Protein AF-0000000079772089 (afdb_homodimer)

Organism: Taenia asiatica (NCBI:txid60517)

Nearest PDB structures (foldseek):
  5mc3-assembly1_A  TM=9.885E-01  e=4.875E-70  Homo sapiens
  5mc1-assembly1_A  TM=9.910E-01  e=1.463E-69  Homo sapiens
  6h2p-assembly1_A  TM=9.914E-01  e=1.822E-69  Homo sapiens
  6qsc-assembly1_A  TM=9.878E-01  e=1.240E-69  Homo sapiens
  2okn-assembly1_B  TM=9.887E-01  e=8.032E-69  Homo sapiens

Secondary structure (DSSP, 8-state):
---EE--TTTSPPEETHHHHHHHHHHHHHHHHHHHSS--SSTT-TTEEEEEE-----BSTTSS-BPPP---HHHHHHH---SSS-EEEEETTT--EEEEEPPPPHHHHHHH-PPPPHHHHHHHHT-SEEEEGGGHHHHHHHH--SEEEE---B-TTT--B------TTGGGS-EE-SSHHHHHHHHHHS--HHHHHHHHHHHHHHHHHHHHHHHH--TT-BHHHHHHHHHHHHHHHH---EESS--EEEEGGGGG-TTTTSTTS-S-SBPPTTPEEEEEE-EEETTEE--EEEEEETTS---HHHHHHHHHHHHHHHHHHHH--TT-BHHHHHHHHHHHHHHHHHHTTSB-S-HHHHHHTTTHHHH--S-S--B-SSSSS-S-TT-TTSPPPP-STTGGG-S--PBP-TT-EEEE--EEE--HHHHHHHHH-HHHHTTB-HHHHHTTTTT-EEE-BEEEEE-SSSEEE---S--SHHHHHHHHHS---S-----/---EE--TTTSPPEETHHHHHHHHHHHHHHHHHHHSS--SSTT-TTEEEEEE-----BSTTSS-BPPP---HHHHHHH---SSS-EEEEETTT--EEEEEPPPPHHHHHHH-PPPPHHHHHHHHT-SEEEEGGGHHHHHHHH--SEEEE---B-TTT--B------TTGGGS-EE-SSHHHHHHHHHHS--HHHHHHHHHHHHHHHHHHHHHHHH--TT-BHHHHHHHHHHHHHHHH---EESS--EEEEGGGGG-TTTTSTTS-S-SBPPTTPEEEEEE-EEETTEE--EEEEEETTS---HHHHHHHHHHHHHHHHHHHH--TT-BHHHHHHHHHHHHHHHHHHTTSB-S-HHHHHHTTTHHHH--S-S--B-SSSSS-S-TT-TTSPPPP-STTGGG-S--PBP-TT-EEEE--EEE--HHHHHHHHH-HHHHTTB-HHHHHTTTTT-EEE-BEEEEE-SSSEEE---S--SHHHHHHHHHS---TT----

Structure (mmCIF, N/CA/C/O backbone):
data_AF-0000000079772089-model_v1
#
loop_
_entity.id
_entity.type
_entity.pdbx_description
1 polymer 'Xaa-Pro dipeptidase'
#
loop_
_atom_site.group_PDB
_atom_site.id
_atom_site.type_symbol
_atom_site.label_atom_id
_atom_site.label_alt_id
_atom_site.label_comp_id
_atom_site.label_asym_id
_atom_site.label_entity_id
_atom_site.label_seq_id
_atom_site.pdbx_PDB_ins_code
_atom_site.Cartn_x
_atom_site.Cartn_y
_atom_site.Cartn_z
_atom_site.occupancy
_atom_site.B_iso_or_equiv
_atom_site.auth_seq_id
_atom_site.auth_comp_id
_atom_site.auth_asym_id
_atom_site.auth_atom_id
_atom_site.pdbx_PDB_model_num
ATOM 1 N N . MET A 1 1 ? -34 0.813 -5.316 1 61.31 1 MET A N 1
ATOM 2 C CA . MET A 1 1 ? -32.938 0.322 -6.184 1 61.31 1 MET A CA 1
ATOM 3 C C . MET A 1 1 ? -31.953 -0.529 -5.398 1 61.31 1 MET A C 1
ATOM 5 O O . MET A 1 1 ? -31.688 -0.261 -4.223 1 61.31 1 MET A O 1
ATOM 9 N N . GLU A 1 2 ? -31.594 -1.654 -5.852 1 83.25 2 GLU A N 1
ATOM 10 C CA . GLU A 1 2 ? -30.672 -2.568 -5.203 1 83.25 2 GLU A CA 1
ATOM 11 C C . GLU A 1 2 ? -29.312 -1.906 -4.98 1 83.25 2 GLU A C 1
ATOM 13 O O . GLU A 1 2 ? -28.797 -1.228 -5.871 1 83.25 2 GLU A O 1
ATOM 18 N N . PRO A 1 3 ? -28.859 -1.987 -3.699 1 92.31 3 PRO A N 1
ATOM 19 C CA . PRO A 1 3 ? -27.562 -1.369 -3.432 1 92.31 3 PRO A CA 1
ATOM 20 C C . PRO A 1 3 ? -26.438 -1.98 -4.262 1 92.31 3 PRO A C 1
ATOM 22 O O . PRO A 1 3 ? -26.422 -3.193 -4.488 1 92.31 3 PRO A O 1
ATOM 25 N N . VAL A 1 4 ? -25.594 -1.143 -4.809 1 94.44 4 VAL A N 1
ATOM 26 C CA . VAL A 1 4 ? -24.531 -1.605 -5.68 1 94.44 4 VAL A CA 1
ATOM 27 C C . VAL A 1 4 ? -23.219 -0.919 -5.297 1 94.44 4 VAL A C 1
ATOM 29 O O . VAL A 1 4 ? -23.219 0.189 -4.758 1 94.44 4 VAL A O 1
ATOM 32 N N . PHE A 1 5 ? -22.188 -1.573 -5.434 1 95.12 5 PHE A N 1
ATOM 33 C CA . PHE A 1 5 ? -20.875 -0.947 -5.508 1 95.12 5 PHE A CA 1
ATOM 34 C C . PHE A 1 5 ? -20.516 -0.606 -6.949 1 95.12 5 PHE A C 1
ATOM 36 O O . PHE A 1 5 ? -20.688 -1.43 -7.852 1 95.12 5 PHE A O 1
ATOM 43 N N . LYS A 1 6 ? -20.094 0.512 -7.211 1 94 6 LYS A N 1
ATOM 44 C CA . LYS A 1 6 ? -19.641 0.92 -8.539 1 94 6 LYS A CA 1
ATOM 45 C C . LYS A 1 6 ? -18.672 2.094 -8.445 1 94 6 LYS A C 1
ATOM 47 O O . LYS A 1 6 ? -18.906 3.043 -7.695 1 94 6 LYS A O 1
ATOM 52 N N . LEU A 1 7 ? -17.562 2.035 -9.125 1 92.38 7 LEU A N 1
ATOM 53 C CA . LEU A 1 7 ? -16.609 3.135 -9.211 1 92.38 7 LEU A CA 1
ATOM 54 C C . LEU A 1 7 ? -16.562 3.709 -10.617 1 92.38 7 LEU A C 1
ATOM 56 O O . LEU A 1 7 ? -16.25 2.992 -11.578 1 92.38 7 LEU A O 1
ATOM 60 N N . GLY A 1 8 ? -16.812 5.012 -10.703 1 90.56 8 GLY A N 1
ATOM 61 C CA . GLY A 1 8 ? -16.719 5.691 -11.984 1 90.56 8 GLY A CA 1
ATOM 62 C C . GLY A 1 8 ? -17.875 5.348 -12.914 1 90.56 8 GLY A C 1
ATOM 63 O O . GLY A 1 8 ? -18.766 4.586 -12.547 1 90.56 8 GLY A O 1
ATOM 64 N N . LYS A 1 9 ? -17.812 5.887 -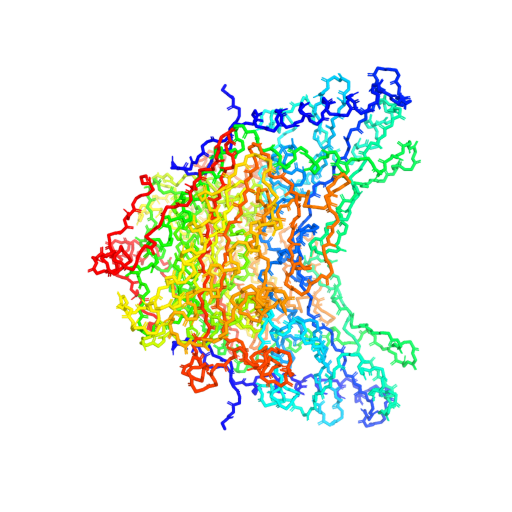14.102 1 88.38 9 LYS A N 1
ATOM 65 C CA . LYS A 1 9 ? -18.844 5.695 -15.102 1 88.38 9 LYS A CA 1
ATOM 66 C C . LYS A 1 9 ? -18.75 4.316 -15.75 1 88.38 9 LYS A C 1
ATOM 68 O O . LYS A 1 9 ? -19.766 3.666 -16 1 88.38 9 LYS A O 1
ATOM 73 N N . ARG A 1 10 ? -17.578 3.828 -15.898 1 87.94 10 ARG A N 1
ATOM 74 C CA . ARG A 1 10 ? -17.344 2.598 -16.656 1 87.94 10 ARG A CA 1
ATOM 75 C C . ARG A 1 10 ? -17.172 1.409 -15.711 1 87.94 10 ARG A C 1
ATOM 77 O O . ARG A 1 10 ? -17.141 0.26 -16.156 1 87.94 10 ARG A O 1
ATOM 84 N N . GLY A 1 11 ? -17.047 1.678 -14.469 1 93.62 11 GLY A N 1
ATOM 85 C CA . GLY A 1 11 ? -16.859 0.582 -13.531 1 93.62 11 GLY A CA 1
ATOM 86 C C . GLY A 1 11 ? -18.031 -0.381 -13.5 1 93.62 11 GLY A C 1
ATOM 87 O O . GLY A 1 11 ? -19.188 0.021 -13.719 1 93.62 11 GLY A O 1
ATOM 88 N N . LEU A 1 12 ? -17.734 -1.595 -13.25 1 97.5 12 LEU A N 1
ATOM 89 C CA . LEU A 1 12 ? -18.797 -2.596 -13.125 1 97.5 12 LEU A CA 1
ATOM 90 C C . LEU A 1 12 ? -19.656 -2.326 -11.898 1 97.5 12 LEU A C 1
ATOM 92 O O . LEU A 1 12 ? -19.141 -2.08 -10.812 1 97.5 12 LEU A O 1
ATOM 96 N N . ALA A 1 13 ? -20.953 -2.309 -12.109 1 97.5 13 ALA A N 1
ATOM 97 C CA . ALA A 1 13 ? -21.875 -2.275 -10.977 1 97.5 13 ALA A CA 1
ATOM 98 C C . ALA A 1 13 ? -22 -3.65 -10.328 1 97.5 13 ALA A C 1
ATOM 100 O O . ALA A 1 13 ? -22.391 -4.617 -10.984 1 97.5 13 ALA A O 1
ATOM 101 N N . VAL A 1 14 ? -21.641 -3.789 -9.117 1 98.19 14 VAL A N 1
ATOM 102 C CA . VAL A 1 14 ? -21.703 -5.055 -8.391 1 98.19 14 VAL A CA 1
ATOM 103 C C . VAL A 1 14 ? -22.844 -5.016 -7.379 1 98.19 14 VAL A C 1
ATOM 105 O O . VAL A 1 14 ? -22.75 -4.328 -6.355 1 98.19 14 VAL A O 1
ATOM 108 N N . PRO A 1 15 ? -23.906 -5.707 -7.594 1 98.19 15 PRO A N 1
ATOM 109 C CA . PRO A 1 15 ? -25.016 -5.707 -6.633 1 98.19 15 PRO A CA 1
ATOM 110 C C . PRO A 1 15 ? -24.641 -6.363 -5.305 1 98.19 15 PRO A C 1
ATOM 112 O O . PRO A 1 15 ? -23.906 -7.352 -5.289 1 98.19 15 PRO A O 1
ATOM 115 N N . MET A 1 16 ? -25.172 -5.844 -4.211 1 97.94 16 MET A N 1
ATOM 116 C CA . MET A 1 16 ? -24.906 -6.418 -2.895 1 97.94 16 MET A CA 1
ATOM 117 C C . MET A 1 16 ? -25.516 -7.812 -2.773 1 97.94 16 MET A C 1
ATOM 119 O O . MET A 1 16 ? -25.188 -8.555 -1.85 1 97.94 16 MET A O 1
ATOM 123 N N . GLU A 1 17 ? -26.359 -8.141 -3.734 1 98.06 17 GLU A N 1
ATOM 124 C CA . GLU A 1 17 ? -26.891 -9.5 -3.838 1 98.06 17 GLU A CA 1
ATOM 125 C C . GLU A 1 17 ? -25.766 -10.531 -3.889 1 98.06 17 GLU A C 1
ATOM 127 O O . GLU A 1 17 ? -25.953 -11.672 -3.445 1 98.06 17 GLU A O 1
ATOM 132 N N . LEU A 1 18 ? -24.656 -10.148 -4.406 1 98.62 18 LEU A N 1
ATOM 133 C CA . LEU A 1 18 ? -23.5 -11.031 -4.445 1 98.62 18 LEU A CA 1
ATOM 134 C C . LEU A 1 18 ? -23.172 -11.57 -3.057 1 98.62 18 LEU A C 1
ATOM 136 O O . LEU A 1 18 ? -23.062 -12.789 -2.869 1 98.62 18 LEU A O 1
ATOM 140 N N . HIS A 1 19 ? -23.109 -10.695 -2.105 1 98.75 19 HIS A N 1
ATOM 141 C CA . HIS A 1 19 ? -22.719 -11.078 -0.753 1 98.75 19 HIS A CA 1
ATOM 142 C C . HIS A 1 19 ? -23.875 -11.773 -0.023 1 98.75 19 HIS A C 1
ATOM 144 O O . HIS A 1 19 ? -23.641 -12.656 0.802 1 98.75 19 HIS A O 1
ATOM 150 N N . LYS A 1 20 ? -25.094 -11.359 -0.309 1 98.25 20 LYS A N 1
ATOM 151 C CA . LYS A 1 20 ? -26.25 -12.078 0.227 1 98.25 20 LYS A CA 1
ATOM 152 C C . LYS A 1 20 ? -26.234 -13.539 -0.214 1 98.25 20 LYS A C 1
ATOM 154 O O . LYS A 1 20 ? -26.469 -14.438 0.596 1 98.25 20 LYS A O 1
ATOM 159 N N . MET A 1 21 ? -25.984 -13.734 -1.47 1 98.38 21 MET A N 1
ATOM 160 C CA . MET A 1 21 ? -25.906 -15.094 -2.002 1 98.38 21 MET A CA 1
ATOM 161 C C . MET A 1 21 ? -24.766 -15.867 -1.346 1 98.38 21 MET A C 1
ATOM 163 O O . MET A 1 21 ? -24.906 -17.047 -1.038 1 98.38 21 MET A O 1
ATOM 167 N N . ASN A 1 22 ? -23.656 -15.25 -1.167 1 98.81 22 ASN A N 1
ATOM 168 C CA . ASN A 1 22 ? -22.531 -15.891 -0.493 1 98.81 22 ASN A CA 1
ATOM 169 C C . ASN A 1 22 ? -22.891 -16.328 0.924 1 98.81 22 ASN A C 1
ATOM 171 O O . ASN A 1 22 ? -22.578 -17.438 1.343 1 98.81 22 ASN A O 1
ATOM 175 N N . ARG A 1 23 ? -23.562 -15.422 1.676 1 98.75 23 ARG A N 1
ATOM 176 C CA . ARG A 1 23 ? -24.016 -15.766 3.021 1 98.75 23 ARG A CA 1
ATOM 177 C C . ARG A 1 23 ? -24.969 -16.953 2.996 1 98.75 23 ARG A C 1
ATOM 179 O O . ARG A 1 23 ? -24.875 -17.859 3.836 1 98.75 23 ARG A O 1
ATOM 186 N N . SER A 1 24 ? -25.859 -16.953 2.051 1 98.56 24 SER A N 1
ATOM 187 C CA . SER A 1 24 ? -26.812 -18.062 1.915 1 98.56 24 SER A CA 1
ATOM 188 C C . SER A 1 24 ? -26.109 -19.375 1.633 1 98.56 24 SER A C 1
ATOM 190 O O . SER A 1 24 ? -26.422 -20.406 2.24 1 98.56 24 SER A O 1
ATOM 192 N N . ARG A 1 25 ? -25.188 -19.359 0.736 1 98.44 25 ARG A N 1
ATOM 193 C CA . ARG A 1 25 ? -24.422 -20.547 0.405 1 98.44 25 ARG A CA 1
ATOM 194 C C . ARG A 1 25 ? -23.703 -21.094 1.632 1 98.44 25 ARG A C 1
ATOM 196 O O . ARG A 1 25 ? -23.656 -22.312 1.849 1 98.44 25 ARG A O 1
ATOM 203 N N . LEU A 1 26 ? -23.109 -20.188 2.418 1 98.5 26 LEU A N 1
ATOM 204 C CA . LEU A 1 26 ? -22.406 -20.594 3.629 1 98.5 26 LEU A CA 1
ATOM 205 C C . LEU A 1 26 ? -23.359 -21.234 4.621 1 98.5 26 LEU A C 1
ATOM 207 O O . LEU A 1 26 ? -23.062 -22.297 5.184 1 98.5 26 LEU A O 1
ATOM 211 N N . CYS A 1 27 ? -24.516 -20.625 4.836 1 97.69 27 CYS A N 1
ATOM 212 C CA . CYS A 1 27 ? -25.5 -21.156 5.77 1 97.69 27 CYS A CA 1
ATOM 213 C C . CYS A 1 27 ? -26 -22.531 5.316 1 97.69 27 CYS A C 1
ATOM 215 O O . CYS A 1 27 ? -26.172 -23.422 6.141 1 97.69 27 CYS A O 1
ATOM 217 N N . GLU A 1 28 ? -26.188 -22.656 4.031 1 96.5 28 GLU A N 1
ATOM 218 C CA . GLU A 1 28 ? -26.625 -23.953 3.498 1 96.5 28 GLU A CA 1
ATOM 219 C C . GLU A 1 28 ? -25.562 -25.016 3.723 1 96.5 28 GLU A C 1
ATOM 221 O O . GLU A 1 28 ? -25.891 -26.156 4.066 1 96.5 28 GLU A O 1
ATOM 226 N N . ARG A 1 29 ? -24.391 -24.719 3.531 1 95.44 29 ARG A N 1
ATOM 227 C CA . ARG A 1 29 ? -23.297 -25.672 3.754 1 95.44 29 ARG A CA 1
ATOM 228 C C . ARG A 1 29 ? -23.219 -26.078 5.223 1 95.44 29 ARG A C 1
ATOM 230 O O . ARG A 1 29 ? -23 -27.25 5.539 1 95.44 29 ARG A O 1
ATOM 237 N N . LEU A 1 30 ? -23.359 -25.078 6.137 1 95.38 30 LEU A N 1
ATOM 238 C CA . LEU A 1 30 ? -23.312 -25.359 7.566 1 95.38 30 LEU A CA 1
ATOM 239 C C . LEU A 1 30 ? -24.484 -26.234 7.984 1 95.38 30 LEU A C 1
ATOM 241 O O . LEU A 1 30 ? -24.328 -27.141 8.812 1 95.38 30 LEU A O 1
ATOM 245 N N . ARG A 1 31 ? -25.609 -25.953 7.359 1 93.75 31 ARG A N 1
ATOM 246 C CA . ARG A 1 31 ? -26.766 -26.781 7.633 1 93.75 31 ARG A CA 1
ATOM 247 C C . ARG A 1 31 ? -26.531 -28.234 7.195 1 93.75 31 ARG A C 1
ATOM 249 O O . ARG A 1 31 ? -26.875 -29.172 7.914 1 93.75 31 ARG A O 1
ATOM 256 N N . SER A 1 32 ? -25.953 -28.391 6.035 1 91.75 32 SER A N 1
ATOM 257 C CA . SER A 1 32 ? -25.672 -29.719 5.496 1 91.75 32 SER A CA 1
ATOM 258 C C . SER A 1 32 ? -24.656 -30.453 6.352 1 91.75 32 SER A C 1
ATOM 260 O O . SER A 1 32 ? -24.734 -31.672 6.516 1 91.75 32 SER A O 1
ATOM 262 N N . LEU A 1 33 ? -23.703 -29.766 6.855 1 88.81 33 LEU A N 1
ATOM 263 C CA . LEU A 1 33 ? -22.656 -30.344 7.711 1 88.81 33 LEU A CA 1
ATOM 264 C C . LEU A 1 33 ? -23.281 -30.984 8.953 1 88.81 33 LEU A C 1
ATOM 266 O O . LEU A 1 33 ? -22.844 -32.062 9.375 1 88.81 33 LEU A O 1
ATOM 270 N N . TRP A 1 34 ? -24.266 -30.406 9.516 1 86.06 34 TRP A N 1
ATOM 271 C CA . TRP A 1 34 ? -24.812 -30.859 10.789 1 86.06 34 TRP A CA 1
ATOM 272 C C . TRP A 1 34 ? -26.062 -31.719 10.562 1 86.06 34 TRP A C 1
ATOM 274 O O . TRP A 1 34 ? -26.672 -32.219 11.523 1 86.06 34 TRP A O 1
ATOM 284 N N . SER A 1 35 ? -26.391 -31.922 9.367 1 77.31 35 SER A N 1
ATOM 285 C CA . SER A 1 35 ? -27.5 -32.812 9.094 1 77.31 35 SER A CA 1
ATOM 286 C C . SER A 1 35 ? -27.125 -34.281 9.383 1 77.31 35 SER A C 1
ATOM 288 O O . SER A 1 35 ? -27.969 -35.062 9.781 1 77.31 35 SER A O 1
ATOM 290 N N . SER A 1 36 ? -25.938 -34.594 9.156 1 65.88 36 SER A N 1
ATOM 291 C CA . SER A 1 36 ? -25.5 -35.969 9.383 1 65.88 36 SER A CA 1
ATOM 292 C C . SER A 1 36 ? -24.844 -36.125 10.758 1 65.88 36 SER A C 1
ATOM 294 O O . SER A 1 36 ? -24.625 -37.25 11.219 1 65.88 36 SER A O 1
ATOM 296 N N . GLY A 1 37 ? -24.641 -35 11.414 1 66.06 37 GLY A N 1
ATOM 297 C CA . GLY A 1 37 ? -23.922 -35.062 12.68 1 66.06 37 GLY A CA 1
ATOM 298 C C . GLY A 1 37 ? -24.719 -34.5 13.844 1 66.06 37 GLY A C 1
ATOM 299 O O . GLY A 1 37 ? -25.953 -34.5 13.812 1 66.06 37 GLY A O 1
ATOM 300 N N . ALA A 1 38 ? -24.125 -34.312 14.984 1 69.69 38 ALA A N 1
ATOM 301 C CA . ALA A 1 38 ? -24.719 -33.719 16.172 1 69.69 38 ALA A CA 1
ATOM 302 C C . ALA A 1 38 ? -24.75 -32.188 16.078 1 69.69 38 ALA A C 1
ATOM 304 O O . ALA A 1 38 ? -23.734 -31.531 16.328 1 69.69 38 ALA A O 1
ATOM 305 N N . PRO A 1 39 ? -25.891 -31.703 15.5 1 73.81 39 PRO A N 1
ATOM 306 C CA . PRO A 1 39 ? -26 -30.25 15.453 1 73.81 39 PRO A CA 1
ATOM 307 C C . PRO A 1 39 ? -25.953 -29.594 16.828 1 73.81 39 PRO A C 1
ATOM 309 O O . PRO A 1 39 ? -26.312 -30.234 17.828 1 73.81 39 PRO A O 1
ATOM 312 N N . PRO A 1 40 ? -25.281 -28.391 16.875 1 75.12 40 PRO A N 1
ATOM 313 C CA . PRO A 1 40 ? -25.312 -27.703 18.172 1 75.12 40 PRO A CA 1
ATOM 314 C C . PRO A 1 40 ? -26.734 -27.531 18.719 1 75.12 40 PRO A C 1
ATOM 316 O O . PRO A 1 40 ? -26.938 -27.609 19.938 1 75.12 40 PRO A O 1
ATOM 319 N N . THR A 1 41 ? -27.594 -27.172 17.766 1 77.38 41 THR A N 1
ATOM 320 C CA . THR A 1 41 ? -29.016 -27.172 18.062 1 77.38 41 THR A CA 1
ATOM 321 C C . THR A 1 41 ? -29.797 -27.812 16.922 1 77.38 41 THR A C 1
ATOM 323 O O . THR A 1 41 ? -29.359 -27.797 15.773 1 77.38 41 THR A O 1
ATOM 326 N N . PRO A 1 42 ? -30.844 -28.391 17.297 1 68.56 42 PRO A N 1
ATOM 327 C CA . PRO A 1 42 ? -31.609 -29.109 16.266 1 68.56 42 PRO A CA 1
ATOM 328 C C . PRO A 1 42 ? -31.922 -28.266 15.047 1 68.56 42 PRO A C 1
ATOM 330 O O . PRO A 1 42 ? -31.891 -28.766 13.914 1 68.56 42 PRO A O 1
ATOM 333 N N . THR A 1 43 ? -32.156 -27.031 15.242 1 75.62 43 THR A N 1
ATOM 334 C CA . THR A 1 43 ? -32.531 -26.156 14.133 1 75.62 43 THR A CA 1
ATOM 335 C C . THR A 1 43 ? -31.469 -25.109 13.867 1 75.62 43 THR A C 1
ATOM 337 O O . THR A 1 43 ? -31.703 -24.156 13.117 1 75.62 43 THR A O 1
ATOM 340 N N . LEU A 1 44 ? -30.406 -25.312 14.438 1 84.62 44 LEU A N 1
ATOM 341 C CA . LEU A 1 44 ? -29.281 -24.391 14.359 1 84.62 44 LEU A CA 1
ATOM 342 C C . LEU A 1 44 ? -29.672 -23 14.867 1 84.62 44 LEU A C 1
ATOM 344 O O . LEU A 1 44 ? -29.094 -22 14.453 1 84.62 44 LEU A O 1
ATOM 348 N N . ASP A 1 45 ? -30.703 -23 15.672 1 88.69 45 ASP A N 1
ATOM 349 C CA . ASP A 1 45 ? -31.109 -21.766 16.312 1 88.69 45 ASP A CA 1
ATOM 350 C C . ASP A 1 45 ? -30 -21.234 17.234 1 88.69 45 ASP A C 1
ATOM 352 O O . ASP A 1 45 ? -29.359 -22 17.953 1 88.69 45 ASP A O 1
ATOM 356 N N . GLY A 1 46 ? -29.812 -19.984 17.094 1 93.56 46 GLY A N 1
ATOM 357 C CA . GLY A 1 46 ? -28.844 -19.359 17.984 1 93.56 46 GLY A CA 1
ATOM 358 C C . GLY A 1 46 ? -27.406 -19.578 17.531 1 93.56 46 GLY A C 1
ATOM 359 O O . GLY A 1 46 ? -26.469 -19.188 18.234 1 93.56 46 GLY A O 1
ATOM 360 N N . VAL A 1 47 ? -27.234 -20.266 16.453 1 96.88 47 VAL A N 1
ATOM 361 C CA . VAL A 1 47 ? -25.875 -20.422 15.906 1 96.88 47 VAL A CA 1
ATOM 362 C C . VAL A 1 47 ? -25.531 -19.234 15.016 1 96.88 47 VAL A C 1
ATOM 364 O O . VAL A 1 47 ? -26.266 -18.906 14.086 1 96.88 47 VAL A O 1
ATOM 367 N N . TYR A 1 48 ? -24.391 -18.562 15.367 1 98.38 48 TYR A N 1
ATOM 368 C CA . TYR A 1 48 ? -23.969 -17.375 14.609 1 98.38 48 TYR A CA 1
ATOM 369 C C . TYR A 1 48 ? -22.578 -17.578 14.016 1 98.38 48 TYR A C 1
ATOM 371 O O . TYR A 1 48 ? -21.703 -18.141 14.672 1 98.38 48 TYR A O 1
ATOM 379 N N . VAL A 1 49 ? -22.391 -17.219 12.789 1 98.75 49 VAL A N 1
ATOM 380 C CA . VAL A 1 49 ? -21.062 -16.922 12.25 1 98.75 49 VAL A CA 1
ATOM 381 C C . VAL A 1 49 ? -20.625 -15.531 12.688 1 98.75 49 VAL A C 1
ATOM 383 O O . VAL A 1 49 ? -21.406 -14.578 12.594 1 98.75 49 VAL A O 1
ATOM 386 N N . LEU A 1 50 ? -19.469 -15.359 13.227 1 98.88 50 LEU A N 1
ATOM 387 C CA . LEU A 1 50 ? -18.922 -14.07 13.609 1 98.88 50 LEU A CA 1
ATOM 388 C C . LEU A 1 50 ? -17.562 -13.844 12.961 1 98.88 50 LEU A C 1
ATOM 390 O O . LEU A 1 50 ? -16.625 -14.617 13.188 1 98.88 50 LEU A O 1
ATOM 394 N N . LEU A 1 51 ? -17.453 -12.805 12.141 1 98.81 51 LEU A N 1
ATOM 395 C CA . LEU A 1 51 ? -16.219 -12.438 11.461 1 98.81 51 LEU A CA 1
ATOM 396 C C . LEU A 1 51 ? -15.742 -11.055 11.883 1 98.81 51 LEU A C 1
ATOM 398 O O . LEU A 1 51 ? -16.562 -10.172 12.156 1 98.81 51 LEU A O 1
ATOM 402 N N . GLN A 1 52 ? -14.469 -10.93 11.969 1 98.56 52 GLN A N 1
ATOM 403 C CA . GLN A 1 52 ? -13.82 -9.641 12.172 1 98.56 52 GLN A CA 1
ATOM 404 C C . GLN A 1 52 ? -13.133 -9.164 10.891 1 98.56 52 GLN A C 1
ATOM 406 O O . GLN A 1 52 ? -12.367 -9.906 10.281 1 98.56 52 GLN A O 1
ATOM 411 N N . GLY A 1 53 ? -13.469 -7.922 10.422 1 97.81 53 GLY A N 1
ATOM 412 C CA . GLY A 1 53 ? -12.805 -7.328 9.273 1 97.81 53 GLY A CA 1
ATOM 413 C C . GLY A 1 53 ? -11.391 -6.879 9.578 1 97.81 53 GLY A C 1
ATOM 414 O O . GLY A 1 53 ? -10.883 -7.082 10.68 1 97.81 53 GLY A O 1
ATOM 415 N N . GLY A 1 54 ? -10.773 -6.328 8.547 1 96.81 54 GLY A N 1
ATOM 416 C CA . GLY A 1 54 ? -9.414 -5.848 8.695 1 96.81 54 GLY A CA 1
ATOM 417 C C . GLY A 1 54 ? -9.32 -4.547 9.477 1 96.81 54 GLY A C 1
ATOM 418 O O . GLY A 1 54 ? -10.336 -3.91 9.75 1 96.81 54 GLY A O 1
ATOM 419 N N . SER A 1 55 ? -8.062 -4.195 9.875 1 95.38 55 SER A N 1
ATOM 420 C CA . SER A 1 55 ? -7.738 -2.938 10.539 1 95.38 55 SER A CA 1
ATOM 421 C C . SER A 1 55 ? -6.703 -2.143 9.75 1 95.38 55 SER A C 1
ATOM 423 O O . SER A 1 55 ? -6.012 -2.695 8.891 1 95.38 55 SER A O 1
ATOM 425 N N . ASP A 1 56 ? -6.621 -0.858 10.039 1 93.25 56 ASP A N 1
ATOM 426 C CA . ASP A 1 56 ? -5.605 -0.019 9.406 1 93.25 56 ASP A CA 1
ATOM 427 C C . ASP A 1 56 ? -4.199 -0.504 9.758 1 93.25 56 ASP A C 1
ATOM 429 O O . ASP A 1 56 ? -3.988 -1.096 10.82 1 93.25 56 ASP A O 1
ATOM 433 N N . VAL A 1 57 ? -3.322 -0.256 8.766 1 92.75 57 VAL A N 1
ATOM 434 C CA . VAL A 1 57 ? -1.909 -0.55 8.984 1 92.75 57 VAL A CA 1
ATOM 435 C C . VAL A 1 57 ? -1.095 0.739 8.906 1 92.75 57 VAL A C 1
ATOM 437 O O . VAL A 1 57 ? -0.982 1.346 7.836 1 92.75 57 VAL A O 1
ATOM 440 N N . PRO A 1 58 ? -0.468 1.157 10 1 92.31 58 PRO A N 1
ATOM 441 C CA . PRO A 1 58 ? 0.335 2.383 10 1 92.31 58 PRO A CA 1
ATOM 442 C C . PRO A 1 58 ? 1.732 2.172 9.422 1 92.31 58 PRO A C 1
ATOM 444 O O . PRO A 1 58 ? 2.246 1.05 9.43 1 92.31 58 PRO A O 1
ATOM 447 N N . HIS A 1 59 ? 2.301 3.209 8.906 1 90.94 59 HIS A N 1
ATOM 448 C CA . HIS A 1 59 ? 3.723 3.227 8.578 1 90.94 59 HIS A CA 1
ATOM 449 C C . HIS A 1 59 ? 4.57 3.402 9.836 1 90.94 59 HIS A C 1
ATOM 451 O O . HIS A 1 59 ? 4.801 4.527 10.281 1 90.94 59 HIS A O 1
ATOM 457 N N . GLY A 1 60 ? 5.023 2.309 10.344 1 87.62 60 GLY A N 1
ATOM 458 C CA . GLY A 1 60 ? 5.785 2.377 11.578 1 87.62 60 GLY A CA 1
ATOM 459 C C . GLY A 1 60 ? 5.023 3.029 12.711 1 87.62 60 GLY A C 1
ATOM 460 O O . GLY A 1 60 ? 3.877 2.664 12.992 1 87.62 60 GLY A O 1
ATOM 461 N N . GLY A 1 61 ? 5.668 3.928 13.375 1 90.44 61 GLY A N 1
ATOM 462 C CA . GLY A 1 61 ? 5.055 4.629 14.492 1 90.44 61 GLY A CA 1
ATOM 463 C C . GLY A 1 61 ? 4.312 5.883 14.078 1 90.44 61 GLY A C 1
ATOM 464 O O . GLY A 1 61 ? 3.736 6.578 14.922 1 90.44 61 GLY A O 1
ATOM 465 N N . SER A 1 62 ? 4.211 6.172 12.789 1 93.06 62 SER A N 1
ATOM 466 C CA . SER A 1 62 ? 3.621 7.422 12.32 1 93.06 62 SER A CA 1
ATOM 467 C C . SER A 1 62 ? 2.1 7.332 12.281 1 93.06 62 SER A C 1
ATOM 469 O O . SER A 1 62 ? 1.525 6.293 12.609 1 93.06 62 SER A O 1
ATOM 471 N N . ASP A 1 63 ? 1.421 8.445 11.93 1 92.94 63 ASP A N 1
ATOM 472 C CA . ASP A 1 63 ? -0.037 8.461 11.859 1 92.94 63 ASP A CA 1
ATOM 473 C C . ASP A 1 63 ? -0.521 8.305 10.422 1 92.94 63 ASP A C 1
ATOM 475 O O . ASP A 1 63 ? -1.688 8.57 10.117 1 92.94 63 ASP A O 1
ATOM 479 N N . VAL A 1 64 ? 0.356 7.984 9.539 1 94.06 64 VAL A N 1
ATOM 480 C CA . VAL A 1 64 ? -0.012 7.699 8.156 1 94.06 64 VAL A CA 1
ATOM 481 C C . VAL A 1 64 ? -0.303 6.207 7.992 1 94.06 64 VAL A C 1
ATOM 483 O O . VAL A 1 64 ? 0.413 5.367 8.539 1 94.06 64 VAL A O 1
ATOM 486 N N . GLU A 1 65 ? -1.376 5.93 7.309 1 93.06 65 GLU A N 1
ATOM 487 C CA . GLU A 1 65 ? -1.754 4.543 7.055 1 93.06 65 GLU A CA 1
ATOM 488 C C . GLU A 1 65 ? -1.619 4.195 5.574 1 93.06 65 GLU A C 1
ATOM 490 O O . GLU A 1 65 ? -1.729 5.07 4.715 1 93.06 65 GLU A O 1
ATOM 495 N N . ILE A 1 66 ? -1.387 2.916 5.324 1 92.88 66 ILE A N 1
ATOM 496 C CA . ILE A 1 66 ? -1.464 2.426 3.953 1 92.88 66 ILE A CA 1
ATOM 497 C C . ILE A 1 66 ? -2.92 2.404 3.494 1 92.88 66 ILE A C 1
ATOM 499 O O . ILE A 1 66 ? -3.836 2.332 4.316 1 92.88 66 ILE A O 1
ATOM 503 N N . VAL A 1 67 ? -3.09 2.564 2.154 1 95.06 67 VAL A N 1
ATOM 504 C CA . VAL A 1 67 ? -4.445 2.498 1.622 1 95.06 67 VAL A CA 1
ATOM 505 C C . VAL A 1 67 ? -5.098 1.179 2.033 1 95.06 67 VAL A C 1
ATOM 507 O O . VAL A 1 67 ? -4.547 0.104 1.789 1 95.06 67 VAL A O 1
ATOM 510 N N . PHE A 1 68 ? -6.223 1.242 2.691 1 96.06 68 PHE A N 1
ATOM 511 C CA . PHE A 1 68 ? -6.867 0.094 3.318 1 96.06 68 PHE A CA 1
ATOM 512 C C . PHE A 1 68 ? -7.445 -0.846 2.266 1 96.06 68 PHE A C 1
ATOM 514 O O . PHE A 1 68 ? -8.047 -0.396 1.287 1 96.06 68 PHE A O 1
ATOM 521 N N . ARG A 1 69 ? -7.203 -2.084 2.412 1 96.12 69 ARG A N 1
ATOM 522 C CA . ARG A 1 69 ? -7.816 -3.193 1.692 1 96.12 69 ARG A CA 1
ATOM 523 C C . ARG A 1 69 ? -8.453 -4.188 2.658 1 96.12 69 ARG A C 1
ATOM 525 O O . ARG A 1 69 ? -7.781 -4.703 3.557 1 96.12 69 ARG A O 1
ATOM 532 N N . GLN A 1 70 ? -9.695 -4.457 2.574 1 97.06 70 GLN A N 1
ATOM 533 C CA . GLN A 1 70 ? -10.453 -5.258 3.527 1 97.06 70 GLN A CA 1
ATOM 534 C C . GLN A 1 70 ? -9.961 -6.703 3.551 1 97.06 70 GLN A C 1
ATOM 536 O O . GLN A 1 70 ? -9.398 -7.188 2.568 1 97.06 70 GLN A O 1
ATOM 541 N N . GLU A 1 71 ? -10.164 -7.332 4.688 1 97.19 71 GLU A N 1
ATOM 542 C CA . GLU A 1 71 ? -9.922 -8.758 4.848 1 97.19 71 GLU A CA 1
ATOM 543 C C . GLU A 1 71 ? -10.82 -9.578 3.93 1 97.19 71 GLU A C 1
ATOM 545 O O . GLU A 1 71 ? -12.016 -9.312 3.82 1 97.19 71 GLU A O 1
ATOM 550 N N . SER A 1 72 ? -10.289 -10.562 3.275 1 98 72 SER A N 1
ATOM 551 C CA . SER A 1 72 ? -10.938 -11.211 2.139 1 98 72 SER A CA 1
ATOM 552 C C . SER A 1 72 ? -12.172 -12 2.578 1 98 72 SER A C 1
ATOM 554 O O . SER A 1 72 ? -13.188 -12.008 1.886 1 98 72 SER A O 1
ATOM 556 N N . TYR A 1 73 ? -12.133 -12.75 3.691 1 98.56 73 TYR A N 1
ATOM 557 C CA . TYR A 1 73 ? -13.297 -13.5 4.145 1 98.56 73 TYR A CA 1
ATOM 558 C C . TYR A 1 73 ? -14.43 -12.562 4.539 1 98.56 73 TYR A C 1
ATOM 560 O O . TYR A 1 73 ? -15.602 -12.836 4.246 1 98.56 73 TYR A O 1
ATOM 568 N N . PHE A 1 74 ? -14.031 -11.516 5.211 1 98.69 74 PHE A N 1
ATOM 569 C CA . PHE A 1 74 ? -15.031 -10.523 5.605 1 98.69 74 PHE A CA 1
ATOM 570 C C . PHE A 1 74 ? -15.68 -9.891 4.383 1 98.69 74 PHE A C 1
ATOM 572 O O . PHE A 1 74 ? -16.906 -9.789 4.305 1 98.69 74 PHE A O 1
ATOM 579 N N . HIS A 1 75 ? -14.883 -9.484 3.459 1 98.56 75 HIS A N 1
ATOM 580 C CA . HIS A 1 75 ? -15.406 -8.875 2.238 1 98.56 75 HIS A CA 1
ATOM 581 C C . HIS A 1 75 ? -16.312 -9.844 1.487 1 98.56 75 HIS A C 1
ATOM 583 O O . HIS A 1 75 ? -17.391 -9.461 1.039 1 98.56 75 HIS A O 1
ATOM 589 N N . TRP A 1 76 ? -15.812 -11.047 1.307 1 98.75 76 TRP A N 1
ATOM 590 C CA . TRP A 1 76 ? -16.594 -12.062 0.612 1 98.75 76 TRP A CA 1
ATOM 591 C C . TRP A 1 76 ? -17.984 -12.188 1.22 1 98.75 76 TRP A C 1
ATOM 593 O O . TRP A 1 76 ? -18.984 -12.344 0.498 1 98.75 76 TRP A O 1
ATOM 603 N N . THR A 1 77 ? -18.062 -12.023 2.488 1 98.88 77 THR A N 1
ATOM 604 C CA . THR A 1 77 ? -19.297 -12.273 3.229 1 98.88 77 THR A CA 1
ATOM 605 C C . THR A 1 77 ? -20.188 -11.039 3.229 1 98.88 77 THR A C 1
ATOM 607 O O . THR A 1 77 ? -21.406 -11.141 3.049 1 98.88 77 THR A O 1
ATOM 610 N N . PHE A 1 78 ? -19.547 -9.812 3.398 1 98.69 78 PHE A N 1
ATOM 611 C CA . PHE A 1 78 ? -20.406 -8.672 3.711 1 98.69 78 PHE A CA 1
ATOM 612 C C . PHE A 1 78 ? -20.188 -7.543 2.705 1 98.69 78 PHE A C 1
ATOM 614 O O . PHE A 1 78 ? -21 -6.613 2.627 1 98.69 78 PHE A O 1
ATOM 621 N N . GLY A 1 79 ? -19.078 -7.512 2.002 1 98.19 79 GLY A N 1
ATOM 622 C CA . GLY A 1 79 ? -18.812 -6.527 0.965 1 98.19 79 GLY A CA 1
ATOM 623 C C . GLY A 1 79 ? -18.25 -5.227 1.509 1 98.19 79 GLY A C 1
ATOM 624 O O . GLY A 1 79 ? -17.828 -4.355 0.742 1 98.19 79 GLY A O 1
ATOM 625 N N . GLY A 1 80 ? -18.281 -5.09 2.877 1 96.31 80 GLY A N 1
ATOM 626 C CA . GLY A 1 80 ? -17.828 -3.846 3.484 1 96.31 80 GLY A CA 1
ATOM 627 C C . GLY A 1 80 ? -16.375 -3.525 3.184 1 96.31 80 GLY A C 1
ATOM 628 O O . GLY A 1 80 ? -15.539 -4.422 3.154 1 96.31 80 GLY A O 1
ATOM 629 N N . LEU A 1 81 ? -16.047 -2.219 2.982 1 95.25 81 LEU A N 1
ATOM 630 C CA . LEU A 1 81 ? -14.703 -1.812 2.566 1 95.25 81 LEU A CA 1
ATOM 631 C C . LEU A 1 81 ? -14.039 -0.956 3.639 1 95.25 81 LEU A C 1
ATOM 633 O O . LEU A 1 81 ? -12.922 -0.477 3.449 1 95.25 81 LEU A O 1
ATOM 637 N N . GLU A 1 82 ? -14.719 -0.736 4.762 1 94.75 82 GLU A N 1
ATOM 638 C CA . GLU A 1 82 ? -14.164 0.082 5.836 1 94.75 82 GLU A CA 1
ATOM 639 C C . GLU A 1 82 ? -13.484 -0.782 6.895 1 94.75 82 GLU A C 1
ATOM 641 O O . GLU A 1 82 ? -13.812 -1.958 7.051 1 94.75 82 GLU A O 1
ATOM 646 N N . PRO A 1 83 ? -12.523 -0.252 7.578 1 95.5 83 PRO A N 1
ATOM 647 C CA . PRO A 1 83 ? -11.797 -1.021 8.594 1 95.5 83 PRO A CA 1
ATOM 648 C C . PRO A 1 83 ? -12.547 -1.119 9.914 1 95.5 83 PRO A C 1
ATOM 650 O O . PRO A 1 83 ? -13.484 -0.351 10.156 1 95.5 83 PRO A O 1
ATOM 653 N N . TYR A 1 84 ? -12.188 -2.1 10.75 1 96.12 84 TYR A N 1
ATOM 654 C CA . TYR A 1 84 ? -12.594 -2.27 12.141 1 96.12 84 TYR A CA 1
ATOM 655 C C . TYR A 1 84 ? -14.055 -2.684 12.242 1 96.12 84 TYR A C 1
ATOM 657 O O . TYR A 1 84 ? -14.734 -2.363 13.219 1 96.12 84 TYR A O 1
ATOM 665 N N . TRP A 1 85 ? -14.578 -3.271 11.188 1 97.44 85 TRP A N 1
ATOM 666 C CA . TRP A 1 85 ? -15.945 -3.779 11.203 1 97.44 85 TRP A CA 1
ATOM 667 C C . TRP A 1 85 ? -15.984 -5.223 11.695 1 97.44 85 TRP A C 1
ATOM 669 O O . TRP A 1 85 ? -14.992 -5.941 11.602 1 97.44 85 TRP A O 1
ATOM 679 N N . TYR A 1 86 ? -17.094 -5.594 12.305 1 98.75 86 TYR A N 1
ATOM 680 C CA . TYR A 1 86 ? -17.469 -6.98 12.547 1 98.75 86 TYR A CA 1
ATOM 681 C C . TYR A 1 86 ? -18.75 -7.336 11.805 1 98.75 86 TYR A C 1
ATOM 683 O O . TYR A 1 86 ? -19.531 -6.449 11.438 1 98.75 86 TYR A O 1
ATOM 691 N N . GLY A 1 87 ? -18.922 -8.516 11.523 1 98.81 87 GLY A N 1
ATOM 692 C CA . GLY A 1 87 ? -20.156 -9 10.914 1 98.81 87 GLY A CA 1
ATOM 693 C C . GLY A 1 87 ? -20.594 -10.352 11.461 1 98.81 87 GLY A C 1
ATOM 694 O O . GLY A 1 87 ? -19.75 -11.195 11.789 1 98.81 87 GLY A O 1
ATOM 695 N N . ALA A 1 88 ? -21.844 -10.562 11.539 1 98.88 88 ALA A N 1
ATOM 696 C CA . ALA A 1 88 ? -22.406 -11.836 11.992 1 98.88 88 ALA A CA 1
ATOM 697 C C . ALA A 1 88 ? -23.547 -12.289 11.094 1 98.88 88 ALA A C 1
ATOM 699 O O . ALA A 1 88 ? -24.188 -11.469 10.438 1 98.88 88 ALA A O 1
ATOM 700 N N . ILE A 1 89 ? -23.75 -13.555 11.031 1 98.75 89 ILE A N 1
ATOM 701 C CA . ILE A 1 89 ? -24.875 -14.188 10.344 1 98.75 89 ILE A CA 1
ATOM 702 C C . ILE A 1 89 ? -25.547 -15.195 11.266 1 98.75 89 ILE A C 1
ATOM 704 O O . ILE A 1 89 ? -24.891 -16.078 11.828 1 98.75 89 ILE A O 1
ATOM 708 N N . GLU A 1 90 ? -26.812 -15.047 11.516 1 98 90 GLU A N 1
ATOM 709 C CA . GLU A 1 90 ? -27.547 -16.125 12.148 1 98 90 GLU A CA 1
ATOM 710 C C . GLU A 1 90 ? -27.844 -17.266 11.164 1 98 90 GLU A C 1
ATOM 712 O O . GLU A 1 90 ? -28.578 -17.078 10.195 1 98 90 GLU A O 1
ATOM 717 N N . VAL A 1 91 ? -27.359 -18.438 11.422 1 97.25 91 VAL A N 1
ATOM 718 C CA . VAL A 1 91 ? -27.297 -19.516 10.445 1 97.25 91 VAL A CA 1
ATOM 719 C C . VAL A 1 91 ? -28.703 -19.953 10.078 1 97.25 91 VAL A C 1
ATOM 721 O O . VAL A 1 91 ? -29.016 -20.125 8.898 1 97.25 91 VAL A O 1
ATOM 724 N N . ALA A 1 92 ? -29.594 -20.062 11.047 1 94.88 92 ALA A N 1
ATOM 725 C CA . ALA A 1 92 ? -30.938 -20.609 10.828 1 94.88 92 ALA A CA 1
ATOM 726 C C . ALA A 1 92 ? -31.766 -19.688 9.953 1 94.88 92 ALA A C 1
ATOM 728 O O . ALA A 1 92 ? -32.5 -20.156 9.078 1 94.88 92 ALA A O 1
ATOM 729 N N . THR A 1 93 ? -31.656 -18.391 10.172 1 96.44 93 THR A N 1
ATOM 730 C CA . THR A 1 93 ? -32.531 -17.438 9.508 1 96.44 93 THR A CA 1
ATOM 731 C C . THR A 1 93 ? -31.781 -16.719 8.383 1 96.44 93 THR A C 1
ATOM 733 O O . THR A 1 93 ? -32.406 -16.062 7.543 1 96.44 93 THR A O 1
ATOM 736 N N . GLN A 1 94 ? -30.438 -16.766 8.391 1 97.5 94 GLN A N 1
ATOM 737 C CA . GLN A 1 94 ? -29.547 -16.109 7.434 1 97.5 94 GLN A CA 1
ATOM 738 C C . GLN A 1 94 ? -29.562 -14.586 7.625 1 97.5 94 GLN A C 1
ATOM 740 O O . GLN A 1 94 ? -29.141 -13.844 6.738 1 97.5 94 GLN A O 1
ATOM 745 N N . ARG A 1 95 ? -30.109 -14.125 8.805 1 97.88 95 ARG A N 1
ATOM 746 C CA . ARG A 1 95 ? -30.062 -12.703 9.117 1 97.88 95 ARG A CA 1
ATOM 747 C C . ARG A 1 95 ? -28.625 -12.219 9.25 1 97.88 95 ARG A C 1
ATOM 749 O O . ARG A 1 95 ? -27.812 -12.852 9.93 1 97.88 95 ARG A O 1
ATOM 756 N N . ALA A 1 96 ? -28.328 -11.133 8.57 1 98.62 96 ALA A N 1
ATOM 757 C CA . ALA A 1 96 ? -26.984 -10.578 8.547 1 98.62 96 ALA A CA 1
ATOM 758 C C . ALA A 1 96 ? -26.906 -9.312 9.391 1 98.62 96 ALA A C 1
ATOM 760 O O . ALA A 1 96 ? -27.75 -8.43 9.289 1 98.62 96 ALA A O 1
ATOM 761 N N . ILE A 1 97 ? -25.891 -9.211 10.234 1 98.75 97 ILE A N 1
ATOM 762 C CA . ILE A 1 97 ? -25.688 -8.102 11.156 1 98.75 97 ILE A CA 1
ATOM 763 C C . ILE A 1 97 ? -24.281 -7.512 10.945 1 98.75 97 ILE A C 1
ATOM 765 O O . ILE A 1 97 ? -23.297 -8.25 10.844 1 98.75 97 ILE A O 1
ATOM 769 N N . LEU A 1 98 ? -24.156 -6.172 10.828 1 98.69 98 LEU A N 1
ATOM 770 C CA . LEU A 1 98 ? -22.859 -5.492 10.805 1 98.69 98 LEU A CA 1
ATOM 771 C C . LEU A 1 98 ? -22.672 -4.668 12.078 1 98.69 98 LEU A C 1
ATOM 773 O O . LEU A 1 98 ? -23.609 -4.031 12.562 1 98.69 98 LEU A O 1
ATOM 777 N N . PHE A 1 99 ? -21.469 -4.777 12.656 1 98.56 99 PHE A N 1
ATOM 778 C CA . PHE A 1 99 ? -21.031 -3.912 13.742 1 98.56 99 PHE A CA 1
ATOM 779 C C . PHE A 1 99 ? -19.969 -2.938 13.258 1 98.56 99 PHE A C 1
ATOM 781 O O . PHE A 1 99 ? -18.891 -3.352 12.805 1 98.56 99 PHE A O 1
ATOM 788 N N . ILE A 1 100 ? -20.234 -1.651 13.336 1 96.44 100 ILE A N 1
ATOM 789 C CA . ILE A 1 100 ? -19.328 -0.644 12.812 1 96.44 100 ILE A CA 1
ATOM 790 C C . ILE A 1 100 ? -18.844 0.268 13.938 1 96.44 100 ILE A C 1
ATOM 792 O O . ILE A 1 100 ? -19.547 0.426 14.945 1 96.44 100 ILE A O 1
ATOM 796 N N . PRO A 1 101 ? -17.625 0.844 13.805 1 93.44 101 PRO A N 1
ATOM 797 C CA . PRO A 1 101 ? -17.141 1.735 14.867 1 93.44 101 PRO A CA 1
ATOM 798 C C . PRO A 1 101 ? -18 2.996 15.008 1 93.44 101 PRO A C 1
ATOM 800 O O . PRO A 1 101 ? -18.484 3.535 14.008 1 93.44 101 PRO A O 1
ATOM 803 N N . GLN A 1 102 ? -18.125 3.32 16.234 1 90.75 102 GLN A N 1
ATOM 804 C CA . GLN A 1 102 ? -18.734 4.625 16.484 1 90.75 102 GLN A CA 1
ATOM 805 C C . GLN A 1 102 ? -17.688 5.734 16.422 1 90.75 102 GLN A C 1
ATOM 807 O O . GLN A 1 102 ? -16.656 5.676 17.094 1 90.75 102 GLN A O 1
ATOM 812 N N . ILE A 1 103 ? -17.875 6.625 15.508 1 82.31 103 ILE A N 1
ATOM 813 C CA . ILE A 1 103 ? -16.906 7.691 15.312 1 82.31 103 ILE A CA 1
ATOM 814 C C . ILE A 1 103 ? -17.297 8.906 16.141 1 82.31 103 ILE A C 1
ATOM 816 O O . ILE A 1 103 ? -18.469 9.305 16.172 1 82.31 103 ILE A O 1
ATOM 820 N N . SER A 1 104 ? -16.297 9.477 16.797 1 82.25 104 SER A N 1
ATOM 821 C CA . SER A 1 104 ? -16.516 10.641 17.641 1 82.25 104 SER A CA 1
ATOM 822 C C . SER A 1 104 ? -16.797 11.891 16.812 1 82.25 104 SER A C 1
ATOM 824 O O . SER A 1 104 ? -16.516 11.914 15.609 1 82.25 104 SER A O 1
ATOM 826 N N . GLU A 1 105 ? -17.375 12.812 17.484 1 77 105 GLU A N 1
ATOM 827 C CA . GLU A 1 105 ? -17.641 14.094 16.828 1 77 105 GLU A CA 1
ATOM 828 C C . GLU A 1 105 ? -16.359 14.727 16.297 1 77 105 GLU A C 1
ATOM 830 O O . GLU A 1 105 ? -16.344 15.266 15.195 1 77 105 GLU A O 1
ATOM 835 N N . ASN A 1 106 ? -15.352 14.625 17.078 1 77.81 106 ASN A N 1
ATOM 836 C CA . ASN A 1 106 ? -14.078 15.195 16.656 1 77.81 106 ASN A CA 1
ATOM 837 C C . ASN A 1 106 ? -13.531 14.516 15.414 1 77.81 106 ASN A C 1
ATOM 839 O O . ASN A 1 106 ? -12.984 15.172 14.523 1 77.81 106 ASN A O 1
ATOM 843 N N . SER A 1 107 ? -13.789 13.305 15.344 1 82.62 107 SER A N 1
ATOM 844 C CA . SER A 1 107 ? -13.305 12.555 14.188 1 82.62 107 SER A CA 1
ATOM 845 C C . SER A 1 107 ? -14.117 12.891 12.938 1 82.62 107 SER A C 1
ATOM 847 O O . SER A 1 107 ? -13.594 12.852 11.82 1 82.62 107 SER A O 1
ATOM 849 N N . ALA A 1 108 ? -15.312 13.258 13.18 1 82.38 108 ALA A N 1
ATOM 850 C CA . ALA A 1 108 ? -16.188 13.562 12.055 1 82.38 108 ALA A CA 1
ATOM 851 C C . ALA A 1 108 ? -15.734 14.812 11.312 1 82.38 108 ALA A C 1
ATOM 853 O O . ALA A 1 108 ? -15.914 14.922 10.102 1 82.38 108 ALA A O 1
ATOM 854 N N . VAL A 1 109 ? -15.117 15.688 12.039 1 83.69 109 VAL A N 1
ATOM 855 C CA . VAL A 1 109 ? -14.586 16.906 11.438 1 83.69 109 VAL A CA 1
ATOM 856 C C . VAL A 1 109 ? -13.477 16.547 10.445 1 83.69 109 VAL A C 1
ATOM 858 O O . VAL A 1 109 ? -13.406 17.109 9.352 1 83.69 109 VAL A O 1
ATOM 861 N N . TYR A 1 110 ? -12.68 15.555 10.773 1 86.94 110 TYR A N 1
ATOM 862 C CA . TYR A 1 110 ? -11.516 15.203 9.977 1 86.94 110 TYR A CA 1
ATOM 863 C C . TYR A 1 110 ? -11.875 14.18 8.906 1 86.94 110 TYR A C 1
ATOM 865 O O . TYR A 1 110 ? -11.391 14.258 7.773 1 86.94 110 TYR A O 1
ATOM 873 N N . MET A 1 111 ? -12.781 13.32 9.273 1 86.94 111 MET A N 1
ATOM 874 C CA . MET A 1 111 ? -12.992 12.156 8.414 1 86.94 111 MET A CA 1
ATOM 875 C C . MET A 1 111 ? -14.266 12.305 7.594 1 86.94 111 MET A C 1
ATOM 877 O O . MET A 1 111 ? -14.508 11.539 6.656 1 86.94 111 MET A O 1
ATOM 881 N N . GLY A 1 112 ? -15.117 13.289 7.902 1 83.44 112 GLY A N 1
ATOM 882 C CA . GLY A 1 112 ? -16.375 13.492 7.191 1 83.44 112 GLY A CA 1
ATOM 883 C C . GLY A 1 112 ? -17.562 12.836 7.871 1 83.44 112 GLY A C 1
ATOM 884 O O . GLY A 1 112 ? -17.406 12.234 8.938 1 83.44 112 GLY A O 1
ATOM 885 N N . GLU A 1 113 ? -18.703 13.109 7.234 1 78.31 113 GLU A N 1
ATOM 886 C CA . GLU A 1 113 ? -19.938 12.57 7.793 1 78.31 113 GLU A CA 1
ATOM 887 C C . GLU A 1 113 ? -19.906 11.047 7.859 1 78.31 113 GLU A C 1
ATOM 889 O O . GLU A 1 113 ? -19.469 10.391 6.906 1 78.31 113 GLU A O 1
ATOM 894 N N . ILE A 1 114 ? -20.266 10.555 9 1 76.12 114 ILE A N 1
ATOM 895 C CA . ILE A 1 114 ? -20.297 9.125 9.273 1 76.12 114 ILE A CA 1
ATOM 896 C C . ILE A 1 114 ? -21.656 8.547 8.875 1 76.12 114 ILE A C 1
ATOM 898 O O . ILE A 1 114 ? -22.703 9.078 9.258 1 76.12 114 ILE A O 1
ATOM 902 N N . PRO A 1 115 ? -21.562 7.512 8.156 1 83.5 115 PRO A N 1
ATOM 903 C CA . PRO A 1 115 ? -22.844 6.918 7.797 1 83.5 115 PRO A CA 1
ATOM 904 C C . PRO A 1 115 ? -23.656 6.492 9.023 1 83.5 115 PRO A C 1
ATOM 906 O O . PRO A 1 115 ? -23.094 6.02 10.008 1 83.5 115 PRO A O 1
ATOM 909 N N . SER A 1 116 ? -24.969 6.754 8.961 1 89.62 116 SER A N 1
ATOM 910 C CA . SER A 1 116 ? -25.844 6.23 10 1 89.62 116 SER A CA 1
ATOM 911 C C . SER A 1 116 ? -25.969 4.715 9.914 1 89.62 116 SER A C 1
ATOM 913 O O . SER A 1 116 ? -25.641 4.117 8.883 1 89.62 116 SER A O 1
ATOM 915 N N . LEU A 1 117 ? -26.391 4.152 11.016 1 95.69 117 LE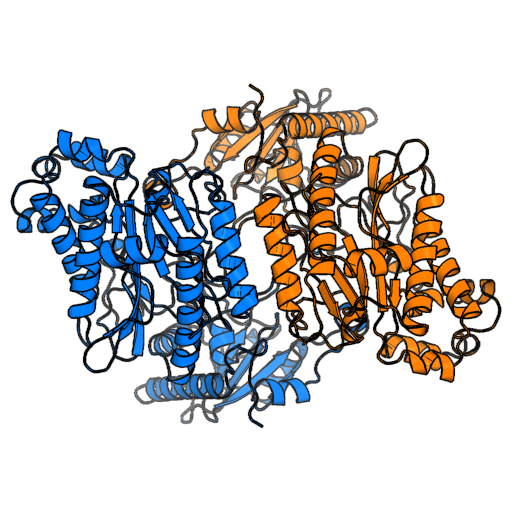U A N 1
ATOM 916 C CA . LEU A 1 117 ? -26.625 2.713 11.016 1 95.69 117 LEU A CA 1
ATOM 917 C C . LEU A 1 117 ? -27.609 2.33 9.906 1 95.69 117 LEU A C 1
ATOM 919 O O . LEU A 1 117 ? -27.422 1.316 9.234 1 95.69 117 LEU A O 1
ATOM 923 N N . CYS A 1 118 ? -28.625 3.139 9.68 1 95.38 118 CYS A N 1
ATOM 924 C CA . CYS A 1 118 ? -29.609 2.881 8.633 1 95.38 118 CYS A CA 1
ATOM 925 C C . CYS A 1 118 ? -28.984 2.975 7.25 1 95.38 118 CYS A C 1
ATOM 927 O O . CYS A 1 118 ? -29.312 2.193 6.359 1 95.38 118 CYS A O 1
ATOM 929 N N . ASP A 1 119 ? -28.109 3.932 7.117 1 93.12 119 ASP A N 1
ATOM 930 C CA . ASP A 1 119 ? -27.406 4.062 5.844 1 93.12 119 ASP A CA 1
ATOM 931 C C . ASP A 1 119 ? -26.594 2.803 5.527 1 93.12 119 ASP A C 1
ATOM 933 O O . ASP A 1 119 ? -26.531 2.375 4.371 1 93.12 119 ASP A O 1
ATOM 937 N N . VAL A 1 120 ? -25.969 2.223 6.52 1 95.44 120 VAL A N 1
ATOM 938 C CA . VAL A 1 120 ? -25.156 1.025 6.352 1 95.44 120 VAL A CA 1
ATOM 939 C C . VAL A 1 120 ? -26.047 -0.155 5.957 1 95.44 120 VAL A C 1
ATOM 941 O O . VAL A 1 120 ? -25.672 -0.958 5.098 1 95.44 120 VAL A O 1
ATOM 944 N N . ILE A 1 121 ? -27.25 -0.271 6.582 1 96.56 121 ILE A N 1
ATOM 945 C CA . ILE A 1 121 ? -28.203 -1.329 6.25 1 96.56 121 ILE A CA 1
ATOM 946 C C . ILE A 1 121 ? -28.547 -1.258 4.766 1 96.56 121 ILE A C 1
ATOM 948 O O . ILE A 1 121 ? -28.516 -2.27 4.062 1 96.56 121 ILE A O 1
ATOM 952 N N . ILE A 1 122 ? -28.781 -0.083 4.297 1 95.19 122 ILE A N 1
ATOM 953 C CA . ILE A 1 122 ? -29.219 0.123 2.92 1 95.19 122 ILE A CA 1
ATOM 954 C C . ILE A 1 122 ? -28.047 -0.107 1.972 1 95.19 122 ILE A C 1
ATOM 956 O O . ILE A 1 122 ? -28.172 -0.822 0.975 1 95.19 122 ILE A O 1
ATOM 960 N N . ARG A 1 123 ? -26.953 0.39 2.307 1 93.94 123 ARG A N 1
ATOM 961 C CA . ARG A 1 123 ? -25.781 0.36 1.438 1 93.94 123 ARG A CA 1
ATOM 962 C C . ARG A 1 123 ? -25.281 -1.067 1.243 1 93.94 123 ARG A C 1
ATOM 964 O O . ARG A 1 123 ? -24.844 -1.433 0.15 1 93.94 123 ARG A O 1
ATOM 971 N N . TYR A 1 124 ? -25.312 -1.898 2.275 1 96.44 124 TYR A N 1
ATOM 972 C CA . TYR A 1 124 ? -24.672 -3.203 2.193 1 96.44 124 TYR A CA 1
ATOM 973 C C . TYR A 1 124 ? -25.703 -4.324 2.199 1 96.44 124 TYR A C 1
ATOM 975 O O . TYR A 1 124 ? -25.344 -5.504 2.131 1 96.44 124 TYR A O 1
ATOM 983 N N . GLY A 1 125 ? -26.938 -3.975 2.203 1 96.44 125 GLY A N 1
ATOM 984 C CA . GLY A 1 125 ? -28 -4.957 2.086 1 96.44 125 GLY A CA 1
ATOM 985 C C . GLY A 1 125 ? -28.016 -5.961 3.223 1 96.44 125 GLY A C 1
ATOM 986 O O . GLY A 1 125 ? -28.156 -7.164 2.994 1 96.44 125 GLY A O 1
ATOM 987 N N . VAL A 1 126 ? -27.844 -5.457 4.48 1 98 126 VAL A N 1
ATOM 988 C CA . VAL A 1 126 ? -27.906 -6.332 5.648 1 98 126 VAL A CA 1
ATOM 989 C C . VAL A 1 126 ? -29.188 -6.062 6.43 1 98 126 VAL A C 1
ATOM 991 O O . VAL A 1 126 ? -29.953 -5.152 6.098 1 98 126 VAL A O 1
ATOM 994 N N . ASP A 1 127 ? -29.422 -6.863 7.48 1 98.25 127 ASP A N 1
ATOM 995 C CA . ASP A 1 127 ? -30.703 -6.797 8.188 1 98.25 127 ASP A CA 1
ATOM 996 C C . ASP A 1 127 ? -30.594 -5.879 9.406 1 98.25 127 ASP A C 1
ATOM 998 O O . ASP A 1 127 ? -31.578 -5.211 9.758 1 98.25 127 ASP A O 1
ATOM 1002 N N . GLU A 1 128 ? -29.453 -5.879 10.07 1 98.19 128 GLU A N 1
ATOM 1003 C CA . GLU A 1 128 ? -29.25 -5.094 11.289 1 98.19 128 GLU A CA 1
ATOM 1004 C C . GLU A 1 128 ? -27.859 -4.484 11.32 1 98.19 128 GLU A C 1
ATOM 1006 O O . GLU A 1 128 ? -26.922 -5.012 10.695 1 98.19 128 GLU A O 1
ATOM 1011 N N . THR A 1 129 ? -27.75 -3.406 12.031 1 98.44 129 THR A N 1
ATOM 1012 C CA . THR A 1 129 ? -26.453 -2.787 12.281 1 98.44 129 THR A CA 1
ATOM 1013 C C . THR A 1 129 ? -26.375 -2.256 13.711 1 98.44 129 THR A C 1
ATOM 1015 O O . THR A 1 129 ? -27.359 -1.769 14.258 1 98.44 129 THR A O 1
ATOM 1018 N N . TYR A 1 130 ? -25.219 -2.408 14.312 1 98.38 130 TYR A N 1
ATOM 1019 C CA . TYR A 1 130 ? -24.891 -1.898 15.641 1 98.38 130 TYR A CA 1
ATOM 1020 C C . TYR A 1 130 ? -23.469 -1.332 15.672 1 98.38 130 TYR A C 1
ATOM 1022 O O . TYR A 1 130 ? -22.734 -1.429 14.688 1 98.38 130 TYR A O 1
ATOM 1030 N N . TYR A 1 131 ? -23.203 -0.647 16.734 1 97 131 TYR A N 1
ATOM 1031 C CA . TYR A 1 131 ? -21.828 -0.208 16.938 1 97 131 TYR A CA 1
ATOM 1032 C C . TYR A 1 131 ? -20.969 -1.323 17.531 1 97 131 TYR A C 1
ATOM 1034 O O . TYR A 1 131 ? -21.469 -2.156 18.297 1 97 131 TYR A O 1
ATOM 1042 N N . THR A 1 132 ? -19.703 -1.289 17.219 1 96.88 132 THR A N 1
ATOM 1043 C CA . THR A 1 132 ? -18.781 -2.355 17.609 1 96.88 132 THR A CA 1
ATOM 1044 C C . THR A 1 132 ? -18.734 -2.516 19.125 1 96.88 132 THR A C 1
ATOM 1046 O O . THR A 1 132 ? -18.609 -3.631 19.625 1 96.88 132 THR A O 1
ATOM 1049 N N . HIS A 1 133 ? -18.875 -1.456 19.875 1 96.12 133 HIS A N 1
ATOM 1050 C CA . HIS A 1 133 ? -18.781 -1.554 21.328 1 96.12 133 HIS A CA 1
ATOM 1051 C C . HIS A 1 133 ? -20.016 -2.223 21.922 1 96.12 133 HIS A C 1
ATOM 1053 O O . HIS A 1 133 ? -20.047 -2.553 23.109 1 96.12 133 HIS A O 1
ATOM 1059 N N . GLU A 1 134 ? -21.047 -2.482 21.062 1 97.75 134 GLU A N 1
ATOM 1060 C CA . GLU A 1 134 ? -22.312 -3.074 21.5 1 97.75 134 GLU A CA 1
ATOM 1061 C C . GLU A 1 134 ? -22.328 -4.574 21.234 1 97.75 134 GLU A C 1
ATOM 1063 O O . GLU A 1 134 ? -23.328 -5.246 21.531 1 97.75 134 GLU A O 1
ATOM 1068 N N . ILE A 1 135 ? -21.312 -5.148 20.75 1 98.44 135 ILE A N 1
ATOM 1069 C CA . ILE A 1 135 ? -21.312 -6.535 20.297 1 98.44 135 ILE A CA 1
ATOM 1070 C C . ILE A 1 135 ? -21.625 -7.457 21.469 1 98.44 135 ILE A C 1
ATOM 1072 O O . ILE A 1 135 ? -22.438 -8.375 21.344 1 98.44 135 ILE A O 1
ATOM 1076 N N . GLU A 1 136 ? -20.984 -7.254 22.641 1 98.25 136 GLU A N 1
ATOM 1077 C CA . GLU A 1 136 ? -21.234 -8.086 23.812 1 98.25 136 GLU A CA 1
ATOM 1078 C C . GLU A 1 136 ? -22.719 -8.031 24.219 1 98.25 136 GLU A C 1
ATOM 1080 O O . GLU A 1 136 ? -23.328 -9.062 24.469 1 98.25 136 GLU A O 1
ATOM 1085 N N . ARG A 1 137 ? -23.203 -6.797 24.312 1 98.25 137 ARG A N 1
ATOM 1086 C CA . ARG A 1 137 ? -24.594 -6.602 24.703 1 98.25 137 ARG A CA 1
ATOM 1087 C C . ARG A 1 137 ? -25.547 -7.289 23.719 1 98.25 137 ARG A C 1
ATOM 1089 O O . ARG A 1 137 ? -26.516 -7.914 24.125 1 98.25 137 ARG A O 1
ATOM 1096 N N . TYR A 1 138 ? -25.281 -7.109 22.469 1 98.31 138 TYR A N 1
ATOM 1097 C CA . TYR A 1 138 ? -26.094 -7.727 21.422 1 98.31 138 TYR A CA 1
ATOM 1098 C C . TYR A 1 138 ? -26.203 -9.234 21.641 1 98.31 138 TYR A C 1
ATOM 1100 O O . TYR A 1 138 ? -27.312 -9.789 21.656 1 98.31 138 TYR A O 1
ATOM 1108 N N . PHE A 1 139 ? -25.094 -9.93 21.844 1 98.25 139 PHE A N 1
ATOM 1109 C CA . PHE A 1 139 ? -25.094 -11.383 21.953 1 98.25 139 PHE A CA 1
ATOM 1110 C C . PHE A 1 139 ? -25.625 -11.828 23.297 1 98.25 139 PHE A C 1
ATOM 1112 O O . PHE A 1 139 ? -26.219 -12.906 23.422 1 98.25 139 PHE A O 1
ATOM 1119 N N . CYS A 1 140 ? -25.422 -10.992 24.375 1 98.12 140 CYS A N 1
ATOM 1120 C CA . CYS A 1 140 ? -26.047 -11.297 25.656 1 98.12 140 CYS A CA 1
ATOM 1121 C C . CYS A 1 140 ? -27.578 -11.328 25.531 1 98.12 140 CYS A C 1
ATOM 1123 O O . CYS A 1 140 ? -28.234 -12.188 26.109 1 98.12 140 CYS A O 1
ATOM 1125 N N . GLU A 1 141 ? -28.062 -10.359 24.766 1 97.94 141 GLU A N 1
ATOM 1126 C CA . GLU A 1 141 ? -29.516 -10.281 24.547 1 97.94 141 GLU A CA 1
ATOM 1127 C C . GLU A 1 141 ? -30.016 -11.43 23.688 1 97.94 141 GLU A C 1
ATOM 1129 O O . GLU A 1 141 ? -31.062 -12.008 23.969 1 97.94 141 GLU A O 1
ATOM 1134 N N . LYS A 1 142 ? -29.266 -11.781 22.688 1 96.75 142 LYS A N 1
ATOM 1135 C CA . LYS A 1 142 ? -29.672 -12.812 21.75 1 96.75 142 LYS A CA 1
ATOM 1136 C C . LYS A 1 142 ? -29.438 -14.211 22.312 1 96.75 142 LYS A C 1
ATOM 1138 O O . LYS A 1 142 ? -30.078 -15.18 21.906 1 96.75 142 LYS A O 1
ATOM 1143 N N . ASN A 1 143 ? -28.5 -14.383 23.219 1 95.31 143 ASN A N 1
ATOM 1144 C CA . ASN A 1 143 ? -28.172 -15.625 23.891 1 95.31 143 ASN A CA 1
ATOM 1145 C C . ASN A 1 143 ? -27.875 -16.75 22.891 1 95.31 143 ASN A C 1
ATOM 1147 O O . ASN A 1 143 ? -28.562 -17.766 22.891 1 95.31 143 ASN A O 1
ATOM 1151 N N . PRO A 1 144 ? -26.859 -16.578 22.141 1 96.56 144 PRO A N 1
ATOM 1152 C CA . PRO A 1 144 ? -26.531 -17.594 21.141 1 96.56 144 PRO A CA 1
ATOM 1153 C C . PRO A 1 144 ? -26.156 -18.938 21.766 1 96.56 144 PRO A C 1
ATOM 1155 O O . PRO A 1 144 ? -25.547 -18.969 22.844 1 96.56 144 PRO A O 1
ATOM 1158 N N . SER A 1 145 ? -26.5 -20.047 21.062 1 95.56 145 SER A N 1
ATOM 1159 C CA . SER A 1 145 ? -26.062 -21.375 21.453 1 95.56 145 SER A CA 1
ATOM 1160 C C . SER A 1 145 ? -24.609 -21.625 21.094 1 95.56 145 SER A C 1
ATOM 1162 O O . SER A 1 145 ? -23.922 -22.406 21.75 1 95.56 145 SER A O 1
ATOM 1164 N N . LEU A 1 146 ? -24.156 -20.969 20 1 96.75 146 LEU A N 1
ATOM 1165 C CA . LEU A 1 146 ? -22.797 -21.188 19.516 1 96.75 146 LEU A CA 1
ATOM 1166 C C . LEU A 1 146 ? -22.359 -20.031 18.609 1 96.75 146 LEU A C 1
ATOM 1168 O O . LEU A 1 146 ? -23.109 -19.562 17.766 1 96.75 146 LEU A O 1
ATOM 1172 N N . LEU A 1 147 ? -21.172 -19.516 18.859 1 98.31 147 LEU A N 1
ATOM 1173 C CA . LEU A 1 147 ? -20.516 -18.594 17.938 1 98.31 147 LEU A CA 1
ATOM 1174 C C . LEU A 1 147 ? -19.438 -19.312 17.141 1 98.31 147 LEU A C 1
ATOM 1176 O O . LEU A 1 147 ? -18.516 -19.906 17.703 1 98.31 147 LEU A O 1
ATOM 1180 N N . LEU A 1 148 ? -19.578 -19.344 15.828 1 98.25 148 LEU A N 1
ATOM 1181 C CA . LEU A 1 148 ? -18.531 -19.844 14.938 1 98.25 148 LEU A CA 1
ATOM 1182 C C . LEU A 1 148 ? -17.578 -18.734 14.523 1 98.25 148 LEU A C 1
ATOM 1184 O O . LEU A 1 148 ? -18.016 -17.719 13.961 1 98.25 148 LEU A O 1
ATOM 1188 N N . THR A 1 149 ? -16.312 -18.859 14.812 1 98.69 149 THR A N 1
ATOM 1189 C CA . THR A 1 149 ? -15.312 -17.875 14.43 1 98.69 149 THR A CA 1
ATOM 1190 C C . THR A 1 149 ? -14.336 -18.469 13.414 1 98.69 149 THR A C 1
ATOM 1192 O O . THR A 1 149 ? -14.234 -19.688 13.289 1 98.69 149 THR A O 1
ATOM 1195 N N . LEU A 1 150 ? -13.727 -17.609 12.68 1 98.44 150 LEU A N 1
ATOM 1196 C CA . LEU A 1 150 ? -12.828 -18 11.594 1 98.44 150 LEU A CA 1
ATOM 1197 C C . LEU A 1 150 ? -11.406 -18.203 12.117 1 98.44 150 LEU A C 1
ATOM 1199 O O . LEU A 1 150 ? -10.758 -17.25 12.562 1 98.44 150 LEU A O 1
ATOM 1203 N N . HIS A 1 151 ? -10.922 -19.391 12.031 1 98 151 HIS A N 1
ATOM 1204 C CA . HIS A 1 151 ? -9.547 -19.719 12.391 1 98 151 HIS A CA 1
ATOM 1205 C C . HIS A 1 151 ? -9.039 -20.906 11.562 1 98 151 HIS A C 1
ATOM 1207 O O . HIS A 1 151 ? -9.531 -22.031 11.711 1 98 151 HIS A O 1
ATOM 1213 N N . GLY A 1 152 ? -8.172 -20.688 10.719 1 97.06 152 GLY A N 1
ATOM 1214 C CA . GLY A 1 152 ? -7.594 -21.734 9.891 1 97.06 152 GLY A CA 1
ATOM 1215 C C . GLY A 1 152 ? -6.293 -21.312 9.234 1 97.06 152 GLY A C 1
ATOM 1216 O O . GLY A 1 152 ? -6.008 -20.125 9.094 1 97.06 152 GLY A O 1
ATOM 1217 N N . LEU A 1 153 ? -5.512 -22.266 8.852 1 96.12 153 LEU A N 1
ATOM 1218 C CA . LEU A 1 153 ? -4.195 -22.062 8.258 1 96.12 153 LEU A CA 1
ATOM 1219 C C . LEU A 1 153 ? -4.309 -21.812 6.754 1 96.12 153 LEU A C 1
ATOM 1221 O O . LEU A 1 153 ? -4.973 -22.578 6.043 1 96.12 153 LEU A O 1
ATOM 1225 N N . ASN A 1 154 ? -3.781 -20.703 6.289 1 96.19 154 ASN A N 1
ATOM 1226 C CA . ASN A 1 154 ? -3.525 -20.531 4.863 1 96.19 154 ASN A CA 1
ATOM 1227 C C . ASN A 1 154 ? -2.291 -21.312 4.418 1 96.19 154 ASN A C 1
ATOM 1229 O O . ASN A 1 154 ? -1.172 -21 4.828 1 96.19 154 ASN A O 1
ATOM 1233 N N . THR A 1 155 ? -2.428 -22.234 3.574 1 94.44 155 THR A N 1
ATOM 1234 C CA . THR A 1 155 ? -1.371 -23.188 3.25 1 94.44 155 THR A CA 1
ATOM 1235 C C . THR A 1 155 ? -0.307 -22.531 2.373 1 94.44 155 THR A C 1
ATOM 1237 O O . THR A 1 155 ? 0.797 -23.062 2.23 1 94.44 155 THR A O 1
ATOM 1240 N N . ASP A 1 156 ? -0.629 -21.453 1.742 1 93.69 156 ASP A N 1
ATOM 1241 C CA . ASP A 1 156 ? 0.342 -20.766 0.904 1 93.69 156 ASP A CA 1
ATOM 1242 C C . ASP A 1 156 ? 1.248 -19.859 1.743 1 93.69 156 ASP A C 1
ATOM 1244 O O . ASP A 1 156 ? 2.453 -19.781 1.496 1 93.69 156 ASP A O 1
ATOM 1248 N N . SER A 1 157 ? 0.67 -19.219 2.719 1 94.31 157 SER A N 1
ATOM 1249 C CA . SER A 1 157 ? 1.43 -18.25 3.494 1 94.31 157 SER A CA 1
ATOM 1250 C C . SER A 1 157 ? 1.941 -18.859 4.797 1 94.31 157 SER A C 1
ATOM 1252 O O . SER A 1 157 ? 2.854 -18.312 5.426 1 94.31 157 SER A O 1
ATOM 1254 N N . GLY A 1 158 ? 1.31 -19.938 5.23 1 95.12 158 GLY A N 1
ATOM 1255 C CA . GLY A 1 158 ? 1.615 -20.5 6.535 1 95.12 158 GLY A CA 1
ATOM 1256 C C . GLY A 1 158 ? 1.072 -19.672 7.684 1 95.12 158 GLY A C 1
ATOM 1257 O O . GLY A 1 158 ? 1.422 -19.906 8.844 1 95.12 158 GLY A O 1
ATOM 1258 N N . ARG A 1 159 ? 0.194 -18.703 7.414 1 95.19 159 ARG A N 1
ATOM 1259 C CA . ARG A 1 159 ? -0.392 -17.844 8.43 1 95.19 159 ARG A CA 1
ATOM 1260 C C . ARG A 1 159 ? -1.831 -18.25 8.727 1 95.19 159 ARG A C 1
ATOM 1262 O O . ARG A 1 159 ? -2.516 -18.812 7.875 1 95.19 159 ARG A O 1
ATOM 1269 N N . TYR A 1 160 ? -2.225 -17.938 9.938 1 96.5 160 TYR A N 1
ATOM 1270 C CA . TYR A 1 160 ? -3.611 -18.188 10.312 1 96.5 160 TYR A CA 1
ATOM 1271 C C . TYR A 1 160 ? -4.488 -16.984 9.992 1 96.5 160 TYR A C 1
ATOM 1273 O O . TYR A 1 160 ? -4.016 -15.844 10 1 96.5 160 TYR A O 1
ATOM 1281 N N . THR A 1 161 ? -5.73 -17.234 9.711 1 95.75 161 THR A N 1
ATOM 1282 C CA . THR A 1 161 ? -6.703 -16.172 9.469 1 95.75 161 THR A CA 1
ATOM 1283 C C . THR A 1 161 ? -6.938 -15.367 10.742 1 95.75 161 THR A C 1
ATOM 1285 O O . THR A 1 161 ? -6.586 -15.805 11.836 1 95.75 161 THR A O 1
ATOM 1288 N N . LEU A 1 162 ? -7.516 -14.195 10.531 1 93.88 162 LEU A N 1
ATOM 1289 C CA . LEU A 1 162 ? -7.898 -13.336 11.648 1 93.88 162 LEU A CA 1
ATOM 1290 C C . LEU A 1 162 ? -9.141 -13.867 12.344 1 93.88 162 LEU A C 1
ATOM 1292 O O . LEU A 1 162 ? -10.227 -13.898 11.758 1 93.88 162 LEU A O 1
ATOM 1296 N N . GLU A 1 163 ? -8.969 -14.305 13.57 1 97.75 163 GLU A N 1
ATOM 1297 C CA . GLU A 1 163 ? -10.109 -14.781 14.336 1 97.75 163 GLU A CA 1
ATOM 1298 C C . GLU A 1 163 ? -10.812 -13.633 15.055 1 97.75 163 GLU A C 1
ATOM 1300 O O . GLU A 1 163 ? -10.164 -12.789 15.672 1 97.75 163 GLU A O 1
ATOM 1305 N N . ALA A 1 164 ? -12.117 -13.57 14.891 1 98.56 164 ALA A N 1
ATOM 1306 C CA . ALA A 1 164 ? -12.891 -12.516 15.547 1 98.56 164 ALA A CA 1
ATOM 1307 C C . ALA A 1 164 ? -12.727 -12.578 17.062 1 98.56 164 ALA A C 1
ATOM 1309 O O . ALA A 1 164 ? -12.727 -13.664 17.641 1 98.56 164 ALA A O 1
ATOM 1310 N N . SER A 1 165 ? -12.5 -11.484 17.656 1 97.75 165 SER A N 1
ATOM 1311 C CA . SER A 1 165 ? -12.43 -11.359 19.109 1 97.75 165 SER A CA 1
ATOM 1312 C C . SER A 1 165 ? -12.969 -10.008 19.562 1 97.75 165 SER A C 1
ATOM 1314 O O . SER A 1 165 ? -12.859 -9.016 18.844 1 97.75 165 SER A O 1
ATOM 1316 N N . PHE A 1 166 ? -13.656 -9.969 20.625 1 97.62 166 PHE A N 1
ATOM 1317 C CA . PHE A 1 166 ? -14.156 -8.758 21.281 1 97.62 166 PHE A CA 1
ATOM 1318 C C . PHE A 1 166 ? -14.172 -8.93 22.797 1 97.62 166 PHE A C 1
ATOM 1320 O O . PHE A 1 166 ? -14.117 -10.055 23.297 1 97.62 166 PHE A O 1
ATOM 1327 N N . ASP A 1 167 ? -14.156 -7.828 23.5 1 96.56 167 ASP A N 1
ATOM 1328 C CA . ASP A 1 167 ? -14.234 -7.883 24.953 1 96.56 167 ASP A CA 1
ATOM 1329 C C . ASP A 1 167 ? -15.508 -8.586 25.422 1 96.56 167 ASP A C 1
ATOM 1331 O O . ASP A 1 167 ? -16.609 -8.156 25.078 1 96.56 167 ASP A O 1
ATOM 1335 N N . GLY A 1 168 ? -15.398 -9.664 26.156 1 97.56 168 GLY A N 1
ATOM 1336 C CA . GLY A 1 168 ? -16.562 -10.391 26.672 1 97.56 168 GLY A CA 1
ATOM 1337 C C . GLY A 1 168 ? -16.875 -11.641 25.891 1 97.56 168 GLY A C 1
ATOM 1338 O O . GLY A 1 168 ? -17.828 -12.359 26.203 1 97.56 168 GLY A O 1
ATOM 1339 N N . ILE A 1 169 ? -16.062 -11.945 24.891 1 97.94 169 ILE A N 1
ATOM 1340 C CA . ILE A 1 169 ? -16.359 -13.086 24.031 1 97.94 169 ILE A CA 1
ATOM 1341 C C . ILE A 1 169 ? -16.297 -14.375 24.844 1 97.94 169 ILE A C 1
ATOM 1343 O O . ILE A 1 169 ? -16.922 -15.375 24.469 1 97.94 169 ILE A O 1
ATOM 1347 N N . ASP A 1 170 ? -15.57 -14.438 25.953 1 97.06 170 ASP A N 1
ATOM 1348 C CA . ASP A 1 170 ? -15.398 -15.625 26.797 1 97.06 170 ASP A CA 1
ATOM 1349 C C . ASP A 1 170 ? -16.703 -16.016 27.469 1 97.06 170 A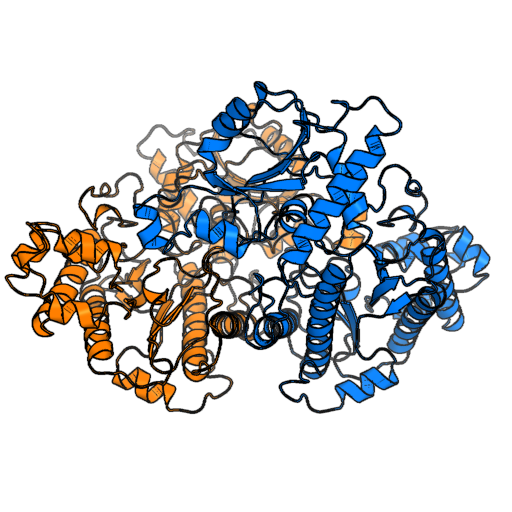SP A C 1
ATOM 1351 O O . ASP A 1 170 ? -16.828 -17.125 28 1 97.06 170 ASP A O 1
ATOM 1355 N N . LYS A 1 171 ? -17.688 -15.164 27.484 1 97.44 171 LYS A N 1
ATOM 1356 C CA . LYS A 1 171 ? -19 -15.445 28.047 1 97.44 171 LYS A CA 1
ATOM 1357 C C . LYS A 1 171 ? -19.781 -16.422 27.172 1 97.44 171 LYS A C 1
ATOM 1359 O O . LYS A 1 171 ? -20.797 -16.969 27.609 1 97.44 171 LYS A O 1
ATOM 1364 N N . PHE A 1 172 ? -19.344 -16.656 26 1 98.12 172 PHE A N 1
ATOM 1365 C CA . PHE A 1 172 ? -20.109 -17.438 25.031 1 98.12 172 PHE A CA 1
ATOM 1366 C C . PHE A 1 172 ? -19.344 -18.688 24.609 1 98.12 172 PHE A C 1
ATOM 1368 O O . PHE A 1 172 ? -18.109 -18.734 24.719 1 98.12 172 PHE A O 1
ATOM 1375 N N . LYS A 1 173 ? -20.094 -19.703 24.188 1 97.19 173 LYS A N 1
ATOM 1376 C CA . LYS A 1 173 ? -19.469 -20.891 23.594 1 97.19 173 LYS A CA 1
ATOM 1377 C C . LYS A 1 173 ? -18.984 -20.594 22.172 1 97.19 173 LYS A C 1
ATOM 1379 O O . LYS A 1 173 ? -19.781 -20.188 21.312 1 97.19 173 LYS A O 1
ATOM 1384 N N . VAL A 1 174 ? -17.672 -20.734 21.969 1 97.94 174 VAL A N 1
ATOM 1385 C CA . VAL A 1 174 ? -17.078 -20.406 20.672 1 97.94 174 VAL A CA 1
ATOM 1386 C C . VAL A 1 174 ? -16.484 -21.656 20.047 1 97.94 174 VAL A C 1
ATOM 1388 O O . VAL A 1 174 ? -15.859 -22.469 20.734 1 97.94 174 VAL A O 1
ATOM 1391 N N . ASP A 1 175 ? -16.734 -21.953 18.812 1 97.19 175 ASP A N 1
ATOM 1392 C CA . ASP A 1 175 ? -16.078 -22.969 18 1 97.19 175 ASP A CA 1
ATOM 1393 C C . ASP A 1 175 ? -15.305 -22.344 16.844 1 97.19 175 ASP A C 1
ATOM 1395 O O . ASP A 1 175 ? -15.875 -21.641 16.016 1 97.19 175 ASP A O 1
ATOM 1399 N N . ASN A 1 176 ? -14.016 -22.547 16.781 1 98.12 176 ASN A N 1
ATOM 1400 C CA . ASN A 1 176 ? -13.195 -21.969 15.711 1 98.12 176 ASN A CA 1
ATOM 1401 C C . ASN A 1 176 ? -12.609 -23.047 14.812 1 98.12 176 ASN A C 1
ATOM 1403 O O . ASN A 1 176 ? -11.664 -22.797 14.062 1 98.12 176 ASN A O 1
ATOM 1407 N N . ASN A 1 177 ? -13.164 -24.266 14.805 1 95.75 177 ASN A N 1
ATOM 1408 C CA . ASN A 1 177 ? -12.586 -25.391 14.078 1 95.75 177 ASN A CA 1
ATOM 1409 C C . ASN A 1 177 ? -13.328 -25.672 12.773 1 95.75 177 ASN A C 1
ATOM 1411 O O . ASN A 1 177 ? -12.812 -26.359 11.891 1 95.75 177 ASN A O 1
ATOM 1415 N N . ILE A 1 178 ? -14.469 -25.094 12.578 1 94.5 178 ILE A N 1
ATOM 1416 C CA . ILE A 1 178 ? -15.359 -25.516 11.5 1 94.5 178 ILE A CA 1
ATOM 1417 C C . ILE A 1 178 ? -15.336 -24.469 10.375 1 94.5 178 ILE A C 1
ATOM 1419 O O . ILE A 1 178 ? -15.234 -24.828 9.203 1 94.5 178 ILE A O 1
ATOM 1423 N N . LEU A 1 179 ? -15.383 -23.266 10.711 1 97.69 179 LEU A N 1
ATOM 1424 C CA . LEU A 1 179 ? -15.781 -22.203 9.805 1 97.69 179 LEU A CA 1
ATOM 1425 C C . LEU A 1 179 ? -14.766 -22.031 8.68 1 97.69 179 LEU A C 1
ATOM 1427 O O . LEU A 1 179 ? -15.148 -21.812 7.523 1 97.69 179 LEU A O 1
ATOM 1431 N N . HIS A 1 180 ? -13.461 -22.125 8.977 1 97.88 180 HIS A N 1
ATOM 1432 C CA . HIS A 1 180 ? -12.422 -21.891 7.98 1 97.88 180 HIS A CA 1
ATOM 1433 C C . HIS A 1 180 ? -12.586 -22.844 6.797 1 97.88 180 HIS A C 1
ATOM 1435 O O . HIS A 1 180 ? -12.586 -22.406 5.645 1 97.88 180 HIS A O 1
ATOM 1441 N N . HIS A 1 181 ? -12.742 -24.141 7.055 1 97.12 181 HIS A N 1
ATOM 1442 C CA . HIS A 1 181 ? -12.898 -25.141 6.004 1 97.12 181 HIS A CA 1
ATOM 1443 C C . HIS A 1 181 ? -14.141 -24.875 5.164 1 97.12 181 HIS A C 1
ATOM 1445 O O . HIS A 1 181 ? -14.078 -24.891 3.932 1 97.12 181 HIS A O 1
ATOM 1451 N N . GLU A 1 182 ? -15.234 -24.625 5.812 1 97.25 182 GLU A N 1
ATOM 1452 C CA . GLU A 1 182 ? -16.5 -24.469 5.121 1 97.25 182 GLU A CA 1
ATOM 1453 C C . GLU A 1 182 ? -16.516 -23.203 4.262 1 97.25 182 GLU A C 1
ATOM 1455 O O . GLU A 1 182 ? -17 -23.219 3.127 1 97.25 182 GLU A O 1
ATOM 1460 N N . MET A 1 183 ? -15.984 -22.125 4.781 1 98.38 183 MET A N 1
ATOM 1461 C CA . MET A 1 183 ? -15.945 -20.875 4.012 1 98.38 183 MET A CA 1
ATOM 1462 C C . MET A 1 183 ? -14.992 -21.016 2.83 1 98.38 183 MET A C 1
ATOM 1464 O O . MET A 1 183 ? -15.266 -20.5 1.745 1 98.38 183 MET A O 1
ATOM 1468 N N . ALA A 1 184 ? -13.82 -21.625 3.049 1 97.94 184 ALA A N 1
ATOM 1469 C CA . ALA A 1 184 ? -12.875 -21.828 1.956 1 97.94 184 ALA A CA 1
ATOM 1470 C C . ALA A 1 184 ? -13.5 -22.641 0.825 1 97.94 184 ALA A C 1
ATOM 1472 O O . ALA A 1 184 ? -13.273 -22.359 -0.353 1 97.94 184 ALA A O 1
ATOM 1473 N N . GLU A 1 185 ? -14.297 -23.625 1.166 1 97.5 185 GLU A N 1
ATOM 1474 C CA . GLU A 1 185 ? -14.969 -24.438 0.158 1 97.5 185 GLU A CA 1
ATOM 1475 C C . GLU A 1 185 ? -16 -23.625 -0.61 1 97.5 185 GLU A C 1
ATOM 1477 O O . GLU A 1 185 ? -16.203 -23.828 -1.807 1 97.5 185 GLU A O 1
ATOM 1482 N N . CYS A 1 186 ? -16.672 -22.75 0.091 1 98.25 186 CYS A N 1
ATOM 1483 C CA . CYS A 1 186 ? -17.578 -21.828 -0.599 1 98.25 186 CYS A CA 1
ATOM 1484 C C . CYS A 1 186 ? -16.812 -20.953 -1.578 1 98.25 186 CYS A C 1
ATOM 1486 O O . CYS A 1 186 ? -17.234 -20.766 -2.723 1 98.25 186 CYS A O 1
ATOM 1488 N N . ARG A 1 187 ? -15.688 -20.406 -1.155 1 98.31 187 ARG A N 1
ATOM 1489 C CA . ARG A 1 187 ? -14.898 -19.469 -1.957 1 98.31 187 ARG A CA 1
ATOM 1490 C C . ARG A 1 187 ? -14.242 -20.172 -3.137 1 98.31 187 ARG A C 1
ATOM 1492 O O . ARG A 1 187 ? -13.859 -19.531 -4.117 1 98.31 187 ARG A O 1
ATOM 1499 N N . LEU A 1 188 ? -14.117 -21.484 -3.035 1 97.75 188 LEU A N 1
ATOM 1500 C CA . LEU A 1 188 ? -13.508 -22.281 -4.09 1 97.75 188 LEU A CA 1
ATOM 1501 C C . LEU A 1 188 ? -14.367 -22.266 -5.352 1 97.75 188 LEU A C 1
ATOM 1503 O O . LEU A 1 188 ? -13.836 -22.25 -6.465 1 97.75 188 LEU A O 1
ATOM 1507 N N . ILE A 1 189 ? -15.672 -22.328 -5.164 1 98.31 189 ILE A N 1
ATOM 1508 C CA . ILE A 1 189 ? -16.625 -22.359 -6.27 1 98.31 189 ILE A CA 1
ATOM 1509 C C . ILE A 1 189 ? -17.297 -21 -6.418 1 98.31 189 ILE A C 1
ATOM 1511 O O . ILE A 1 189 ? -18.094 -20.594 -5.57 1 98.31 189 ILE A O 1
ATOM 1515 N N . LYS A 1 190 ? -17 -20.328 -7.496 1 98.75 190 LYS A N 1
ATOM 1516 C CA . LYS A 1 190 ? -17.484 -18.953 -7.664 1 98.75 190 LYS A CA 1
ATOM 1517 C C . LYS A 1 190 ? -18.953 -18.922 -8.078 1 98.75 190 LYS A C 1
ATOM 1519 O O . LYS A 1 190 ? -19.391 -19.75 -8.883 1 98.75 190 LYS A O 1
ATOM 1524 N N . SER A 1 191 ? -19.719 -18.016 -7.523 1 98.5 191 SER A N 1
ATOM 1525 C CA . SER A 1 191 ? -21.062 -17.734 -7.992 1 98.5 191 SER A CA 1
ATOM 1526 C C . SER A 1 191 ? -21.047 -16.953 -9.305 1 98.5 191 SER A C 1
ATOM 1528 O O . SER A 1 191 ? -20.016 -16.375 -9.664 1 98.5 191 SER A O 1
ATOM 1530 N N . PRO A 1 192 ? -22.203 -16.953 -10.016 1 98.31 192 PRO A N 1
ATOM 1531 C CA . PRO A 1 192 ? -22.25 -16.156 -11.242 1 98.31 192 PRO A CA 1
ATOM 1532 C C . PRO A 1 192 ? -21.922 -14.68 -11.016 1 98.31 192 PRO A C 1
ATOM 1534 O O . PRO A 1 192 ? -21.25 -14.055 -11.844 1 98.31 192 PRO A O 1
ATOM 1537 N N . LEU A 1 193 ? -22.344 -14.133 -9.898 1 98.62 193 LEU A N 1
ATOM 1538 C CA . LEU A 1 193 ? -22.062 -12.734 -9.609 1 98.62 193 LEU A CA 1
ATOM 1539 C C . LEU A 1 193 ? -20.594 -12.508 -9.312 1 98.62 193 LEU A C 1
ATOM 1541 O O . LEU A 1 193 ? -20.016 -11.484 -9.688 1 98.62 193 LEU A O 1
ATOM 1545 N N . GLU A 1 194 ? -19.938 -13.414 -8.602 1 98.81 194 GLU A N 1
ATOM 1546 C CA . GLU A 1 194 ? -18.5 -13.336 -8.406 1 98.81 194 GLU A CA 1
ATOM 1547 C C . GLU A 1 194 ? -17.75 -13.375 -9.734 1 98.81 194 GLU A C 1
ATOM 1549 O O . GLU A 1 194 ? -16.797 -12.633 -9.938 1 98.81 194 GLU A O 1
ATOM 1554 N N . LEU A 1 195 ? -18.219 -14.242 -10.602 1 98.81 195 LEU A N 1
ATOM 1555 C CA . LEU A 1 195 ? -17.562 -14.398 -11.898 1 98.81 195 LEU A CA 1
ATOM 1556 C C . LEU A 1 195 ? -17.656 -13.117 -12.719 1 98.81 195 LEU A C 1
ATOM 1558 O O . LEU A 1 195 ? -16.734 -12.789 -13.469 1 98.81 195 LEU A O 1
ATOM 1562 N N . GLU A 1 196 ? -18.75 -12.422 -12.562 1 98.69 196 GLU A N 1
ATOM 1563 C CA . GLU A 1 196 ? -18.859 -11.148 -13.258 1 98.69 196 GLU A CA 1
ATOM 1564 C C . GLU A 1 196 ? -17.781 -10.172 -12.812 1 98.69 196 GLU A C 1
ATOM 1566 O O . GLU A 1 196 ? -17.188 -9.469 -13.633 1 98.69 196 GLU A O 1
ATOM 1571 N N . VAL A 1 197 ? -17.531 -10.102 -11.555 1 98.81 197 VAL A N 1
ATOM 1572 C CA . VAL A 1 197 ? -16.531 -9.188 -11.023 1 98.81 197 VAL A CA 1
ATOM 1573 C C . VAL A 1 197 ? -15.141 -9.633 -11.477 1 98.81 197 VAL A C 1
ATOM 1575 O O . VAL A 1 197 ? -14.32 -8.805 -11.875 1 98.81 197 VAL A O 1
ATOM 1578 N N . ILE A 1 198 ? -14.852 -10.93 -11.422 1 98.88 198 ILE A N 1
ATOM 1579 C CA . ILE A 1 198 ? -13.562 -11.461 -11.844 1 98.88 198 ILE A CA 1
ATOM 1580 C C . ILE A 1 198 ? -13.352 -11.172 -13.328 1 98.88 198 ILE A C 1
ATOM 1582 O O . ILE A 1 198 ? -12.266 -10.742 -13.742 1 98.88 198 ILE A O 1
ATOM 1586 N N . ARG A 1 199 ? -14.375 -11.383 -14.156 1 98.62 199 ARG A N 1
ATOM 1587 C CA . ARG A 1 199 ? -14.289 -11.086 -15.586 1 98.62 199 ARG A CA 1
ATOM 1588 C C . ARG A 1 199 ? -13.945 -9.625 -15.82 1 98.62 199 ARG A C 1
ATOM 1590 O O . ARG A 1 199 ? -13.156 -9.305 -16.719 1 98.62 199 ARG A O 1
ATOM 1597 N N . TYR A 1 200 ? -14.555 -8.789 -15.047 1 98.38 200 TYR A N 1
ATOM 1598 C CA . TYR A 1 200 ? -14.258 -7.367 -15.18 1 98.38 200 TYR A CA 1
ATOM 1599 C C . TYR A 1 200 ? -12.797 -7.082 -14.836 1 98.38 200 TYR A C 1
ATOM 1601 O O . TYR A 1 200 ? -12.102 -6.402 -15.586 1 98.38 200 TYR A O 1
ATOM 1609 N N . ALA A 1 201 ? -12.336 -7.582 -13.68 1 98.56 201 ALA A N 1
ATOM 1610 C CA . ALA A 1 201 ? -10.945 -7.375 -13.266 1 98.56 201 ALA A CA 1
ATOM 1611 C C . ALA A 1 201 ? -9.977 -7.883 -14.328 1 98.56 201 ALA A C 1
ATOM 1613 O O . ALA A 1 201 ? -9 -7.207 -14.656 1 98.56 201 ALA A O 1
ATOM 1614 N N . VAL A 1 202 ? -10.242 -9.016 -14.875 1 98.75 202 VAL A N 1
ATOM 1615 C CA . VAL A 1 202 ? -9.375 -9.633 -15.867 1 98.75 202 VAL A CA 1
ATOM 1616 C C . VAL A 1 202 ? -9.414 -8.828 -17.156 1 98.75 202 VAL A C 1
ATOM 1618 O O . VAL A 1 202 ? -8.383 -8.633 -17.812 1 98.75 202 VAL A O 1
ATOM 1621 N N . SER A 1 203 ? -10.594 -8.398 -17.516 1 98.06 203 SER A N 1
ATOM 1622 C CA . SER A 1 203 ? -10.75 -7.629 -18.75 1 98.06 203 SER A CA 1
ATOM 1623 C C . SER A 1 203 ? -9.945 -6.332 -18.688 1 98.06 203 SER A C 1
ATOM 1625 O O . SER A 1 203 ? -9.234 -5.996 -19.641 1 98.06 203 SER A O 1
ATOM 1627 N N . VAL A 1 204 ? -10.047 -5.586 -17.609 1 97.56 204 VAL A N 1
ATOM 1628 C CA . VAL A 1 204 ? -9.312 -4.336 -17.453 1 97.56 204 VAL A CA 1
ATOM 1629 C C . VAL A 1 204 ? -7.812 -4.613 -17.422 1 97.56 204 VAL A C 1
ATOM 1631 O O . VAL A 1 204 ? -7.027 -3.908 -18.062 1 97.56 204 VAL A O 1
ATOM 1634 N N . SER A 1 205 ? -7.398 -5.641 -16.719 1 98.5 205 SER A N 1
ATOM 1635 C CA . SER A 1 205 ? -5.984 -5.996 -16.641 1 98.5 205 SER A CA 1
ATOM 1636 C C . SER A 1 205 ? -5.441 -6.406 -18 1 98.5 205 SER A C 1
ATOM 1638 O O . SER A 1 205 ? -4.309 -6.07 -18.344 1 98.5 205 SER A O 1
ATOM 1640 N N . SER A 1 206 ? -6.234 -7.152 -18.734 1 98.38 206 SER A N 1
ATOM 1641 C CA . SER A 1 206 ? -5.855 -7.512 -20.094 1 98.38 206 SER A CA 1
ATOM 1642 C C . SER A 1 206 ? -5.621 -6.27 -20.953 1 98.38 206 SER A C 1
ATOM 1644 O O . SER A 1 206 ? -4.613 -6.18 -21.656 1 98.38 206 SER A O 1
ATOM 1646 N N . ALA A 1 207 ? -6.543 -5.383 -20.844 1 97.19 207 ALA A N 1
ATOM 1647 C CA . ALA A 1 207 ? -6.418 -4.141 -21.609 1 97.19 207 ALA A CA 1
ATOM 1648 C C . ALA A 1 207 ? -5.168 -3.367 -21.188 1 97.19 207 ALA A C 1
ATOM 1650 O O . ALA A 1 207 ? -4.484 -2.777 -22.031 1 97.19 207 ALA A O 1
ATOM 1651 N N . ALA A 1 208 ? -4.922 -3.336 -19.938 1 97.94 208 ALA A N 1
ATOM 1652 C CA . ALA A 1 208 ? -3.732 -2.658 -19.422 1 97.94 208 ALA A CA 1
ATOM 1653 C C . ALA A 1 208 ? -2.459 -3.281 -19.984 1 97.94 208 ALA A C 1
ATOM 1655 O O . ALA A 1 208 ? -1.524 -2.568 -20.359 1 97.94 208 ALA A O 1
ATOM 1656 N N . HIS A 1 209 ? -2.379 -4.605 -20.047 1 98.19 209 HIS A N 1
ATOM 1657 C CA . HIS A 1 209 ? -1.229 -5.289 -20.625 1 98.19 209 HIS A CA 1
ATOM 1658 C C . HIS A 1 209 ? -1.076 -4.949 -22.109 1 98.19 209 HIS A C 1
ATOM 1660 O O . HIS A 1 209 ? 0.036 -4.707 -22.578 1 98.19 209 HIS A O 1
ATOM 1666 N N . ARG A 1 210 ? -2.203 -5.027 -22.828 1 97 210 ARG A N 1
ATOM 1667 C CA . ARG A 1 210 ? -2.15 -4.68 -24.25 1 97 210 ARG A CA 1
ATOM 1668 C C . ARG A 1 210 ? -1.617 -3.264 -24.453 1 97 210 ARG A C 1
ATOM 1670 O O . ARG A 1 210 ? -0.776 -3.027 -25.312 1 97 210 ARG A O 1
ATOM 1677 N N . HIS A 1 211 ? -2.117 -2.352 -23.625 1 96.19 211 HIS A N 1
ATOM 1678 C CA . HIS A 1 211 ? -1.649 -0.972 -23.672 1 96.19 211 HIS A CA 1
ATOM 1679 C C . HIS A 1 211 ? -0.158 -0.886 -23.375 1 96.19 211 HIS A C 1
ATOM 1681 O O . HIS A 1 211 ? 0.587 -0.206 -24.078 1 96.19 211 HIS A O 1
ATOM 1687 N N . LEU A 1 212 ? 0.281 -1.544 -22.359 1 96.81 212 LEU A N 1
ATOM 1688 C CA . LEU A 1 212 ? 1.672 -1.545 -21.922 1 96.81 212 LEU A CA 1
ATOM 1689 C C . LEU A 1 212 ? 2.588 -2.078 -23.031 1 96.81 212 LEU A C 1
ATOM 1691 O O . LEU A 1 212 ? 3.672 -1.536 -23.25 1 96.81 212 LEU A O 1
ATOM 1695 N N . MET A 1 213 ? 2.189 -3.111 -23.703 1 96.62 213 MET A N 1
ATOM 1696 C CA . MET A 1 213 ? 2.977 -3.73 -24.766 1 96.62 213 MET A CA 1
ATOM 1697 C C . MET A 1 213 ? 3.32 -2.715 -25.859 1 96.62 213 MET A C 1
ATOM 1699 O O . MET A 1 213 ? 4.398 -2.771 -26.453 1 96.62 213 MET A O 1
ATOM 1703 N N . ARG A 1 214 ? 2.484 -1.776 -26.031 1 95.19 214 ARG A N 1
ATOM 1704 C CA . ARG A 1 214 ? 2.703 -0.789 -27.078 1 95.19 214 ARG A CA 1
ATOM 1705 C C . ARG A 1 214 ? 3.48 0.412 -26.547 1 95.19 214 ARG A C 1
ATOM 1707 O O . ARG A 1 214 ? 4.078 1.163 -27.328 1 95.19 214 ARG A O 1
ATOM 1714 N N . LYS A 1 215 ? 3.477 0.574 -25.25 1 95.19 215 LYS A N 1
ATOM 1715 C CA . LYS A 1 215 ? 4.059 1.782 -24.672 1 95.19 215 LYS A CA 1
ATOM 1716 C C . LYS A 1 215 ? 5.508 1.546 -24.25 1 95.19 215 LYS A C 1
ATOM 1718 O O . LYS A 1 215 ? 6.316 2.473 -24.25 1 95.19 215 LYS A O 1
ATOM 1723 N N . VAL A 1 216 ? 5.828 0.346 -23.844 1 96.38 216 VAL A N 1
ATOM 1724 C CA . VAL A 1 216 ? 7.16 0.065 -23.312 1 96.38 216 VAL A CA 1
ATOM 1725 C C . VAL A 1 216 ? 8.188 0.093 -24.453 1 96.38 216 VAL A C 1
ATOM 1727 O O . VAL A 1 216 ? 7.918 -0.401 -25.547 1 96.38 216 VAL A O 1
ATOM 1730 N N . LYS A 1 217 ? 9.344 0.669 -24.203 1 96 217 LYS A N 1
ATOM 1731 C CA . LYS A 1 217 ? 10.406 0.823 -25.203 1 96 217 LYS A CA 1
ATOM 1732 C C . LYS A 1 217 ? 11.781 0.627 -24.578 1 96 217 LYS A C 1
ATOM 1734 O O . LYS A 1 217 ? 11.961 0.846 -23.375 1 96 217 LYS A O 1
ATOM 1739 N N . PRO A 1 218 ? 12.75 0.173 -25.531 1 97.5 218 PRO A N 1
ATOM 1740 C CA . PRO A 1 218 ? 14.125 0.175 -25.016 1 97.5 218 PRO A CA 1
ATOM 1741 C C . PRO A 1 218 ? 14.547 1.53 -24.453 1 97.5 218 PRO A C 1
ATOM 1743 O O . PRO A 1 218 ? 14.188 2.572 -25.016 1 97.5 218 PRO A O 1
ATOM 1746 N N . GLY A 1 219 ? 15.25 1.516 -23.359 1 97.38 219 GLY A N 1
ATOM 1747 C CA . GLY A 1 219 ? 15.711 2.746 -22.734 1 97.38 219 GLY A CA 1
ATOM 1748 C C . GLY A 1 219 ? 14.883 3.145 -21.531 1 97.38 219 GLY A C 1
ATOM 1749 O O . GLY A 1 219 ? 15.375 3.852 -20.641 1 97.38 219 GLY A O 1
ATOM 1750 N N . MET A 1 220 ? 13.656 2.701 -21.469 1 97.44 220 MET A N 1
ATOM 1751 C CA . MET A 1 220 ? 12.82 2.928 -20.297 1 97.44 220 MET A CA 1
ATOM 1752 C C . MET A 1 220 ? 13.352 2.15 -19.094 1 97.44 220 MET A C 1
ATOM 1754 O O . MET A 1 220 ? 14.297 1.378 -19.219 1 97.44 220 MET A O 1
ATOM 1758 N N . TYR A 1 221 ? 12.805 2.406 -17.984 1 98.06 221 TYR A N 1
ATOM 1759 C CA . TYR A 1 221 ? 13.078 1.639 -16.781 1 98.06 221 TYR A CA 1
ATOM 1760 C C . TYR A 1 221 ? 11.867 0.799 -16.391 1 98.06 221 TYR A C 1
ATOM 1762 O O . TYR A 1 221 ? 10.727 1.164 -16.688 1 98.06 221 TYR A O 1
ATOM 1770 N N . GLN A 1 222 ? 12.125 -0.313 -15.688 1 98.62 222 GLN A N 1
ATOM 1771 C CA . GLN A 1 222 ? 11.094 -1.285 -15.32 1 98.62 222 GLN A CA 1
ATOM 1772 C C . GLN A 1 222 ? 9.984 -0.63 -14.508 1 98.62 222 GLN A C 1
ATOM 1774 O O . GLN A 1 222 ? 8.805 -0.958 -14.68 1 98.62 222 GLN A O 1
ATOM 1779 N N . PHE A 1 223 ? 10.328 0.35 -13.609 1 98.12 223 PHE A N 1
ATOM 1780 C CA . PHE A 1 223 ? 9.312 0.985 -12.766 1 98.12 223 PHE A CA 1
ATOM 1781 C C . PHE A 1 223 ? 8.367 1.827 -13.609 1 98.12 223 PHE A C 1
ATOM 1783 O O . PHE A 1 223 ? 7.211 2.033 -13.227 1 98.12 223 PHE A O 1
ATOM 1790 N N . GLN A 1 224 ? 8.828 2.322 -14.727 1 98.12 224 GLN A N 1
ATOM 1791 C CA . GLN A 1 224 ? 7.953 3.062 -15.625 1 98.12 224 GLN A CA 1
ATOM 1792 C C . GLN A 1 224 ? 6.895 2.148 -16.234 1 98.12 224 GLN A C 1
ATOM 1794 O O . GLN A 1 224 ? 5.746 2.555 -16.422 1 98.12 224 GLN A O 1
ATOM 1799 N N . ALA A 1 225 ? 7.297 0.912 -16.547 1 98.5 225 ALA A N 1
ATOM 1800 C CA . ALA A 1 225 ? 6.332 -0.074 -17.031 1 98.5 225 ALA A CA 1
ATOM 1801 C C . ALA A 1 225 ? 5.289 -0.387 -15.961 1 98.5 225 ALA A C 1
ATOM 1803 O O . ALA A 1 225 ? 4.094 -0.438 -16.25 1 98.5 225 ALA A O 1
ATOM 1804 N N . GLU A 1 226 ? 5.777 -0.598 -14.75 1 98.62 226 GLU A N 1
ATOM 1805 C CA . GLU A 1 226 ? 4.871 -0.809 -13.625 1 98.62 226 GLU A CA 1
ATOM 1806 C C . GLU A 1 226 ? 3.887 0.349 -13.484 1 98.62 226 GLU A C 1
ATOM 1808 O O . GLU A 1 226 ? 2.689 0.133 -13.297 1 98.62 226 GLU A O 1
ATOM 1813 N N . SER A 1 227 ? 4.371 1.579 -13.609 1 98.25 227 SER A N 1
ATOM 1814 C CA . SER A 1 227 ? 3.553 2.779 -13.484 1 98.25 227 SER A CA 1
ATOM 1815 C C . SER A 1 227 ? 2.48 2.838 -14.562 1 98.25 227 SER A C 1
ATOM 1817 O O . SER A 1 227 ? 1.324 3.158 -14.281 1 98.25 227 SER A O 1
ATOM 1819 N N . ILE A 1 228 ? 2.834 2.533 -15.781 1 97.88 228 ILE A N 1
ATOM 1820 C CA . ILE A 1 228 ? 1.896 2.553 -16.906 1 97.88 228 ILE A CA 1
ATOM 1821 C C . ILE A 1 228 ? 0.75 1.582 -16.625 1 97.88 228 ILE A C 1
ATOM 1823 O O . ILE A 1 228 ? -0.42 1.926 -16.812 1 97.88 228 ILE A O 1
ATOM 1827 N N . PHE A 1 229 ? 1.053 0.408 -16.219 1 98.56 229 PHE A N 1
ATOM 1828 C CA . PHE A 1 229 ? 0.042 -0.607 -15.953 1 98.56 229 PHE A CA 1
ATOM 1829 C C . PHE A 1 229 ? -0.894 -0.157 -14.836 1 98.56 229 PHE A C 1
ATOM 1831 O O . PHE A 1 229 ? -2.117 -0.2 -14.992 1 98.56 229 PHE A O 1
ATOM 1838 N N . GLN A 1 230 ? -0.317 0.282 -13.711 1 98.56 230 GLN A N 1
ATOM 1839 C CA . GLN A 1 230 ? -1.112 0.698 -12.562 1 98.56 230 GLN A CA 1
ATOM 1840 C C . GLN A 1 230 ? -2.029 1.864 -12.922 1 98.56 230 GLN A C 1
ATOM 1842 O O . GLN A 1 230 ? -3.191 1.894 -12.516 1 98.56 230 GLN A O 1
ATOM 1847 N N . HIS A 1 231 ? -1.499 2.787 -13.656 1 98.06 231 HIS A N 1
ATOM 1848 C CA . HIS A 1 231 ? -2.281 3.949 -14.062 1 98.06 231 HIS A CA 1
ATOM 1849 C C . HIS A 1 231 ? -3.475 3.539 -14.914 1 98.06 231 HIS A C 1
ATOM 1851 O O . HIS A 1 231 ? -4.59 4.02 -14.703 1 98.06 231 HIS A O 1
ATOM 1857 N N . TYR A 1 232 ? -3.256 2.633 -15.836 1 97.19 232 TYR A N 1
ATOM 1858 C CA . TYR A 1 232 ? -4.34 2.191 -16.703 1 97.19 232 TYR A CA 1
ATOM 1859 C C . TYR A 1 232 ? -5.457 1.541 -15.898 1 97.19 232 TYR A C 1
ATOM 1861 O O . TYR A 1 232 ? -6.629 1.891 -16.047 1 97.19 232 TYR A O 1
ATOM 1869 N N . CYS A 1 233 ? -5.09 0.6 -15.047 1 97.81 233 CYS A N 1
ATOM 1870 C CA . CYS A 1 233 ? -6.066 -0.127 -14.25 1 97.81 233 CYS A CA 1
ATOM 1871 C C . CYS A 1 233 ? -6.879 0.827 -13.383 1 97.81 233 CYS A C 1
ATOM 1873 O O . CYS A 1 233 ? -8.102 0.686 -13.273 1 97.81 233 CYS A O 1
ATOM 1875 N N . TYR A 1 234 ? -6.184 1.806 -12.812 1 97.69 234 TYR A N 1
ATOM 1876 C CA . TYR A 1 234 ? -6.844 2.703 -11.867 1 97.69 234 TYR A CA 1
ATOM 1877 C C . TYR A 1 234 ? -7.664 3.758 -12.602 1 97.69 234 TYR A C 1
ATOM 1879 O O . TYR A 1 234 ? -8.875 3.877 -12.383 1 97.69 234 TYR A O 1
ATOM 1887 N N . PHE A 1 235 ? -7.09 4.414 -13.523 1 97 235 PHE A N 1
ATOM 1888 C CA . PHE A 1 235 ? -7.703 5.535 -14.227 1 97 235 PHE A CA 1
ATOM 1889 C C . PHE A 1 235 ? -8.906 5.07 -15.047 1 97 235 PHE A C 1
ATOM 1891 O O . PHE A 1 235 ? -9.977 5.68 -14.984 1 97 235 PHE A O 1
ATOM 1898 N N . TYR A 1 236 ? -8.758 3.951 -15.75 1 95.81 236 TYR A N 1
ATOM 1899 C CA . TYR A 1 236 ? -9.828 3.514 -16.641 1 95.81 236 TYR A CA 1
ATOM 1900 C C . TYR A 1 236 ? -10.703 2.465 -15.977 1 95.81 236 TYR A C 1
ATOM 1902 O O . TYR A 1 236 ? -11.898 2.363 -16.281 1 95.81 236 TYR A O 1
ATOM 1910 N N . GLY A 1 237 ? -10.156 1.678 -15.055 1 96.31 237 GLY A N 1
ATOM 1911 C CA . GLY A 1 237 ? -10.875 0.531 -14.523 1 96.31 237 GLY A CA 1
ATOM 1912 C C . GLY A 1 237 ? -11.367 0.737 -13.102 1 96.31 237 GLY A C 1
ATOM 1913 O O . GLY A 1 237 ? -12.109 -0.091 -12.57 1 96.31 237 GLY A O 1
ATOM 1914 N N . GLY A 1 238 ? -10.969 1.835 -12.477 1 96.5 238 GLY A N 1
ATOM 1915 C CA . GLY A 1 238 ? -11.359 2.072 -11.094 1 96.5 238 GLY A CA 1
ATOM 1916 C C . GLY A 1 238 ? -10.75 1.082 -10.125 1 96.5 238 GLY A C 1
ATOM 1917 O O . GLY A 1 238 ? -11.391 0.688 -9.148 1 96.5 238 GLY A O 1
ATOM 1918 N N . MET A 1 239 ? -9.594 0.605 -10.477 1 97.38 239 MET A N 1
ATOM 1919 C CA . MET A 1 239 ? -8.891 -0.346 -9.625 1 97.38 239 MET A CA 1
ATOM 1920 C C . MET A 1 239 ? -7.832 0.358 -8.781 1 97.38 239 MET A C 1
ATOM 1922 O O . MET A 1 239 ? -6.676 0.463 -9.188 1 97.38 239 MET A O 1
ATOM 1926 N N . ARG A 1 240 ? -8.172 0.771 -7.598 1 96.12 240 ARG A N 1
ATOM 1927 C CA . ARG A 1 240 ? -7.277 1.52 -6.719 1 96.12 240 ARG A CA 1
ATOM 1928 C C . ARG A 1 240 ? -6.141 0.637 -6.215 1 96.12 240 ARG A C 1
ATOM 1930 O O . ARG A 1 240 ? -5.086 1.139 -5.824 1 96.12 240 ARG A O 1
ATOM 1937 N N . HIS A 1 241 ? -6.387 -0.723 -6.227 1 96.25 241 HIS A N 1
ATOM 1938 C CA . HIS A 1 241 ? -5.402 -1.71 -5.797 1 96.25 241 HIS A CA 1
ATOM 1939 C C . HIS A 1 241 ? -4.984 -2.611 -6.953 1 96.25 241 HIS A C 1
ATOM 1941 O O . HIS A 1 241 ? -5.742 -2.791 -7.91 1 96.25 241 HIS A O 1
ATOM 1947 N N . VAL A 1 242 ? -3.779 -3.102 -6.824 1 97.44 242 VAL A N 1
ATOM 1948 C CA . VAL A 1 242 ? -3.379 -4.254 -7.621 1 97.44 242 VAL A CA 1
ATOM 1949 C C . VAL A 1 242 ? -3.42 -5.52 -6.766 1 97.44 242 VAL A C 1
ATOM 1951 O O . VAL A 1 242 ? -3.35 -5.445 -5.539 1 97.44 242 VAL A O 1
ATOM 1954 N N . ALA A 1 243 ? -3.561 -6.617 -7.391 1 97.94 243 ALA A N 1
ATOM 1955 C CA . ALA A 1 243 ? -3.807 -7.879 -6.699 1 97.94 243 ALA A CA 1
ATOM 1956 C C . ALA A 1 243 ? -2.557 -8.359 -5.965 1 97.94 243 ALA A C 1
ATOM 1958 O O . ALA A 1 243 ? -2.65 -9.094 -4.98 1 97.94 243 ALA A O 1
ATOM 1959 N N . TYR A 1 244 ? -1.409 -8.031 -6.395 1 97.31 244 TYR A N 1
ATOM 1960 C CA . TYR A 1 244 ? -0.093 -8.375 -5.871 1 97.31 244 TYR A CA 1
ATOM 1961 C C . TYR A 1 244 ? 0.969 -7.406 -6.383 1 97.31 244 TYR A C 1
ATOM 1963 O O . TYR A 1 244 ? 0.695 -6.574 -7.25 1 97.31 244 TYR A O 1
ATOM 1971 N N . THR A 1 245 ? 2.152 -7.457 -5.766 1 96.56 245 THR A N 1
ATOM 1972 C CA . THR A 1 245 ? 3.242 -6.609 -6.234 1 96.56 245 THR A CA 1
ATOM 1973 C C . THR A 1 245 ? 3.551 -6.887 -7.703 1 96.56 245 THR A C 1
ATOM 1975 O O . THR A 1 245 ? 3.797 -8.031 -8.086 1 96.56 245 THR A O 1
ATOM 1978 N N . CYS A 1 246 ? 3.557 -5.875 -8.5 1 98.19 246 CYS A N 1
ATOM 1979 C CA . CYS A 1 246 ? 3.773 -6.012 -9.93 1 98.19 246 CYS A CA 1
ATOM 1980 C C . CYS A 1 246 ? 5.191 -6.492 -10.227 1 98.19 246 CYS A C 1
ATOM 1982 O O . CYS A 1 246 ? 6.152 -6.008 -9.625 1 98.19 246 CYS A O 1
ATOM 1984 N N . ILE A 1 247 ? 5.309 -7.438 -11.047 1 98.38 247 ILE A N 1
ATOM 1985 C CA . ILE A 1 247 ? 6.59 -7.895 -11.57 1 98.38 247 ILE A CA 1
ATOM 1986 C C . ILE A 1 247 ? 6.82 -7.32 -12.969 1 98.38 247 ILE A C 1
ATOM 1988 O O . ILE A 1 247 ? 6.125 -7.688 -13.914 1 98.38 247 ILE A O 1
ATOM 1992 N N . ALA A 1 248 ? 7.711 -6.434 -13.055 1 98.62 248 ALA A N 1
ATOM 1993 C CA . ALA A 1 248 ? 8.109 -5.863 -14.344 1 98.62 248 ALA A CA 1
ATOM 1994 C C . ALA A 1 248 ? 9.547 -6.25 -14.688 1 98.62 248 ALA A C 1
ATOM 1996 O O . ALA A 1 248 ? 10.383 -5.387 -14.953 1 98.62 248 ALA A O 1
ATOM 1997 N N . ALA A 1 249 ? 9.781 -7.488 -14.82 1 98.38 249 ALA A N 1
ATOM 1998 C CA . ALA A 1 249 ? 11.125 -8.016 -15.039 1 98.38 249 ALA A CA 1
ATOM 1999 C C . ALA A 1 249 ? 11.508 -7.953 -16.516 1 98.38 249 ALA A C 1
ATOM 2001 O O . ALA A 1 249 ? 10.664 -8.156 -17.391 1 98.38 249 ALA A O 1
ATOM 2002 N N . THR A 1 250 ? 12.773 -7.734 -16.812 1 98.31 250 THR A N 1
ATOM 2003 C CA . THR A 1 250 ? 13.305 -7.762 -18.172 1 98.31 250 THR A CA 1
ATOM 2004 C C . THR A 1 250 ? 14.695 -8.398 -18.188 1 98.31 250 THR A C 1
ATOM 2006 O O . THR A 1 250 ? 15.398 -8.398 -17.188 1 98.31 250 THR A O 1
ATOM 2009 N N . GLY A 1 251 ? 15.047 -8.969 -19.297 1 97.06 251 GLY A N 1
ATOM 2010 C CA . GLY A 1 251 ? 16.359 -9.594 -19.438 1 97.06 251 GLY A CA 1
ATOM 2011 C C . GLY A 1 251 ? 16.625 -10.656 -18.391 1 97.06 251 GLY A C 1
ATOM 2012 O O . GLY A 1 251 ? 15.805 -11.555 -18.203 1 97.06 251 GLY A O 1
ATOM 2013 N N . CYS A 1 252 ? 17.734 -10.531 -17.734 1 94.88 252 CYS A N 1
ATOM 2014 C CA . CYS A 1 252 ? 18.156 -11.547 -16.781 1 94.88 252 CYS A CA 1
ATOM 2015 C C . CYS A 1 252 ? 17.234 -11.562 -15.562 1 94.88 252 CYS A C 1
ATOM 2017 O O . CYS A 1 252 ? 17.109 -12.578 -14.891 1 94.88 252 CYS A O 1
ATOM 2019 N N . ASP A 1 253 ? 16.516 -10.453 -15.328 1 96.25 253 ASP A N 1
ATOM 2020 C CA . ASP A 1 253 ? 15.641 -10.352 -14.172 1 96.25 253 ASP A CA 1
ATOM 2021 C C . ASP A 1 253 ? 14.438 -11.281 -14.312 1 96.25 253 ASP A C 1
ATOM 2023 O O . ASP A 1 253 ? 13.773 -11.602 -13.328 1 96.25 253 ASP A O 1
ATOM 2027 N N . CYS A 1 254 ? 14.18 -11.742 -15.523 1 97.62 254 CYS A N 1
ATOM 2028 C CA . CYS A 1 254 ? 13.062 -12.641 -15.781 1 97.62 254 CYS A CA 1
ATOM 2029 C C . CYS A 1 254 ? 13.258 -13.984 -15.094 1 97.62 254 CYS A C 1
ATOM 2031 O O . CYS A 1 254 ? 12.32 -14.766 -14.961 1 97.62 254 CYS A O 1
ATOM 2033 N N . ALA A 1 255 ? 14.477 -14.25 -14.656 1 94.81 255 ALA A N 1
ATOM 2034 C CA . ALA A 1 255 ? 14.773 -15.5 -13.969 1 94.81 255 ALA A CA 1
ATOM 2035 C C . ALA A 1 255 ? 14.328 -15.438 -12.508 1 94.81 255 ALA A C 1
ATOM 2037 O O . ALA A 1 255 ? 14.266 -16.469 -11.828 1 94.81 255 ALA A O 1
ATOM 2038 N N . VAL A 1 256 ? 14.031 -14.25 -12.008 1 93.62 256 VAL A N 1
ATOM 2039 C CA . VAL A 1 256 ? 13.562 -14.078 -10.641 1 93.62 256 VAL A CA 1
ATOM 2040 C C . VAL A 1 256 ? 12.047 -14.227 -10.594 1 93.62 256 VAL A C 1
ATOM 2042 O O . VAL A 1 256 ? 11.312 -13.352 -11.062 1 93.62 256 VAL A O 1
ATOM 2045 N N . LEU A 1 257 ? 11.562 -15.234 -9.961 1 93.38 257 LEU A N 1
ATOM 2046 C CA . LEU A 1 257 ? 10.148 -15.602 -10.039 1 93.38 257 LEU A CA 1
ATOM 2047 C C . LEU A 1 257 ? 9.281 -14.57 -9.328 1 93.38 257 LEU A C 1
ATOM 2049 O O . LEU A 1 257 ? 8.195 -14.227 -9.812 1 93.38 257 LEU A O 1
ATOM 2053 N N . HIS A 1 258 ? 9.727 -14.125 -8.164 1 92.25 258 HIS A N 1
ATOM 2054 C CA . HIS A 1 258 ? 9.023 -13.078 -7.426 1 92.25 258 HIS A CA 1
ATOM 2055 C C . HIS A 1 258 ? 9.773 -11.758 -7.488 1 92.25 258 HIS A C 1
ATOM 2057 O O . HIS A 1 258 ? 10.125 -11.188 -6.449 1 92.25 258 HIS A O 1
ATOM 2063 N N . TYR A 1 259 ? 10.016 -11.281 -8.688 1 94.56 259 TYR A N 1
ATOM 2064 C CA . TYR A 1 259 ? 10.641 -9.984 -8.93 1 94.56 259 TYR A CA 1
ATOM 2065 C C . TYR A 1 259 ? 9.703 -8.852 -8.523 1 94.56 259 TYR A C 1
ATOM 2067 O O . TYR A 1 259 ? 8.516 -9.07 -8.297 1 94.56 259 TYR A O 1
ATOM 2075 N N . GLY A 1 260 ? 10.258 -7.613 -8.242 1 94.25 260 GLY A N 1
ATOM 2076 C CA . GLY A 1 260 ? 9.453 -6.449 -7.906 1 94.25 260 GLY A CA 1
ATOM 2077 C C . GLY A 1 260 ? 9.422 -6.16 -6.418 1 94.25 260 GLY A C 1
ATOM 2078 O O . GLY A 1 260 ? 9.008 -5.078 -6 1 94.25 260 GLY A O 1
ATOM 2079 N N . HIS A 1 261 ? 9.836 -7.074 -5.586 1 91.25 261 HIS A N 1
ATOM 2080 C CA . HIS A 1 261 ? 9.883 -6.879 -4.141 1 91.25 261 HIS A CA 1
ATOM 2081 C C . HIS A 1 261 ? 10.977 -5.879 -3.762 1 91.25 261 HIS A C 1
ATOM 2083 O O . HIS A 1 261 ? 11.656 -5.332 -4.633 1 91.25 261 HIS A O 1
ATOM 2089 N N . ALA A 1 262 ? 11.125 -5.633 -2.5 1 90.12 262 ALA A N 1
ATOM 2090 C CA . ALA A 1 262 ? 11.984 -4.551 -2.018 1 90.12 262 ALA A CA 1
ATOM 2091 C C . ALA A 1 262 ? 13.438 -4.793 -2.396 1 90.12 262 ALA A C 1
ATOM 2093 O O . ALA A 1 262 ? 14.195 -3.844 -2.631 1 90.12 262 ALA A O 1
ATOM 2094 N N . GLY A 1 263 ? 13.883 -6.027 -2.521 1 88.06 263 GLY A N 1
ATOM 2095 C CA . GLY A 1 263 ? 15.258 -6.352 -2.867 1 88.06 263 GLY A CA 1
ATOM 2096 C C . GLY A 1 263 ? 15.539 -6.258 -4.355 1 88.06 263 GLY A C 1
ATOM 2097 O O . GLY A 1 263 ? 16.703 -6.207 -4.773 1 88.06 263 GLY A O 1
ATOM 2098 N N . ALA A 1 264 ? 14.508 -6.301 -5.176 1 90.69 264 ALA A N 1
ATOM 2099 C CA . ALA A 1 264 ? 14.555 -6.164 -6.633 1 90.69 264 ALA A CA 1
ATOM 2100 C C . ALA A 1 264 ? 13.352 -5.383 -7.148 1 90.69 264 ALA A C 1
ATOM 2102 O O . ALA A 1 264 ? 12.461 -5.949 -7.793 1 90.69 264 ALA A O 1
ATOM 2103 N N . PRO A 1 265 ? 13.344 -4.113 -6.941 1 93.75 265 PRO A N 1
ATOM 2104 C CA . PRO A 1 265 ? 12.117 -3.303 -6.969 1 93.75 265 PRO A CA 1
ATOM 2105 C C . PRO A 1 265 ? 11.828 -2.721 -8.352 1 93.75 265 PRO A C 1
ATOM 2107 O O . PRO A 1 265 ? 11.5 -1.539 -8.469 1 93.75 265 PRO A O 1
ATOM 2110 N N . ASN A 1 266 ? 11.922 -3.516 -9.453 1 97.38 266 ASN A N 1
ATOM 2111 C CA . ASN A 1 266 ? 11.609 -3.066 -10.805 1 97.38 266 ASN A CA 1
ATOM 2112 C C . ASN A 1 266 ? 12.375 -1.8 -11.172 1 97.38 266 ASN A C 1
ATOM 2114 O O . ASN A 1 266 ? 11.797 -0.849 -11.703 1 97.38 266 ASN A O 1
ATOM 2118 N N . ASP A 1 267 ? 13.648 -1.768 -10.883 1 95.81 267 ASP A N 1
ATOM 2119 C CA . ASP A 1 267 ? 14.328 -0.485 -11.023 1 95.81 267 ASP A CA 1
ATOM 2120 C C . ASP A 1 267 ? 15.398 -0.551 -12.109 1 95.81 267 ASP A C 1
ATOM 2122 O O . ASP A 1 267 ? 16.094 0.438 -12.367 1 95.81 267 ASP A O 1
ATOM 2126 N N . ASN A 1 268 ? 15.578 -1.67 -12.852 1 96.69 268 ASN A N 1
ATOM 2127 C CA . ASN A 1 268 ? 16.609 -1.774 -13.867 1 96.69 268 ASN A CA 1
ATOM 2128 C C . ASN A 1 268 ? 16.172 -1.128 -15.18 1 96.69 268 ASN A C 1
ATOM 2130 O O . ASN A 1 268 ? 14.984 -1.045 -15.469 1 96.69 268 ASN A O 1
ATOM 2134 N N . GLN A 1 269 ? 17.141 -0.672 -15.922 1 97.62 269 GLN A N 1
ATOM 2135 C CA . GLN A 1 269 ? 16.875 -0.155 -17.25 1 97.62 269 GLN A CA 1
ATOM 2136 C C . GLN A 1 269 ? 16.516 -1.283 -18.219 1 97.62 269 GLN A C 1
ATOM 2138 O O . GLN A 1 269 ? 17.125 -2.357 -18.172 1 97.62 269 GLN A O 1
ATOM 2143 N N . ILE A 1 270 ? 15.57 -1.047 -19.047 1 98.12 270 ILE A N 1
ATOM 2144 C CA . ILE A 1 270 ? 15.148 -1.99 -20.078 1 98.12 270 ILE A CA 1
ATOM 2145 C C . ILE A 1 270 ? 16.031 -1.83 -21.312 1 98.12 270 ILE A C 1
ATOM 2147 O O . ILE A 1 270 ? 16.031 -0.773 -21.953 1 98.12 270 ILE A O 1
ATOM 2151 N N . ARG A 1 271 ? 16.828 -2.891 -21.719 1 97.5 271 ARG A N 1
ATOM 2152 C CA . ARG A 1 271 ? 17.766 -2.805 -22.844 1 97.5 271 ARG A CA 1
ATOM 2153 C C . ARG A 1 271 ? 17.141 -3.361 -24.109 1 97.5 271 ARG A C 1
ATOM 2155 O O . ARG A 1 271 ? 16.266 -4.242 -24.062 1 97.5 271 ARG A O 1
ATOM 2162 N N . ASP A 1 272 ? 17.562 -2.812 -25.172 1 97.56 272 ASP A N 1
ATOM 2163 C CA . ASP A 1 272 ? 17.109 -3.32 -26.469 1 97.56 272 ASP A CA 1
ATOM 2164 C C . ASP A 1 272 ? 17.391 -4.816 -26.594 1 97.56 272 ASP A C 1
ATOM 2166 O O . ASP A 1 272 ? 18.516 -5.266 -26.344 1 97.56 272 ASP A O 1
ATOM 2170 N N . GLY A 1 273 ? 16.359 -5.547 -26.938 1 95 273 GLY A N 1
ATOM 2171 C CA . GLY A 1 273 ? 16.516 -6.98 -27.125 1 95 273 GLY A CA 1
ATOM 2172 C C . GLY A 1 273 ? 16.125 -7.793 -25.906 1 95 273 GLY A C 1
ATOM 2173 O O . GLY A 1 273 ? 15.977 -9.016 -25.984 1 95 273 GLY A O 1
ATOM 2174 N N . ASP A 1 274 ? 15.938 -7.129 -24.766 1 96.88 274 ASP A N 1
ATOM 2175 C CA . ASP A 1 274 ? 15.484 -7.828 -23.562 1 96.88 274 ASP A CA 1
ATOM 2176 C C . ASP A 1 274 ? 14.117 -8.461 -23.781 1 96.88 274 ASP A C 1
ATOM 2178 O O . ASP A 1 274 ? 13.242 -7.879 -24.438 1 96.88 274 ASP A O 1
ATOM 2182 N N . MET A 1 275 ? 13.938 -9.695 -23.219 1 97.94 275 MET A N 1
ATOM 2183 C CA . MET A 1 275 ? 12.586 -10.188 -22.984 1 97.94 275 MET A CA 1
ATOM 2184 C C . MET A 1 275 ? 11.93 -9.461 -21.828 1 97.94 275 MET A C 1
ATOM 2186 O O . MET A 1 275 ? 12.57 -9.195 -20.812 1 97.94 275 MET A O 1
ATOM 2190 N N . CYS A 1 276 ? 10.727 -9.109 -22.016 1 98.56 276 CYS A N 1
ATOM 2191 C CA . CYS A 1 276 ? 9.898 -8.641 -20.922 1 98.56 276 CYS A CA 1
ATOM 2192 C C . CYS A 1 276 ? 9.094 -9.789 -20.312 1 98.56 276 CYS A C 1
ATOM 2194 O O . CYS A 1 276 ? 8.594 -10.648 -21.047 1 98.56 276 CYS A O 1
ATOM 2196 N N . LEU A 1 277 ? 9.047 -9.906 -19.094 1 98.81 277 LEU A N 1
ATOM 2197 C CA . LEU A 1 277 ? 8.117 -10.734 -18.328 1 98.81 277 LEU A CA 1
ATOM 2198 C C . LEU A 1 277 ? 7.316 -9.891 -17.344 1 98.81 277 LEU A C 1
ATOM 2200 O O . LEU A 1 277 ? 7.773 -9.641 -16.219 1 98.81 277 LEU A O 1
ATOM 2204 N N . PHE A 1 278 ? 6.176 -9.4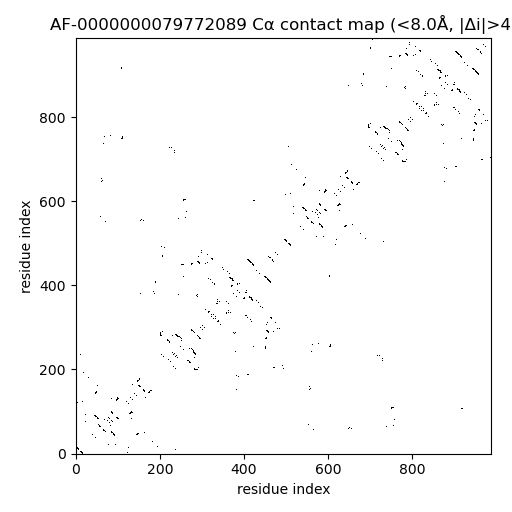22 -17.812 1 98.88 278 PHE A N 1
ATOM 2205 C CA . PHE A 1 278 ? 5.305 -8.562 -17.016 1 98.88 278 PHE A CA 1
ATOM 2206 C C . PHE A 1 278 ? 4.172 -9.367 -16.391 1 98.88 278 PHE A C 1
ATOM 2208 O O . PHE A 1 278 ? 3.26 -9.812 -17.094 1 98.88 278 PHE A O 1
ATOM 2215 N N . ASP A 1 279 ? 4.297 -9.664 -15.109 1 98.75 279 ASP A N 1
ATOM 2216 C CA . ASP A 1 279 ? 3.311 -10.352 -14.281 1 98.75 279 ASP A CA 1
ATOM 2217 C C . ASP A 1 279 ? 2.609 -9.375 -13.336 1 98.75 279 ASP A C 1
ATOM 2219 O O . ASP A 1 279 ? 3.127 -9.07 -12.258 1 98.75 279 ASP A O 1
ATOM 2223 N N . MET A 1 280 ? 1.489 -8.875 -13.758 1 98.62 280 MET A N 1
ATOM 2224 C CA . MET A 1 280 ? 0.747 -7.812 -13.078 1 98.62 280 MET A CA 1
ATOM 2225 C C . MET A 1 280 ? -0.757 -8.023 -13.219 1 98.62 280 MET A C 1
ATOM 2227 O O . MET A 1 280 ? -1.225 -8.516 -14.25 1 98.62 280 MET A O 1
ATOM 2231 N N . GLY A 1 281 ? -1.504 -7.703 -12.227 1 98.75 281 GLY A N 1
ATOM 2232 C CA . GLY A 1 281 ? -2.951 -7.852 -12.227 1 98.75 281 GLY A CA 1
ATOM 2233 C C . GLY A 1 281 ? -3.652 -6.844 -11.336 1 98.75 281 GLY A C 1
ATOM 2234 O O . GLY A 1 281 ? -3.232 -6.609 -10.195 1 98.75 281 GLY A O 1
ATOM 2235 N N . GLY A 1 282 ? -4.691 -6.203 -11.859 1 98.44 282 GLY A N 1
ATOM 2236 C CA . GLY A 1 282 ? -5.52 -5.285 -11.086 1 98.44 282 GLY A CA 1
ATOM 2237 C C . GLY A 1 282 ? -6.5 -5.992 -10.172 1 98.44 282 GLY A C 1
ATOM 2238 O O . GLY A 1 282 ? -6.688 -7.203 -10.273 1 98.44 282 GLY A O 1
ATOM 2239 N N . GLU A 1 283 ? -7.043 -5.312 -9.266 1 98.31 283 GLU A N 1
ATOM 2240 C CA . GLU A 1 283 ? -8.07 -5.75 -8.32 1 98.31 283 GLU A CA 1
ATOM 2241 C C . GLU A 1 283 ? -9.273 -4.812 -8.336 1 98.31 283 GLU A C 1
ATOM 2243 O O . GLU A 1 283 ? -9.117 -3.594 -8.258 1 98.31 283 GLU A O 1
ATOM 2248 N N . TYR A 1 284 ? -10.445 -5.391 -8.555 1 98.38 284 TYR A N 1
ATOM 2249 C CA . TYR A 1 284 ? -11.688 -4.625 -8.484 1 98.38 284 TYR A CA 1
ATOM 2250 C C . TYR A 1 284 ? -12.609 -5.176 -7.398 1 98.38 284 TYR A C 1
ATOM 2252 O O . TYR A 1 284 ? -12.969 -6.355 -7.418 1 98.38 284 TYR A O 1
ATOM 2260 N N . TYR A 1 285 ? -12.945 -4.309 -6.406 1 98.06 285 TYR A N 1
ATOM 2261 C CA . TYR A 1 285 ? -13.844 -4.684 -5.312 1 98.06 285 TYR A CA 1
ATOM 2262 C C . TYR A 1 285 ? -13.367 -5.965 -4.641 1 98.06 285 TYR A C 1
ATOM 2264 O O . TYR A 1 285 ? -14.156 -6.895 -4.434 1 98.06 285 TYR A O 1
ATOM 2272 N N . CYS A 1 286 ? -12.086 -6.129 -4.461 1 97.75 286 CYS A N 1
ATOM 2273 C CA . CYS A 1 286 ? -11.391 -7.188 -3.736 1 97.75 286 CYS A CA 1
ATOM 2274 C C . CYS A 1 286 ? -11.32 -8.461 -4.566 1 97.75 286 CYS A C 1
ATOM 2276 O O . CYS A 1 286 ? -10.922 -9.516 -4.066 1 97.75 286 CYS A O 1
ATOM 2278 N N . TYR A 1 287 ? -11.711 -8.438 -5.812 1 98.75 287 TYR A N 1
ATOM 2279 C CA . TYR A 1 287 ? -11.523 -9.578 -6.699 1 98.75 287 TYR A CA 1
ATOM 2280 C C . TYR A 1 287 ? -10.336 -9.359 -7.629 1 98.75 287 TYR A C 1
ATOM 2282 O O . TYR A 1 287 ? -10.164 -8.266 -8.172 1 98.75 287 TYR A O 1
ATOM 2290 N N . CYS A 1 288 ? -9.57 -10.406 -7.836 1 98.75 288 CYS A N 1
ATOM 2291 C CA . CYS A 1 288 ? -8.234 -10.266 -8.391 1 98.75 288 CYS A CA 1
ATOM 2292 C C . CYS A 1 288 ? -8.18 -10.742 -9.836 1 98.75 288 CYS A C 1
ATOM 2294 O O . CYS A 1 288 ? -9.094 -11.422 -10.297 1 98.75 288 CYS A O 1
ATOM 2296 N N . SER A 1 289 ? -7.18 -10.367 -10.523 1 98.81 289 SER A N 1
ATOM 2297 C CA . SER A 1 289 ? -6.68 -10.898 -11.781 1 98.81 289 SER A CA 1
ATOM 2298 C C . SER A 1 289 ? -5.188 -11.211 -11.695 1 98.81 289 SER A C 1
ATOM 2300 O O . SER A 1 289 ? -4.508 -10.766 -10.773 1 98.81 289 SER A O 1
ATOM 2302 N N . ASP A 1 290 ? -4.715 -12.047 -12.57 1 98.81 290 ASP A N 1
ATOM 2303 C CA . ASP A 1 290 ? -3.311 -12.445 -12.594 1 98.81 290 ASP A CA 1
ATOM 2304 C C . ASP A 1 290 ? -2.885 -12.867 -14 1 98.81 290 ASP A C 1
ATOM 2306 O O . ASP A 1 290 ? -3.131 -14 -14.414 1 98.81 290 ASP A O 1
ATOM 2310 N N . ILE A 1 291 ? -2.232 -11.945 -14.68 1 98.88 291 ILE A N 1
ATOM 2311 C CA . ILE A 1 291 ? -1.864 -12.172 -16.078 1 98.88 291 ILE A CA 1
ATOM 2312 C C . ILE A 1 291 ? -0.369 -11.922 -16.266 1 98.88 291 ILE A C 1
ATOM 2314 O O . ILE A 1 291 ? 0.172 -10.945 -15.742 1 98.88 291 ILE A O 1
ATOM 2318 N N . THR A 1 292 ? 0.306 -12.836 -16.891 1 98.88 292 THR A N 1
ATOM 2319 C CA . THR A 1 292 ? 1.708 -12.633 -17.234 1 98.88 292 THR A CA 1
ATOM 2320 C C . THR A 1 292 ? 1.888 -12.602 -18.75 1 98.88 292 THR A C 1
ATOM 2322 O O . THR A 1 292 ? 1.406 -13.492 -19.453 1 98.88 292 THR A O 1
ATOM 2325 N N . CYS A 1 293 ? 2.502 -11.594 -19.25 1 98.88 293 CYS A N 1
ATOM 2326 C CA . CYS A 1 293 ? 2.885 -11.469 -20.656 1 98.88 293 CYS A CA 1
ATOM 2327 C C . CYS A 1 293 ? 4.398 -11.422 -20.812 1 98.88 293 CYS A C 1
ATOM 2329 O O . CYS A 1 293 ? 5.074 -10.648 -20.125 1 98.88 293 CYS A O 1
ATOM 2331 N N . SER A 1 294 ? 4.91 -12.273 -21.656 1 98.88 294 SER A N 1
ATOM 2332 C CA . SER A 1 294 ? 6.312 -12.227 -22.047 1 98.88 294 SER A CA 1
ATOM 2333 C C . SER A 1 294 ? 6.461 -11.852 -23.516 1 98.88 294 SER A C 1
ATOM 2335 O O . SER A 1 294 ? 5.746 -12.383 -24.375 1 98.88 294 SER A O 1
ATOM 2337 N N . PHE A 1 295 ? 7.309 -10.922 -23.844 1 98.81 295 PHE A N 1
ATOM 2338 C CA . PHE A 1 295 ? 7.547 -10.461 -25.219 1 98.81 295 PHE A CA 1
ATOM 2339 C C . PHE A 1 295 ? 8.844 -9.672 -25.297 1 98.81 295 PHE A C 1
ATOM 2341 O O . PHE A 1 295 ? 9.312 -9.133 -24.281 1 98.81 295 PHE A O 1
ATOM 2348 N N . PRO A 1 296 ? 9.477 -9.641 -26.484 1 98.38 296 PRO A N 1
ATOM 2349 C CA . PRO A 1 296 ? 10.648 -8.773 -26.641 1 98.38 296 PRO A CA 1
ATOM 2350 C C . PRO A 1 296 ? 10.289 -7.289 -26.594 1 98.38 296 PRO A C 1
ATOM 2352 O O . PRO A 1 296 ? 9.367 -6.852 -27.281 1 98.38 296 PRO A O 1
ATOM 2355 N N . VAL A 1 297 ? 11.031 -6.551 -25.875 1 97.69 297 VAL A N 1
ATOM 2356 C CA . VAL A 1 297 ? 10.719 -5.145 -25.641 1 97.69 297 VAL A CA 1
ATOM 2357 C C . VAL A 1 297 ? 10.656 -4.398 -26.969 1 97.69 297 VAL A C 1
ATOM 2359 O O . VAL A 1 297 ? 9.891 -3.441 -27.109 1 97.69 297 VAL A O 1
ATOM 2362 N N . ASN A 1 298 ? 11.508 -4.848 -27.953 1 96.88 298 ASN A N 1
ATOM 2363 C CA . ASN A 1 298 ? 11.555 -4.129 -29.219 1 96.88 298 ASN A CA 1
ATOM 2364 C C . ASN A 1 298 ? 10.523 -4.664 -30.203 1 96.88 298 ASN A C 1
ATOM 2366 O O . ASN A 1 298 ? 10.484 -4.234 -31.359 1 96.88 298 ASN A O 1
ATOM 2370 N N . GLY A 1 299 ? 9.742 -5.723 -29.859 1 97.06 299 GLY A N 1
ATOM 2371 C CA . GLY A 1 299 ? 8.594 -6.16 -30.625 1 97.06 299 GLY A CA 1
ATOM 2372 C C . GLY A 1 299 ? 8.914 -7.277 -31.609 1 97.06 299 GLY A C 1
ATOM 2373 O O . GLY A 1 299 ? 8.031 -7.766 -32.312 1 97.06 299 GLY A O 1
ATOM 2374 N N . LYS A 1 300 ? 10.18 -7.734 -31.625 1 97.75 300 LYS A N 1
ATOM 2375 C CA . LYS A 1 300 ? 10.57 -8.797 -32.531 1 97.75 300 LYS A CA 1
ATOM 2376 C C . LYS A 1 300 ? 11.344 -9.898 -31.812 1 97.75 300 LYS A C 1
ATOM 2378 O O . LYS A 1 300 ? 12.391 -9.633 -31.219 1 97.75 300 LYS A O 1
ATOM 2383 N N . PHE A 1 301 ? 10.898 -11.094 -32 1 98.5 301 PHE A N 1
ATOM 2384 C CA . PHE A 1 301 ? 11.539 -12.227 -31.359 1 98.5 301 PHE A CA 1
ATOM 2385 C C . PHE A 1 301 ? 12.797 -12.648 -32.094 1 98.5 301 PHE A C 1
ATOM 2387 O O . PHE A 1 301 ? 12.805 -12.68 -33.344 1 98.5 301 PHE A O 1
ATOM 2394 N N . THR A 1 302 ? 13.875 -12.914 -31.375 1 97.88 302 THR A N 1
ATOM 2395 C CA . THR A 1 302 ? 14.977 -13.688 -31.938 1 97.88 302 THR A CA 1
ATOM 2396 C C . THR A 1 302 ? 14.617 -15.172 -32 1 97.88 302 THR A C 1
ATOM 2398 O O . THR A 1 302 ? 13.609 -15.602 -31.438 1 97.88 302 THR A O 1
ATOM 2401 N N . SER A 1 303 ? 15.43 -15.977 -32.625 1 97.75 303 SER A N 1
ATOM 2402 C CA . SER A 1 303 ? 15.172 -17.406 -32.75 1 97.75 303 SER A CA 1
ATOM 2403 C C . SER A 1 303 ? 15.172 -18.078 -31.375 1 97.75 303 SER A C 1
ATOM 2405 O O . SER A 1 303 ? 14.336 -18.938 -31.094 1 97.75 303 SER A O 1
ATOM 2407 N N . ASP A 1 304 ? 16.141 -17.688 -30.531 1 97.75 304 ASP A N 1
ATOM 2408 C CA . ASP A 1 304 ? 16.219 -18.266 -29.188 1 97.75 304 ASP A CA 1
ATOM 2409 C C . ASP A 1 304 ? 15.016 -17.859 -28.344 1 97.75 304 ASP A C 1
ATOM 2411 O O . ASP A 1 304 ? 14.445 -18.688 -27.625 1 97.75 304 ASP A O 1
ATOM 2415 N N . GLN A 1 305 ? 14.664 -16.594 -28.406 1 98.38 305 GLN A N 1
ATOM 2416 C CA . GLN A 1 305 ? 13.492 -16.125 -27.672 1 98.38 305 GLN A CA 1
ATOM 2417 C C . GLN A 1 305 ? 12.227 -16.828 -28.125 1 98.38 305 GLN A C 1
ATOM 2419 O O . GLN A 1 305 ? 11.406 -17.234 -27.297 1 98.38 305 GLN A O 1
ATOM 2424 N N . ARG A 1 306 ? 12.109 -16.984 -29.422 1 98.62 306 ARG A N 1
ATOM 2425 C CA . ARG A 1 306 ? 10.961 -17.672 -30 1 98.62 306 ARG A CA 1
ATOM 2426 C C . ARG A 1 306 ? 10.883 -19.109 -29.531 1 98.62 306 ARG A C 1
ATOM 2428 O O . ARG A 1 306 ? 9.805 -19.609 -29.203 1 98.62 306 ARG A O 1
ATOM 2435 N N . LEU A 1 307 ? 11.969 -19.766 -29.547 1 98.56 307 LEU A N 1
ATOM 2436 C CA . LEU A 1 307 ? 12.023 -21.156 -29.125 1 98.56 307 LEU A CA 1
ATOM 2437 C C . LEU A 1 307 ? 11.438 -21.328 -27.734 1 98.56 307 LEU A C 1
ATOM 2439 O O . LEU A 1 307 ? 10.555 -22.172 -27.531 1 98.56 307 LEU A O 1
ATOM 2443 N N . ILE A 1 308 ? 11.945 -20.562 -26.781 1 98.81 308 ILE A N 1
ATOM 2444 C CA . ILE A 1 308 ? 11.523 -20.703 -25.391 1 98.81 308 ILE A CA 1
ATOM 2445 C C . ILE A 1 308 ? 10.078 -20.219 -25.25 1 98.81 308 ILE A C 1
ATOM 2447 O O . ILE A 1 308 ? 9.281 -20.859 -24.547 1 98.81 308 ILE A O 1
ATOM 2451 N N . TYR A 1 309 ? 9.719 -19.109 -25.891 1 98.88 309 TYR A N 1
ATOM 2452 C CA . TYR A 1 309 ? 8.359 -18.594 -25.828 1 98.88 309 TYR A CA 1
ATOM 2453 C C . TYR A 1 309 ? 7.352 -19.625 -26.312 1 98.88 309 TYR A C 1
ATOM 2455 O O . TYR A 1 309 ? 6.344 -19.875 -25.656 1 98.88 309 TYR A O 1
ATOM 2463 N N . GLU A 1 310 ? 7.629 -20.203 -27.406 1 98.88 310 GLU A N 1
ATOM 2464 C CA . GLU A 1 310 ? 6.699 -21.156 -28 1 98.88 310 GLU A CA 1
ATOM 2465 C C . GLU A 1 310 ? 6.617 -22.438 -27.172 1 98.88 310 GLU A C 1
ATOM 2467 O O . GLU A 1 310 ? 5.57 -23.094 -27.125 1 98.88 310 GLU A O 1
ATOM 2472 N N . ALA A 1 311 ? 7.754 -22.828 -26.562 1 98.88 311 ALA A N 1
ATOM 2473 C CA . ALA A 1 311 ? 7.695 -23.969 -25.641 1 98.88 311 ALA A CA 1
ATOM 2474 C C . ALA A 1 311 ? 6.684 -23.719 -24.531 1 98.88 311 ALA A C 1
ATOM 2476 O O . ALA A 1 311 ? 5.863 -24.578 -24.219 1 98.88 311 ALA A O 1
ATOM 2477 N N . VAL A 1 312 ? 6.707 -22.516 -23.922 1 98.94 312 VAL A N 1
ATOM 2478 C CA . VAL A 1 312 ? 5.82 -22.172 -22.828 1 98.94 312 VAL A CA 1
ATOM 2479 C C . VAL A 1 312 ? 4.391 -22.016 -23.328 1 98.94 312 VAL A C 1
ATOM 2481 O O . VAL A 1 312 ? 3.443 -22.484 -22.703 1 98.94 312 VAL A O 1
ATOM 2484 N N . LEU A 1 313 ? 4.238 -21.344 -24.469 1 98.94 313 LEU A N 1
ATOM 2485 C CA . LEU A 1 313 ? 2.906 -21.188 -25.047 1 98.94 313 LEU A CA 1
ATOM 2486 C C . LEU A 1 313 ? 2.277 -22.547 -25.344 1 98.94 313 LEU A C 1
ATOM 2488 O O . LEU A 1 313 ? 1.085 -22.75 -25.094 1 98.94 313 LEU A O 1
ATOM 2492 N N . ALA A 1 314 ? 3.076 -23.453 -25.875 1 98.94 314 ALA A N 1
ATOM 2493 C CA . ALA A 1 314 ? 2.576 -24.812 -26.141 1 98.94 314 ALA A CA 1
ATOM 2494 C C . ALA A 1 314 ? 2.088 -25.469 -24.859 1 98.94 314 ALA A C 1
ATOM 2496 O O . ALA A 1 314 ? 1.092 -26.188 -24.859 1 98.94 314 ALA A O 1
ATOM 2497 N N . ALA A 1 315 ? 2.82 -25.281 -23.812 1 98.94 315 ALA A N 1
ATOM 2498 C CA . ALA A 1 315 ? 2.422 -25.828 -22.516 1 98.94 315 ALA A CA 1
ATOM 2499 C C . ALA A 1 315 ? 1.093 -25.25 -22.062 1 98.94 315 ALA A C 1
ATOM 2501 O O . ALA A 1 315 ? 0.224 -25.969 -21.562 1 98.94 315 ALA A O 1
ATOM 2502 N N . VAL A 1 316 ? 0.901 -23.922 -22.141 1 98.88 316 VAL A N 1
ATOM 2503 C CA . VAL A 1 316 ? -0.359 -23.281 -21.781 1 98.88 316 VAL A CA 1
ATOM 2504 C C . VAL A 1 316 ? -1.503 -23.906 -22.578 1 98.88 316 VAL A C 1
ATOM 2506 O O . VAL A 1 316 ? -2.539 -24.266 -22.016 1 98.88 316 VAL A O 1
ATOM 2509 N N . ARG A 1 317 ? -1.293 -24.047 -23.859 1 98.75 317 ARG A N 1
ATOM 2510 C CA . ARG A 1 317 ? -2.322 -24.594 -24.734 1 98.75 317 ARG A CA 1
ATOM 2511 C C . ARG A 1 317 ? -2.631 -26.047 -24.406 1 98.75 317 ARG A C 1
ATOM 2513 O O . ARG A 1 317 ? -3.789 -26.453 -24.438 1 98.75 317 ARG A O 1
ATOM 2520 N N . ALA A 1 318 ? -1.602 -26.781 -24.172 1 98.81 318 ALA A N 1
ATOM 2521 C CA . ALA A 1 318 ? -1.809 -28.188 -23.797 1 98.81 318 ALA A CA 1
ATOM 2522 C C . ALA A 1 318 ? -2.703 -28.297 -22.562 1 98.81 318 ALA A C 1
ATOM 2524 O O . ALA A 1 318 ? -3.666 -29.062 -22.562 1 98.81 318 ALA A O 1
ATOM 2525 N N . VAL A 1 319 ? -2.428 -27.516 -21.547 1 98.88 319 VAL A N 1
ATOM 2526 C CA . VAL A 1 319 ? -3.172 -27.578 -20.297 1 98.88 319 VAL A CA 1
ATOM 2527 C C . VAL A 1 319 ? -4.598 -27.078 -20.516 1 98.88 319 VAL A C 1
ATOM 2529 O O . VAL A 1 319 ? -5.562 -27.75 -20.141 1 98.88 319 VAL A O 1
ATOM 2532 N N . THR A 1 320 ? -4.797 -25.906 -21.125 1 98.69 320 THR A N 1
ATOM 2533 C CA . THR A 1 320 ? -6.121 -25.297 -21.266 1 98.69 320 THR A CA 1
ATOM 2534 C C . THR A 1 320 ? -7.016 -26.172 -22.141 1 98.69 320 THR A C 1
ATOM 2536 O O . THR A 1 320 ? -8.234 -26.203 -21.953 1 98.69 320 THR A O 1
ATOM 2539 N N . SER A 1 321 ? -6.383 -26.891 -23.094 1 98.31 321 SER A N 1
ATOM 2540 C CA . SER A 1 321 ? -7.176 -27.75 -23.969 1 98.31 321 SER A CA 1
ATOM 2541 C C . SER A 1 321 ? -7.648 -29 -23.234 1 98.31 321 SER A C 1
ATOM 2543 O O . SER A 1 321 ? -8.625 -29.641 -23.641 1 98.31 321 SER A O 1
ATOM 2545 N N . HIS A 1 322 ? -7.02 -29.391 -22.172 1 98.25 322 HIS A N 1
ATOM 2546 C CA . HIS A 1 322 ? -7.359 -30.609 -21.453 1 98.25 322 HIS A CA 1
ATOM 2547 C C . HIS A 1 322 ? -8.172 -30.297 -20.188 1 98.25 322 HIS A C 1
ATOM 2549 O O . HIS A 1 322 ? -8.797 -31.203 -19.609 1 98.25 322 HIS A O 1
ATOM 2555 N N . LEU A 1 323 ? -8.125 -29.094 -19.75 1 98.19 323 LEU A N 1
ATOM 2556 C CA . LEU A 1 323 ? -8.742 -28.703 -18.484 1 98.19 323 LEU A CA 1
ATOM 2557 C C . LEU A 1 323 ? -10.258 -28.859 -18.547 1 98.19 323 LEU A C 1
ATOM 2559 O O . LEU A 1 323 ? -10.906 -28.266 -19.406 1 98.19 323 LEU A O 1
ATOM 2563 N N . ARG A 1 324 ? -10.797 -29.641 -17.75 1 98.06 324 ARG A N 1
ATOM 2564 C CA . ARG A 1 324 ? -12.227 -29.906 -17.594 1 98.06 324 ARG A CA 1
ATOM 2565 C C . ARG A 1 324 ? -12.508 -30.547 -16.234 1 98.06 324 ARG A C 1
ATOM 2567 O O . ARG A 1 324 ? -11.594 -31.031 -15.562 1 98.06 324 ARG A O 1
ATOM 2574 N N . PRO A 1 325 ? -13.773 -30.531 -15.805 1 98.19 325 PRO A N 1
ATOM 2575 C CA . PRO A 1 325 ? -14.086 -31.109 -14.5 1 98.19 325 PRO A CA 1
ATOM 2576 C C . PRO A 1 325 ? -13.57 -32.531 -14.344 1 98.19 325 PRO A C 1
ATOM 2578 O O . PRO A 1 325 ? -13.703 -33.344 -15.266 1 98.19 325 PRO A O 1
ATOM 2581 N N . GLY A 1 326 ? -12.945 -32.812 -13.195 1 97.75 326 GLY A N 1
ATOM 2582 C CA . GLY A 1 326 ? -12.477 -34.156 -12.891 1 97.75 326 GLY A CA 1
ATOM 2583 C C . GLY A 1 326 ? -10.992 -34.344 -13.18 1 97.75 326 GLY A C 1
ATOM 2584 O O . GLY A 1 326 ? -10.391 -35.312 -12.711 1 97.75 326 GLY A O 1
ATOM 2585 N N . VAL A 1 327 ? -10.445 -33.469 -13.891 1 97.69 327 VAL A N 1
ATOM 2586 C CA . VAL A 1 327 ? -9.031 -33.562 -14.234 1 97.69 327 VAL A CA 1
ATOM 2587 C C . VAL A 1 327 ? -8.188 -33.219 -13 1 97.69 327 VAL A C 1
ATOM 2589 O O . VAL A 1 327 ? -8.523 -32.344 -12.219 1 97.69 327 VAL A O 1
ATOM 2592 N N . SER A 1 328 ? -7.098 -34 -12.828 1 98.06 328 SER A N 1
ATOM 2593 C CA . SER A 1 328 ? -6.145 -33.75 -11.75 1 98.06 328 SER A CA 1
ATOM 2594 C C . SER A 1 328 ? -5.219 -32.594 -12.078 1 98.06 328 SER A C 1
ATOM 2596 O O . SER A 1 328 ? -4.535 -32.594 -13.102 1 98.06 328 SER A O 1
ATOM 2598 N N . TRP A 1 329 ? -5.145 -31.609 -11.133 1 98.44 329 TRP A N 1
ATOM 2599 C CA . TRP A 1 329 ? -4.254 -30.469 -11.328 1 98.44 329 TRP A CA 1
ATOM 2600 C C . TRP A 1 329 ? -2.797 -30.938 -11.391 1 98.44 329 TRP A C 1
ATOM 2602 O O . TRP A 1 329 ? -2 -30.391 -12.156 1 98.44 329 TRP A O 1
ATOM 2612 N N . LEU A 1 330 ? -2.432 -31.906 -10.555 1 98.25 330 LEU A N 1
ATOM 2613 C CA . LEU A 1 330 ? -1.086 -32.469 -10.547 1 98.25 330 LEU A CA 1
ATOM 2614 C C . LEU A 1 330 ? -0.711 -33 -11.922 1 98.25 330 LEU A C 1
ATOM 2616 O O . LEU A 1 330 ? 0.395 -32.781 -12.406 1 98.25 330 LEU A O 1
ATOM 2620 N N . GLU A 1 331 ? -1.659 -33.719 -12.555 1 98.25 331 GLU A N 1
ATOM 2621 C CA . GLU A 1 331 ? -1.402 -34.281 -13.875 1 98.25 331 GLU A CA 1
ATOM 2622 C C . GLU A 1 331 ? -1.273 -33.156 -14.922 1 98.25 331 GLU A C 1
ATOM 2624 O O . GLU A 1 331 ? -0.521 -33.312 -15.891 1 98.25 331 GLU A O 1
ATOM 2629 N N . MET A 1 332 ? -2.055 -32.094 -14.727 1 98.75 332 MET A N 1
ATOM 2630 C CA . MET A 1 332 ? -1.924 -30.969 -15.633 1 98.75 332 MET A CA 1
ATOM 2631 C C . MET A 1 332 ? -0.541 -30.328 -15.516 1 98.75 332 MET A C 1
ATOM 2633 O O . MET A 1 332 ? 0.02 -29.875 -16.516 1 98.75 332 MET A O 1
ATOM 2637 N N . HIS A 1 333 ? 0.034 -30.281 -14.297 1 98.75 333 HIS A N 1
ATOM 2638 C CA . HIS A 1 333 ? 1.397 -29.797 -14.117 1 98.75 333 HIS A CA 1
ATOM 2639 C C . HIS A 1 333 ? 2.396 -30.656 -14.875 1 98.75 333 HIS A C 1
ATOM 2641 O O . HIS A 1 333 ? 3.277 -30.141 -15.562 1 98.75 333 HIS A O 1
ATOM 2647 N N . LYS A 1 334 ? 2.252 -31.953 -14.773 1 98.69 334 LYS A N 1
ATOM 2648 C CA . LYS A 1 334 ? 3.127 -32.875 -15.484 1 98.69 334 LYS A CA 1
ATOM 2649 C C . LYS A 1 334 ? 3.014 -32.688 -17 1 98.69 334 LYS A C 1
ATOM 2651 O O . LYS A 1 334 ? 4.012 -32.781 -17.719 1 98.69 334 LYS A O 1
ATOM 2656 N N . LEU A 1 335 ? 1.778 -32.5 -17.406 1 98.81 335 LEU A N 1
ATOM 2657 C CA . LEU A 1 335 ? 1.552 -32.25 -18.828 1 98.81 335 LEU A CA 1
ATOM 2658 C C . LEU A 1 335 ? 2.32 -31.016 -19.312 1 98.81 335 LEU A C 1
ATOM 2660 O O . LEU A 1 335 ? 2.926 -31.031 -20.375 1 98.81 335 LEU A O 1
ATOM 2664 N N . ALA A 1 336 ? 2.301 -29.969 -18.547 1 98.88 336 ALA A N 1
ATOM 2665 C CA . ALA A 1 336 ? 3.033 -28.75 -18.875 1 98.88 336 ALA A CA 1
ATOM 2666 C C . ALA A 1 336 ? 4.535 -29 -18.922 1 98.88 336 ALA A C 1
ATOM 2668 O O . ALA A 1 336 ? 5.215 -28.609 -19.875 1 98.88 336 ALA A O 1
ATOM 2669 N N . GLU A 1 337 ? 5.074 -29.672 -17.922 1 98.75 337 GLU A N 1
ATOM 2670 C CA . GLU A 1 337 ? 6.496 -30.016 -17.891 1 98.75 337 GLU A CA 1
ATOM 2671 C C . GLU A 1 337 ? 6.902 -30.828 -19.109 1 98.75 337 GLU A C 1
ATOM 2673 O O . GLU A 1 337 ? 7.918 -30.547 -19.75 1 98.75 337 GLU A O 1
ATOM 2678 N N . ARG A 1 338 ? 6.125 -31.828 -19.375 1 98.81 338 ARG A N 1
ATOM 2679 C CA . ARG A 1 338 ? 6.41 -32.688 -20.516 1 98.81 338 ARG A CA 1
ATOM 2680 C C . ARG A 1 338 ? 6.477 -31.891 -21.812 1 98.81 338 ARG A C 1
ATOM 2682 O O . ARG A 1 338 ? 7.398 -32.062 -22.609 1 98.81 338 ARG A O 1
ATOM 2689 N N . THR A 1 339 ? 5.484 -31.062 -22 1 98.94 339 THR A N 1
ATOM 2690 C CA . THR A 1 339 ? 5.398 -30.281 -23.234 1 98.94 339 THR A CA 1
ATOM 2691 C C . THR A 1 339 ? 6.621 -29.375 -23.375 1 98.94 339 THR A C 1
ATOM 2693 O O . THR A 1 339 ? 7.188 -29.266 -24.469 1 98.94 339 THR A O 1
ATOM 2696 N N . ILE A 1 340 ? 7.066 -28.734 -22.312 1 98.88 340 ILE A N 1
ATOM 2697 C CA . ILE A 1 340 ? 8.234 -27.859 -22.328 1 98.88 340 ILE A CA 1
ATOM 2698 C C . ILE A 1 340 ? 9.484 -28.672 -22.641 1 98.88 340 ILE A C 1
ATOM 2700 O O . ILE A 1 340 ? 10.289 -28.281 -23.5 1 98.88 340 ILE A O 1
ATOM 2704 N N . LEU A 1 341 ? 9.656 -29.812 -21.984 1 98.88 341 LEU A N 1
ATOM 2705 C CA . LEU A 1 341 ? 10.828 -30.656 -22.203 1 98.88 341 LEU A CA 1
ATOM 2706 C C . LEU A 1 341 ? 10.891 -31.141 -23.641 1 98.88 341 LEU A C 1
ATOM 2708 O O . LEU A 1 341 ? 11.977 -31.203 -24.234 1 98.88 341 LEU A O 1
ATOM 2712 N N . GLU A 1 342 ? 9.75 -31.5 -24.203 1 98.88 342 GLU A N 1
ATOM 2713 C CA . GLU A 1 342 ? 9.703 -31.906 -25.594 1 98.88 342 GLU A CA 1
ATOM 2714 C C . GLU A 1 342 ? 10.195 -30.797 -26.516 1 98.88 342 GLU A C 1
ATOM 2716 O O . GLU A 1 342 ? 10.969 -31.047 -27.438 1 98.88 342 GLU A O 1
ATOM 2721 N N . HIS A 1 343 ? 9.758 -29.641 -26.281 1 98.75 343 HIS A N 1
ATOM 2722 C CA . HIS A 1 343 ? 10.148 -28.5 -27.109 1 98.75 343 HIS A CA 1
ATOM 2723 C C . HIS A 1 343 ? 11.633 -28.188 -26.953 1 98.75 343 HIS A C 1
ATOM 2725 O O . HIS A 1 343 ? 12.312 -27.844 -27.922 1 98.75 343 HIS A O 1
ATOM 2731 N N . LEU A 1 344 ? 12.125 -28.234 -25.719 1 98.75 344 LEU A N 1
ATOM 2732 C CA . LEU A 1 344 ? 13.539 -27.984 -25.469 1 98.75 344 LEU A CA 1
ATOM 2733 C C . LEU A 1 344 ? 14.406 -29.031 -26.141 1 98.75 344 LEU A C 1
ATOM 2735 O O . LEU A 1 344 ? 15.508 -28.719 -26.609 1 98.75 344 LEU A O 1
ATOM 2739 N N . LYS A 1 345 ? 13.93 -30.234 -26.156 1 98.75 345 LYS A N 1
ATOM 2740 C CA . LYS A 1 345 ? 14.648 -31.297 -26.875 1 98.75 345 LYS A CA 1
ATOM 2741 C C . LYS A 1 345 ? 14.688 -31.031 -28.375 1 98.75 345 LYS A C 1
ATOM 2743 O O . LYS A 1 345 ? 15.742 -31.109 -29 1 98.75 345 LYS A O 1
ATOM 2748 N N . VAL A 1 346 ? 13.531 -30.703 -28.938 1 98.44 346 VAL A N 1
ATOM 2749 C CA . VAL A 1 346 ? 13.438 -30.406 -30.375 1 98.44 346 VAL A CA 1
ATOM 2750 C C . VAL A 1 346 ? 14.32 -29.219 -30.703 1 98.44 346 VAL A C 1
ATOM 2752 O O . VAL A 1 346 ? 14.938 -29.172 -31.766 1 98.44 346 VAL A O 1
ATOM 2755 N N . GLY A 1 347 ? 14.406 -28.297 -29.797 1 98.06 347 GLY A N 1
ATOM 2756 C CA . GLY A 1 347 ? 15.211 -27.094 -29.984 1 98.06 347 GLY A CA 1
ATOM 2757 C C . GLY A 1 347 ? 16.688 -27.328 -29.781 1 98.06 347 GLY A C 1
ATOM 2758 O O . GLY A 1 347 ? 17.516 -26.438 -30.016 1 98.06 347 GLY A O 1
ATOM 2759 N N . GLY A 1 348 ? 17.109 -28.469 -29.297 1 98.31 348 GLY A N 1
ATOM 2760 C CA . GLY A 1 348 ? 18.516 -28.844 -29.219 1 98.31 348 GLY A CA 1
ATOM 2761 C C . GLY A 1 348 ? 19.141 -28.531 -27.875 1 98.31 348 GLY A C 1
ATOM 2762 O O . GLY A 1 348 ? 20.359 -28.578 -27.719 1 98.31 348 GLY A O 1
ATOM 2763 N N . LEU A 1 349 ? 18.375 -28.203 -26.875 1 98.62 349 LEU A N 1
ATOM 2764 C CA . LEU A 1 349 ? 18.922 -27.891 -25.562 1 98.62 349 LEU A CA 1
ATOM 2765 C C . LEU A 1 349 ? 19.047 -29.156 -24.719 1 98.62 349 LEU A C 1
ATOM 2767 O O . LEU A 1 349 ? 19.875 -29.219 -23.797 1 98.62 349 LEU A O 1
ATOM 2771 N N . LEU A 1 350 ? 18.203 -30.125 -25.016 1 98.81 350 LEU A N 1
ATOM 2772 C CA . LEU A 1 350 ? 18.156 -31.375 -24.266 1 98.81 350 LEU A CA 1
ATOM 2773 C C . LEU A 1 350 ? 18.328 -32.562 -25.188 1 98.81 350 LEU A C 1
ATOM 2775 O O . LEU A 1 350 ? 18.141 -32.469 -26.406 1 98.81 350 LEU A O 1
ATOM 2779 N N . GLN A 1 351 ? 18.656 -33.688 -24.578 1 98.62 351 GLN A N 1
ATOM 2780 C CA . GLN A 1 351 ? 18.781 -34.938 -25.297 1 98.62 351 GLN A CA 1
ATOM 2781 C C . GLN A 1 351 ? 18.266 -36.125 -24.469 1 98.62 351 GLN A C 1
ATOM 2783 O O . GLN A 1 351 ? 18.031 -35.969 -23.266 1 98.62 351 GLN A O 1
ATOM 2788 N N . GLY A 1 352 ? 18.016 -37.25 -25.156 1 98.12 352 GLY A N 1
ATOM 2789 C CA . GLY A 1 352 ? 17.484 -38.438 -24.469 1 98.12 352 GLY A CA 1
ATOM 2790 C C . GLY A 1 352 ? 15.977 -38.531 -24.516 1 98.12 352 GLY A C 1
ATOM 2791 O O . GLY A 1 352 ? 15.336 -37.844 -25.328 1 98.12 352 GLY A O 1
ATOM 2792 N N . SER A 1 353 ? 15.367 -39.406 -23.641 1 97.94 353 SER A N 1
ATOM 2793 C CA . SER A 1 353 ? 13.938 -39.688 -23.625 1 97.94 353 SER A CA 1
ATOM 2794 C C . SER A 1 353 ? 13.195 -38.719 -22.703 1 97.94 353 SER A C 1
ATOM 2796 O O . SER A 1 353 ? 13.57 -38.594 -21.531 1 97.94 353 SER A O 1
ATOM 2798 N N . VAL A 1 354 ? 12.141 -38.188 -23.234 1 98.62 354 VAL A N 1
ATOM 2799 C CA . VAL A 1 354 ? 11.336 -37.281 -22.422 1 98.62 354 VAL A CA 1
ATOM 2800 C C . VAL A 1 354 ? 10.734 -38.031 -21.25 1 98.62 354 VAL A C 1
ATOM 2802 O O . VAL A 1 354 ? 10.602 -37.5 -20.141 1 98.62 354 VAL A O 1
ATOM 2805 N N . GLU A 1 355 ? 10.367 -39.281 -21.453 1 98.38 355 GLU A N 1
ATOM 2806 C CA . GLU A 1 355 ? 9.836 -40.094 -20.375 1 98.38 355 GLU A CA 1
ATOM 2807 C C . GLU A 1 355 ? 10.828 -40.219 -19.219 1 98.38 355 GLU A C 1
ATOM 2809 O O . GLU A 1 355 ? 10.445 -40.125 -18.062 1 98.38 355 GLU A O 1
ATOM 2814 N N . THR A 1 356 ? 12.062 -40.438 -19.562 1 98.44 356 THR A N 1
ATOM 2815 C CA . THR A 1 356 ? 13.094 -40.531 -18.531 1 98.44 356 THR A CA 1
ATOM 2816 C C . THR A 1 356 ? 13.32 -39.188 -17.844 1 98.44 356 THR A C 1
ATOM 2818 O O . THR A 1 356 ? 13.586 -39.156 -16.641 1 98.44 356 THR A O 1
ATOM 2821 N N . MET A 1 357 ? 13.289 -38.094 -18.641 1 98.62 357 MET A N 1
ATOM 2822 C CA . MET A 1 357 ? 13.391 -36.75 -18.062 1 98.62 357 MET A CA 1
ATOM 2823 C C . MET A 1 357 ? 12.305 -36.531 -17.016 1 98.62 357 MET A C 1
ATOM 2825 O O . MET A 1 357 ? 12.562 -35.969 -15.953 1 98.62 357 MET A O 1
ATOM 2829 N N . MET A 1 358 ? 11.055 -36.938 -17.391 1 98.56 358 MET A N 1
ATOM 2830 C CA . MET A 1 358 ? 9.922 -36.781 -16.484 1 98.56 358 MET A CA 1
ATOM 2831 C C . MET A 1 358 ? 10.133 -37.562 -15.195 1 98.56 358 MET A C 1
ATOM 2833 O O . MET A 1 358 ? 9.852 -37.062 -14.109 1 98.56 358 MET A O 1
ATOM 2837 N N . SER A 1 359 ? 10.578 -38.812 -15.336 1 98.06 359 SER A N 1
ATOM 2838 C CA . SER A 1 359 ? 10.828 -39.656 -14.172 1 98.06 359 SER A CA 1
ATOM 2839 C C . SER A 1 359 ? 11.898 -39.062 -13.266 1 98.06 359 SER A C 1
ATOM 2841 O O . SER A 1 359 ? 11.844 -39.188 -12.047 1 98.06 359 SER A O 1
ATOM 2843 N N . ALA A 1 360 ? 12.836 -38.344 -13.875 1 98.12 360 ALA A N 1
ATOM 2844 C CA . ALA A 1 360 ? 13.93 -37.75 -13.133 1 98.12 360 ALA A CA 1
ATOM 2845 C C . ALA A 1 360 ? 13.555 -36.344 -12.641 1 98.12 360 ALA A C 1
ATOM 2847 O O . ALA A 1 360 ? 14.344 -35.688 -11.961 1 98.12 360 ALA A O 1
ATOM 2848 N N . HIS A 1 361 ? 12.344 -35.844 -12.969 1 98.12 361 HIS A N 1
ATOM 2849 C CA . HIS A 1 361 ? 11.82 -34.531 -12.57 1 98.12 361 HIS A CA 1
ATOM 2850 C C . HIS A 1 361 ? 12.703 -33.406 -13.094 1 98.12 361 HIS A C 1
ATOM 2852 O O . HIS A 1 361 ? 12.945 -32.406 -12.383 1 98.12 361 HIS A O 1
ATOM 2858 N N . LEU A 1 362 ? 13.234 -33.562 -14.344 1 98.56 362 LEU A N 1
ATOM 2859 C CA . LEU A 1 362 ? 14.055 -32.562 -14.969 1 98.56 362 LEU A CA 1
ATOM 2860 C C . LEU A 1 362 ? 13.273 -31.25 -15.148 1 98.56 362 LEU A C 1
ATOM 2862 O O . LEU A 1 362 ? 13.852 -30.156 -15.133 1 98.56 362 LEU A O 1
ATOM 2866 N N . GLY A 1 363 ? 11.922 -31.422 -15.297 1 98.38 363 GLY A N 1
ATOM 2867 C CA . GLY A 1 363 ? 11.078 -30.25 -15.5 1 98.38 363 GLY A CA 1
ATOM 2868 C C . GLY A 1 363 ? 11.227 -29.219 -14.406 1 98.38 363 GLY A C 1
ATOM 2869 O O . GLY A 1 363 ? 11.125 -28.016 -14.664 1 98.38 363 GLY A O 1
ATOM 2870 N N . ALA A 1 364 ? 11.508 -29.625 -13.164 1 97.56 364 ALA A N 1
ATOM 2871 C CA . ALA A 1 364 ? 11.602 -28.75 -12 1 97.56 364 ALA A CA 1
ATOM 2872 C C . ALA A 1 364 ? 12.789 -27.797 -12.117 1 97.56 364 ALA A C 1
ATOM 2874 O O . ALA A 1 364 ? 12.812 -26.734 -11.484 1 97.56 364 ALA A O 1
ATOM 2875 N N . ILE A 1 365 ? 13.766 -28.141 -12.953 1 97.5 365 ILE A N 1
ATOM 2876 C CA . ILE A 1 365 ? 14.938 -27.297 -13.156 1 97.5 365 ILE A CA 1
ATOM 2877 C C . ILE A 1 365 ? 14.547 -26.062 -13.969 1 97.5 365 ILE A C 1
ATOM 2879 O O . ILE A 1 365 ? 15.008 -24.953 -13.68 1 97.5 365 ILE A O 1
ATOM 2883 N N . PHE A 1 366 ? 13.633 -26.234 -14.938 1 98.25 366 PHE A N 1
ATOM 2884 C CA . PHE A 1 366 ? 13.266 -25.172 -15.859 1 98.25 366 PHE A CA 1
ATOM 2885 C C . PHE A 1 366 ? 11.977 -24.5 -15.422 1 98.25 366 PHE A C 1
ATOM 2887 O O . PHE A 1 366 ? 11.727 -23.328 -15.758 1 98.25 366 PHE A O 1
ATOM 2894 N N . MET A 1 367 ? 11.125 -25.172 -14.75 1 98 367 MET A N 1
ATOM 2895 C CA . MET A 1 367 ? 9.883 -24.641 -14.188 1 98 367 MET A CA 1
ATOM 2896 C C . MET A 1 367 ? 9.781 -24.969 -12.703 1 98 367 MET A C 1
ATOM 2898 O O . MET A 1 367 ? 8.984 -25.828 -12.305 1 98 367 MET A O 1
ATOM 2902 N N . PRO A 1 368 ? 10.43 -24.203 -11.914 1 95.62 368 PRO A N 1
ATOM 2903 C CA . PRO A 1 368 ? 10.523 -24.562 -10.5 1 95.62 368 PRO A CA 1
ATOM 2904 C C . PRO A 1 368 ? 9.266 -24.203 -9.711 1 95.62 368 PRO A C 1
ATOM 2906 O O . PRO A 1 368 ? 9.125 -24.594 -8.555 1 95.62 368 PRO A O 1
ATOM 2909 N N . HIS A 1 369 ? 8.398 -23.391 -10.219 1 96.12 369 HIS A N 1
ATOM 2910 C CA . HIS A 1 369 ? 7.152 -23.031 -9.547 1 96.12 369 HIS A CA 1
ATOM 2911 C C . HIS A 1 369 ? 6.008 -23.922 -9.992 1 96.12 369 HIS A C 1
ATOM 2913 O O . HIS A 1 369 ? 6.16 -24.719 -10.93 1 96.12 369 HIS A O 1
ATOM 2919 N N . GLY A 1 370 ? 4.898 -23.891 -9.312 1 97.31 370 GLY A N 1
ATOM 2920 C CA . GLY A 1 370 ? 3.719 -24.656 -9.68 1 97.31 370 GLY A CA 1
ATOM 2921 C C . GLY A 1 370 ? 3.035 -24.125 -10.93 1 97.31 370 GLY A C 1
ATOM 2922 O O . GLY A 1 370 ? 3.35 -23.031 -11.398 1 97.31 370 GLY A O 1
ATOM 2923 N N . LEU A 1 371 ? 2.135 -24.922 -11.438 1 98.5 371 LEU A N 1
ATOM 2924 C CA . LEU A 1 371 ? 1.458 -24.641 -12.695 1 98.5 371 LEU A CA 1
ATOM 2925 C C . LEU A 1 371 ? 0.564 -23.406 -12.562 1 98.5 371 LEU A C 1
ATOM 2927 O O . LEU A 1 371 ? 0.336 -22.688 -13.547 1 98.5 371 LEU A O 1
ATOM 2931 N N . GLY A 1 372 ? 0.034 -23.219 -11.391 1 98.31 372 GLY A N 1
ATOM 2932 C CA . GLY A 1 372 ? -0.89 -22.125 -11.141 1 98.31 372 GLY A CA 1
ATOM 2933 C C . GLY A 1 372 ? -1.529 -22.172 -9.766 1 98.31 372 GLY A C 1
ATOM 2934 O O . GLY A 1 372 ? -0.987 -22.797 -8.852 1 98.31 372 GLY A O 1
ATOM 2935 N N . HIS A 1 373 ? -2.568 -21.391 -9.609 1 98.5 373 HIS A N 1
ATOM 2936 C CA . HIS A 1 373 ? -3.23 -21.281 -8.32 1 98.5 373 HIS A CA 1
ATOM 2937 C C . HIS A 1 373 ? -4.695 -20.891 -8.477 1 98.5 373 HIS A C 1
ATOM 2939 O O . HIS A 1 373 ? -5.094 -20.391 -9.539 1 98.5 373 HIS A O 1
ATOM 2945 N N . LEU A 1 374 ? -5.441 -21.156 -7.406 1 98.56 374 LEU A N 1
ATOM 2946 C CA . LEU A 1 374 ? -6.812 -20.672 -7.324 1 98.56 374 LEU A CA 1
ATOM 2947 C C . LEU A 1 374 ? -6.844 -19.156 -7.227 1 98.56 374 LEU A C 1
ATOM 2949 O O . LEU A 1 374 ? -5.914 -18.547 -6.695 1 98.56 374 LEU A O 1
ATOM 2953 N N . MET A 1 375 ? -7.918 -18.562 -7.738 1 98.69 375 MET A N 1
ATOM 2954 C CA . MET A 1 375 ? -8 -17.109 -7.766 1 98.69 375 MET A CA 1
ATOM 2955 C C . MET A 1 375 ? -9.406 -16.625 -7.414 1 98.69 375 MET A C 1
ATOM 2957 O O . MET A 1 375 ? -10.391 -17.281 -7.773 1 98.69 375 MET A O 1
ATOM 2961 N N . GLY A 1 376 ? -9.578 -15.586 -6.711 1 98.44 376 GLY A N 1
ATOM 2962 C CA . GLY A 1 376 ? -10.812 -14.945 -6.281 1 98.44 376 GLY A CA 1
ATOM 2963 C C . GLY A 1 376 ? -10.578 -13.656 -5.52 1 98.44 376 GLY A C 1
ATOM 2964 O O . GLY A 1 376 ? -9.992 -12.711 -6.055 1 98.44 376 GLY A O 1
ATOM 2965 N N . CYS A 1 377 ? -10.914 -13.648 -4.223 1 98.25 377 CYS A N 1
ATOM 2966 C CA . CYS A 1 377 ? -10.719 -12.469 -3.395 1 98.25 377 CYS A CA 1
ATOM 2967 C C . CYS A 1 377 ? -9.25 -12.297 -3.023 1 98.25 377 CYS A C 1
ATOM 2969 O O . CYS A 1 377 ? -8.828 -11.227 -2.59 1 98.25 377 CYS A O 1
ATOM 2971 N N . ASP A 1 378 ? -8.516 -13.312 -3.189 1 98 378 ASP A N 1
ATOM 2972 C CA . ASP A 1 378 ? -7.055 -13.273 -3.141 1 98 378 ASP A CA 1
ATOM 2973 C C . ASP A 1 378 ? -6.453 -13.766 -4.453 1 98 378 ASP A C 1
ATOM 2975 O O . ASP A 1 378 ? -7.039 -14.609 -5.141 1 98 378 ASP A O 1
ATOM 2979 N N . VAL A 1 379 ? -5.305 -13.195 -4.801 1 98.38 379 VAL A N 1
ATOM 2980 C CA . VAL A 1 379 ? -4.676 -13.672 -6.027 1 98.38 379 VAL A CA 1
ATOM 2981 C C . VAL A 1 379 ? -4.34 -15.156 -5.895 1 98.38 379 VAL A C 1
ATOM 2983 O O . VAL A 1 379 ? -4.578 -15.938 -6.816 1 98.38 379 VAL A O 1
ATOM 2986 N N . HIS A 1 380 ? -3.736 -15.508 -4.785 1 98.06 380 HIS A N 1
ATOM 2987 C CA . HIS A 1 380 ? -3.656 -16.906 -4.379 1 98.06 380 HIS A CA 1
ATOM 2988 C C . HIS A 1 380 ? -4.797 -17.266 -3.432 1 98.06 380 HIS A C 1
ATOM 2990 O O . HIS A 1 380 ? -4.637 -17.219 -2.211 1 98.06 380 HIS A O 1
ATOM 2996 N N . ASP A 1 381 ? -5.871 -17.594 -4.004 1 97.81 381 ASP A N 1
ATOM 2997 C CA . ASP A 1 381 ? -7.098 -17.797 -3.236 1 97.81 381 ASP A CA 1
ATOM 2998 C C . ASP A 1 381 ? -7.055 -19.109 -2.461 1 97.81 381 ASP A C 1
ATOM 3000 O O . ASP A 1 381 ? -6.105 -19.891 -2.592 1 97.81 381 ASP A O 1
ATOM 3004 N N . VAL A 1 382 ? -8.039 -19.453 -1.73 1 96.31 382 VAL A N 1
ATOM 3005 C CA . VAL A 1 382 ? -8.008 -20.453 -0.662 1 96.31 382 VAL A CA 1
ATOM 3006 C C . VAL A 1 382 ? -8.602 -21.766 -1.161 1 96.31 382 VAL A C 1
ATOM 3008 O O . VAL A 1 382 ? -9.18 -21.828 -2.25 1 96.31 382 VAL A O 1
ATOM 3011 N N . GLY A 1 383 ? -8.312 -22.844 -0.371 1 95.94 383 GLY A N 1
ATOM 3012 C CA . GLY A 1 383 ? -8.977 -24.125 -0.588 1 95.94 383 GLY A CA 1
ATOM 3013 C C . GLY A 1 383 ? -8.109 -25.125 -1.326 1 95.94 383 GLY A C 1
ATOM 3014 O O . GLY A 1 383 ? -8.562 -26.234 -1.633 1 95.94 383 GLY A O 1
ATOM 3015 N N . GLY A 1 384 ? -6.891 -24.797 -1.637 1 97.19 384 GLY A N 1
ATOM 3016 C CA . GLY A 1 384 ? -6.047 -25.656 -2.438 1 97.19 384 GLY A CA 1
ATOM 3017 C C . GLY A 1 384 ? -5.762 -27 -1.768 1 97.19 384 GLY A C 1
ATOM 3018 O O . GLY A 1 384 ? -5.668 -28.031 -2.438 1 97.19 384 GLY A O 1
ATOM 3019 N N . TYR A 1 385 ? -5.641 -27 -0.486 1 97.44 385 TYR A N 1
ATOM 3020 C CA . TYR A 1 385 ? -5.305 -28.203 0.266 1 97.44 385 TYR A CA 1
ATOM 3021 C C . TYR A 1 385 ? -6.215 -28.375 1.478 1 97.44 385 TYR A C 1
ATOM 3023 O O . TYR A 1 385 ? -5.762 -28.766 2.553 1 97.44 385 TYR A O 1
ATOM 3031 N N . ASN A 1 386 ? -7.441 -27.969 1.341 1 94.62 386 ASN A N 1
ATOM 3032 C CA . ASN A 1 386 ? -8.438 -28.172 2.389 1 94.62 386 ASN A CA 1
ATOM 3033 C C . ASN A 1 386 ? -8.656 -29.656 2.654 1 94.62 386 ASN A C 1
ATOM 3035 O O . ASN A 1 386 ? -8.188 -30.516 1.894 1 94.62 386 ASN A O 1
ATOM 3039 N N . LYS A 1 387 ? -9.375 -29.906 3.783 1 92.31 387 LYS A N 1
ATOM 3040 C CA . LYS A 1 387 ? -9.734 -31.297 4.09 1 92.31 387 LYS A CA 1
ATOM 3041 C C . LYS A 1 387 ? -10.469 -31.938 2.922 1 92.31 387 LYS A C 1
ATOM 3043 O O . LYS A 1 387 ? -11.391 -31.344 2.352 1 92.31 387 LYS A O 1
ATOM 3048 N N . GLY A 1 388 ? -10.023 -33.094 2.625 1 91.5 388 GLY A N 1
ATOM 3049 C CA . GLY A 1 388 ? -10.664 -33.812 1.53 1 91.5 388 GLY A CA 1
ATOM 3050 C C . GLY A 1 388 ? -9.93 -33.656 0.213 1 91.5 388 GLY A C 1
ATOM 3051 O O . GLY A 1 388 ? -10.125 -34.469 -0.707 1 91.5 388 GLY A O 1
ATOM 3052 N N . ALA A 1 389 ? -9.094 -32.688 0.066 1 94.38 389 ALA A N 1
ATOM 3053 C CA . ALA A 1 389 ? -8.273 -32.5 -1.13 1 94.38 389 ALA A CA 1
ATOM 3054 C C . ALA A 1 389 ? -7.062 -33.438 -1.094 1 94.38 389 ALA A C 1
ATOM 3056 O O . ALA A 1 389 ? -6.633 -33.875 -0.021 1 94.38 389 ALA A O 1
ATOM 3057 N N . PRO A 1 390 ? -6.559 -33.781 -2.277 1 96.94 390 PRO A N 1
ATOM 3058 C CA . PRO A 1 390 ? -5.316 -34.562 -2.279 1 96.94 390 PRO A CA 1
ATOM 3059 C C . PRO A 1 390 ? -4.188 -33.875 -1.521 1 96.94 390 PRO A C 1
ATOM 3061 O O . PRO A 1 390 ? -4.102 -32.656 -1.518 1 96.94 390 PRO A O 1
ATOM 3064 N N . SER A 1 391 ? -3.332 -34.688 -0.925 1 96.5 391 SER A N 1
ATOM 3065 C CA . SER A 1 391 ? -2.205 -34.125 -0.167 1 96.5 391 SER A CA 1
ATOM 3066 C C . SER A 1 391 ? -1.154 -33.531 -1.091 1 96.5 391 SER A C 1
ATOM 3068 O O . SER A 1 391 ? -1.076 -33.906 -2.268 1 96.5 391 SER A O 1
ATOM 3070 N N . ARG A 1 392 ? -0.398 -32.688 -0.576 1 96.94 392 ARG A N 1
ATOM 3071 C CA . ARG A 1 392 ? 0.688 -32.062 -1.326 1 96.94 392 ARG A CA 1
ATOM 3072 C C . ARG A 1 392 ? 1.798 -33.062 -1.617 1 96.94 392 ARG A C 1
ATOM 3074 O O . ARG A 1 392 ? 2.242 -33.781 -0.721 1 96.94 392 ARG A O 1
ATOM 3081 N N . SER A 1 393 ? 2.24 -33.094 -2.814 1 97.19 393 SER A N 1
ATOM 3082 C CA . SER A 1 393 ? 3.35 -33.969 -3.193 1 97.19 393 SER A CA 1
ATOM 3083 C C . SER A 1 393 ? 4.652 -33.5 -2.543 1 97.19 393 SER A C 1
ATOM 3085 O O . SER A 1 393 ? 4.82 -32.344 -2.232 1 97.19 393 SER A O 1
ATOM 3087 N N . THR A 1 394 ? 5.57 -34.406 -2.322 1 96.69 394 THR A N 1
ATOM 3088 C CA . THR A 1 394 ? 6.891 -34.062 -1.809 1 96.69 394 THR A CA 1
ATOM 3089 C C . THR A 1 394 ? 7.934 -34.094 -2.924 1 96.69 394 THR A C 1
ATOM 3091 O O . THR A 1 394 ? 9.109 -33.812 -2.693 1 96.69 394 THR A O 1
ATOM 3094 N N . GLU A 1 395 ? 7.555 -34.469 -4.105 1 96.38 395 GLU A N 1
ATOM 3095 C CA . GLU A 1 395 ? 8.477 -34.656 -5.223 1 96.38 395 GLU A CA 1
ATOM 3096 C C . GLU A 1 395 ? 8.914 -33.312 -5.793 1 96.38 395 GLU A C 1
ATOM 3098 O O . GLU A 1 395 ? 8.164 -32.312 -5.746 1 96.38 395 GLU A O 1
ATOM 3103 N N . PRO A 1 396 ? 10.18 -33.281 -6.375 1 94.06 396 PRO A N 1
ATOM 3104 C CA . PRO A 1 396 ? 10.672 -32 -6.945 1 94.06 396 PRO A CA 1
ATOM 3105 C C . PRO A 1 396 ? 9.719 -31.422 -7.973 1 94.06 396 PRO A C 1
ATOM 3107 O O . PRO A 1 396 ? 9.188 -32.156 -8.82 1 94.06 396 PRO A O 1
ATOM 3110 N N . GLY A 1 397 ? 9.492 -30.125 -7.82 1 93.69 397 GLY A N 1
ATOM 3111 C CA . GLY A 1 397 ? 8.57 -29.438 -8.711 1 93.69 397 GLY A CA 1
ATOM 3112 C C . GLY A 1 397 ? 7.125 -29.531 -8.25 1 93.69 397 GLY A C 1
ATOM 3113 O O . GLY A 1 397 ? 6.457 -28.516 -8.07 1 93.69 397 GLY A O 1
ATOM 3114 N N . LEU A 1 398 ? 6.66 -30.781 -8.031 1 97.31 398 LEU A N 1
ATOM 3115 C CA . LEU A 1 398 ? 5.27 -31.047 -7.664 1 97.31 398 LEU A CA 1
ATOM 3116 C C . LEU A 1 398 ? 4.973 -30.516 -6.262 1 97.31 398 LEU A C 1
ATOM 3118 O O . LEU A 1 398 ? 3.836 -30.156 -5.961 1 97.31 398 LEU A O 1
ATOM 3122 N N . LYS A 1 399 ? 5.941 -30.469 -5.379 1 96.25 399 LYS A N 1
ATOM 3123 C CA . LYS A 1 399 ? 5.789 -29.984 -4.008 1 96.25 399 LYS A CA 1
ATOM 3124 C C . LYS A 1 399 ? 5.441 -28.5 -3.984 1 96.25 399 LYS A C 1
ATOM 3126 O O . LYS A 1 399 ? 5.004 -27.969 -2.957 1 96.25 399 LYS A O 1
ATOM 3131 N N . ASN A 1 400 ? 5.652 -27.797 -5.098 1 95.44 400 ASN A N 1
ATOM 3132 C CA . ASN A 1 400 ? 5.438 -26.344 -5.164 1 95.44 400 ASN A CA 1
ATOM 3133 C C . ASN A 1 400 ? 4.047 -26.016 -5.699 1 95.44 400 ASN A C 1
ATOM 3135 O O . ASN A 1 400 ? 3.713 -24.844 -5.875 1 95.44 400 ASN A O 1
ATOM 3139 N N . LEU A 1 401 ? 3.217 -27.062 -5.934 1 98.12 401 LEU A N 1
ATOM 3140 C CA . LEU A 1 401 ? 1.843 -26.828 -6.367 1 98.12 401 LEU A CA 1
ATOM 3141 C C . LEU A 1 401 ? 1.03 -26.156 -5.262 1 98.12 401 LEU A C 1
ATOM 3143 O O . LEU A 1 401 ? 1.115 -26.562 -4.098 1 98.12 401 LEU A O 1
ATOM 3147 N N . ARG A 1 402 ? 0.247 -25.172 -5.629 1 97.81 402 ARG A N 1
ATOM 3148 C CA . ARG A 1 402 ? -0.592 -24.484 -4.656 1 97.81 402 ARG A CA 1
ATOM 3149 C C . ARG A 1 402 ? -1.948 -25.156 -4.516 1 97.81 402 ARG A C 1
ATOM 3151 O O . ARG A 1 402 ? -2.758 -24.781 -3.67 1 97.81 402 ARG A O 1
ATOM 3158 N N . THR A 1 403 ? -2.211 -26.141 -5.328 1 98 403 THR A N 1
ATOM 3159 C CA . THR A 1 403 ? -3.357 -27.031 -5.199 1 98 403 THR A CA 1
ATOM 3160 C C . THR A 1 403 ? -3.094 -28.359 -5.906 1 98 403 THR A C 1
ATOM 3162 O O . THR A 1 403 ? -2.301 -28.422 -6.848 1 98 403 THR A O 1
ATOM 3165 N N . ALA A 1 404 ? -3.65 -29.391 -5.438 1 97 404 ALA A N 1
ATOM 3166 C CA . ALA A 1 404 ? -3.604 -30.688 -6.086 1 97 404 ALA A CA 1
ATOM 3167 C C . ALA A 1 404 ? -5.008 -31.219 -6.375 1 97 404 ALA A C 1
ATOM 3169 O O . ALA A 1 404 ? -5.195 -32.406 -6.641 1 97 404 ALA A O 1
ATOM 3170 N N . ARG A 1 405 ? -5.934 -30.344 -6.352 1 97.12 405 ARG A N 1
ATOM 3171 C CA . ARG A 1 405 ? -7.344 -30.703 -6.441 1 97.12 405 ARG A CA 1
ATOM 3172 C C . ARG A 1 405 ? -7.684 -31.25 -7.828 1 97.12 405 ARG A C 1
ATOM 3174 O O . ARG A 1 405 ? -7.008 -30.922 -8.805 1 97.12 405 ARG A O 1
ATOM 3181 N N . TYR A 1 406 ? -8.727 -32.094 -7.828 1 97.88 406 TYR A N 1
ATOM 3182 C CA . TYR A 1 406 ? -9.461 -32.281 -9.07 1 97.88 406 TYR A CA 1
ATOM 3183 C C . TYR A 1 406 ? -10.344 -31.094 -9.391 1 97.88 406 TYR A C 1
ATOM 3185 O O . TYR A 1 406 ? -11.086 -30.609 -8.531 1 97.88 406 TYR A O 1
ATOM 3193 N N . VAL A 1 407 ? -10.195 -30.609 -10.578 1 97.38 407 VAL A N 1
ATOM 3194 C CA . VAL A 1 407 ? -10.828 -29.344 -10.938 1 97.38 407 VAL A CA 1
ATOM 3195 C C . VAL A 1 407 ? -12.336 -29.516 -11.016 1 97.38 407 VAL A C 1
ATOM 3197 O O . VAL A 1 407 ? -12.828 -30.562 -11.477 1 97.38 407 VAL A O 1
ATOM 3200 N N . LEU A 1 408 ? -13.078 -28.562 -10.562 1 97.94 408 LEU A N 1
ATOM 3201 C CA . LEU A 1 408 ? -14.539 -28.562 -10.539 1 97.94 408 LEU A CA 1
ATOM 3202 C C . LEU A 1 408 ? -15.102 -27.375 -11.305 1 97.94 408 LEU A C 1
ATOM 3204 O O . LEU A 1 408 ? -14.422 -26.344 -11.445 1 97.94 408 LEU A O 1
ATOM 3208 N N . PRO A 1 409 ? -16.344 -27.516 -11.789 1 98.5 409 PRO A N 1
ATOM 3209 C CA . PRO A 1 409 ? -16.984 -26.375 -12.445 1 98.5 409 PRO A CA 1
ATOM 3210 C C . PRO A 1 409 ? -17.016 -25.141 -11.555 1 98.5 409 PRO A C 1
ATOM 3212 O O . PRO A 1 409 ? -17.25 -25.25 -10.352 1 98.5 409 PRO A O 1
ATOM 3215 N N . ASN A 1 410 ? -16.719 -23.953 -12.133 1 98.62 410 ASN A N 1
ATOM 3216 C CA . ASN A 1 410 ? -16.812 -22.625 -11.523 1 98.62 410 ASN A CA 1
ATOM 3217 C C . ASN A 1 410 ? -15.617 -22.344 -10.625 1 98.62 410 ASN A C 1
ATOM 3219 O O . ASN A 1 410 ? -15.617 -21.375 -9.867 1 98.62 410 ASN A O 1
ATOM 3223 N N . MET A 1 411 ? -14.633 -23.234 -10.68 1 98.62 411 MET A N 1
ATOM 3224 C CA . MET A 1 411 ? -13.32 -22.844 -10.172 1 98.62 411 MET A CA 1
ATOM 3225 C C . MET A 1 411 ? -12.641 -21.859 -11.117 1 98.62 411 MET A C 1
ATOM 3227 O O . MET A 1 411 ? -12.789 -21.953 -12.336 1 98.62 411 MET A O 1
ATOM 3231 N N . VAL A 1 412 ? -12.023 -20.891 -10.578 1 98.88 412 VAL A N 1
ATOM 3232 C CA . VAL A 1 412 ? -11.156 -20 -11.344 1 98.88 412 VAL A CA 1
ATOM 3233 C C . VAL A 1 412 ? -9.695 -20.234 -10.961 1 98.88 412 VAL A C 1
ATOM 3235 O O . VAL A 1 412 ? -9.352 -20.234 -9.781 1 98.88 412 VAL A O 1
ATOM 3238 N N . LEU A 1 413 ? -8.844 -20.5 -11.938 1 98.56 413 LEU A N 1
ATOM 3239 C CA . LEU A 1 413 ? -7.434 -20.812 -11.742 1 98.56 413 LEU A CA 1
ATOM 3240 C C . LEU A 1 413 ? -6.566 -20.016 -12.719 1 98.56 413 LEU A C 1
ATOM 3242 O O . LEU A 1 413 ? -7.066 -19.5 -13.719 1 98.56 413 LEU A O 1
ATOM 3246 N N . THR A 1 414 ? -5.332 -19.922 -12.375 1 98.81 414 THR A N 1
ATOM 3247 C CA . THR A 1 414 ? -4.344 -19.484 -13.352 1 98.81 414 THR A CA 1
ATOM 3248 C C . THR A 1 414 ? -3.629 -20.688 -13.969 1 98.81 414 THR A C 1
ATOM 3250 O O . THR A 1 414 ? -3.379 -21.688 -13.289 1 98.81 414 THR A O 1
ATOM 3253 N N . VAL A 1 415 ? -3.385 -20.672 -15.195 1 98.88 415 VAL A N 1
ATOM 3254 C CA . VAL A 1 415 ? -2.471 -21.578 -15.898 1 98.88 415 VAL A CA 1
ATOM 3255 C C . VAL A 1 415 ? -1.216 -20.812 -16.312 1 98.88 415 VAL A C 1
ATOM 3257 O O . VAL A 1 415 ? -1.253 -20 -17.25 1 98.88 415 VAL A O 1
ATOM 3260 N N . GLU A 1 416 ? -0.129 -21.078 -15.578 1 98.81 416 GLU A N 1
ATOM 3261 C CA . GLU A 1 416 ? 1 -20.172 -15.742 1 98.81 416 GLU A CA 1
ATOM 3262 C C . GLU A 1 416 ? 2.316 -20.938 -15.836 1 98.81 416 GLU A C 1
ATOM 3264 O O . GLU A 1 416 ? 3.26 -20.641 -15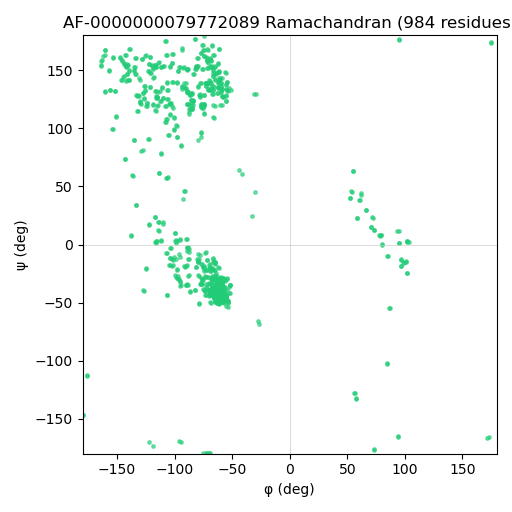.094 1 98.81 416 GLU A O 1
ATOM 3269 N N . PRO A 1 417 ? 2.453 -21.828 -16.828 1 98.81 417 PRO A N 1
ATOM 3270 C CA . PRO A 1 417 ? 3.773 -22.438 -17 1 98.81 417 PRO A CA 1
ATOM 3271 C C . PRO A 1 417 ? 4.855 -21.422 -17.344 1 98.81 417 PRO A C 1
ATOM 3273 O O . PRO A 1 417 ? 4.543 -20.312 -17.781 1 98.81 417 PRO A O 1
ATOM 3276 N N . GLY A 1 418 ? 6.059 -21.781 -17.047 1 98.69 418 GLY A N 1
ATOM 3277 C CA . GLY A 1 418 ? 7.234 -21 -17.391 1 98.69 418 GLY A CA 1
ATOM 3278 C C . GLY A 1 418 ? 8.461 -21.844 -17.672 1 98.69 418 GLY A C 1
ATOM 3279 O O . GLY A 1 418 ? 8.469 -23.047 -17.375 1 98.69 418 GLY A O 1
ATOM 3280 N N . CYS A 1 419 ? 9.383 -21.281 -18.312 1 98.81 419 CYS A N 1
ATOM 3281 C CA . CYS A 1 419 ? 10.688 -21.875 -18.594 1 98.81 419 CYS A CA 1
ATOM 3282 C C . CYS A 1 419 ? 11.805 -20.875 -18.281 1 98.81 419 CYS A C 1
ATOM 3284 O O . CYS A 1 419 ? 11.922 -19.844 -18.953 1 98.81 419 CYS A O 1
ATOM 3286 N N . TYR A 1 420 ? 12.578 -21.25 -17.297 1 98 420 TYR A N 1
ATOM 3287 C CA . TYR A 1 420 ? 13.578 -20.312 -16.781 1 98 420 TYR A CA 1
ATOM 3288 C C . TYR A 1 420 ? 14.977 -20.922 -16.859 1 98 420 TYR A C 1
ATOM 3290 O O . TYR A 1 420 ? 15.141 -22.141 -16.828 1 98 420 TYR A O 1
ATOM 3298 N N . PHE A 1 421 ? 15.875 -20.078 -17.031 1 97.44 421 PHE A N 1
ATOM 3299 C CA . PHE A 1 421 ? 17.281 -20.438 -16.953 1 97.44 421 PHE A CA 1
ATOM 3300 C C . PHE A 1 421 ? 17.938 -19.797 -15.742 1 97.44 421 PHE A C 1
ATOM 3302 O O . PHE A 1 421 ? 18.656 -18.797 -15.867 1 97.44 421 PHE A O 1
ATOM 3309 N N . ILE A 1 422 ? 17.672 -20.391 -14.641 1 95.44 422 ILE A N 1
ATOM 3310 C CA . ILE A 1 422 ? 18.203 -19.938 -13.359 1 95.44 422 ILE A CA 1
ATOM 3311 C C . ILE A 1 422 ? 19.578 -20.578 -13.117 1 95.44 422 ILE A C 1
ATOM 3313 O O . ILE A 1 422 ? 19.688 -21.797 -13.023 1 95.44 422 ILE A O 1
ATOM 3317 N N . LYS A 1 423 ? 20.578 -19.781 -12.961 1 92.75 423 LYS A N 1
ATOM 3318 C CA . LYS A 1 423 ? 21.969 -20.234 -12.922 1 92.75 423 LYS A CA 1
ATOM 3319 C C . LYS A 1 423 ? 22.172 -21.297 -11.859 1 92.75 423 LYS A C 1
ATOM 3321 O O . LYS A 1 423 ? 22.781 -22.344 -12.125 1 92.75 423 LYS A O 1
ATOM 3326 N N . ARG A 1 424 ? 21.641 -21.109 -10.695 1 91.81 424 ARG A N 1
ATOM 3327 C CA . ARG A 1 424 ? 21.844 -22.031 -9.586 1 91.81 424 ARG A CA 1
ATOM 3328 C C . ARG A 1 424 ? 21.203 -23.375 -9.875 1 91.81 424 ARG A C 1
ATOM 3330 O O . ARG A 1 424 ?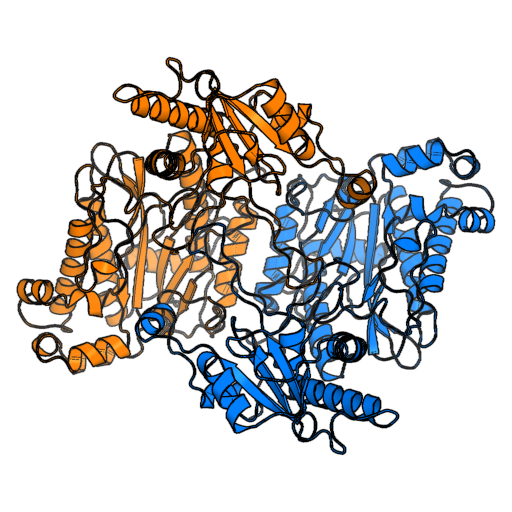 21.766 -24.422 -9.539 1 91.81 424 ARG A O 1
ATOM 3337 N N . LEU A 1 425 ? 20.047 -23.406 -10.469 1 94.81 425 LEU A N 1
ATOM 3338 C CA . LEU A 1 425 ? 19.344 -24.656 -10.766 1 94.81 425 LEU A CA 1
ATOM 3339 C C . LEU A 1 425 ? 20.016 -25.375 -11.93 1 94.81 425 LEU A C 1
ATOM 3341 O O . LEU A 1 425 ? 20.125 -26.609 -11.906 1 94.81 425 LEU A O 1
ATOM 3345 N N . ILE A 1 426 ? 20.438 -24.625 -12.945 1 96.31 426 ILE A N 1
ATOM 3346 C CA . ILE A 1 426 ? 21.125 -25.219 -14.078 1 96.31 426 ILE A CA 1
ATOM 3347 C C . ILE A 1 426 ? 22.438 -25.859 -13.617 1 96.31 426 ILE A C 1
ATOM 3349 O O . ILE A 1 426 ? 22.75 -26.984 -14 1 96.31 426 ILE A O 1
ATOM 3353 N N . LYS A 1 427 ? 23.172 -25.109 -12.766 1 94.75 427 LYS A N 1
ATOM 3354 C CA . LYS A 1 427 ? 24.422 -25.656 -12.227 1 94.75 427 LYS A CA 1
ATOM 3355 C C . LYS A 1 427 ? 24.172 -26.922 -11.422 1 94.75 427 LYS A C 1
ATOM 3357 O O . LYS A 1 427 ? 24.938 -27.891 -11.516 1 94.75 427 LYS A O 1
ATOM 3362 N N . LYS A 1 428 ? 23.156 -26.906 -10.633 1 94 428 LYS A N 1
ATOM 3363 C CA . LYS A 1 428 ? 22.781 -28.078 -9.852 1 94 428 LYS A CA 1
ATOM 3364 C C . LYS A 1 428 ? 22.484 -29.281 -10.758 1 94 428 LYS A C 1
ATOM 3366 O O . LYS A 1 428 ? 22.922 -30.391 -10.484 1 94 428 LYS A O 1
ATOM 3371 N N . ALA A 1 429 ? 21.766 -29.047 -11.812 1 97.31 429 ALA A N 1
ATOM 3372 C CA . ALA A 1 429 ? 21.422 -30.125 -12.75 1 97.31 429 ALA A CA 1
ATOM 3373 C C . ALA A 1 429 ? 22.672 -30.625 -13.469 1 97.31 429 ALA A C 1
ATOM 3375 O O . ALA A 1 429 ? 22.812 -31.844 -13.695 1 97.31 429 ALA A O 1
ATOM 3376 N N . GLN A 1 430 ? 23.562 -29.719 -13.828 1 97.12 430 GLN A N 1
ATOM 3377 C CA . GLN A 1 430 ? 24.781 -30.078 -14.523 1 97.12 430 GLN A CA 1
ATOM 3378 C C . GLN A 1 430 ? 25.688 -30.938 -13.633 1 97.12 430 GLN A C 1
ATOM 3380 O O . GLN A 1 430 ? 26.453 -31.766 -14.117 1 97.12 430 GLN A O 1
ATOM 3385 N N . SER A 1 431 ? 25.578 -30.703 -12.375 1 97.12 431 SER A N 1
ATOM 3386 C CA . SER A 1 431 ? 26.422 -31.406 -11.422 1 97.12 431 SER A CA 1
ATOM 3387 C C . SER A 1 431 ? 25.797 -32.719 -10.992 1 97.12 431 SER A C 1
ATOM 3389 O O . SER A 1 431 ? 26.438 -33.531 -10.305 1 97.12 431 SER A O 1
ATOM 3391 N N . SER A 1 432 ? 24.578 -32.938 -11.289 1 97.25 432 SER A N 1
ATOM 3392 C CA . SER A 1 432 ? 23.859 -34.156 -10.953 1 97.25 432 SER A CA 1
ATOM 3393 C C . SER A 1 432 ? 24.094 -35.25 -12 1 97.25 432 SER A C 1
ATOM 3395 O O . SER A 1 432 ? 23.766 -35.062 -13.172 1 97.25 432 SER A O 1
ATOM 3397 N N . PRO A 1 433 ? 24.609 -36.375 -11.531 1 96.25 433 PRO A N 1
ATOM 3398 C CA . PRO A 1 433 ? 24.797 -37.438 -12.508 1 96.25 433 PRO A CA 1
ATOM 3399 C C . PRO A 1 433 ? 23.5 -37.875 -13.164 1 96.25 433 PRO A C 1
ATOM 3401 O O . PRO A 1 433 ? 23.484 -38.25 -14.344 1 96.25 433 PRO A O 1
ATOM 3404 N N . GLU A 1 434 ? 22.469 -37.75 -12.469 1 97 434 GLU A N 1
ATOM 3405 C CA . GLU A 1 434 ? 21.172 -38.156 -12.969 1 97 434 GLU A CA 1
ATOM 3406 C C . GLU A 1 434 ? 20.625 -37.156 -13.992 1 97 434 GLU A C 1
ATOM 3408 O O . GLU A 1 434 ? 20.078 -37.562 -15.023 1 97 434 GLU A O 1
ATOM 3413 N N . LEU A 1 435 ? 20.812 -35.906 -13.797 1 98.31 435 LEU A N 1
ATOM 3414 C CA . LEU A 1 435 ? 20.156 -34.906 -14.625 1 98.31 435 LEU A CA 1
ATOM 3415 C C . LEU A 1 435 ? 21.078 -34.438 -15.742 1 98.31 435 LEU A C 1
ATOM 3417 O O . LEU A 1 435 ? 20.625 -34.062 -16.828 1 98.31 435 LEU A O 1
ATOM 3421 N N . SER A 1 436 ? 22.375 -34.5 -15.531 1 98.06 436 SER A N 1
ATOM 3422 C CA . SER A 1 436 ? 23.344 -33.906 -16.453 1 98.06 436 SER A CA 1
ATOM 3423 C C . SER A 1 436 ? 23.297 -34.625 -17.812 1 98.06 436 SER A C 1
ATOM 3425 O O . SER A 1 436 ? 23.609 -34.031 -18.844 1 98.06 436 SER A O 1
ATOM 3427 N N . GLN A 1 437 ? 22.906 -35.875 -17.812 1 98 437 GLN A N 1
ATOM 3428 C CA . GLN A 1 437 ? 22.906 -36.656 -19.047 1 98 437 GLN A CA 1
ATOM 3429 C C . GLN A 1 437 ? 21.906 -36.094 -20.047 1 98 437 GLN A C 1
ATOM 3431 O O . GLN A 1 437 ? 22.016 -36.375 -21.25 1 98 437 GLN A O 1
ATOM 3436 N N . PHE A 1 438 ? 20.906 -35.344 -19.562 1 98.69 438 PHE A N 1
ATOM 3437 C CA . PHE A 1 438 ? 19.859 -34.844 -20.453 1 98.69 438 PHE A CA 1
ATOM 3438 C C . PHE A 1 438 ? 20.25 -33.5 -21.031 1 98.69 438 PHE A C 1
ATOM 3440 O O . PHE A 1 438 ? 19.641 -33.062 -22 1 98.69 438 PHE A O 1
ATOM 3447 N N . LEU A 1 439 ? 21.219 -32.781 -20.453 1 98.62 439 LEU A N 1
ATOM 3448 C CA . LEU A 1 439 ? 21.531 -31.406 -20.797 1 98.62 439 LEU A CA 1
ATOM 3449 C C . LEU A 1 439 ? 22.609 -31.344 -21.891 1 98.62 439 LEU A C 1
ATOM 3451 O O . LEU A 1 439 ? 23.562 -32.125 -21.859 1 98.62 439 LEU A O 1
ATOM 3455 N N . ILE A 1 440 ? 22.453 -30.469 -22.828 1 98.38 440 ILE A N 1
ATOM 3456 C CA . ILE A 1 440 ? 23.516 -30.109 -23.781 1 98.38 440 ILE A CA 1
ATOM 3457 C C . ILE A 1 440 ? 24.156 -28.797 -23.359 1 98.38 440 ILE A C 1
ATOM 3459 O O . ILE A 1 440 ? 23.641 -27.719 -23.688 1 98.38 440 ILE A O 1
ATOM 3463 N N . PRO A 1 441 ? 25.234 -28.891 -22.734 1 96.38 441 PRO A N 1
ATOM 3464 C CA . PRO A 1 441 ? 25.797 -27.734 -22.016 1 96.38 441 PRO A CA 1
ATOM 3465 C C . PRO A 1 441 ? 26.031 -26.531 -22.938 1 96.38 441 PRO A C 1
ATOM 3467 O O . PRO A 1 441 ? 25.703 -25.406 -22.562 1 96.38 441 PRO A O 1
ATOM 3470 N N . GLU A 1 442 ? 26.531 -26.703 -24.094 1 96.25 442 GLU A N 1
ATOM 3471 C CA . GLU A 1 442 ? 26.828 -25.609 -25 1 96.25 442 GLU A CA 1
ATOM 3472 C C . GLU A 1 442 ? 25.547 -24.891 -25.422 1 96.25 442 GLU A C 1
ATOM 3474 O O . GLU A 1 442 ? 25.516 -23.656 -25.5 1 96.25 442 GLU A O 1
ATOM 3479 N N . ALA A 1 443 ? 24.578 -25.672 -25.719 1 97.44 443 ALA A N 1
ATOM 3480 C CA . ALA A 1 443 ? 23.297 -25.094 -26.125 1 97.44 443 ALA A CA 1
ATOM 3481 C C . ALA A 1 443 ? 22.656 -24.328 -24.969 1 97.44 443 ALA A C 1
ATOM 3483 O O . ALA A 1 443 ? 22.141 -23.219 -25.156 1 97.44 443 ALA A O 1
ATOM 3484 N N . ILE A 1 444 ? 22.656 -24.922 -23.781 1 97.25 444 ILE A N 1
ATOM 3485 C CA . ILE A 1 444 ? 22.062 -24.312 -22.594 1 97.25 444 ILE A CA 1
ATOM 3486 C C . ILE A 1 444 ? 22.812 -23.016 -22.25 1 97.25 444 ILE A C 1
ATOM 3488 O O . ILE A 1 444 ? 22.219 -22.031 -21.828 1 97.25 444 ILE A O 1
ATOM 3492 N N . GLY A 1 445 ? 24.094 -23 -22.484 1 95.94 445 GLY A N 1
ATOM 3493 C CA . GLY A 1 445 ? 24.938 -21.844 -22.219 1 95.94 445 GLY A CA 1
ATOM 3494 C C . GLY A 1 445 ? 24.5 -20.594 -22.953 1 95.94 445 GLY A C 1
ATOM 3495 O O . GLY A 1 445 ? 24.688 -19.469 -22.469 1 95.94 445 GLY A O 1
ATOM 3496 N N . ARG A 1 446 ? 23.875 -20.75 -24.109 1 94.75 446 ARG A N 1
ATOM 3497 C CA . ARG A 1 446 ? 23.375 -19.641 -24.906 1 94.75 446 ARG A CA 1
ATOM 3498 C C . ARG A 1 446 ? 22.312 -18.859 -24.141 1 94.75 446 ARG A C 1
ATOM 3500 O O . ARG A 1 446 ? 22.047 -17.688 -24.438 1 94.75 446 ARG A O 1
ATOM 3507 N N . PHE A 1 447 ? 21.75 -19.516 -23.125 1 96.5 447 PHE A N 1
ATOM 3508 C CA . PHE A 1 447 ? 20.625 -18.922 -22.438 1 96.5 447 PHE A CA 1
ATOM 3509 C C . PHE A 1 447 ? 21.016 -18.484 -21.031 1 96.5 447 PHE A C 1
ATOM 3511 O O . PHE A 1 447 ? 20.141 -18.219 -20.203 1 96.5 447 PHE A O 1
ATOM 3518 N N . ALA A 1 448 ? 22.297 -18.328 -20.766 1 92.06 448 ALA A N 1
ATOM 3519 C CA . ALA A 1 448 ? 22.812 -18.016 -19.422 1 92.06 448 ALA A CA 1
ATOM 3520 C C . ALA A 1 448 ? 22.234 -16.703 -18.922 1 92.06 448 ALA A C 1
ATOM 3522 O O . ALA A 1 448 ? 21.969 -16.547 -17.719 1 92.06 448 ALA A O 1
ATOM 3523 N N . ASP A 1 449 ? 22 -15.734 -19.781 1 91 449 ASP A N 1
ATOM 3524 C CA . ASP A 1 449 ? 21.5 -14.43 -19.375 1 91 449 ASP A CA 1
ATOM 3525 C C . ASP A 1 449 ? 20.125 -14.164 -19.984 1 91 449 ASP A C 1
ATOM 3527 O O . ASP A 1 449 ? 19.719 -13.008 -20.141 1 91 449 ASP A O 1
ATOM 3531 N N . PHE A 1 450 ? 19.469 -15.242 -20.297 1 94.56 450 PHE A N 1
ATOM 3532 C CA . PHE A 1 450 ? 18.188 -15.156 -20.969 1 94.56 450 PHE A CA 1
ATOM 3533 C C . PHE A 1 450 ? 17.078 -14.781 -19.984 1 94.56 450 PHE A C 1
ATOM 3535 O O . PHE A 1 450 ? 16.156 -14.039 -20.328 1 94.56 450 PHE A O 1
ATOM 3542 N N . GLY A 1 451 ? 17.234 -15.234 -18.797 1 96.25 451 GLY A N 1
ATOM 3543 C CA . GLY A 1 451 ? 16.156 -15.094 -17.828 1 96.25 451 GLY A CA 1
ATOM 3544 C C . GLY A 1 451 ? 15.117 -16.203 -17.922 1 96.25 451 GLY A C 1
ATOM 3545 O O . GLY A 1 451 ? 15.383 -17.344 -17.562 1 96.25 451 GLY A O 1
ATOM 3546 N N . GLY A 1 452 ? 13.961 -15.828 -18.547 1 97.94 452 GLY A N 1
ATOM 3547 C CA . GLY A 1 452 ? 12.898 -16.812 -18.688 1 97.94 452 GLY A CA 1
ATOM 3548 C C . GLY A 1 452 ? 11.633 -16.234 -19.281 1 97.94 452 GLY A C 1
ATOM 3549 O O . GLY A 1 452 ? 11.578 -15.055 -19.625 1 97.94 452 GLY A O 1
ATOM 3550 N N . VAL A 1 453 ? 10.742 -17.125 -19.531 1 98.81 453 VAL A N 1
ATOM 3551 C CA . VAL A 1 453 ? 9.414 -16.797 -20.062 1 98.81 453 VAL A CA 1
ATOM 3552 C C . VAL A 1 453 ? 8.344 -17.406 -19.156 1 98.81 453 VAL A C 1
ATOM 3554 O O . VAL A 1 453 ? 8.492 -18.516 -18.641 1 98.81 453 VAL A O 1
ATOM 3557 N N . ARG A 1 454 ? 7.355 -16.672 -18.875 1 98.81 454 ARG A N 1
ATOM 3558 C CA . ARG A 1 454 ? 6.125 -17.125 -18.219 1 98.81 454 ARG A CA 1
ATOM 3559 C C . ARG A 1 454 ? 4.898 -16.578 -18.953 1 98.81 454 ARG A C 1
ATOM 3561 O O . ARG A 1 454 ? 4.867 -15.422 -19.359 1 98.81 454 ARG A O 1
ATOM 3568 N N . ILE A 1 455 ? 4.051 -17.391 -19.266 1 98.88 455 ILE A N 1
ATOM 3569 C CA . ILE A 1 455 ? 2.742 -17.016 -19.797 1 98.88 455 ILE A CA 1
ATOM 3570 C C . ILE A 1 455 ? 1.647 -17.453 -18.828 1 98.88 455 ILE A C 1
ATOM 3572 O O . ILE A 1 455 ? 1.622 -18.609 -18.391 1 98.88 455 ILE A O 1
ATOM 3576 N N . GLU A 1 456 ? 0.819 -16.531 -18.438 1 98.88 456 GLU A N 1
ATOM 3577 C CA . GLU A 1 456 ? -0.186 -16.844 -17.422 1 98.88 456 GLU A CA 1
ATOM 3578 C C . GLU A 1 456 ? -1.577 -16.406 -17.875 1 98.88 456 GLU A C 1
ATOM 3580 O O . GLU A 1 456 ? -1.807 -15.227 -18.141 1 98.88 456 GLU A O 1
ATOM 3585 N N . GLU A 1 457 ? -2.48 -17.359 -17.938 1 98.81 457 GLU A N 1
ATOM 3586 C CA . GLU A 1 457 ? -3.893 -17.141 -18.25 1 98.81 457 GLU A CA 1
ATOM 3587 C C . GLU A 1 457 ? -4.754 -17.297 -17 1 98.81 457 GLU A C 1
ATOM 3589 O O . GLU A 1 457 ? -4.473 -18.141 -16.141 1 98.81 457 GLU A O 1
ATOM 3594 N N . ASP A 1 458 ? -5.723 -16.422 -16.906 1 98.88 458 ASP A N 1
ATOM 3595 C CA . ASP A 1 458 ? -6.824 -16.688 -15.977 1 98.88 458 ASP A CA 1
ATOM 3596 C C . ASP A 1 458 ? -7.902 -17.531 -16.641 1 98.88 458 ASP A C 1
ATOM 3598 O O . ASP A 1 458 ? -8.414 -17.172 -17.703 1 98.88 458 ASP A O 1
ATOM 3602 N N . VAL A 1 459 ? -8.312 -18.641 -15.984 1 98.88 459 VAL A N 1
ATOM 3603 C CA . VAL A 1 459 ? -9.242 -19.562 -16.625 1 98.88 459 VAL A CA 1
ATOM 3604 C C . VAL A 1 459 ? -10.406 -19.875 -15.695 1 98.88 459 VAL A C 1
ATOM 3606 O O . VAL A 1 459 ? -10.227 -19.953 -14.477 1 98.88 459 VAL A O 1
ATOM 3609 N N . LEU A 1 460 ? -11.57 -19.984 -16.234 1 98.88 460 LEU A N 1
ATOM 3610 C CA . LEU A 1 460 ? -12.773 -20.484 -15.578 1 98.88 460 LEU A CA 1
ATOM 3611 C C . LEU A 1 460 ? -13.086 -21.906 -16.016 1 98.88 460 LEU A C 1
ATOM 3613 O O . LEU A 1 460 ? -13.227 -22.172 -17.219 1 98.88 460 LEU A O 1
ATOM 3617 N N . VAL A 1 461 ? -13.148 -22.812 -15.086 1 98.75 461 VAL A N 1
ATOM 3618 C CA . VAL A 1 461 ? -13.562 -24.172 -15.414 1 98.75 461 VAL A CA 1
ATOM 3619 C C . VAL A 1 461 ? -15.07 -24.219 -15.648 1 98.75 461 VAL A C 1
ATOM 3621 O O . VAL A 1 461 ? -15.852 -23.797 -14.789 1 98.75 461 VAL A O 1
ATOM 3624 N N . THR A 1 462 ? -15.461 -24.641 -16.812 1 98.38 462 THR A N 1
ATOM 3625 C CA . THR A 1 462 ? -16.875 -24.781 -17.141 1 98.38 462 THR A CA 1
ATOM 3626 C C . THR A 1 462 ? -17.328 -26.219 -16.922 1 98.38 462 THR A C 1
ATOM 3628 O O . THR A 1 462 ? -16.625 -27.016 -16.312 1 98.38 462 THR A O 1
ATOM 3631 N N . ASP A 1 463 ? -18.531 -26.547 -17.391 1 97.88 463 ASP A N 1
ATOM 3632 C CA . ASP A 1 463 ? -19.109 -27.859 -17.172 1 97.88 463 ASP A CA 1
ATOM 3633 C C . ASP A 1 463 ? -18.422 -28.922 -18.031 1 97.88 463 ASP A C 1
ATOM 3635 O O . ASP A 1 463 ? -18.469 -30.109 -17.719 1 97.88 463 ASP A O 1
ATOM 3639 N N . ASP A 1 464 ? -17.797 -28.484 -19.094 1 97.25 464 ASP A N 1
ATOM 3640 C CA . ASP A 1 464 ? -17.234 -29.484 -20 1 97.25 464 ASP A CA 1
ATOM 3641 C C . ASP A 1 464 ? -15.844 -29.078 -20.484 1 97.25 464 ASP A C 1
ATOM 3643 O O . ASP A 1 464 ? -15.305 -29.688 -21.406 1 97.25 464 ASP A O 1
ATOM 3647 N N . GLY A 1 465 ? -15.289 -28.094 -19.969 1 97.94 465 GLY A N 1
ATOM 3648 C CA . GLY A 1 465 ? -13.984 -27.594 -20.359 1 97.94 465 GLY A CA 1
ATOM 3649 C C . GLY A 1 465 ? -13.547 -26.391 -19.547 1 97.94 465 GLY A C 1
ATOM 3650 O O . GLY A 1 465 ? -13.727 -26.344 -18.328 1 97.94 465 GLY A O 1
ATOM 3651 N N . CYS A 1 466 ? -12.812 -25.484 -20.188 1 96.94 466 CYS A N 1
ATOM 3652 C CA . CYS A 1 466 ? -12.453 -24.234 -19.5 1 96.94 466 CYS A CA 1
ATOM 3653 C C . CYS A 1 466 ? -12.555 -23.047 -20.453 1 96.94 466 CYS A C 1
ATOM 3655 O O . CYS A 1 466 ? -12.539 -23.219 -21.672 1 96.94 466 CYS A O 1
ATOM 3657 N N . GLU A 1 467 ? -12.852 -21.953 -19.953 1 98.44 467 GLU A N 1
ATOM 3658 C CA . GLU A 1 467 ? -12.859 -20.656 -20.625 1 98.44 467 GLU A CA 1
ATOM 3659 C C . GLU A 1 467 ? -11.656 -19.812 -20.234 1 98.44 467 GLU A C 1
ATOM 3661 O O . GLU A 1 467 ? -11.422 -19.578 -19.047 1 98.44 467 GLU A O 1
ATOM 3666 N N . VAL A 1 468 ? -10.852 -19.438 -21.234 1 98.75 468 VAL A N 1
ATOM 3667 C CA . VAL A 1 468 ? -9.781 -18.484 -20.969 1 98.75 468 VAL A CA 1
ATOM 3668 C C . VAL A 1 468 ? -10.352 -17.078 -20.859 1 98.75 468 VAL A C 1
ATOM 3670 O O . VAL A 1 468 ? -10.953 -16.578 -21.812 1 98.75 468 VAL A O 1
ATOM 3673 N N . LEU A 1 469 ? -10.125 -16.453 -19.688 1 98.75 469 LEU A N 1
ATOM 3674 C CA . LEU A 1 469 ? -10.727 -15.148 -19.422 1 98.75 469 LEU A CA 1
ATOM 3675 C C . LEU A 1 469 ? -9.828 -14.023 -19.906 1 98.75 469 LEU A C 1
ATOM 3677 O O . LEU A 1 469 ? -10.312 -12.953 -20.281 1 98.75 469 LEU A O 1
ATOM 3681 N N . SER A 1 470 ? -8.508 -14.219 -19.812 1 98.5 470 SER A N 1
ATOM 3682 C CA . SER A 1 470 ? -7.559 -13.195 -20.25 1 98.5 470 SER A CA 1
ATOM 3683 C C . SER A 1 470 ? -7.629 -12.984 -21.766 1 98.5 470 SER A C 1
ATOM 3685 O O . SER A 1 470 ? -7.91 -13.914 -22.516 1 98.5 470 SER A O 1
ATOM 3687 N N . ASP A 1 471 ? -7.391 -11.773 -22.141 1 97.75 471 ASP A N 1
ATOM 3688 C CA . ASP A 1 471 ? -7.457 -11.398 -23.547 1 97.75 471 ASP A CA 1
ATOM 3689 C C . ASP A 1 471 ? -6.266 -10.523 -23.938 1 97.75 471 ASP A C 1
ATOM 3691 O O . ASP A 1 471 ? -6.355 -9.289 -23.906 1 97.75 471 ASP A O 1
ATOM 3695 N N . VAL A 1 472 ? -5.227 -11.109 -24.359 1 98.19 472 VAL A N 1
ATOM 3696 C CA . VAL A 1 472 ? -3.984 -10.477 -24.797 1 98.19 472 VAL A CA 1
ATOM 3697 C C . VAL A 1 472 ? -3.391 -11.258 -25.969 1 98.19 472 VAL A C 1
ATOM 3699 O O . VAL A 1 472 ? -3.676 -12.445 -26.141 1 98.19 472 VAL A O 1
ATOM 3702 N N . PRO A 1 473 ? -2.559 -10.609 -26.797 1 98.06 473 PRO A N 1
ATOM 3703 C CA . PRO A 1 473 ? -1.896 -11.383 -27.844 1 98.06 473 PRO A CA 1
ATOM 3704 C C . PRO A 1 473 ? -0.975 -12.469 -27.281 1 98.06 473 PRO A C 1
ATOM 3706 O O . PRO A 1 473 ? -0.249 -12.227 -26.312 1 98.06 473 PRO A O 1
ATOM 3709 N N . ARG A 1 474 ? -1.013 -13.656 -27.938 1 98.62 474 ARG A N 1
ATOM 3710 C CA . ARG A 1 474 ? -0.237 -14.75 -27.359 1 98.62 474 ARG A CA 1
ATOM 3711 C C . ARG A 1 474 ? 0.701 -15.367 -28.391 1 98.62 474 ARG A C 1
ATOM 3713 O O . ARG A 1 474 ? 1.84 -15.711 -28.078 1 98.62 474 ARG A O 1
ATOM 3720 N N . THR A 1 475 ? 0.291 -15.508 -29.594 1 98.69 475 THR A N 1
ATOM 3721 C CA . THR A 1 475 ? 1.234 -16.062 -30.562 1 98.69 475 THR A CA 1
ATOM 3722 C C . THR A 1 475 ? 2.324 -15.055 -30.891 1 98.69 475 THR A C 1
ATOM 3724 O O . THR A 1 475 ? 2.137 -13.844 -30.719 1 98.69 475 THR A O 1
ATOM 3727 N N . VAL A 1 476 ? 3.43 -15.578 -31.375 1 98.62 476 VAL A N 1
ATOM 3728 C CA . VAL A 1 476 ? 4.527 -14.719 -31.797 1 98.62 476 VAL A CA 1
ATOM 3729 C C . VAL A 1 476 ? 4.031 -13.719 -32.844 1 98.62 476 VAL A C 1
ATOM 3731 O O . VAL A 1 476 ? 4.305 -12.516 -32.719 1 98.62 476 VAL A O 1
ATOM 3734 N N . GLU A 1 477 ? 3.254 -14.195 -33.781 1 98.19 477 GLU A N 1
ATOM 3735 C CA . GLU A 1 477 ? 2.732 -13.352 -34.875 1 98.19 477 GLU A CA 1
ATOM 3736 C C . GLU A 1 477 ? 1.803 -12.273 -34.312 1 98.19 477 GLU A C 1
ATOM 3738 O O . GLU A 1 477 ? 1.884 -11.109 -34.719 1 98.19 477 GLU A O 1
ATOM 3743 N N . GLU A 1 478 ? 0.943 -12.641 -33.406 1 98.06 478 GLU A N 1
ATOM 3744 C CA . GLU A 1 478 ? 0.008 -11.695 -32.812 1 98.06 478 GLU A CA 1
ATOM 3745 C C . GLU A 1 478 ? 0.747 -10.609 -32.031 1 98.06 478 GLU A C 1
ATOM 3747 O O . GLU A 1 478 ? 0.397 -9.43 -32.125 1 98.06 478 GLU A O 1
ATOM 3752 N N . ILE A 1 479 ? 1.725 -11.023 -31.281 1 98.38 479 ILE A N 1
ATOM 3753 C CA . ILE A 1 479 ? 2.479 -10.094 -30.453 1 98.38 479 ILE A CA 1
ATOM 3754 C C . ILE A 1 479 ? 3.236 -9.102 -31.328 1 98.38 479 ILE A C 1
ATOM 3756 O O . ILE A 1 479 ? 3.158 -7.891 -31.125 1 98.38 479 ILE A O 1
ATOM 3760 N N . GLU A 1 480 ? 3.98 -9.617 -32.344 1 98.12 480 GLU A N 1
ATOM 3761 C CA . GLU A 1 480 ? 4.75 -8.75 -33.219 1 98.12 480 GLU A CA 1
ATOM 3762 C C . GLU A 1 480 ? 3.842 -7.785 -33.969 1 98.12 480 GLU A C 1
ATOM 3764 O O . GLU A 1 480 ? 4.168 -6.605 -34.125 1 98.12 480 GLU A O 1
ATOM 3769 N N . SER A 1 481 ? 2.707 -8.305 -34.406 1 97.19 481 SER A N 1
ATOM 3770 C CA . SER A 1 481 ? 1.744 -7.457 -35.125 1 97.19 481 SER A CA 1
ATOM 3771 C C . SER A 1 481 ? 1.18 -6.383 -34.188 1 97.19 481 SER A C 1
ATOM 3773 O O . SER A 1 481 ? 1.089 -5.215 -34.562 1 97.19 481 SER A O 1
ATOM 3775 N N . TRP A 1 482 ? 0.784 -6.754 -32.969 1 96.25 482 TRP A N 1
ATOM 3776 C CA . TRP A 1 482 ? 0.204 -5.816 -32.031 1 96.25 482 TRP A CA 1
ATOM 3777 C C . TRP A 1 482 ? 1.192 -4.707 -31.672 1 96.25 482 TRP A C 1
ATOM 3779 O O . TRP A 1 482 ? 0.831 -3.525 -31.672 1 96.25 482 TRP A O 1
ATOM 3789 N N . MET A 1 483 ? 2.396 -5.023 -31.438 1 95.69 483 MET A N 1
ATOM 3790 C CA . MET A 1 483 ? 3.396 -4.07 -30.969 1 95.69 483 MET A CA 1
ATOM 3791 C C . MET A 1 483 ? 3.846 -3.146 -32.094 1 95.69 483 MET A C 1
ATOM 3793 O O . MET A 1 483 ? 4.438 -2.096 -31.844 1 95.69 483 MET A O 1
ATOM 3797 N N . SER A 1 484 ? 3.609 -3.539 -33.344 1 93.44 484 SER A N 1
ATOM 3798 C CA . SER A 1 484 ? 4.016 -2.721 -34.469 1 93.44 484 SER A CA 1
ATOM 3799 C C . SER A 1 484 ? 3.025 -1.586 -34.719 1 93.44 484 SER A C 1
ATOM 3801 O O . SER A 1 484 ? 3.326 -0.642 -35.469 1 93.44 484 SER A O 1
ATOM 3803 N N . GLN A 1 485 ? 1.89 -1.626 -34.125 1 86.5 485 GLN A N 1
ATOM 3804 C CA . GLN A 1 485 ? 0.859 -0.61 -34.312 1 86.5 485 GLN A CA 1
ATOM 3805 C C . GLN A 1 485 ? 0.988 0.498 -33.281 1 86.5 485 GLN A C 1
ATOM 3807 O O . GLN A 1 485 ? 1.566 0.29 -32.188 1 86.5 485 GLN A O 1
ATOM 3812 N N . ASP A 1 486 ? 0.499 1.724 -33.688 1 76.06 486 ASP A N 1
ATOM 3813 C CA . ASP A 1 486 ? 0.556 2.846 -32.75 1 76.06 486 ASP A CA 1
ATOM 3814 C C . ASP A 1 486 ? -0.399 2.635 -31.594 1 76.06 486 ASP A C 1
ATOM 3816 O O . ASP A 1 486 ? -1.453 2.014 -31.75 1 76.06 486 ASP A O 1
ATOM 3820 N N . ALA A 1 487 ? 0.215 3.006 -30.531 1 64.44 487 ALA A N 1
ATOM 3821 C CA . ALA A 1 487 ? -0.625 2.936 -29.344 1 64.44 487 ALA A CA 1
ATOM 3822 C C . ALA A 1 487 ? -1.761 3.953 -29.406 1 64.44 487 ALA A C 1
ATOM 3824 O O . ALA A 1 487 ? -1.562 5.086 -29.859 1 64.44 487 ALA A O 1
ATOM 3825 N N . THR A 1 488 ? -2.965 3.541 -29.578 1 58.5 488 THR A N 1
ATOM 3826 C CA . THR A 1 488 ? -4.07 4.477 -29.406 1 58.5 488 THR A CA 1
ATOM 3827 C C . THR A 1 488 ? -4.477 4.566 -27.938 1 58.5 488 THR A C 1
ATOM 3829 O O . THR A 1 488 ? -4.195 3.658 -27.156 1 58.5 488 THR A O 1
ATOM 3832 N N . GLU A 1 489 ? -4.598 5.84 -27.422 1 51.5 489 GLU A N 1
ATOM 3833 C CA . GLU A 1 489 ? -4.867 6.105 -26 1 51.5 489 GLU A CA 1
ATOM 3834 C C . GLU A 1 489 ? -5.641 4.957 -25.359 1 51.5 489 GLU A C 1
ATOM 3836 O O . GLU A 1 489 ? -5.434 4.641 -24.188 1 51.5 489 GLU A O 1
ATOM 3841 N N . TYR A 1 490 ? -6.945 4.672 -25.766 1 51.75 490 TYR A N 1
ATOM 3842 C CA . TYR A 1 490 ? -7.848 3.771 -25.062 1 51.75 490 TYR A CA 1
ATOM 3843 C C . TYR A 1 490 ? -8.008 2.455 -25.812 1 51.75 490 TYR A C 1
ATOM 3845 O O . TYR A 1 490 ? -8.742 2.387 -26.812 1 51.75 490 TYR A O 1
ATOM 3853 N N . ASP A 1 491 ? -6.93 1.693 -26.078 1 46.31 491 ASP A N 1
ATOM 3854 C CA . ASP A 1 491 ? -7.539 0.452 -26.547 1 46.31 491 ASP A CA 1
ATOM 3855 C C . ASP A 1 491 ? -8.711 0.042 -25.656 1 46.31 491 ASP A C 1
ATOM 3857 O O . ASP A 1 491 ? -8.5 -0.437 -24.531 1 46.31 491 ASP A O 1
ATOM 3861 N N . VAL A 1 492 ? -9.711 0.946 -25.703 1 40.41 492 VAL A N 1
ATOM 3862 C CA . VAL A 1 492 ? -10.961 0.943 -24.938 1 40.41 492 VAL A CA 1
ATOM 3863 C C . VAL A 1 492 ? -11.383 -0.494 -24.656 1 40.41 492 VAL A C 1
ATOM 3865 O O . VAL A 1 492 ? -11.227 -1.376 -25.5 1 40.41 492 VAL A O 1
ATOM 3868 N N . LEU A 1 493 ? -11.688 -0.718 -23.25 1 42.75 493 LEU A N 1
ATOM 3869 C CA . LEU A 1 493 ? -12.469 -1.848 -22.75 1 42.75 493 LEU A CA 1
ATOM 3870 C C . LEU A 1 493 ? -13.5 -2.297 -23.781 1 42.75 493 LEU A C 1
ATOM 3872 O O . LEU A 1 493 ? -14.469 -1.584 -24.047 1 42.75 493 LEU A O 1
ATOM 3876 N N . MET A 1 494 ? -13.203 -2.453 -25.094 1 31.64 494 MET A N 1
ATOM 3877 C CA . MET A 1 494 ? -14.297 -3.09 -25.812 1 31.64 494 MET A CA 1
ATOM 3878 C C . MET A 1 494 ? -14.742 -4.367 -25.109 1 31.64 494 MET A C 1
ATOM 3880 O O . MET A 1 494 ? -13.906 -5.137 -24.625 1 31.64 494 MET A O 1
ATOM 3884 N N . MET B 1 1 ? 33.906 4.609 -6.59 1 61.72 1 MET B N 1
ATOM 3885 C CA . MET B 1 1 ? 32.781 5.555 -6.695 1 61.72 1 MET B CA 1
ATOM 3886 C C . MET B 1 1 ? 31.875 5.453 -5.48 1 61.72 1 MET B C 1
ATOM 3888 O O . MET B 1 1 ? 31.672 4.367 -4.93 1 61.72 1 MET B O 1
ATOM 3892 N N . GLU B 1 2 ? 31.516 6.508 -4.867 1 83.62 2 GLU B N 1
ATOM 3893 C CA . GLU B 1 2 ? 30.656 6.555 -3.691 1 83.62 2 GLU B CA 1
ATOM 3894 C C . GLU B 1 2 ? 29.297 5.918 -3.979 1 83.62 2 GLU B C 1
ATOM 3896 O O . GLU B 1 2 ? 28.703 6.156 -5.031 1 83.62 2 GLU B O 1
ATOM 3901 N N . PRO B 1 3 ? 28.953 4.969 -3.082 1 92.31 3 PRO B N 1
ATOM 3902 C CA . PRO B 1 3 ? 27.656 4.324 -3.309 1 92.31 3 PRO B CA 1
ATOM 3903 C C . PRO B 1 3 ? 26.5 5.312 -3.281 1 92.31 3 PRO B C 1
ATOM 3905 O O . PRO B 1 3 ? 26.5 6.258 -2.486 1 92.31 3 PRO B O 1
ATOM 3908 N N . VAL B 1 4 ? 25.594 5.18 -4.211 1 94.5 4 VAL B N 1
ATOM 3909 C CA . VAL B 1 4 ? 24.469 6.105 -4.32 1 94.5 4 VAL B CA 1
ATOM 3910 C C . VAL B 1 4 ? 23.172 5.324 -4.504 1 94.5 4 VAL B C 1
ATOM 3912 O O . VAL B 1 4 ? 23.172 4.199 -5.008 1 94.5 4 VAL B O 1
ATOM 3915 N N . PHE B 1 5 ? 22.141 5.801 -4.012 1 95.19 5 PHE B N 1
ATOM 3916 C CA . PHE B 1 5 ? 20.812 5.406 -4.438 1 95.19 5 PHE B CA 1
ATOM 3917 C C . PHE B 1 5 ? 20.328 6.273 -5.598 1 95.19 5 PHE B C 1
ATOM 3919 O O . PHE B 1 5 ? 20.469 7.5 -5.562 1 95.19 5 PHE B O 1
ATOM 3926 N N . LYS B 1 6 ? 19.859 5.73 -6.582 1 94.12 6 LYS B N 1
ATOM 3927 C CA . LYS B 1 6 ? 19.297 6.465 -7.711 1 94.12 6 LYS B CA 1
ATOM 3928 C C . LYS B 1 6 ? 18.297 5.602 -8.484 1 94.12 6 LYS B C 1
ATOM 3930 O O . LYS B 1 6 ? 18.547 4.422 -8.734 1 94.12 6 L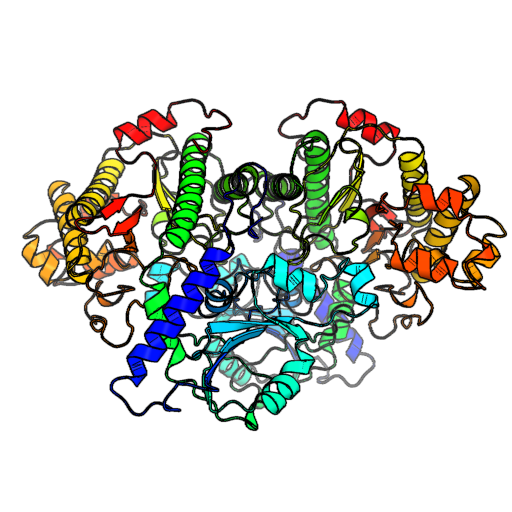YS B O 1
ATOM 3935 N N . LEU B 1 7 ? 17.141 6.117 -8.805 1 92.5 7 LEU B N 1
ATOM 3936 C CA . LEU B 1 7 ? 16.156 5.438 -9.625 1 92.5 7 LEU B CA 1
ATOM 3937 C C . LEU B 1 7 ? 15.992 6.137 -10.969 1 92.5 7 LEU B C 1
ATOM 3939 O O . LEU B 1 7 ? 15.648 7.32 -11.023 1 92.5 7 LEU B O 1
ATOM 3943 N N . GLY B 1 8 ? 16.203 5.367 -12.039 1 90.62 8 GLY B N 1
ATOM 3944 C CA . GLY B 1 8 ? 16 5.902 -13.375 1 90.62 8 GLY B CA 1
ATOM 3945 C C . GLY B 1 8 ? 17.094 6.875 -13.789 1 90.62 8 GLY B C 1
ATOM 3946 O O . GLY B 1 8 ? 18.047 7.102 -13.047 1 90.62 8 GLY B O 1
ATOM 3947 N N . LYS B 1 9 ? 16.906 7.445 -14.953 1 88.31 9 LYS B N 1
ATOM 3948 C CA . LYS B 1 9 ? 17.875 8.375 -15.523 1 88.31 9 LYS B CA 1
ATOM 3949 C C . LYS B 1 9 ? 17.766 9.758 -14.875 1 88.31 9 LYS B C 1
ATOM 3951 O O . LYS B 1 9 ? 18.781 10.406 -14.617 1 88.31 9 LYS B O 1
ATOM 3956 N N . ARG B 1 10 ? 16.609 10.141 -14.516 1 87.88 10 ARG B N 1
ATOM 3957 C CA . ARG B 1 10 ? 16.344 11.492 -14.039 1 87.88 10 ARG B CA 1
ATOM 3958 C C . ARG B 1 10 ? 16.297 11.539 -12.516 1 87.88 10 ARG B C 1
ATOM 3960 O O . ARG B 1 10 ? 16.281 12.617 -11.922 1 87.88 10 ARG B O 1
ATOM 3967 N N . GLY B 1 11 ? 16.25 10.406 -11.914 1 93.56 11 GLY B N 1
ATOM 3968 C CA . GLY B 1 11 ? 16.172 10.391 -10.461 1 93.56 11 GLY B CA 1
ATOM 3969 C C . GLY B 1 11 ? 17.375 11.023 -9.797 1 93.56 11 GLY B C 1
ATOM 3970 O O . GLY B 1 11 ? 18.484 10.977 -10.328 1 93.56 11 GLY B O 1
ATOM 3971 N N . LEU B 1 12 ? 17.141 11.609 -8.672 1 97.44 12 LEU B N 1
ATOM 3972 C CA . LEU B 1 12 ? 18.234 12.203 -7.914 1 97.44 12 LEU B CA 1
ATOM 3973 C C . LEU B 1 12 ? 19.172 11.125 -7.395 1 97.44 12 LEU B C 1
ATOM 3975 O O . LEU B 1 12 ? 18.734 10.117 -6.84 1 97.44 12 LEU B O 1
ATOM 3979 N N . ALA B 1 13 ? 20.453 11.32 -7.641 1 97.5 13 ALA B N 1
ATOM 3980 C CA . ALA B 1 13 ? 21.453 10.461 -7.008 1 97.5 13 ALA B CA 1
ATOM 3981 C C . ALA B 1 13 ? 21.672 10.859 -5.551 1 97.5 13 ALA B C 1
ATOM 3983 O O . ALA B 1 13 ? 22.047 12 -5.262 1 97.5 13 ALA B O 1
ATOM 3984 N N . VAL B 1 14 ? 21.422 10.016 -4.641 1 98.19 14 VAL B N 1
ATOM 3985 C CA . VAL B 1 14 ? 21.578 10.281 -3.215 1 98.19 14 VAL B CA 1
ATOM 3986 C C . VAL B 1 14 ? 22.781 9.523 -2.68 1 98.19 14 VAL B C 1
ATOM 3988 O O . VAL B 1 14 ? 22.75 8.297 -2.543 1 98.19 14 VAL B O 1
ATOM 3991 N N . PRO B 1 15 ? 23.859 10.18 -2.369 1 98.19 15 PRO B N 1
ATOM 3992 C CA . PRO B 1 15 ? 25.031 9.484 -1.835 1 98.19 15 PRO B CA 1
ATOM 3993 C C . PRO B 1 15 ? 24.781 8.883 -0.454 1 98.19 15 PRO B C 1
ATOM 3995 O O . PRO B 1 15 ? 24.078 9.477 0.366 1 98.19 15 PRO B O 1
ATOM 3998 N N . MET B 1 16 ? 25.375 7.727 -0.189 1 97.94 16 MET B N 1
ATOM 3999 C CA . MET B 1 16 ? 25.219 7.082 1.112 1 97.94 16 MET B CA 1
ATOM 4000 C C . MET B 1 16 ? 25.891 7.906 2.209 1 97.94 16 MET B C 1
ATOM 4002 O O . MET B 1 16 ? 25.656 7.672 3.396 1 97.94 16 MET B O 1
ATOM 4006 N N . GLU B 1 17 ? 26.672 8.883 1.788 1 98 17 GLU B N 1
ATOM 4007 C CA . GLU B 1 17 ? 27.234 9.852 2.717 1 98 17 GLU B CA 1
ATOM 4008 C C . GLU B 1 17 ? 26.156 10.523 3.555 1 98 17 GLU B C 1
ATOM 4010 O O . GLU B 1 17 ? 26.406 10.922 4.695 1 98 17 GLU B O 1
ATOM 4015 N N . LEU B 1 18 ? 24.984 10.633 3.014 1 98.62 18 LEU B N 1
ATOM 4016 C CA . LEU B 1 18 ? 23.859 11.195 3.748 1 98.62 18 LEU B CA 1
ATOM 4017 C C . LEU B 1 18 ? 23.672 10.469 5.074 1 98.62 18 LEU B C 1
ATOM 4019 O O . LEU B 1 18 ? 23.609 11.109 6.129 1 98.62 18 LEU B O 1
ATOM 4023 N N . HIS B 1 19 ? 23.656 9.18 5.02 1 98.75 19 HIS B N 1
ATOM 4024 C CA . HIS B 1 19 ? 23.375 8.383 6.207 1 98.75 19 HIS B CA 1
ATOM 4025 C C . HIS B 1 19 ? 24.594 8.312 7.125 1 98.75 19 HIS B C 1
ATOM 4027 O O . HIS B 1 19 ? 24.453 8.242 8.344 1 98.75 19 HIS B O 1
ATOM 4033 N N . LYS B 1 20 ? 25.766 8.312 6.539 1 98.19 20 LYS B N 1
ATOM 4034 C CA . LYS B 1 20 ? 26.984 8.406 7.344 1 98.19 20 LYS B CA 1
ATOM 4035 C C . LYS B 1 20 ? 27 9.688 8.18 1 98.19 20 LYS B C 1
ATOM 4037 O O . LYS B 1 20 ? 27.312 9.656 9.367 1 98.19 20 LYS B O 1
ATOM 4042 N N . MET B 1 21 ? 26.656 10.758 7.543 1 98.38 21 MET B N 1
ATOM 4043 C CA . MET B 1 21 ? 26.578 12.039 8.242 1 98.38 21 MET B CA 1
ATOM 4044 C C . MET B 1 21 ? 25.516 12 9.336 1 98.38 21 MET B C 1
ATOM 4046 O O . MET B 1 21 ? 25.719 12.539 10.422 1 98.38 21 MET B O 1
ATOM 4050 N N . ASN B 1 22 ? 24.406 11.422 9.055 1 98.81 22 ASN B N 1
ATOM 4051 C CA . ASN B 1 22 ? 23.359 11.289 10.062 1 98.81 22 ASN B CA 1
ATOM 4052 C C . ASN B 1 22 ? 23.844 10.5 11.273 1 98.81 22 ASN B C 1
ATOM 4054 O O . ASN B 1 22 ? 23.594 10.891 12.414 1 98.81 22 ASN B O 1
ATOM 4058 N N . ARG B 1 23 ? 24.531 9.367 11.023 1 98.75 23 ARG B N 1
ATOM 4059 C CA . ARG B 1 23 ? 25.078 8.578 12.117 1 98.75 23 ARG B CA 1
ATOM 4060 C C . ARG B 1 23 ? 26.078 9.406 12.938 1 98.75 23 ARG B C 1
ATOM 4062 O O . ARG B 1 23 ? 26.078 9.336 14.172 1 98.75 23 ARG B O 1
ATOM 4069 N N . SER B 1 24 ? 26.891 10.156 12.266 1 98.56 24 SER B N 1
ATOM 4070 C CA . SER B 1 24 ? 27.875 11 12.938 1 98.56 24 SER B CA 1
ATOM 4071 C C . SER B 1 24 ? 27.188 12.047 13.82 1 98.56 24 SER B C 1
ATOM 4073 O O . SER B 1 24 ? 27.594 12.258 14.969 1 98.56 24 SER B O 1
ATOM 4075 N N . ARG B 1 25 ? 26.219 12.688 13.305 1 98.44 25 ARG B N 1
ATOM 4076 C CA . ARG B 1 25 ? 25.469 13.688 14.062 1 98.44 25 ARG B CA 1
ATOM 4077 C C . ARG B 1 25 ? 24.859 13.078 15.312 1 98.44 25 ARG B C 1
ATOM 4079 O O . ARG B 1 25 ? 24.875 13.695 16.375 1 98.44 25 ARG B O 1
ATOM 4086 N N . LEU B 1 26 ? 24.281 11.867 15.164 1 98.5 26 LEU B N 1
ATOM 4087 C CA . LEU B 1 26 ? 23.688 11.18 16.312 1 98.5 26 LEU B CA 1
ATOM 4088 C C . LEU B 1 26 ? 24.75 10.875 17.375 1 98.5 26 LEU B C 1
ATOM 4090 O O . LEU B 1 26 ? 24.531 11.117 18.562 1 98.5 26 LEU B O 1
ATOM 4094 N N . CYS B 1 27 ? 25.891 10.352 16.938 1 97.69 27 CYS B N 1
ATOM 4095 C CA . CYS B 1 27 ? 26.953 10.023 17.875 1 97.69 27 CYS B CA 1
ATOM 4096 C C . CYS B 1 27 ? 27.469 11.266 18.594 1 97.69 27 CYS B C 1
ATOM 4098 O O . CYS B 1 27 ? 27.734 11.227 19.797 1 97.69 27 CYS B O 1
ATOM 4100 N N . GLU B 1 28 ? 27.578 12.344 17.859 1 96.5 28 GLU B N 1
ATOM 4101 C CA . GLU B 1 28 ? 28.016 13.594 18.469 1 96.5 28 GLU B CA 1
ATOM 4102 C C . GLU B 1 28 ? 27.016 14.086 19.5 1 96.5 28 GLU B C 1
ATOM 4104 O O . GLU B 1 28 ? 27.406 14.57 20.562 1 96.5 28 GLU B O 1
ATOM 4109 N N . ARG B 1 29 ? 25.812 14 19.234 1 95.5 29 ARG B N 1
ATOM 4110 C CA . ARG B 1 29 ? 24.781 14.406 20.188 1 95.5 29 ARG B CA 1
ATOM 4111 C C . ARG B 1 29 ? 24.812 13.539 21.438 1 95.5 29 ARG B C 1
ATOM 4113 O O . ARG B 1 29 ? 24.656 14.047 22.562 1 95.5 29 ARG B O 1
ATOM 4120 N N . LEU B 1 30 ? 24.969 12.203 21.266 1 95.38 30 LEU B N 1
ATOM 4121 C CA . LEU B 1 30 ? 25.047 11.289 22.406 1 95.38 30 LEU B CA 1
ATOM 4122 C C . LEU B 1 30 ? 26.281 11.578 23.25 1 95.38 30 LEU B C 1
ATOM 4124 O O . LEU B 1 30 ? 26.219 11.523 24.484 1 95.38 30 LEU B O 1
ATOM 4128 N N . ARG B 1 31 ? 27.344 11.898 22.547 1 93.75 31 ARG B N 1
ATOM 4129 C CA . ARG B 1 31 ? 28.547 12.273 23.281 1 93.75 31 ARG B CA 1
ATOM 4130 C C . ARG B 1 31 ? 28.328 13.523 24.109 1 93.75 31 ARG B C 1
ATOM 4132 O O . ARG B 1 31 ? 28.75 13.594 25.266 1 93.75 31 ARG B O 1
ATOM 4139 N N . SER B 1 32 ? 27.688 14.5 23.531 1 91.75 32 SER B N 1
ATOM 4140 C CA . SER B 1 32 ? 27.406 15.758 24.219 1 91.75 32 SER B CA 1
ATOM 4141 C C . SER B 1 32 ? 26.469 15.547 25.406 1 91.75 32 SER B C 1
ATOM 4143 O O . SER B 1 32 ? 26.609 16.219 26.438 1 91.75 32 SER B O 1
ATOM 4145 N N . LEU B 1 33 ? 25.531 14.688 25.281 1 88.81 33 LEU B N 1
ATOM 4146 C CA . LEU B 1 33 ? 24.594 14.375 26.344 1 88.81 33 LEU B CA 1
ATOM 4147 C C . LEU B 1 33 ? 25.312 13.867 27.594 1 88.81 33 LEU B C 1
ATOM 4149 O O . LEU B 1 33 ? 24.953 14.219 28.703 1 88.81 33 LEU B O 1
ATOM 4153 N N . TRP B 1 34 ? 26.328 13.086 27.438 1 86.06 34 TRP B N 1
ATOM 4154 C CA . TRP B 1 34 ? 26.984 12.43 28.562 1 86.06 34 TRP B CA 1
ATOM 4155 C C . TRP B 1 34 ? 28.25 13.188 28.969 1 86.06 34 TRP B C 1
ATOM 4157 O O . TRP B 1 34 ? 28.938 12.781 29.906 1 86.06 34 TRP B O 1
ATOM 4167 N N . SER B 1 35 ? 28.484 14.25 28.344 1 77.81 35 SER B N 1
ATOM 4168 C CA . SER B 1 35 ? 29.609 15.07 28.766 1 77.81 35 SER B CA 1
ATOM 4169 C C . SER B 1 35 ? 29.312 15.781 30.078 1 77.81 35 SER B C 1
ATOM 4171 O O . SER B 1 35 ? 30.219 16.016 30.891 1 77.81 35 SER B O 1
ATOM 4173 N N . SER B 1 36 ? 28.141 16.141 30.281 1 65.56 36 SER B N 1
ATOM 4174 C CA . SER B 1 36 ? 27.766 16.844 31.516 1 65.56 36 SER B CA 1
ATOM 4175 C C . SER B 1 36 ? 27.219 15.875 32.562 1 65.56 36 SER B C 1
ATOM 4177 O O . SER B 1 36 ? 27.109 16.219 33.719 1 65.56 36 SER B O 1
ATOM 4179 N N . GLY B 1 37 ? 26.953 14.648 32.156 1 65.75 37 GLY B N 1
ATOM 4180 C CA . GLY B 1 37 ? 26.344 13.695 33.062 1 65.75 37 GLY B CA 1
ATOM 4181 C C . GLY B 1 37 ? 27.203 12.477 33.312 1 65.75 37 GLY B C 1
ATOM 4182 O O . GLY B 1 37 ? 28.422 12.523 33.125 1 65.75 37 GLY B O 1
ATOM 4183 N N . ALA B 1 38 ? 26.672 11.516 34 1 68.12 38 ALA B N 1
ATOM 4184 C CA . ALA B 1 38 ? 27.344 10.25 34.281 1 68.12 38 ALA B CA 1
ATOM 4185 C C . ALA B 1 38 ? 27.312 9.336 33.031 1 68.12 38 ALA B C 1
ATOM 4187 O O . ALA B 1 38 ? 26.297 8.703 32.75 1 68.12 38 ALA B O 1
ATOM 4188 N N . PRO B 1 39 ? 28.406 9.438 32.188 1 73.62 39 PRO B N 1
ATOM 4189 C CA . PRO B 1 39 ? 28.469 8.539 31.016 1 73.62 39 PRO B CA 1
ATOM 4190 C C . PRO B 1 39 ? 28.484 7.062 31.406 1 73.62 39 PRO B C 1
ATOM 4192 O O . PRO B 1 39 ? 28.922 6.723 32.5 1 73.62 39 PRO B O 1
ATOM 4195 N N . PRO B 1 40 ? 27.766 6.23 30.562 1 74.69 40 PRO B N 1
ATOM 4196 C CA . PRO B 1 40 ? 27.859 4.801 30.859 1 74.69 40 PRO B CA 1
ATOM 4197 C C . PRO B 1 40 ? 29.312 4.312 30.984 1 74.69 40 PRO B C 1
ATOM 4199 O O . PRO B 1 40 ? 29.609 3.441 31.797 1 74.69 40 PRO B O 1
ATOM 4202 N N . THR B 1 41 ? 30.094 4.836 30.047 1 77.12 41 THR B N 1
ATOM 4203 C CA . THR B 1 41 ? 31.531 4.656 30.125 1 77.12 41 THR B CA 1
ATOM 4204 C C . THR B 1 41 ? 32.25 5.965 29.828 1 77.12 41 THR B C 1
ATOM 4206 O O . THR B 1 41 ? 31.734 6.824 29.109 1 77.12 41 THR B O 1
ATOM 4209 N N . PRO B 1 42 ? 33.344 6.074 30.422 1 68.06 42 PRO B N 1
ATOM 4210 C CA . PRO B 1 42 ? 34.062 7.344 30.266 1 68.06 42 PRO B CA 1
ATOM 4211 C C . PRO B 1 42 ? 34.25 7.734 28.812 1 68.06 42 PRO B C 1
ATOM 4213 O O . PRO B 1 42 ? 34.156 8.914 28.469 1 68.06 42 PRO B O 1
ATOM 4216 N N . THR B 1 43 ? 34.469 6.816 27.984 1 75.19 43 THR B N 1
ATOM 4217 C CA . THR B 1 43 ? 34.75 7.109 26.578 1 75.19 43 THR B CA 1
ATOM 4218 C C . THR B 1 43 ? 33.625 6.602 25.688 1 75.19 43 THR B C 1
ATOM 4220 O O . THR B 1 43 ? 33.75 6.574 24.469 1 75.19 43 THR B O 1
ATOM 4223 N N . LEU B 1 44 ? 32.594 6.258 26.281 1 84.5 44 LEU B N 1
ATOM 4224 C CA . LEU B 1 44 ? 31.453 5.68 25.609 1 84.5 44 LEU B CA 1
ATOM 4225 C C . LEU B 1 44 ? 31.828 4.414 24.859 1 84.5 44 LEU B C 1
ATOM 4227 O O . LEU B 1 44 ? 31.188 4.051 23.875 1 84.5 44 LEU B O 1
ATOM 4231 N N . ASP B 1 45 ? 32.906 3.832 25.297 1 88.44 45 ASP B N 1
ATOM 4232 C CA . ASP B 1 45 ? 33.344 2.547 24.734 1 88.44 45 ASP B CA 1
ATOM 4233 C C . ASP B 1 45 ? 32.281 1.474 24.984 1 88.44 45 ASP B C 1
ATOM 4235 O O . ASP B 1 45 ? 31.719 1.399 26.078 1 88.44 45 ASP B O 1
ATOM 4239 N N . GLY B 1 46 ? 32.031 0.768 23.969 1 93.56 46 GLY B N 1
ATOM 4240 C CA . GLY B 1 46 ? 31.109 -0.341 24.125 1 93.56 46 GLY B CA 1
ATOM 4241 C C . GLY B 1 46 ? 29.656 0.091 24.109 1 93.56 46 GLY B C 1
ATOM 4242 O O . GLY B 1 46 ? 28.75 -0.726 24.328 1 93.56 46 GLY B O 1
ATOM 4243 N N . VAL B 1 47 ? 29.422 1.356 23.953 1 96.81 47 VAL B N 1
ATOM 4244 C CA . VAL B 1 47 ? 28.047 1.824 23.828 1 96.81 47 VAL B CA 1
ATOM 4245 C C . VAL B 1 47 ? 27.594 1.723 22.375 1 96.81 47 VAL B C 1
ATOM 4247 O O . VAL B 1 47 ? 28.25 2.25 21.469 1 96.81 47 VAL B O 1
ATOM 4250 N N . TYR B 1 48 ? 26.453 0.98 22.172 1 98.31 48 TYR B N 1
ATOM 4251 C CA . TYR B 1 48 ? 25.953 0.785 20.812 1 98.31 48 TYR B CA 1
ATOM 4252 C C . TYR B 1 48 ? 24.531 1.314 20.672 1 98.31 48 TYR B C 1
ATOM 4254 O O . TYR B 1 48 ? 23.703 1.152 21.578 1 98.31 48 TYR B O 1
ATOM 4262 N N . VAL B 1 49 ? 24.234 2.016 19.625 1 98.75 49 VAL B N 1
ATOM 4263 C CA . VAL B 1 49 ? 22.875 2.188 19.156 1 98.75 49 VAL B CA 1
ATOM 4264 C C . VAL B 1 49 ? 22.422 0.939 18.391 1 98.75 49 VAL B C 1
ATOM 4266 O O . VAL B 1 49 ? 23.156 0.423 17.547 1 98.75 49 VAL B O 1
ATOM 4269 N N . LEU B 1 50 ? 21.312 0.381 18.703 1 98.88 50 LEU B N 1
ATOM 4270 C CA . LEU B 1 50 ? 20.734 -0.767 18 1 98.88 50 LEU B CA 1
ATOM 4271 C C . LEU B 1 50 ? 19.328 -0.463 17.516 1 98.88 50 LEU B C 1
ATOM 4273 O O . LEU B 1 50 ? 18.438 -0.163 18.312 1 98.88 50 LEU B O 1
ATOM 4277 N N . LEU B 1 51 ? 19.125 -0.521 16.203 1 98.88 51 LEU B N 1
ATOM 4278 C CA . LEU B 1 51 ? 17.828 -0.272 15.57 1 98.88 51 LEU B CA 1
ATOM 4279 C C . LEU B 1 51 ? 17.344 -1.508 14.82 1 98.88 51 LEU B C 1
ATOM 4281 O O . LEU B 1 51 ? 18.156 -2.256 14.258 1 98.88 51 LEU B O 1
ATOM 4285 N N . GLN B 1 52 ? 16.062 -1.703 14.883 1 98.56 52 GLN B N 1
ATOM 4286 C CA . GLN B 1 52 ? 15.391 -2.711 14.078 1 98.56 52 GLN B CA 1
ATOM 4287 C C . GLN B 1 52 ? 14.602 -2.066 12.938 1 98.56 52 GLN B C 1
ATOM 4289 O O . GLN B 1 52 ? 13.82 -1.143 13.164 1 98.56 52 GLN B O 1
ATOM 4294 N N . GLY B 1 53 ? 14.867 -2.5 11.664 1 97.81 53 GLY B N 1
ATOM 4295 C CA . GLY B 1 53 ? 14.102 -2.029 10.523 1 97.81 53 GLY B CA 1
ATOM 4296 C C . GLY B 1 53 ? 12.695 -2.594 10.477 1 97.81 53 GLY B C 1
ATOM 4297 O O . GLY B 1 53 ? 12.281 -3.324 11.383 1 97.81 53 GLY B O 1
ATOM 4298 N N . GLY B 1 54 ? 11.984 -2.188 9.445 1 96.88 54 GLY B N 1
ATOM 4299 C CA . GLY B 1 54 ? 10.617 -2.65 9.281 1 96.88 54 GLY B CA 1
ATOM 4300 C C . GLY B 1 54 ? 10.531 -4.086 8.797 1 96.88 54 GLY B C 1
ATOM 4301 O O . GLY B 1 54 ? 11.539 -4.684 8.414 1 96.88 54 GLY B O 1
ATOM 4302 N N . SER B 1 55 ? 9.297 -4.652 8.883 1 95.44 55 SER B N 1
ATOM 4303 C CA . SER B 1 55 ? 8.969 -5.984 8.383 1 95.44 55 SER B CA 1
ATOM 4304 C C . SER B 1 55 ? 7.855 -5.926 7.34 1 95.44 55 SER B C 1
ATOM 4306 O O . SER B 1 55 ? 7.129 -4.934 7.258 1 95.44 55 SER B O 1
ATOM 4308 N N . ASP B 1 56 ? 7.742 -6.977 6.551 1 93.38 56 ASP B N 1
ATOM 4309 C CA . ASP B 1 56 ? 6.656 -7.07 5.582 1 93.38 56 ASP B CA 1
ATOM 4310 C C . ASP B 1 56 ? 5.297 -7.062 6.273 1 93.38 56 ASP B C 1
ATOM 4312 O O . ASP B 1 56 ? 5.176 -7.492 7.422 1 93.38 56 ASP B O 1
ATOM 4316 N N . VAL B 1 57 ? 4.355 -6.477 5.504 1 92.81 57 VAL B N 1
ATOM 4317 C CA . VAL B 1 57 ? 2.973 -6.492 5.961 1 92.81 57 VAL B CA 1
ATOM 4318 C C . VAL B 1 57 ? 2.113 -7.301 4.992 1 92.81 57 VAL B C 1
ATOM 4320 O O . VAL B 1 57 ? 1.909 -6.891 3.846 1 92.81 57 VAL B O 1
ATOM 4323 N N . PRO B 1 58 ? 1.551 -8.438 5.434 1 92.31 58 PRO B N 1
ATOM 4324 C CA . PRO B 1 58 ? 0.708 -9.258 4.562 1 92.31 58 PRO B CA 1
ATOM 4325 C C . PRO B 1 58 ? -0.725 -8.742 4.469 1 92.31 58 PRO B C 1
ATOM 4327 O O . PRO B 1 58 ? -1.194 -8.039 5.367 1 92.31 58 PRO B O 1
ATOM 4330 N N . HIS B 1 59 ? -1.366 -9.039 3.393 1 90.94 59 HIS B N 1
ATOM 4331 C CA . HIS B 1 59 ? -2.809 -8.859 3.283 1 90.94 59 HIS B CA 1
ATOM 4332 C C . HIS B 1 59 ? -3.561 -9.961 4.016 1 90.94 59 HIS B C 1
ATOM 4334 O O . HIS B 1 59 ? -3.789 -11.039 3.457 1 90.94 59 HIS B O 1
ATOM 4340 N N . GLY B 1 60 ? -3.945 -9.672 5.207 1 87.56 60 GLY B N 1
ATOM 4341 C CA . GLY B 1 60 ? -4.613 -10.688 6.004 1 87.56 60 GLY B CA 1
ATOM 4342 C C . GLY B 1 60 ? -3.785 -11.945 6.18 1 87.56 60 GLY B C 1
ATOM 4343 O O . GLY B 1 60 ? -2.611 -11.875 6.555 1 87.56 60 GLY B O 1
ATOM 4344 N N . GLY B 1 61 ? -4.406 -13.055 5.957 1 90.5 61 GLY B N 1
ATOM 4345 C CA . GLY B 1 61 ? -3.73 -14.336 6.094 1 90.5 61 GLY B CA 1
ATOM 4346 C C . GLY B 1 61 ? -3.07 -14.805 4.809 1 90.5 61 GLY B C 1
ATOM 4347 O O . GLY B 1 61 ? -2.459 -15.875 4.773 1 90.5 61 GLY B O 1
ATOM 4348 N N . SER B 1 62 ? -3.082 -14 3.76 1 93.19 62 SER B N 1
ATOM 4349 C CA . SER B 1 62 ? -2.574 -14.422 2.459 1 93.19 62 SER B CA 1
ATOM 4350 C C . SER B 1 62 ? -1.059 -14.289 2.383 1 93.19 62 SER B C 1
ATOM 4352 O O . SER B 1 62 ? -0.422 -13.852 3.344 1 93.19 62 SER B O 1
ATOM 4354 N N . ASP B 1 63 ? -0.447 -14.711 1.259 1 93.06 63 ASP B N 1
ATOM 4355 C CA . ASP B 1 63 ? 1 -14.617 1.089 1 93.06 63 ASP B CA 1
ATOM 4356 C C . ASP B 1 63 ? 1.38 -13.398 0.252 1 93.06 63 ASP B C 1
ATOM 4358 O O . ASP B 1 63 ? 2.51 -13.297 -0.233 1 93.06 63 ASP B O 1
ATOM 4362 N N . VAL B 1 64 ? 0.448 -12.555 0.005 1 94 64 VAL B N 1
ATOM 4363 C CA . VAL B 1 64 ? 0.719 -11.305 -0.699 1 94 64 VAL B CA 1
ATOM 4364 C C . VAL B 1 64 ? 1.062 -10.211 0.308 1 94 64 VAL B C 1
ATOM 4366 O O . VAL B 1 64 ? 0.425 -10.109 1.359 1 94 64 VAL B O 1
ATOM 4369 N N . GLU B 1 65 ? 2.092 -9.477 -0.002 1 93 65 GLU B N 1
ATOM 4370 C CA . GLU B 1 65 ? 2.506 -8.367 0.858 1 93 65 GLU B CA 1
ATOM 4371 C C . GLU B 1 65 ? 2.281 -7.023 0.174 1 93 65 GLU B C 1
ATOM 4373 O O . GLU B 1 65 ? 2.305 -6.938 -1.056 1 93 65 GLU B O 1
ATOM 4378 N N . ILE B 1 66 ? 2.078 -6.012 0.994 1 92.75 66 ILE B N 1
ATOM 4379 C CA . ILE B 1 66 ? 2.068 -4.652 0.47 1 92.75 66 ILE B CA 1
ATOM 4380 C C . ILE B 1 66 ? 3.488 -4.234 0.094 1 92.75 66 ILE B C 1
ATOM 4382 O O . ILE B 1 66 ? 4.461 -4.781 0.617 1 92.75 66 ILE B O 1
ATOM 4386 N N . VAL B 1 67 ? 3.559 -3.309 -0.898 1 95 67 VAL B N 1
ATOM 4387 C CA . VAL B 1 67 ? 4.875 -2.809 -1.281 1 95 67 VAL B CA 1
ATOM 4388 C C . VAL B 1 67 ? 5.594 -2.25 -0.056 1 95 67 VAL B C 1
ATOM 4390 O O . VAL B 1 67 ? 5.055 -1.393 0.649 1 95 67 VAL B O 1
ATOM 4393 N N . PHE B 1 68 ? 6.758 -2.754 0.244 1 96.06 68 PHE B N 1
ATOM 4394 C CA . PHE B 1 68 ? 7.484 -2.467 1.476 1 96.06 68 PHE B CA 1
ATOM 4395 C C . PHE B 1 68 ? 8.008 -1.037 1.475 1 96.06 68 PHE B C 1
ATOM 4397 O O . PHE B 1 68 ? 8.516 -0.558 0.459 1 96.06 68 PHE B O 1
ATOM 4404 N N . ARG B 1 69 ? 7.824 -0.363 2.525 1 96.12 69 ARG B N 1
ATOM 4405 C CA . ARG B 1 69 ? 8.422 0.925 2.865 1 96.12 69 ARG B CA 1
ATOM 4406 C C . ARG B 1 69 ? 9.156 0.853 4.199 1 96.12 69 ARG B C 1
ATOM 4408 O O . ARG B 1 69 ? 8.57 0.469 5.215 1 96.12 69 ARG B O 1
ATOM 4415 N N . GLN B 1 70 ? 10.398 1.142 4.262 1 97.12 70 GLN B N 1
ATOM 4416 C CA . GLN B 1 70 ? 11.258 0.956 5.43 1 97.12 70 GLN B CA 1
ATOM 4417 C C . GLN B 1 70 ? 10.82 1.854 6.582 1 97.12 70 GLN B C 1
ATOM 4419 O O . GLN B 1 70 ? 10.195 2.896 6.363 1 97.12 70 GLN B O 1
ATOM 4424 N N . GLU B 1 71 ? 11.125 1.399 7.773 1 97.25 71 GLU B N 1
ATOM 4425 C CA . GLU B 1 71 ? 10.945 2.189 8.984 1 97.25 71 GLU B CA 1
ATOM 4426 C C . GLU B 1 71 ? 11.805 3.451 8.953 1 97.25 71 GLU B C 1
ATOM 4428 O O . GLU B 1 71 ? 12.977 3.4 8.594 1 97.25 71 GLU B O 1
ATOM 4433 N N . SER B 1 72 ? 11.258 4.562 9.328 1 98 72 SER B N 1
ATOM 4434 C CA . SER B 1 72 ? 11.844 5.867 9.039 1 98 72 SER B CA 1
ATOM 4435 C C . SER B 1 72 ? 13.125 6.082 9.836 1 98 72 SER B C 1
ATOM 4437 O O . SER B 1 72 ? 14.094 6.652 9.32 1 98 72 SER B O 1
ATOM 4439 N N . TYR B 1 73 ? 13.195 5.715 11.125 1 98.56 73 TYR B N 1
ATOM 4440 C CA . TYR B 1 73 ? 14.422 5.895 11.906 1 98.56 73 TYR B CA 1
ATOM 4441 C C . TYR B 1 73 ? 15.547 5.027 11.359 1 98.56 73 TYR B C 1
ATOM 4443 O O . TYR B 1 73 ? 16.703 5.465 11.297 1 98.56 73 TYR B O 1
ATOM 4451 N N . PHE B 1 74 ? 15.156 3.818 11.023 1 98.69 74 PHE B N 1
ATOM 4452 C CA . PHE B 1 74 ? 16.156 2.914 10.445 1 98.69 74 PHE B CA 1
ATOM 4453 C C . PHE B 1 74 ? 16.688 3.461 9.125 1 98.69 74 PHE B C 1
ATOM 4455 O O . PHE B 1 74 ? 17.891 3.496 8.906 1 98.69 74 PHE B O 1
ATOM 4462 N N . HIS B 1 75 ? 15.805 3.873 8.273 1 98.56 75 HIS B N 1
ATOM 4463 C CA . HIS B 1 75 ? 16.203 4.426 6.992 1 98.56 75 HIS B CA 1
ATOM 4464 C C . HIS B 1 75 ? 17.094 5.656 7.176 1 98.56 75 HIS B C 1
ATOM 4466 O O . HIS B 1 75 ? 18.125 5.789 6.512 1 98.56 75 HIS B O 1
ATOM 4472 N N . TRP B 1 76 ? 16.625 6.551 8.016 1 98.75 76 TRP B N 1
ATOM 4473 C CA . TRP B 1 76 ? 17.391 7.766 8.289 1 98.75 76 TRP B CA 1
ATOM 4474 C C . TRP B 1 76 ? 18.828 7.43 8.672 1 98.75 76 TRP B C 1
ATOM 4476 O O . TRP B 1 76 ? 19.766 8.117 8.258 1 98.75 76 TRP B O 1
ATOM 4486 N N . THR B 1 77 ? 18.984 6.355 9.352 1 98.88 77 THR B N 1
ATOM 4487 C CA . THR B 1 77 ? 20.281 6 9.93 1 98.88 77 THR B CA 1
ATOM 4488 C C . THR B 1 77 ? 21.125 5.227 8.922 1 98.88 77 THR B C 1
ATOM 4490 O O . THR B 1 77 ? 22.328 5.477 8.797 1 98.88 77 THR B O 1
ATOM 4493 N N . PHE B 1 78 ? 20.469 4.285 8.141 1 98.69 78 PHE B N 1
ATOM 4494 C CA . PHE B 1 78 ? 21.297 3.34 7.414 1 98.69 78 PHE B CA 1
ATOM 4495 C C . PHE B 1 78 ? 20.969 3.369 5.926 1 98.69 78 PHE B C 1
ATOM 4497 O O . PHE B 1 78 ? 21.734 2.854 5.105 1 98.69 78 PHE B O 1
ATOM 4504 N N . GLY B 1 79 ? 19.797 3.848 5.535 1 98.19 79 GLY B N 1
ATOM 4505 C CA . GLY B 1 79 ? 19.438 3.994 4.137 1 98.19 79 GLY B CA 1
ATOM 4506 C C . GLY B 1 79 ? 18.875 2.721 3.533 1 98.19 79 GLY B C 1
ATOM 4507 O O . GLY B 1 79 ? 18.375 2.729 2.408 1 98.19 79 GLY B O 1
ATOM 4508 N N . GLY B 1 80 ? 18.984 1.595 4.305 1 96.31 80 GLY B N 1
ATOM 4509 C CA . GLY B 1 80 ? 18.547 0.314 3.779 1 96.31 80 GLY B CA 1
ATOM 4510 C C . GLY B 1 80 ? 17.062 0.289 3.447 1 96.31 80 GLY B C 1
ATOM 4511 O O . GLY B 1 80 ? 16.25 0.86 4.172 1 96.31 80 GLY B O 1
ATOM 4512 N N . LEU B 1 81 ? 16.672 -0.415 2.348 1 95.12 81 LEU B N 1
ATOM 4513 C CA . LEU B 1 81 ? 15.297 -0.407 1.865 1 95.12 81 LEU B CA 1
ATOM 4514 C C . LEU B 1 81 ? 14.688 -1.802 1.946 1 95.12 81 LEU B C 1
ATOM 4516 O O . LEU B 1 81 ? 13.547 -2.008 1.526 1 95.12 81 LEU B O 1
ATOM 4520 N N . GLU B 1 82 ? 15.422 -2.771 2.463 1 94.69 82 GLU B N 1
ATOM 4521 C CA . GLU B 1 82 ? 14.93 -4.141 2.572 1 94.69 82 GLU B CA 1
ATOM 4522 C C . GLU B 1 82 ? 14.352 -4.41 3.959 1 94.69 82 GLU B C 1
ATOM 4524 O O . GLU B 1 82 ? 14.742 -3.764 4.934 1 94.69 82 GLU B O 1
ATOM 4529 N N . PRO B 1 83 ? 13.43 -5.312 4.062 1 95.5 83 PRO B N 1
ATOM 4530 C CA . PRO B 1 83 ? 12.805 -5.609 5.352 1 95.5 83 PRO B CA 1
ATOM 4531 C C . PRO B 1 83 ? 13.656 -6.531 6.223 1 95.5 83 PRO B C 1
ATOM 4533 O O . PRO B 1 83 ? 14.586 -7.176 5.723 1 95.5 83 PRO B O 1
ATOM 4536 N N . TYR B 1 84 ? 13.398 -6.539 7.531 1 96.12 84 TYR B N 1
ATOM 4537 C CA . TYR B 1 84 ? 13.906 -7.477 8.523 1 96.12 84 TYR B CA 1
ATOM 4538 C C . TYR B 1 84 ? 15.383 -7.234 8.797 1 96.12 84 TYR B C 1
ATOM 4540 O O . TYR B 1 84 ? 16.125 -8.164 9.141 1 96.12 84 TYR B O 1
ATOM 4548 N N . TRP B 1 85 ? 15.859 -6.039 8.516 1 97.44 85 TRP B N 1
ATOM 4549 C CA . TRP B 1 85 ? 17.234 -5.68 8.812 1 97.44 85 TRP B CA 1
ATOM 4550 C C . TRP B 1 85 ? 17.359 -5.121 10.227 1 97.44 85 TRP B C 1
ATOM 4552 O O . TRP B 1 85 ? 16.391 -4.625 10.797 1 97.44 85 TRP B O 1
ATOM 4562 N N . TYR B 1 86 ? 18.531 -5.305 10.82 1 98.75 86 TYR B N 1
ATOM 4563 C CA . TYR B 1 86 ? 18.969 -4.582 12.008 1 98.75 86 TYR B CA 1
ATOM 4564 C C . TYR B 1 86 ? 20.203 -3.746 11.711 1 98.75 86 TYR B C 1
ATOM 4566 O O . TYR B 1 86 ? 20.922 -4.012 10.75 1 98.75 86 TYR B O 1
ATOM 4574 N N . GLY B 1 87 ? 20.391 -2.766 12.414 1 98.81 87 GLY B N 1
ATOM 4575 C CA . GLY B 1 87 ? 21.594 -1.945 12.305 1 98.81 87 GLY B CA 1
ATOM 4576 C C . GLY B 1 87 ? 22.109 -1.47 13.648 1 98.81 87 GLY B C 1
ATOM 4577 O O . GLY B 1 87 ? 21.328 -1.207 14.57 1 98.81 87 GLY B O 1
ATOM 4578 N N . ALA B 1 88 ? 23.391 -1.351 13.781 1 98.88 88 ALA B N 1
ATOM 4579 C CA . ALA B 1 88 ? 24.016 -0.856 15 1 98.88 88 ALA B CA 1
ATOM 4580 C C . ALA B 1 88 ? 25.094 0.164 14.688 1 98.88 88 ALA B C 1
ATOM 4582 O O . ALA B 1 88 ? 25.672 0.16 13.594 1 98.88 88 ALA B O 1
ATOM 4583 N N . ILE B 1 89 ? 25.328 1.034 15.602 1 98.75 89 ILE B N 1
ATOM 4584 C CA . ILE B 1 89 ? 26.422 2.008 15.555 1 98.75 89 ILE B CA 1
ATOM 4585 C C . ILE B 1 89 ? 27.203 1.971 16.875 1 98.75 89 ILE B C 1
ATOM 4587 O O . ILE B 1 89 ? 26.609 2.09 17.953 1 98.75 89 ILE B O 1
ATOM 4591 N N . GLU B 1 90 ? 28.469 1.741 16.828 1 97.94 90 GLU B N 1
ATOM 4592 C CA . GLU B 1 90 ? 29.281 1.979 18.016 1 97.94 90 GLU B CA 1
ATOM 4593 C C . GLU B 1 90 ? 29.547 3.469 18.219 1 97.94 90 GLU B C 1
ATOM 4595 O O . GLU B 1 90 ? 30.203 4.109 17.406 1 97.94 90 GLU B O 1
ATOM 4600 N N . VAL B 1 91 ? 29.125 4.004 19.312 1 97.19 91 VAL B N 1
ATOM 4601 C CA . VAL B 1 91 ? 29.016 5.449 19.5 1 97.19 91 VAL B CA 1
ATOM 4602 C C . VAL B 1 91 ? 30.422 6.062 19.516 1 97.19 91 VAL B C 1
ATOM 4604 O O . VAL B 1 91 ? 30.656 7.082 18.859 1 97.19 91 VAL B O 1
ATOM 4607 N N . ALA B 1 92 ? 31.391 5.422 20.156 1 94.75 92 ALA B N 1
ATOM 4608 C CA . ALA B 1 92 ? 32.719 5.988 20.344 1 94.75 92 ALA B CA 1
ATOM 4609 C C . ALA B 1 92 ? 33.469 6.086 19.016 1 94.75 92 ALA B C 1
ATOM 4611 O O . ALA B 1 92 ? 34.156 7.074 18.75 1 94.75 92 ALA B O 1
ATOM 4612 N N . THR B 1 93 ? 33.312 5.074 18.172 1 96.38 93 THR B N 1
ATOM 4613 C CA . THR B 1 93 ? 34.125 4.984 16.953 1 96.38 93 THR B CA 1
ATOM 4614 C C . THR B 1 93 ? 33.281 5.355 15.734 1 96.38 93 THR B C 1
ATOM 4616 O O . THR B 1 93 ? 33.812 5.586 14.648 1 96.38 93 THR B O 1
ATOM 4619 N N . GLN B 1 94 ? 31.922 5.34 15.867 1 97.5 94 GLN B N 1
ATOM 4620 C CA . GLN B 1 94 ? 30.953 5.613 14.82 1 97.5 94 GLN B CA 1
ATOM 4621 C C . GLN B 1 94 ? 30.922 4.492 13.781 1 97.5 94 GLN B C 1
ATOM 4623 O O . GLN B 1 94 ? 30.422 4.676 12.672 1 97.5 94 GLN B O 1
ATOM 4628 N N . ARG B 1 95 ? 31.531 3.314 14.141 1 97.88 95 ARG B N 1
ATOM 4629 C CA . ARG B 1 95 ? 31.453 2.154 13.258 1 97.88 95 ARG B CA 1
ATOM 4630 C C . ARG B 1 95 ? 30.016 1.693 13.086 1 97.88 95 ARG B C 1
ATOM 4632 O O . ARG B 1 95 ? 29.281 1.562 14.062 1 97.88 95 ARG B O 1
ATOM 4639 N N . ALA B 1 96 ? 29.641 1.501 11.844 1 98.62 96 ALA B N 1
ATOM 4640 C CA . ALA B 1 96 ? 28.281 1.11 11.5 1 98.62 96 ALA B CA 1
ATOM 4641 C C . ALA B 1 96 ? 28.219 -0.356 11.086 1 98.62 96 ALA B C 1
ATOM 4643 O O . ALA B 1 96 ? 29.031 -0.815 10.281 1 98.62 96 ALA B O 1
ATOM 4644 N N . ILE B 1 97 ? 27.266 -1.086 11.617 1 98.75 97 ILE B N 1
ATOM 4645 C CA . ILE B 1 97 ? 27.094 -2.512 11.375 1 98.75 97 ILE B CA 1
ATOM 4646 C C . ILE B 1 97 ? 25.672 -2.773 10.891 1 98.75 97 ILE B C 1
ATOM 4648 O O . ILE B 1 97 ? 24.703 -2.252 11.461 1 98.75 97 ILE B O 1
ATOM 4652 N N . LEU B 1 98 ? 25.484 -3.564 9.805 1 98.69 98 LEU B N 1
ATOM 4653 C CA . LEU B 1 98 ? 24.172 -4.031 9.367 1 98.69 98 LEU B CA 1
ATOM 4654 C C . LEU B 1 98 ? 24.031 -5.535 9.57 1 98.69 98 LEU B C 1
ATOM 4656 O O . LEU B 1 98 ? 24.984 -6.285 9.336 1 98.69 98 LEU B O 1
ATOM 4660 N N . PHE B 1 99 ? 22.891 -5.945 10.117 1 98.56 99 PHE B N 1
ATOM 4661 C CA . PHE B 1 99 ? 22.5 -7.348 10.188 1 98.56 99 PHE B CA 1
ATOM 4662 C C . PHE B 1 99 ? 21.359 -7.641 9.203 1 98.56 99 PHE B C 1
ATOM 4664 O O . PHE B 1 99 ? 20.281 -7.059 9.305 1 98.56 99 PHE B O 1
ATOM 4671 N N . ILE B 1 100 ? 21.594 -8.531 8.258 1 96.44 100 ILE B N 1
ATOM 4672 C CA . ILE B 1 100 ? 20.625 -8.812 7.219 1 96.44 100 ILE B CA 1
ATOM 4673 C C . ILE B 1 100 ? 20.203 -10.281 7.285 1 96.44 100 ILE B C 1
ATOM 4675 O O . ILE B 1 100 ? 20.953 -11.125 7.762 1 96.44 100 ILE B O 1
ATOM 4679 N N . PRO B 1 101 ? 18.953 -10.586 6.848 1 93.44 101 PRO B N 1
ATOM 4680 C CA . PRO B 1 101 ? 18.516 -11.984 6.883 1 93.44 101 PRO B CA 1
ATOM 4681 C C . PRO B 1 101 ? 19.328 -12.875 5.949 1 93.44 101 PRO B C 1
ATOM 4683 O O . PRO B 1 101 ? 19.719 -12.445 4.859 1 93.44 101 PRO B O 1
ATOM 4686 N N . GLN B 1 102 ? 19.547 -14.016 6.492 1 90.75 102 GLN B N 1
ATOM 4687 C CA . GLN B 1 102 ? 20.125 -15.031 5.617 1 90.75 102 GLN B CA 1
ATOM 4688 C C . GLN B 1 102 ? 19.031 -15.734 4.805 1 90.75 102 GLN B C 1
ATOM 4690 O O . GLN B 1 102 ? 18.062 -16.234 5.367 1 90.75 102 GLN B O 1
ATOM 4695 N N . ILE B 1 103 ? 19.141 -15.625 3.523 1 82.31 103 ILE B N 1
ATOM 4696 C CA . ILE B 1 103 ? 18.109 -16.203 2.662 1 82.31 103 ILE B CA 1
ATOM 4697 C C . ILE B 1 103 ? 18.516 -17.609 2.238 1 82.31 103 ILE B C 1
ATOM 4699 O O . ILE B 1 103 ? 19.672 -17.844 1.87 1 82.31 103 ILE B O 1
ATOM 4703 N N . SER B 1 104 ? 17.547 -18.5 2.297 1 82.44 104 SER B N 1
ATOM 4704 C CA . SER B 1 104 ? 17.797 -19.891 1.933 1 82.44 104 SER B CA 1
ATOM 4705 C C . SER B 1 104 ? 17.969 -20.047 0.426 1 82.44 104 SER B C 1
ATOM 4707 O O . SER B 1 104 ? 17.594 -19.156 -0.343 1 82.44 104 SER B O 1
ATOM 4709 N N . GLU B 1 105 ? 18.547 -21.141 0.105 1 77.25 105 GLU B N 1
ATOM 4710 C CA . GLU B 1 105 ? 18.719 -21.453 -1.307 1 77.25 105 GLU B CA 1
ATOM 4711 C C . GLU B 1 105 ? 17.391 -21.5 -2.037 1 77.25 105 GLU B C 1
ATOM 4713 O O . GLU B 1 105 ? 17.266 -21 -3.158 1 77.25 105 GLU B O 1
ATOM 4718 N N . ASN B 1 106 ? 16.453 -22.062 -1.387 1 78.06 106 ASN B N 1
ATOM 4719 C CA . ASN B 1 106 ? 15.125 -22.172 -1.996 1 78.06 106 ASN B CA 1
ATOM 4720 C C . ASN B 1 106 ? 14.516 -20.781 -2.236 1 78.06 106 ASN B C 1
ATOM 4722 O O . ASN B 1 106 ? 13.875 -20.562 -3.266 1 78.06 106 ASN B O 1
ATOM 4726 N N . SER B 1 107 ? 14.812 -19.953 -1.376 1 82.75 107 SER B N 1
ATOM 4727 C CA . SER B 1 107 ? 14.266 -18.594 -1.514 1 82.75 107 SER B CA 1
ATOM 4728 C C . SER B 1 107 ? 14.977 -17.828 -2.625 1 82.75 107 SER B C 1
ATOM 4730 O O . SER B 1 107 ? 14.375 -16.969 -3.273 1 82.75 107 SER B O 1
ATOM 4732 N N . ALA B 1 108 ? 16.172 -18.219 -2.84 1 82.44 108 ALA B N 1
ATOM 4733 C CA . ALA B 1 108 ? 16.969 -17.516 -3.854 1 82.44 108 ALA B CA 1
ATOM 4734 C C . ALA B 1 108 ? 16.406 -17.766 -5.25 1 82.44 108 ALA B C 1
ATOM 4736 O O . ALA B 1 108 ? 16.5 -16.906 -6.129 1 82.44 108 ALA B O 1
ATOM 4737 N N . VAL B 1 109 ? 15.82 -18.906 -5.41 1 84 109 VAL B N 1
ATOM 4738 C CA . VAL B 1 109 ? 15.203 -19.25 -6.684 1 84 109 VAL B CA 1
ATOM 4739 C C . VAL B 1 109 ? 14.039 -18.297 -6.965 1 84 109 VAL B C 1
ATOM 4741 O O . VAL B 1 109 ? 13.867 -17.844 -8.094 1 84 109 VAL B O 1
ATOM 4744 N N . TYR B 1 110 ? 13.297 -17.938 -5.941 1 87.19 110 TYR B N 1
ATOM 4745 C CA . TYR B 1 110 ? 12.086 -17.141 -6.102 1 87.19 110 TYR B CA 1
ATOM 4746 C C . TYR B 1 110 ? 12.398 -15.656 -6.027 1 87.19 110 TYR B C 1
ATOM 4748 O O . TYR B 1 110 ? 11.836 -14.859 -6.781 1 87.19 110 TYR B O 1
ATOM 4756 N N . MET B 1 111 ? 13.359 -15.336 -5.203 1 87.25 111 MET B N 1
ATOM 4757 C CA . MET B 1 111 ? 13.555 -13.922 -4.887 1 87.25 111 MET B CA 1
ATOM 4758 C C . MET B 1 111 ? 14.758 -13.359 -5.629 1 87.25 111 MET B C 1
ATOM 4760 O O . MET B 1 111 ? 14.953 -12.141 -5.66 1 87.25 111 MET B O 1
ATOM 4764 N N . GLY B 1 112 ? 15.594 -14.203 -6.25 1 83.81 112 GLY B N 1
ATOM 4765 C CA . GLY B 1 112 ? 16.781 -13.75 -6.953 1 83.81 112 GLY B CA 1
ATOM 4766 C C . GLY B 1 112 ? 18.031 -13.797 -6.102 1 83.81 112 GLY B C 1
ATOM 4767 O O . GLY B 1 112 ? 17.984 -14.219 -4.941 1 83.81 112 GLY B O 1
ATOM 4768 N N . GLU B 1 113 ? 19.125 -13.445 -6.801 1 78.12 113 GLU B N 1
ATOM 4769 C CA . GLU B 1 113 ? 20.422 -13.484 -6.113 1 78.12 113 GLU B CA 1
ATOM 4770 C C . GLU B 1 113 ? 20.422 -12.539 -4.91 1 78.12 113 GLU B C 1
ATOM 4772 O O . GLU B 1 113 ? 19.953 -11.406 -5.004 1 78.12 113 GLU B O 1
ATOM 4777 N N . ILE B 1 114 ? 20.875 -13.078 -3.824 1 75.81 114 ILE B N 1
ATOM 4778 C CA . ILE B 1 114 ? 20.969 -12.352 -2.564 1 75.81 114 ILE B CA 1
ATOM 4779 C C . ILE B 1 114 ? 22.328 -11.641 -2.479 1 75.81 114 ILE B C 1
ATOM 4781 O O . ILE B 1 114 ? 23.375 -12.242 -2.721 1 75.81 114 ILE B O 1
ATOM 4785 N N . PRO B 1 115 ? 22.219 -10.43 -2.137 1 83.31 115 PRO B N 1
ATOM 4786 C CA . PRO B 1 115 ? 23.5 -9.734 -2.01 1 83.31 115 PRO B CA 1
ATOM 4787 C C . PRO B 1 115 ? 24.422 -10.367 -0.965 1 83.31 115 PRO B C 1
ATOM 4789 O O . PRO B 1 115 ? 23.938 -10.836 0.073 1 83.31 115 PRO B O 1
ATOM 4792 N N . SER B 1 116 ? 25.703 -10.445 -1.295 1 89.56 116 SER B N 1
ATOM 4793 C CA . SER B 1 116 ? 26.672 -10.875 -0.302 1 89.56 116 SER B CA 1
ATOM 4794 C C . SER B 1 116 ? 26.844 -9.82 0.792 1 89.56 116 SER B C 1
ATOM 4796 O O . SER B 1 116 ? 26.484 -8.664 0.608 1 89.56 116 SER B O 1
ATOM 4798 N N . LEU B 1 117 ? 27.359 -10.297 1.895 1 95.69 117 LEU B N 1
ATOM 4799 C CA . LEU B 1 117 ? 27.656 -9.359 2.971 1 95.69 117 LEU B CA 1
ATOM 4800 C C . LEU B 1 117 ? 28.562 -8.234 2.482 1 95.69 117 LEU B C 1
ATOM 4802 O O . LEU B 1 117 ? 28.359 -7.07 2.834 1 95.69 117 LEU B O 1
ATOM 4806 N N . CYS B 1 118 ? 29.531 -8.539 1.644 1 95.38 118 CYS B N 1
ATOM 4807 C CA . CYS B 1 118 ? 30.453 -7.551 1.098 1 95.38 118 CYS B CA 1
ATOM 4808 C C . CYS B 1 118 ? 29.719 -6.57 0.187 1 95.38 118 CYS B C 1
ATOM 4810 O O . CYS B 1 118 ? 30.016 -5.375 0.185 1 95.38 118 CYS B O 1
ATOM 4812 N N . ASP B 1 119 ? 28.797 -7.121 -0.568 1 93.19 119 ASP B N 1
ATOM 4813 C CA . ASP B 1 119 ? 28 -6.254 -1.433 1 93.19 119 ASP B CA 1
ATOM 4814 C C . ASP B 1 119 ? 27.219 -5.23 -0.614 1 93.19 119 ASP B C 1
ATOM 4816 O O . ASP B 1 119 ? 27.078 -4.074 -1.023 1 93.19 119 ASP B O 1
ATOM 4820 N N . VAL B 1 120 ? 26.688 -5.637 0.511 1 95.44 120 VAL B N 1
ATOM 4821 C CA . VAL B 1 120 ? 25.906 -4.766 1.378 1 95.44 120 VAL B CA 1
ATOM 4822 C C . VAL B 1 120 ? 26.797 -3.672 1.959 1 95.44 120 VAL B C 1
ATOM 4824 O O . VAL B 1 120 ? 26.406 -2.512 2.049 1 95.44 120 VAL B O 1
ATOM 4827 N N . ILE B 1 121 ? 28.062 -4.027 2.359 1 96.56 121 ILE B N 1
ATOM 4828 C CA . ILE B 1 121 ? 29.016 -3.062 2.883 1 96.56 121 ILE B CA 1
ATOM 4829 C C . ILE B 1 121 ? 29.266 -1.966 1.848 1 96.56 121 ILE B C 1
ATOM 4831 O O . ILE B 1 121 ? 29.203 -0.776 2.17 1 96.56 121 ILE B O 1
ATOM 4835 N N . ILE B 1 122 ? 29.422 -2.355 0.628 1 95.19 122 ILE B N 1
ATOM 4836 C CA . ILE B 1 122 ? 29.734 -1.422 -0.447 1 95.19 122 ILE B CA 1
ATOM 4837 C C . ILE B 1 122 ? 28.516 -0.59 -0.793 1 95.19 122 ILE B C 1
ATOM 4839 O O . ILE B 1 122 ? 28.594 0.636 -0.898 1 95.19 122 ILE B O 1
ATOM 4843 N N . ARG B 1 123 ? 27.422 -1.205 -0.868 1 93.94 123 ARG B N 1
ATOM 4844 C CA . ARG B 1 123 ? 26.188 -0.564 -1.317 1 93.94 123 ARG B CA 1
ATOM 4845 C C . ARG B 1 123 ? 25.719 0.487 -0.316 1 93.94 123 ARG B C 1
ATOM 4847 O O . ARG B 1 123 ? 25.219 1.539 -0.706 1 93.94 123 ARG B O 1
ATOM 4854 N N . TYR B 1 124 ? 25.859 0.232 0.976 1 96.44 124 TYR B N 1
ATOM 4855 C CA . TYR B 1 124 ? 25.266 1.113 1.967 1 96.44 124 TYR B CA 1
ATOM 4856 C C . TYR B 1 124 ? 26.328 1.868 2.75 1 96.44 124 TYR B C 1
ATOM 4858 O O . TYR B 1 124 ? 26 2.668 3.633 1 96.44 124 TYR B O 1
ATOM 4866 N N . GLY B 1 125 ? 27.562 1.682 2.391 1 96.38 125 GLY B N 1
ATOM 4867 C CA . GLY B 1 125 ? 28.641 2.439 2.984 1 96.38 125 GLY B CA 1
ATOM 4868 C C . GLY B 1 125 ? 28.781 2.219 4.477 1 96.38 125 GLY B C 1
ATOM 4869 O O . GLY B 1 125 ? 28.953 3.174 5.238 1 96.38 125 GLY B O 1
ATOM 4870 N N . VAL B 1 126 ? 28.656 0.928 4.922 1 98 126 VAL B N 1
ATOM 4871 C CA . VAL B 1 126 ? 28.828 0.609 6.336 1 98 126 VAL B CA 1
ATOM 4872 C C . VAL B 1 126 ? 30.156 -0.121 6.539 1 98 126 VAL B C 1
ATOM 4874 O O . VAL B 1 126 ? 30.859 -0.434 5.574 1 98 126 VAL B O 1
ATOM 4877 N N . ASP B 1 127 ? 30.5 -0.384 7.809 1 98.25 127 ASP B N 1
ATOM 4878 C CA . ASP B 1 127 ? 31.828 -0.922 8.117 1 98.25 127 ASP B CA 1
ATOM 4879 C C . ASP B 1 127 ? 31.797 -2.445 8.211 1 98.25 127 ASP B C 1
ATOM 4881 O O . ASP B 1 127 ? 32.75 -3.115 7.855 1 98.25 127 ASP B O 1
ATOM 4885 N N . GLU B 1 128 ? 30.688 -2.992 8.719 1 98.19 128 GLU B N 1
ATOM 4886 C CA . GLU B 1 128 ? 30.547 -4.43 8.914 1 98.19 128 GLU B CA 1
ATOM 4887 C C . GLU B 1 128 ? 29.141 -4.895 8.57 1 98.19 128 GLU B C 1
ATOM 4889 O O . GLU B 1 128 ? 28.188 -4.113 8.641 1 98.19 128 GLU B O 1
ATOM 4894 N N . THR B 1 129 ? 29.047 -6.148 8.219 1 98.44 129 THR B N 1
ATOM 4895 C CA . THR B 1 129 ? 27.766 -6.781 7.992 1 98.44 129 THR B CA 1
ATOM 4896 C C . THR B 1 129 ? 27.766 -8.219 8.508 1 98.44 129 THR B C 1
ATOM 4898 O O . THR B 1 129 ? 28.781 -8.914 8.414 1 98.44 129 THR B O 1
ATOM 4901 N N . TYR B 1 130 ? 26.672 -8.617 9.102 1 98.38 130 TYR B N 1
ATOM 4902 C CA . TYR B 1 130 ? 26.422 -9.969 9.586 1 98.38 130 TYR B CA 1
ATOM 4903 C C . TYR B 1 130 ? 25 -10.406 9.281 1 98.38 130 TYR B C 1
ATOM 4905 O O . TYR B 1 130 ? 24.203 -9.617 8.773 1 98.38 130 TYR B O 1
ATOM 4913 N N . TYR B 1 131 ? 24.781 -11.68 9.469 1 97.06 131 TYR B N 1
ATOM 4914 C CA . TYR B 1 131 ? 23.406 -12.156 9.352 1 97.06 131 TYR B CA 1
ATOM 4915 C C . TYR B 1 131 ? 22.641 -11.922 10.648 1 97.06 131 TYR B C 1
ATOM 4917 O O . TYR B 1 131 ? 23.219 -11.945 11.734 1 97.06 131 TYR B O 1
ATOM 4925 N N . THR B 1 132 ? 21.344 -11.742 10.523 1 96.88 132 THR B N 1
ATOM 4926 C CA . THR B 1 132 ? 20.5 -11.375 11.648 1 96.88 132 THR B CA 1
ATOM 4927 C C . THR B 1 132 ? 20.562 -12.43 12.75 1 96.88 132 THR B C 1
ATOM 4929 O O . THR B 1 132 ? 20.5 -12.102 13.938 1 96.88 132 THR B O 1
ATOM 4932 N N . HIS B 1 133 ? 20.719 -13.688 12.414 1 96.19 133 HIS B N 1
ATOM 4933 C CA . HIS B 1 133 ? 20.734 -14.734 13.43 1 96.19 133 HIS B CA 1
ATOM 4934 C C . HIS B 1 133 ? 22.031 -14.711 14.227 1 96.19 133 HIS B C 1
ATOM 4936 O O . HIS B 1 133 ? 22.172 -15.398 15.242 1 96.19 133 HIS B O 1
ATOM 4942 N N . GLU B 1 134 ? 23 -13.852 13.797 1 97.81 134 GLU B N 1
ATOM 4943 C CA . GLU B 1 134 ? 24.312 -13.773 14.438 1 97.81 134 GLU B CA 1
ATOM 4944 C C . GLU B 1 134 ? 24.375 -12.594 15.406 1 97.81 134 GLU B C 1
ATOM 4946 O O . GLU B 1 134 ? 25.406 -12.352 16.031 1 97.81 134 GLU B O 1
ATOM 4951 N N . ILE B 1 135 ? 23.344 -11.891 15.609 1 98.44 135 ILE B N 1
ATOM 4952 C CA . ILE B 1 135 ? 23.359 -10.648 16.375 1 98.44 135 ILE B CA 1
ATOM 4953 C C . ILE B 1 135 ? 23.781 -10.938 17.812 1 98.44 135 ILE B C 1
ATOM 4955 O O . ILE B 1 135 ? 24.609 -10.219 18.375 1 98.44 135 ILE B O 1
ATOM 4959 N N . GLU B 1 136 ? 23.234 -11.992 18.453 1 98.31 136 GLU B N 1
ATOM 4960 C CA . GLU B 1 136 ? 23.609 -12.328 19.828 1 98.31 136 GLU B CA 1
ATOM 4961 C C . GLU B 1 136 ? 25.094 -12.633 19.938 1 98.31 136 GLU B C 1
ATOM 4963 O O . GLU B 1 136 ? 25.766 -12.125 20.828 1 98.31 136 GLU B O 1
ATOM 4968 N N . ARG B 1 137 ? 25.547 -13.477 19.016 1 98.25 137 ARG B N 1
ATOM 4969 C CA . ARG B 1 137 ? 26.953 -13.852 19.016 1 98.25 137 ARG B CA 1
ATOM 4970 C C . ARG B 1 137 ? 27.844 -12.625 18.844 1 98.25 137 ARG B C 1
ATOM 4972 O O . ARG B 1 137 ? 28.875 -12.5 19.516 1 98.25 137 ARG B O 1
ATOM 4979 N N . TYR B 1 138 ? 27.484 -11.789 17.906 1 98.31 138 TYR B N 1
ATOM 4980 C CA . TYR B 1 138 ? 28.25 -10.57 17.656 1 98.31 138 TYR B CA 1
ATOM 4981 C C . TYR B 1 138 ? 28.422 -9.758 18.938 1 98.31 138 TYR B C 1
ATOM 4983 O O . TYR B 1 138 ? 29.531 -9.383 19.297 1 98.31 138 TYR B O 1
ATOM 4991 N N . PHE B 1 139 ? 27.344 -9.5 19.688 1 98.25 139 PHE B N 1
ATOM 4992 C CA . PHE B 1 139 ? 27.406 -8.641 20.859 1 98.25 139 PHE B CA 1
ATOM 4993 C C . PHE B 1 139 ? 28.047 -9.375 22.031 1 98.25 139 PHE B C 1
ATOM 4995 O O . PHE B 1 139 ? 28.688 -8.75 22.891 1 98.25 139 PHE B O 1
ATOM 5002 N N . CYS B 1 140 ? 27.891 -10.75 22.094 1 98.12 140 CYS B N 1
ATOM 5003 C CA . CYS B 1 140 ? 28.625 -11.5 23.109 1 98.12 140 CYS B CA 1
ATOM 5004 C C . CYS B 1 140 ? 30.125 -11.328 22.938 1 98.12 140 CYS B C 1
ATOM 5006 O O . CYS B 1 140 ? 30.859 -11.203 23.922 1 98.12 140 CYS B O 1
ATOM 5008 N N . GLU B 1 141 ? 30.531 -11.352 21.672 1 98 141 GLU B N 1
ATOM 5009 C CA . GLU B 1 141 ? 31.953 -11.195 21.375 1 98 141 GLU B CA 1
ATOM 5010 C C . GLU B 1 141 ? 32.438 -9.773 21.656 1 98 141 GLU B C 1
ATOM 5012 O O . GLU B 1 141 ? 33.531 -9.57 22.203 1 98 141 GLU B O 1
ATOM 5017 N N . LYS B 1 142 ? 31.609 -8.805 21.328 1 96.75 142 LYS B N 1
ATOM 5018 C CA . LYS B 1 142 ? 31.984 -7.402 21.484 1 96.75 142 LYS B CA 1
ATOM 5019 C C . LYS B 1 142 ? 31.844 -6.949 22.938 1 96.75 142 LYS B C 1
ATOM 5021 O O . LYS B 1 142 ? 32.5 -5.988 23.359 1 96.75 142 LYS B O 1
ATOM 5026 N N . ASN B 1 143 ? 30.984 -7.559 23.703 1 95.31 143 ASN B N 1
ATOM 5027 C CA . ASN B 1 143 ? 30.75 -7.281 25.125 1 95.31 143 ASN B CA 1
ATOM 5028 C C . ASN B 1 143 ? 30.422 -5.809 25.359 1 95.31 143 ASN B C 1
ATOM 5030 O O . ASN B 1 143 ? 31.141 -5.117 26.078 1 95.31 143 ASN B O 1
ATOM 5034 N N . PRO B 1 144 ? 29.344 -5.383 24.812 1 96.56 144 PRO B N 1
ATOM 5035 C CA . PRO B 1 144 ? 28.984 -3.973 24.969 1 96.56 144 PRO B CA 1
ATOM 5036 C C . PRO B 1 144 ? 28.703 -3.596 26.422 1 96.56 144 PRO B C 1
ATOM 5038 O O . PRO B 1 144 ? 28.188 -4.414 27.188 1 96.56 144 PRO B O 1
ATOM 5041 N N . SER B 1 145 ? 29.031 -2.33 26.781 1 95.56 145 SER B N 1
ATOM 5042 C CA . SER B 1 145 ? 28.672 -1.79 28.094 1 95.56 145 SER B CA 1
ATOM 5043 C C . SER B 1 145 ? 27.203 -1.395 28.156 1 95.56 145 SER B C 1
ATOM 5045 O O . SER B 1 145 ? 26.594 -1.415 29.219 1 95.56 145 SER B O 1
ATOM 5047 N N . LEU B 1 146 ? 26.641 -1.008 26.984 1 96.69 146 LEU B N 1
ATOM 5048 C CA . LEU B 1 146 ? 25.266 -0.538 26.938 1 96.69 146 LEU B CA 1
ATOM 5049 C C . LEU B 1 146 ? 24.719 -0.618 25.516 1 96.69 146 LEU B C 1
ATOM 5051 O O . LEU B 1 146 ? 25.406 -0.251 24.562 1 96.69 146 LEU B O 1
ATOM 5055 N N . LEU B 1 147 ? 23.547 -1.18 25.359 1 98.31 147 LEU B N 1
ATOM 5056 C CA . LEU B 1 147 ? 22.781 -1.101 24.125 1 98.31 147 LEU B CA 1
ATOM 5057 C C . LEU B 1 147 ? 21.672 -0.061 24.234 1 98.31 147 LEU B C 1
ATOM 5059 O O . LEU B 1 147 ? 20.828 -0.153 25.109 1 98.31 147 LEU B O 1
ATOM 5063 N N . LEU B 1 148 ? 21.734 0.969 23.406 1 98.25 148 LEU B N 1
ATOM 5064 C CA . LEU B 1 148 ? 20.641 1.938 23.297 1 98.25 148 LEU B CA 1
ATOM 5065 C C . LEU B 1 148 ? 19.625 1.496 22.25 1 98.25 148 LEU B C 1
ATOM 5067 O O . LEU B 1 148 ? 19.969 1.282 21.094 1 98.25 148 LEU B O 1
ATOM 5071 N N . THR B 1 149 ? 18.391 1.316 22.609 1 98.75 149 THR B N 1
ATOM 5072 C CA . THR B 1 149 ? 17.328 0.943 21.688 1 98.75 149 THR B CA 1
ATOM 5073 C C . THR B 1 149 ? 16.297 2.064 21.562 1 98.75 149 THR B C 1
ATOM 5075 O O . THR B 1 149 ? 16.219 2.947 22.422 1 98.75 149 THR B O 1
ATOM 5078 N N . LEU B 1 150 ? 15.617 2.061 20.484 1 98.5 150 LEU B N 1
ATOM 5079 C CA . LEU B 1 150 ? 14.648 3.104 20.156 1 98.5 150 LEU B CA 1
ATOM 5080 C C . LEU B 1 150 ? 13.281 2.789 20.75 1 98.5 150 LEU B C 1
ATOM 5082 O O . LEU B 1 150 ? 12.641 1.809 20.359 1 98.5 150 LEU B O 1
ATOM 5086 N N . HIS B 1 151 ? 12.82 3.596 21.625 1 98 151 HIS B N 1
ATOM 5087 C CA . HIS B 1 151 ? 11.492 3.496 22.219 1 98 151 HIS B CA 1
ATOM 5088 C C . HIS B 1 151 ? 10.969 4.867 22.625 1 98 151 HIS B C 1
ATOM 5090 O O . HIS B 1 151 ? 11.508 5.488 23.547 1 98 151 HIS B O 1
ATOM 5096 N N . GLY B 1 152 ? 10.031 5.352 21.984 1 97.12 152 GLY B N 1
ATOM 5097 C CA . GLY B 1 152 ? 9.43 6.637 22.297 1 97.12 152 GLY B CA 1
ATOM 5098 C C . GLY B 1 152 ? 8.078 6.836 21.641 1 97.12 152 GLY B C 1
ATOM 5099 O O . GLY B 1 152 ? 7.742 6.156 20.672 1 97.12 152 GLY B O 1
ATOM 5100 N N . LEU B 1 153 ? 7.301 7.711 22.188 1 96.12 153 LEU B N 1
ATOM 5101 C CA . LEU B 1 153 ? 5.941 7.984 21.734 1 96.12 153 LEU B CA 1
ATOM 5102 C C . LEU B 1 153 ? 5.938 8.969 20.578 1 96.12 153 LEU B C 1
ATOM 5104 O O . LEU B 1 153 ? 6.57 10.031 20.641 1 96.12 153 LEU B O 1
ATOM 5108 N N . ASN B 1 154 ? 5.34 8.602 19.469 1 96.19 154 ASN B N 1
ATOM 5109 C CA . ASN B 1 154 ? 4.973 9.562 18.438 1 96.19 154 ASN B CA 1
ATOM 5110 C C . ASN B 1 154 ? 3.738 10.367 18.844 1 96.19 154 ASN B C 1
ATOM 5112 O O . ASN B 1 154 ? 2.643 9.812 18.953 1 96.19 154 ASN B O 1
ATOM 5116 N N . THR B 1 155 ? 3.85 11.602 18.984 1 94.44 155 THR B N 1
ATOM 5117 C CA . THR B 1 155 ? 2.809 12.43 19.578 1 94.44 155 THR B CA 1
ATOM 5118 C C . THR B 1 155 ? 1.657 12.641 18.594 1 94.44 155 THR B C 1
ATOM 5120 O O . THR B 1 155 ? 0.566 13.055 19 1 94.44 155 THR B O 1
ATOM 5123 N N . ASP B 1 156 ? 1.882 12.438 17.359 1 93.69 156 ASP B N 1
ATOM 5124 C CA . ASP B 1 156 ? 0.825 12.594 16.359 1 93.69 156 ASP B CA 1
ATOM 5125 C C . ASP B 1 156 ? -0.047 11.344 16.281 1 93.69 156 ASP B C 1
ATOM 5127 O O . ASP B 1 156 ? -1.269 11.438 16.156 1 93.69 156 ASP B O 1
ATOM 5131 N N . SER B 1 157 ? 0.577 10.203 16.375 1 94.25 157 SER B N 1
ATOM 5132 C CA . SER B 1 157 ? -0.156 8.953 16.188 1 94.25 157 SER B CA 1
ATOM 5133 C C . SER B 1 157 ? -0.548 8.344 17.531 1 94.25 157 SER B C 1
ATOM 5135 O O . SER B 1 157 ? -1.436 7.488 17.594 1 94.25 157 SER B O 1
ATOM 5137 N N . GLY B 1 158 ? 0.161 8.727 18.594 1 95.12 158 GLY B N 1
ATOM 5138 C CA . GLY B 1 158 ? -0.026 8.078 19.891 1 95.12 158 GLY B CA 1
ATOM 5139 C C . GLY B 1 158 ? 0.569 6.688 19.953 1 95.12 158 GLY B C 1
ATOM 5140 O O . GLY B 1 158 ? 0.316 5.941 20.906 1 95.12 158 GLY B O 1
ATOM 5141 N N . ARG B 1 159 ? 1.391 6.309 18.969 1 95.31 159 ARG B N 1
ATOM 5142 C CA . ARG B 1 159 ? 2.02 4.992 18.922 1 95.31 159 ARG B CA 1
ATOM 5143 C C . ARG B 1 159 ? 3.49 5.07 19.312 1 95.31 159 ARG B C 1
ATOM 5145 O O . ARG B 1 159 ? 4.129 6.109 19.141 1 95.31 159 ARG B O 1
ATOM 5152 N N . TYR B 1 160 ? 3.955 3.973 19.828 1 96.5 160 TYR B N 1
ATOM 5153 C CA . TYR B 1 160 ? 5.375 3.896 20.156 1 96.5 160 TYR B CA 1
ATOM 5154 C C . TYR B 1 160 ? 6.184 3.391 18.969 1 96.5 160 TYR B C 1
ATOM 5156 O O . TYR B 1 160 ? 5.676 2.631 18.141 1 96.5 160 TYR B O 1
ATOM 5164 N N . THR B 1 161 ? 7.414 3.811 18.891 1 95.81 161 THR B N 1
ATOM 5165 C CA . THR B 1 161 ? 8.328 3.342 17.844 1 95.81 161 THR B CA 1
ATOM 5166 C C . THR B 1 161 ? 8.633 1.857 18.031 1 95.81 161 THR B C 1
ATOM 5168 O O . THR B 1 161 ? 8.391 1.294 19.094 1 95.81 161 THR B O 1
ATOM 5171 N N . LEU B 1 162 ? 9.148 1.283 16.953 1 94.06 162 LEU B N 1
ATOM 5172 C CA . LEU B 1 162 ? 9.586 -0.108 16.984 1 94.06 162 LEU B CA 1
ATOM 5173 C C . LEU B 1 162 ? 10.898 -0.251 17.75 1 94.06 162 LEU B C 1
ATOM 5175 O O . LEU B 1 162 ? 11.93 0.269 17.328 1 94.06 162 LEU B O 1
ATOM 5179 N N . GLU B 1 163 ? 10.828 -0.911 18.891 1 97.81 163 GLU B N 1
ATOM 5180 C CA . GLU B 1 163 ? 12.039 -1.157 19.656 1 97.81 163 GLU B CA 1
ATOM 5181 C C . GLU B 1 163 ? 12.75 -2.418 19.188 1 97.81 163 GLU B C 1
ATOM 5183 O O . GLU B 1 163 ? 12.117 -3.459 18.984 1 97.81 163 GLU B O 1
ATOM 5188 N N . ALA B 1 164 ? 14.039 -2.295 18.938 1 98.56 164 ALA B N 1
ATOM 5189 C CA . ALA B 1 164 ? 14.82 -3.451 18.5 1 98.56 164 ALA B CA 1
ATOM 5190 C C . ALA B 1 164 ? 14.766 -4.57 19.531 1 98.56 164 ALA B C 1
ATOM 5192 O O . ALA B 1 164 ? 14.852 -4.312 20.734 1 98.56 164 ALA B O 1
ATOM 5193 N N . SER B 1 165 ? 14.547 -5.734 19.109 1 97.81 165 SER B N 1
ATOM 5194 C CA . SER B 1 165 ? 14.586 -6.922 19.953 1 97.81 165 SER B CA 1
ATOM 5195 C C . SER B 1 165 ? 15.102 -8.133 19.172 1 97.81 165 SER B C 1
ATOM 5197 O O . SER B 1 165 ? 14.906 -8.234 17.969 1 97.81 165 SER B O 1
ATOM 5199 N N . PHE B 1 166 ? 15.875 -8.945 19.781 1 97.69 166 PHE B N 1
ATOM 5200 C CA . PHE B 1 166 ? 16.375 -10.203 19.234 1 97.69 166 PHE B CA 1
ATOM 5201 C C . PHE B 1 166 ? 16.5 -11.25 20.344 1 97.69 166 PHE B C 1
ATOM 5203 O O . PHE B 1 166 ? 16.516 -10.914 21.531 1 97.69 166 PHE B O 1
ATOM 5210 N N . ASP B 1 167 ? 16.516 -12.508 19.953 1 96.69 167 ASP B N 1
ATOM 5211 C CA . ASP B 1 167 ? 16.688 -13.578 20.922 1 96.69 167 ASP B CA 1
ATOM 5212 C C . ASP B 1 167 ? 18.016 -13.438 21.656 1 96.69 167 ASP B C 1
ATOM 5214 O O . ASP B 1 167 ? 19.078 -13.43 21.047 1 96.69 167 ASP B O 1
ATOM 5218 N N . GLY B 1 168 ? 18 -13.289 22.969 1 97.56 168 GLY B N 1
ATOM 5219 C CA . GLY B 1 168 ? 19.219 -13.18 23.75 1 97.56 168 GLY B CA 1
ATOM 5220 C C . GLY B 1 168 ? 19.516 -11.75 24.188 1 97.56 168 GLY B C 1
ATOM 5221 O O . GLY B 1 168 ? 20.516 -11.5 24.875 1 97.56 168 GLY B O 1
ATOM 5222 N N . ILE B 1 169 ? 18.641 -10.836 23.859 1 97.94 169 ILE B N 1
ATOM 5223 C CA . ILE B 1 169 ? 18.906 -9.43 24.141 1 97.94 169 ILE B CA 1
ATOM 5224 C C . ILE B 1 169 ? 18.969 -9.219 25.656 1 97.94 169 ILE B C 1
ATOM 5226 O O . ILE B 1 169 ? 19.578 -8.266 26.141 1 97.94 169 ILE B O 1
ATOM 5230 N N . ASP B 1 170 ? 18.312 -10.055 26.469 1 97.06 170 ASP B N 1
ATOM 5231 C CA . ASP B 1 170 ? 18.25 -9.945 27.922 1 97.06 170 ASP B CA 1
ATOM 5232 C C . ASP B 1 170 ? 19.609 -10.148 28.562 1 97.06 170 ASP B C 1
ATOM 5234 O O . ASP B 1 170 ? 19.812 -9.836 29.734 1 97.06 170 ASP B O 1
ATOM 5238 N N . LYS B 1 171 ? 20.547 -10.672 27.844 1 97.44 171 LYS B N 1
ATOM 5239 C CA . LYS B 1 171 ? 21.922 -10.883 28.328 1 97.44 171 LYS B CA 1
ATOM 5240 C C . LYS B 1 171 ? 22.672 -9.562 28.453 1 97.44 171 LYS B C 1
ATOM 5242 O O . LYS B 1 171 ? 23.734 -9.5 29.078 1 97.44 171 LYS B O 1
ATOM 5247 N N . PHE B 1 172 ? 22.156 -8.531 27.906 1 98.12 172 PHE B N 1
ATOM 5248 C CA . PHE B 1 172 ? 22.875 -7.266 27.812 1 98.12 172 PHE B CA 1
ATOM 5249 C C . PHE B 1 172 ? 22.109 -6.164 28.562 1 98.12 172 PHE B C 1
ATOM 5251 O O . PHE B 1 172 ? 20.906 -6.262 28.766 1 98.12 172 PHE B O 1
ATOM 5258 N N . LYS B 1 173 ? 22.859 -5.152 29.016 1 97.19 173 LYS B N 1
ATOM 5259 C CA . LYS B 1 173 ? 22.234 -3.959 29.578 1 97.19 173 LYS B CA 1
ATOM 5260 C C . LYS B 1 173 ? 21.641 -3.088 28.469 1 97.19 173 LYS B C 1
ATOM 5262 O O . LYS B 1 173 ? 22.359 -2.664 27.562 1 97.19 173 LYS B O 1
ATOM 5267 N N . VAL B 1 174 ? 20.328 -2.875 28.547 1 97.94 174 VAL B N 1
ATOM 5268 C CA . VAL B 1 174 ? 19.625 -2.125 27.516 1 97.94 174 VAL B CA 1
ATOM 5269 C C . VAL B 1 174 ? 19.031 -0.854 28.109 1 97.94 174 VAL B C 1
ATOM 5271 O O . VAL B 1 174 ? 18.484 -0.877 29.219 1 97.94 174 VAL B O 1
ATOM 5274 N N . ASP B 1 175 ? 19.203 0.291 27.516 1 97.25 175 ASP B N 1
ATOM 5275 C CA . ASP B 1 175 ? 18.531 1.545 27.828 1 97.25 175 ASP B CA 1
ATOM 5276 C C . ASP B 1 175 ? 17.641 1.996 26.656 1 97.25 175 ASP B C 1
ATOM 5278 O O . ASP B 1 175 ? 18.141 2.199 25.547 1 97.25 175 ASP B O 1
ATOM 5282 N N . ASN B 1 176 ? 16.359 2.121 26.859 1 98.12 176 ASN B N 1
ATOM 5283 C CA . ASN B 1 176 ? 15.445 2.537 25.797 1 98.12 176 ASN B CA 1
ATOM 5284 C C . ASN B 1 176 ? 14.836 3.902 26.094 1 98.12 176 ASN B C 1
ATOM 5286 O O . ASN B 1 176 ? 13.828 4.277 25.484 1 98.12 176 ASN B O 1
ATOM 5290 N N . ASN B 1 177 ? 15.43 4.723 26.984 1 95.75 177 ASN B N 1
ATOM 5291 C CA . ASN B 1 177 ? 14.836 5.98 27.422 1 95.75 177 ASN B CA 1
ATOM 5292 C C . ASN B 1 177 ? 15.477 7.176 26.719 1 95.75 177 ASN B C 1
ATOM 5294 O O . ASN B 1 177 ? 14.922 8.273 26.719 1 95.75 177 ASN B O 1
ATOM 5298 N N . ILE B 1 178 ? 16.578 6.992 26.062 1 94.44 178 ILE B N 1
ATOM 5299 C CA . ILE B 1 178 ? 17.406 8.117 25.625 1 94.44 178 ILE B CA 1
ATOM 5300 C C . ILE B 1 178 ? 17.266 8.297 24.109 1 94.44 178 ILE B C 1
ATOM 5302 O O . ILE B 1 178 ? 17.094 9.414 23.625 1 94.44 178 ILE B O 1
ATOM 5306 N N . LEU B 1 179 ? 17.297 7.27 23.422 1 97.75 179 LEU B N 1
ATOM 5307 C CA . LEU B 1 179 ? 17.594 7.277 21.984 1 97.75 179 LEU B CA 1
ATOM 5308 C C . LEU B 1 179 ? 16.5 7.996 21.203 1 97.75 179 LEU B C 1
ATOM 5310 O O . LEU B 1 179 ? 16.781 8.75 20.266 1 97.75 179 LEU B O 1
ATOM 5314 N N . HIS B 1 180 ? 15.227 7.77 21.562 1 97.88 180 HIS B N 1
ATOM 5315 C CA . HIS B 1 180 ? 14.109 8.352 20.828 1 97.88 180 HIS B CA 1
ATOM 5316 C C . HIS B 1 180 ? 14.211 9.875 20.781 1 97.88 180 HIS B C 1
ATOM 5318 O O . HIS B 1 180 ? 14.109 10.477 19.703 1 97.88 180 HIS B O 1
ATOM 5324 N N . HIS B 1 181 ? 14.422 10.531 21.922 1 97.19 181 HIS B N 1
ATOM 5325 C CA . HIS B 1 181 ? 14.539 11.984 22 1 97.19 181 HIS B CA 1
ATOM 5326 C C . HIS B 1 181 ? 15.703 12.484 21.156 1 97.19 181 HIS B C 1
ATOM 5328 O O . HIS B 1 181 ? 15.555 13.43 20.375 1 97.19 181 HIS B O 1
ATOM 5334 N N . GLU B 1 182 ? 16.828 11.867 21.312 1 97.31 182 GLU B N 1
ATOM 5335 C CA . GLU B 1 182 ? 18.047 12.336 20.641 1 97.31 182 GLU B CA 1
ATOM 5336 C C . GLU B 1 182 ? 17.953 12.18 19.125 1 97.31 182 GLU B C 1
ATOM 5338 O O . GLU B 1 182 ? 18.359 13.07 18.375 1 97.31 182 GLU B O 1
ATOM 5343 N N . MET B 1 183 ? 17.422 11.07 18.688 1 98.38 183 MET B N 1
ATOM 5344 C CA . MET B 1 183 ? 17.281 10.852 17.25 1 98.38 183 MET B CA 1
ATOM 5345 C C . MET B 1 183 ? 16.25 11.805 16.656 1 98.38 183 MET B C 1
ATOM 5347 O O . MET B 1 183 ? 16.438 12.312 15.547 1 98.38 183 MET B O 1
ATOM 5351 N N . ALA B 1 184 ? 15.133 12.008 17.359 1 98 184 ALA B N 1
ATOM 5352 C CA . ALA B 1 184 ? 14.109 12.938 16.875 1 98 184 ALA B CA 1
ATOM 5353 C C . ALA B 1 184 ? 14.688 14.344 16.719 1 98 184 ALA B C 1
ATOM 5355 O O . ALA B 1 184 ? 14.367 15.047 15.758 1 98 184 ALA B O 1
ATOM 5356 N N . GLU B 1 185 ? 15.531 14.742 17.641 1 97.56 185 GLU B N 1
ATOM 5357 C CA . GLU B 1 185 ? 16.156 16.062 17.562 1 97.56 185 GLU B CA 1
ATOM 5358 C C . GLU B 1 185 ? 17.094 16.156 16.359 1 97.56 185 GLU B C 1
ATOM 5360 O O . GLU B 1 185 ? 17.219 17.219 15.75 1 97.56 185 GLU B O 1
ATOM 5365 N N . CYS B 1 186 ? 17.781 15.07 16.094 1 98.25 186 CYS B N 1
ATOM 5366 C CA . CYS B 1 186 ? 18.609 15.047 14.883 1 98.25 186 CYS B CA 1
ATOM 5367 C C . CYS B 1 186 ? 17.75 15.195 13.633 1 98.25 186 CYS B C 1
ATOM 5369 O O . CYS B 1 186 ? 18.078 15.977 12.742 1 98.25 186 CYS B O 1
ATOM 5371 N N . ARG B 1 187 ? 16.625 14.477 13.57 1 98.31 187 ARG B N 1
ATOM 5372 C CA . ARG B 1 187 ? 15.758 14.453 12.398 1 98.31 187 ARG B CA 1
ATOM 5373 C C . ARG B 1 187 ? 15.039 15.789 12.227 1 98.31 187 ARG B C 1
ATOM 5375 O O . ARG B 1 187 ? 14.562 16.109 11.141 1 98.31 187 ARG B O 1
ATOM 5382 N N . LEU B 1 188 ? 14.961 16.562 13.297 1 97.75 188 LEU B N 1
ATOM 5383 C CA . LEU B 1 188 ? 14.312 17.859 13.273 1 97.75 188 LEU B CA 1
ATOM 5384 C C . LEU B 1 188 ? 15.07 18.828 12.383 1 97.75 188 LEU B C 1
ATOM 5386 O O . LEU B 1 188 ? 14.469 19.656 11.688 1 97.75 188 LEU B O 1
ATOM 5390 N N . ILE B 1 189 ? 16.391 18.766 12.461 1 98.31 189 ILE B N 1
ATOM 5391 C CA . ILE B 1 189 ? 17.266 19.672 11.711 1 98.31 189 ILE B CA 1
ATOM 5392 C C . ILE B 1 189 ? 17.875 18.922 10.523 1 98.31 189 ILE B C 1
ATOM 5394 O O . ILE B 1 189 ? 18.719 18.047 10.703 1 98.31 189 ILE B O 1
ATOM 5398 N N . LYS B 1 190 ? 17.469 19.297 9.344 1 98.75 190 LYS B N 1
ATOM 5399 C CA . LYS B 1 190 ? 17.891 18.562 8.156 1 98.75 190 LYS B CA 1
ATOM 5400 C C . LYS B 1 190 ? 19.328 18.906 7.762 1 98.75 190 LYS B C 1
ATOM 5402 O O . LYS B 1 190 ? 19.719 20.078 7.836 1 98.75 190 LYS B O 1
ATOM 5407 N N . SER B 1 191 ? 20.109 17.922 7.367 1 98.5 191 SER B N 1
ATOM 5408 C CA . SER B 1 191 ? 21.406 18.156 6.746 1 98.5 191 SER B CA 1
ATOM 5409 C C . SER B 1 191 ? 21.266 18.641 5.312 1 98.5 191 SER B C 1
ATOM 5411 O O . SER B 1 191 ? 20.188 18.5 4.711 1 98.5 191 SER B O 1
ATOM 5413 N N . PRO B 1 192 ? 22.359 19.234 4.773 1 98.31 192 PRO B N 1
ATOM 5414 C CA . PRO B 1 192 ? 22.297 19.656 3.373 1 98.31 192 PRO B CA 1
ATOM 5415 C C . PRO B 1 192 ? 21.938 18.516 2.424 1 98.31 192 PRO B C 1
ATOM 5417 O O . PRO B 1 192 ? 21.188 18.719 1.463 1 98.31 192 PRO B O 1
ATOM 5420 N N . LEU B 1 193 ? 22.422 17.328 2.691 1 98.62 193 LEU B N 1
ATOM 5421 C CA . LEU B 1 193 ? 22.125 16.188 1.825 1 98.62 193 LEU B CA 1
ATOM 5422 C C . LEU B 1 193 ? 20.656 15.773 1.957 1 98.62 193 LEU B C 1
ATOM 5424 O O . LEU B 1 193 ? 20.031 15.383 0.97 1 98.62 193 LEU B O 1
ATOM 5428 N N . GLU B 1 194 ? 20.094 15.797 3.146 1 98.81 194 GLU B N 1
ATOM 5429 C CA . GLU B 1 194 ? 18.672 15.539 3.32 1 98.81 194 GLU B CA 1
ATOM 5430 C C . GLU B 1 194 ? 17.828 16.562 2.549 1 98.81 194 GLU B C 1
ATOM 5432 O O . GLU B 1 194 ? 16.828 16.188 1.926 1 98.81 194 GLU B O 1
ATOM 5437 N N . LEU B 1 195 ? 18.25 17.797 2.623 1 98.81 195 LEU B N 1
ATOM 5438 C CA . LEU B 1 195 ? 17.516 18.859 1.96 1 98.81 195 LEU B CA 1
ATOM 5439 C C . LEU B 1 195 ? 17.5 18.656 0.449 1 98.81 195 LEU B C 1
ATOM 5441 O O . LEU B 1 195 ? 16.516 18.984 -0.216 1 98.81 195 LEU B O 1
ATOM 5445 N N . GLU B 1 196 ? 18.578 18.125 -0.067 1 98.69 196 GLU B N 1
ATOM 5446 C CA . GLU B 1 196 ? 18.594 17.828 -1.496 1 98.69 196 GLU B CA 1
ATOM 5447 C C . GLU B 1 196 ? 17.516 16.812 -1.869 1 98.69 196 GLU B C 1
ATOM 5449 O O . GLU B 1 196 ? 16.844 16.969 -2.893 1 98.69 196 GLU B O 1
ATOM 5454 N N . VAL B 1 197 ? 17.359 15.812 -1.095 1 98.81 197 VAL B N 1
ATOM 5455 C CA . VAL B 1 197 ? 16.375 14.781 -1.372 1 98.81 197 VAL B CA 1
ATOM 5456 C C . VAL B 1 197 ? 14.969 15.367 -1.226 1 98.81 197 VAL B C 1
ATOM 5458 O O . VAL B 1 197 ? 14.086 15.102 -2.051 1 98.81 197 VAL B O 1
ATOM 5461 N N . ILE B 1 198 ? 14.727 16.156 -0.186 1 98.88 198 ILE B N 1
ATOM 5462 C CA . ILE B 1 198 ? 13.43 16.781 0.041 1 98.88 198 ILE B CA 1
ATOM 5463 C C . ILE B 1 198 ? 13.102 17.719 -1.118 1 98.88 198 ILE B C 1
ATOM 5465 O O . ILE B 1 198 ? 11.977 17.703 -1.628 1 98.88 198 ILE B O 1
ATOM 5469 N N . ARG B 1 199 ? 14.07 18.516 -1.562 1 98.62 199 ARG B N 1
ATOM 5470 C CA . ARG B 1 199 ? 13.859 19.406 -2.693 1 98.62 199 ARG B CA 1
ATOM 5471 C C . ARG B 1 199 ? 13.453 18.625 -3.939 1 98.62 199 ARG B C 1
ATOM 5473 O O . ARG B 1 199 ? 12.586 19.078 -4.699 1 98.62 199 ARG B O 1
ATOM 5480 N N . TYR B 1 200 ? 14.086 17.516 -4.129 1 98.25 200 TYR B N 1
ATOM 5481 C CA . TYR B 1 200 ? 13.734 16.688 -5.277 1 98.25 200 TYR B CA 1
ATOM 5482 C C . TYR B 1 200 ? 12.297 16.203 -5.168 1 98.25 200 TYR B C 1
ATOM 5484 O O . TYR B 1 200 ? 11.523 16.312 -6.121 1 98.25 200 TYR B O 1
ATOM 5492 N N . ALA B 1 201 ? 11.93 15.625 -4.008 1 98.5 201 ALA B N 1
ATOM 5493 C CA . ALA B 1 201 ? 10.578 15.125 -3.799 1 98.5 201 ALA B CA 1
ATOM 5494 C C . ALA B 1 201 ? 9.539 16.234 -4.023 1 98.5 201 ALA B C 1
ATOM 5496 O O . ALA B 1 201 ? 8.523 16 -4.684 1 98.5 201 ALA B O 1
ATOM 5497 N N . VAL B 1 202 ? 9.805 17.391 -3.529 1 98.69 202 VAL B N 1
ATOM 5498 C CA . VAL B 1 202 ? 8.891 18.516 -3.637 1 98.69 202 VAL B CA 1
ATOM 5499 C C . VAL B 1 202 ? 8.805 18.984 -5.09 1 98.69 202 VAL B C 1
ATOM 5501 O O . VAL B 1 202 ? 7.727 19.312 -5.582 1 98.69 202 VAL B O 1
ATOM 5504 N N . SER B 1 203 ? 9.953 19.016 -5.727 1 98 203 SER B N 1
ATOM 5505 C CA . SER B 1 203 ? 9.984 19.469 -7.113 1 98 203 SER B CA 1
ATOM 5506 C C . SER B 1 203 ? 9.141 18.562 -8.008 1 98 203 SER B C 1
ATOM 5508 O O . SER B 1 203 ? 8.352 19.047 -8.82 1 98 203 SER B O 1
ATOM 5510 N N . VAL B 1 204 ? 9.297 17.25 -7.895 1 97.5 204 VAL B N 1
ATOM 5511 C CA . VAL B 1 204 ? 8.539 16.297 -8.695 1 97.5 204 VAL B CA 1
ATOM 5512 C C . VAL B 1 204 ? 7.055 16.406 -8.352 1 97.5 204 VAL B C 1
ATOM 5514 O O . VAL B 1 204 ? 6.203 16.406 -9.242 1 97.5 204 VAL B O 1
ATOM 5517 N N . SER B 1 205 ? 6.727 16.5 -7.078 1 98.44 205 SER B N 1
ATOM 5518 C CA . SER B 1 205 ? 5.336 16.625 -6.652 1 98.44 205 SER B CA 1
ATOM 5519 C C . SER B 1 205 ? 4.707 17.922 -7.176 1 98.44 205 SER B C 1
ATOM 5521 O O . SER B 1 205 ? 3.543 17.922 -7.574 1 98.44 205 SER B O 1
ATOM 5523 N N . SER B 1 206 ? 5.473 18.984 -7.141 1 98.31 206 SER B N 1
ATOM 5524 C CA . SER B 1 206 ? 5.004 20.25 -7.715 1 98.31 206 SER B CA 1
ATOM 5525 C C . SER B 1 206 ? 4.66 20.078 -9.195 1 98.31 206 SER B C 1
ATOM 5527 O O . SER B 1 206 ? 3.604 20.531 -9.641 1 98.31 206 SER B O 1
ATOM 5529 N N . ALA B 1 207 ? 5.555 19.469 -9.875 1 97.12 207 ALA B N 1
ATOM 5530 C CA . ALA B 1 207 ? 5.328 19.234 -11.297 1 97.12 207 ALA B CA 1
ATOM 5531 C C . ALA B 1 207 ? 4.09 18.359 -11.523 1 97.12 207 ALA B C 1
ATOM 5533 O O . ALA B 1 207 ? 3.326 18.594 -12.461 1 97.12 207 ALA B O 1
ATOM 5534 N N . ALA B 1 208 ? 3.936 17.391 -10.719 1 97.75 208 ALA B N 1
ATOM 5535 C CA . ALA B 1 208 ? 2.768 16.516 -10.812 1 97.75 208 ALA B CA 1
ATOM 5536 C C . ALA B 1 208 ? 1.478 17.297 -10.609 1 97.75 208 ALA B C 1
ATOM 5538 O O . ALA B 1 208 ? 0.493 17.094 -11.32 1 97.75 208 ALA B O 1
ATOM 5539 N N . HIS B 1 209 ? 1.443 18.203 -9.633 1 98.12 209 HIS B N 1
ATOM 5540 C CA . HIS B 1 209 ? 0.278 19.047 -9.398 1 98.12 209 HIS B CA 1
ATOM 5541 C C . HIS B 1 209 ? 0.003 19.953 -10.602 1 98.12 209 HIS B C 1
ATOM 5543 O O . HIS B 1 209 ? -1.148 20.109 -11.016 1 98.12 209 HIS B O 1
ATOM 5549 N N . ARG B 1 210 ? 1.072 20.594 -11.086 1 96.94 210 ARG B N 1
ATOM 5550 C CA . ARG B 1 210 ? 0.905 21.453 -12.266 1 96.94 210 ARG B CA 1
ATOM 5551 C C . ARG B 1 210 ? 0.31 20.672 -13.43 1 96.94 210 ARG B C 1
ATOM 5553 O O . ARG B 1 210 ? -0.6 21.141 -14.109 1 96.94 210 ARG B O 1
ATOM 5560 N N . HIS B 1 211 ? 0.832 19.469 -13.641 1 95.94 211 HIS B N 1
ATOM 5561 C CA . HIS B 1 211 ? 0.315 18.594 -14.688 1 95.94 211 HIS B CA 1
ATOM 5562 C C . HIS B 1 211 ? -1.152 18.25 -14.445 1 95.94 211 HIS B C 1
ATOM 5564 O O . HIS B 1 211 ? -1.971 18.328 -15.359 1 95.94 211 HIS B O 1
ATOM 5570 N N . LEU B 1 212 ? -1.493 17.906 -13.273 1 96.62 212 LEU B N 1
ATOM 5571 C CA . LEU B 1 212 ? -2.848 17.516 -12.883 1 96.62 212 LEU B CA 1
ATOM 5572 C C . LEU B 1 212 ? -3.824 18.672 -13.117 1 96.62 212 LEU B C 1
ATOM 5574 O O . LEU B 1 212 ? -4.938 18.453 -13.594 1 96.62 212 LEU B O 1
ATOM 5578 N N . MET B 1 213 ? -3.434 19.875 -12.797 1 96.56 213 MET B N 1
ATOM 5579 C CA . MET B 1 213 ? -4.277 21.047 -12.945 1 96.56 213 MET B CA 1
ATOM 5580 C C . MET B 1 213 ? -4.734 21.219 -14.391 1 96.56 213 MET B C 1
ATOM 5582 O O . MET B 1 213 ? -5.852 21.672 -14.648 1 96.56 213 MET B O 1
ATOM 5586 N N . ARG B 1 214 ? -3.953 20.766 -15.281 1 95 214 ARG B N 1
ATOM 5587 C CA . ARG B 1 214 ? -4.281 20.922 -16.688 1 95 214 ARG B CA 1
ATOM 5588 C C . ARG B 1 214 ? -5.055 19.719 -17.219 1 95 214 ARG B C 1
ATOM 5590 O O . ARG B 1 214 ? -5.711 19.797 -18.25 1 95 214 ARG B O 1
ATOM 5597 N N . LYS B 1 215 ? -4.965 18.625 -16.5 1 95 215 LYS B N 1
ATOM 5598 C CA . LYS B 1 215 ? -5.547 17.391 -17 1 95 215 LYS B CA 1
ATOM 5599 C C . LYS B 1 215 ? -6.949 17.172 -16.453 1 95 215 LYS B C 1
ATOM 5601 O O . LYS B 1 215 ? -7.793 16.547 -17.094 1 95 215 LYS B O 1
ATOM 5606 N N . VAL B 1 216 ? -7.207 17.625 -15.25 1 96.31 216 VAL B N 1
ATOM 5607 C CA . VAL B 1 216 ? -8.484 17.359 -14.594 1 96.31 216 VAL B CA 1
ATOM 5608 C C . VAL B 1 216 ? -9.586 18.172 -15.273 1 96.31 216 VAL B C 1
ATOM 5610 O O . VAL B 1 216 ? -9.383 19.328 -15.625 1 96.31 216 VAL B O 1
ATOM 5613 N N . LYS B 1 217 ? -10.742 17.578 -15.461 1 95.94 217 LYS B N 1
ATOM 5614 C CA . LYS B 1 217 ? -11.875 18.203 -16.141 1 95.94 217 LYS B CA 1
ATOM 5615 C C . LYS B 1 217 ? -13.195 17.797 -15.484 1 95.94 217 LYS B C 1
ATOM 5617 O O . LYS B 1 217 ? -13.289 16.734 -14.867 1 95.94 217 LYS B O 1
ATOM 5622 N N . PRO B 1 218 ? -14.219 18.781 -15.688 1 97.5 218 PRO B N 1
ATOM 5623 C CA . PRO B 1 218 ? -15.547 18.344 -15.258 1 97.5 218 PRO B CA 1
ATOM 5624 C C . PRO B 1 218 ? -15.969 17.031 -15.898 1 97.5 218 PRO B C 1
ATOM 5626 O O . PRO B 1 218 ? -15.695 16.797 -17.078 1 97.5 218 PRO B O 1
ATOM 5629 N N . GLY B 1 219 ? -16.594 16.188 -15.125 1 97.38 219 GLY B N 1
ATOM 5630 C CA . GLY B 1 219 ? -17.047 14.898 -15.625 1 97.38 219 GLY B CA 1
ATOM 5631 C C . GLY B 1 219 ? -16.156 13.742 -15.219 1 97.38 219 GLY B C 1
ATOM 5632 O O . GLY B 1 219 ? -16.594 12.602 -15.148 1 97.38 219 GLY B O 1
ATOM 5633 N N . MET B 1 220 ? -14.914 14.023 -14.938 1 97.44 220 MET B N 1
ATOM 5634 C CA . MET B 1 220 ? -14 13.008 -14.414 1 97.44 220 MET B CA 1
ATOM 5635 C C . MET B 1 220 ? -14.406 12.578 -13.008 1 97.44 220 MET B C 1
ATOM 5637 O O . MET B 1 220 ? -15.336 13.141 -12.43 1 97.44 220 MET B O 1
ATOM 5641 N N . TYR B 1 221 ? -13.789 11.586 -12.539 1 98.06 221 TYR B N 1
ATOM 5642 C CA . TYR B 1 221 ? -13.945 11.148 -11.148 1 98.06 221 TYR B CA 1
ATOM 5643 C C . TYR B 1 221 ? -12.68 11.438 -10.352 1 98.06 221 TYR B C 1
ATOM 5645 O O . TYR B 1 221 ? -11.578 11.461 -10.906 1 98.06 221 TYR B O 1
ATOM 5653 N N . GLN B 1 222 ? -12.844 11.609 -9.031 1 98.62 222 GLN B N 1
ATOM 5654 C CA . GLN B 1 222 ? -11.766 12 -8.133 1 98.62 222 GLN B CA 1
ATOM 5655 C C . GLN B 1 222 ? -10.617 10.992 -8.188 1 98.62 222 GLN B C 1
ATOM 5657 O O . GLN B 1 222 ? -9.445 11.383 -8.141 1 98.62 222 GLN B O 1
ATOM 5662 N N . PHE B 1 223 ? -10.914 9.656 -8.328 1 98.12 223 PHE B N 1
ATOM 5663 C CA . PHE B 1 223 ? -9.867 8.641 -8.344 1 98.12 223 PHE B CA 1
ATOM 5664 C C . PHE B 1 223 ? -9.008 8.773 -9.602 1 98.12 223 PHE B C 1
ATOM 5666 O O . PHE B 1 223 ? -7.84 8.391 -9.594 1 98.12 223 PHE B O 1
ATOM 5673 N N . GLN B 1 224 ? -9.578 9.281 -10.664 1 98.12 224 GLN B N 1
ATOM 5674 C CA . GLN B 1 224 ? -8.789 9.516 -11.867 1 98.12 224 GLN B CA 1
ATOM 5675 C C . GLN B 1 224 ? -7.754 10.617 -11.648 1 98.12 224 GLN B C 1
ATOM 5677 O O . GLN B 1 224 ? -6.637 10.531 -12.164 1 98.12 224 GLN B O 1
ATOM 5682 N N . ALA B 1 225 ? -8.133 11.641 -10.875 1 98.56 225 ALA B N 1
ATOM 5683 C CA . ALA B 1 225 ? -7.172 12.68 -10.508 1 98.56 225 ALA B CA 1
ATOM 5684 C C . ALA B 1 225 ? -6.047 12.102 -9.656 1 98.56 225 ALA B C 1
ATOM 5686 O O . ALA B 1 225 ? -4.871 12.391 -9.883 1 98.56 225 ALA B O 1
ATOM 5687 N N . GLU B 1 226 ? -6.441 11.297 -8.68 1 98.62 226 GLU B N 1
ATOM 5688 C CA . GLU B 1 226 ? -5.445 10.609 -7.867 1 98.62 226 GLU B CA 1
ATOM 5689 C C . GLU B 1 226 ? -4.496 9.789 -8.734 1 98.62 226 GLU B C 1
ATOM 5691 O O . GLU B 1 226 ? -3.279 9.828 -8.531 1 98.62 226 GLU B O 1
ATOM 5696 N N . SER B 1 227 ? -5.02 9.078 -9.711 1 98.31 227 SER B N 1
ATOM 5697 C CA . SER B 1 227 ? -4.238 8.227 -10.602 1 98.31 227 SER B CA 1
ATOM 5698 C C . SER B 1 227 ? -3.25 9.047 -11.422 1 98.31 227 SER B C 1
ATOM 5700 O O . SER B 1 227 ? -2.088 8.664 -11.57 1 98.31 227 SER B O 1
ATOM 5702 N N . ILE B 1 228 ? -3.686 10.164 -11.953 1 97.88 228 ILE B N 1
ATOM 5703 C CA . ILE B 1 228 ? -2.836 11.031 -12.75 1 97.88 228 ILE B CA 1
ATOM 5704 C C . ILE B 1 228 ? -1.639 11.492 -11.922 1 97.88 228 ILE B C 1
ATOM 5706 O O . ILE B 1 228 ? -0.499 11.453 -12.398 1 97.88 228 ILE B O 1
ATOM 5710 N N . PHE B 1 229 ? -1.875 11.93 -10.742 1 98.56 229 PHE B N 1
ATOM 5711 C CA . PHE B 1 229 ? -0.812 12.422 -9.867 1 98.56 229 PHE B CA 1
ATOM 5712 C C . PHE B 1 229 ? 0.188 11.312 -9.57 1 98.56 229 PHE B C 1
ATOM 5714 O O . PHE B 1 229 ? 1.396 11.5 -9.727 1 98.56 229 PHE B O 1
ATOM 5721 N N . GLN B 1 230 ? -0.323 10.148 -9.141 1 98.56 230 GLN B N 1
ATOM 5722 C CA . GLN B 1 230 ? 0.54 9.031 -8.773 1 98.56 230 GLN B CA 1
ATOM 5723 C C . GLN B 1 230 ? 1.386 8.578 -9.961 1 98.56 230 GLN B C 1
ATOM 5725 O O . GLN B 1 230 ? 2.574 8.289 -9.812 1 98.56 230 GLN B O 1
ATOM 5730 N N . HIS B 1 231 ? 0.776 8.523 -11.094 1 98 231 HIS B N 1
ATOM 5731 C CA . HIS B 1 231 ? 1.484 8.109 -12.305 1 98 231 HIS B CA 1
ATOM 5732 C C . HIS B 1 231 ? 2.627 9.062 -12.625 1 98 231 HIS B C 1
ATOM 5734 O O . HIS B 1 231 ? 3.738 8.625 -12.938 1 98 231 HIS B O 1
ATOM 5740 N N . TYR B 1 232 ? 2.373 10.336 -12.508 1 97.06 232 TYR B N 1
ATOM 5741 C CA . TYR B 1 232 ? 3.404 11.328 -12.812 1 97.06 232 TYR B CA 1
ATOM 5742 C C . TYR B 1 232 ? 4.602 11.164 -11.883 1 97.06 232 TYR B C 1
ATOM 5744 O O . TYR B 1 232 ? 5.746 11.102 -12.336 1 97.06 232 TYR B O 1
ATOM 5752 N N . CYS B 1 233 ? 4.328 11.117 -10.594 1 97.69 233 CYS B N 1
ATOM 5753 C CA . CYS B 1 233 ? 5.387 11.016 -9.594 1 97.69 233 CYS B CA 1
ATOM 5754 C C . CYS B 1 233 ? 6.227 9.758 -9.828 1 97.69 233 CYS B C 1
ATOM 5756 O O . CYS B 1 233 ? 7.457 9.812 -9.742 1 97.69 233 CYS B O 1
ATOM 5758 N N . TYR B 1 234 ? 5.543 8.672 -10.156 1 97.62 234 TYR B N 1
ATOM 5759 C CA . TYR B 1 234 ? 6.238 7.395 -10.281 1 97.62 234 TYR B CA 1
ATOM 5760 C C . TYR B 1 234 ? 6.965 7.297 -11.617 1 97.62 234 TYR B C 1
ATOM 5762 O O . TYR B 1 234 ? 8.18 7.086 -11.656 1 97.62 234 TYR B O 1
ATOM 5770 N N . PHE B 1 235 ? 6.305 7.562 -12.672 1 97 235 PHE B N 1
ATOM 5771 C CA . PHE B 1 235 ? 6.828 7.395 -14.023 1 97 235 PHE B CA 1
ATOM 5772 C C . PHE B 1 235 ? 7.984 8.352 -14.273 1 97 235 PHE B C 1
ATOM 5774 O O . PHE B 1 235 ? 9.039 7.949 -14.781 1 97 235 PHE B O 1
ATOM 5781 N N . TYR B 1 236 ? 7.828 9.609 -13.867 1 95.81 236 TYR B N 1
ATOM 5782 C CA . TYR B 1 236 ? 8.836 10.617 -14.188 1 95.81 236 TYR B CA 1
ATOM 5783 C C . TYR B 1 236 ? 9.797 10.812 -13.023 1 95.81 236 TYR B C 1
ATOM 5785 O O . TYR B 1 236 ? 10.969 11.141 -13.227 1 95.81 236 TYR B O 1
ATOM 5793 N N . GLY B 1 237 ? 9.344 10.602 -11.789 1 96.19 237 GLY B N 1
ATOM 5794 C CA . GLY B 1 237 ? 10.141 10.961 -10.625 1 96.19 237 GLY B CA 1
ATOM 5795 C C . GLY B 1 237 ? 10.727 9.758 -9.906 1 96.19 237 GLY B C 1
ATOM 5796 O O . GLY B 1 237 ? 11.539 9.914 -8.992 1 96.19 237 GLY B O 1
ATOM 5797 N N . GLY B 1 238 ? 10.336 8.555 -10.312 1 96.44 238 GLY B N 1
ATOM 5798 C CA . GLY B 1 238 ? 10.82 7.367 -9.633 1 96.44 238 GLY B CA 1
ATOM 5799 C C . GLY B 1 238 ? 10.32 7.242 -8.203 1 96.44 238 GLY B C 1
ATOM 5800 O O . GLY B 1 238 ? 11.047 6.777 -7.324 1 96.44 238 GLY B O 1
ATOM 5801 N N . MET B 1 239 ? 9.164 7.785 -7.992 1 97.31 239 MET B N 1
ATOM 5802 C CA . MET B 1 239 ? 8.562 7.723 -6.664 1 97.31 239 MET B CA 1
ATOM 5803 C C . MET B 1 239 ? 7.543 6.594 -6.578 1 97.31 239 MET B C 1
ATOM 5805 O O . MET B 1 239 ? 6.355 6.797 -6.836 1 97.31 239 MET B O 1
ATOM 5809 N N . ARG B 1 240 ? 7.953 5.43 -6.16 1 96.06 240 ARG B N 1
ATOM 5810 C CA . ARG B 1 240 ? 7.098 4.246 -6.098 1 96.06 240 ARG B CA 1
ATOM 5811 C C . ARG B 1 240 ? 6.031 4.398 -5.02 1 96.06 240 ARG B C 1
ATOM 5813 O O . ARG B 1 240 ? 4.988 3.742 -5.074 1 96.06 240 ARG B O 1
ATOM 5820 N N . HIS B 1 241 ? 6.32 5.301 -4.008 1 96.25 241 HIS B N 1
ATOM 5821 C CA . HIS B 1 241 ? 5.406 5.578 -2.908 1 96.25 241 HIS B CA 1
ATOM 5822 C C . HIS B 1 241 ? 4.934 7.027 -2.936 1 96.25 241 HIS B C 1
ATOM 5824 O O . HIS B 1 241 ? 5.621 7.898 -3.479 1 96.25 241 HIS B O 1
ATOM 5830 N N . VAL B 1 242 ? 3.758 7.207 -2.387 1 97.44 242 VAL B N 1
ATOM 5831 C CA . VAL B 1 242 ? 3.34 8.547 -1.993 1 97.44 242 VAL B CA 1
ATOM 5832 C C . VAL B 1 242 ? 3.488 8.719 -0.483 1 97.44 242 VAL B C 1
ATOM 5834 O O . VAL B 1 242 ? 3.508 7.727 0.257 1 97.44 242 VAL B O 1
ATOM 5837 N N . ALA B 1 243 ? 3.625 9.914 -0.053 1 97.94 243 ALA B N 1
ATOM 5838 C CA . ALA B 1 243 ? 3.965 10.211 1.335 1 97.94 243 ALA B CA 1
ATOM 5839 C C . ALA B 1 243 ? 2.793 9.914 2.264 1 97.94 243 ALA B C 1
ATOM 5841 O O . ALA B 1 243 ? 2.986 9.641 3.451 1 97.94 243 ALA B O 1
ATOM 5842 N N . TYR B 1 244 ? 1.604 9.992 1.815 1 97.31 244 TYR B N 1
ATOM 5843 C CA . TYR B 1 244 ? 0.346 9.773 2.518 1 97.31 244 TYR B CA 1
ATOM 5844 C C . TYR B 1 244 ? -0.786 9.492 1.534 1 97.31 244 TYR B C 1
ATOM 5846 O O . TYR B 1 244 ? -0.607 9.625 0.321 1 97.31 244 TYR B O 1
ATOM 5854 N N . THR B 1 245 ? -1.925 9.023 2.064 1 96.62 245 THR B N 1
ATOM 5855 C CA . THR B 1 245 ? -3.078 8.789 1.203 1 96.62 245 THR B CA 1
ATOM 5856 C C . THR B 1 245 ? -3.482 10.078 0.488 1 96.62 245 THR B C 1
ATOM 5858 O O . THR B 1 245 ? -3.711 11.109 1.129 1 96.62 245 THR B O 1
ATOM 5861 N N . CYS B 1 246 ? -3.586 10.031 -0.8 1 98.25 246 CYS B N 1
ATOM 5862 C CA . CYS B 1 246 ? -3.906 11.203 -1.606 1 98.25 246 CYS B CA 1
ATOM 5863 C C . CYS B 1 246 ? -5.324 11.688 -1.325 1 98.25 246 CYS B C 1
ATOM 5865 O O . CYS B 1 246 ? -6.254 10.883 -1.233 1 98.25 246 CYS B O 1
ATOM 5867 N N . ILE B 1 247 ? -5.465 12.922 -1.131 1 98.38 247 ILE B N 1
ATOM 5868 C CA . ILE B 1 247 ? -6.77 13.57 -1.02 1 98.38 247 ILE B CA 1
ATOM 5869 C C . ILE B 1 247 ? -7.117 14.258 -2.338 1 98.38 247 ILE B C 1
ATOM 5871 O O . ILE B 1 247 ? -6.477 15.234 -2.721 1 98.38 247 ILE B O 1
ATOM 5875 N N . ALA B 1 248 ? -8.047 13.727 -3.006 1 98.62 248 ALA B N 1
ATOM 5876 C CA . ALA B 1 248 ? -8.562 14.32 -4.234 1 98.62 248 ALA B CA 1
ATOM 5877 C C . ALA B 1 248 ? -10 14.789 -4.055 1 98.62 248 ALA B C 1
ATOM 5879 O O . ALA B 1 248 ? -10.883 14.414 -4.832 1 98.62 248 ALA B O 1
ATOM 5880 N N . ALA B 1 249 ? -10.211 15.688 -3.178 1 98.38 249 ALA B N 1
ATOM 5881 C CA . ALA B 1 249 ? -11.547 16.141 -2.818 1 98.38 249 ALA B CA 1
ATOM 5882 C C . ALA B 1 249 ? -12.039 17.219 -3.785 1 98.38 249 ALA B C 1
ATOM 5884 O O . ALA B 1 249 ? -11.258 18.047 -4.254 1 98.38 249 ALA B O 1
ATOM 5885 N N . THR B 1 250 ? -13.32 17.266 -4.047 1 98.31 250 THR B N 1
ATOM 5886 C CA . THR B 1 250 ? -13.945 18.297 -4.855 1 98.31 250 THR B CA 1
ATOM 5887 C C . THR B 1 250 ? -15.312 18.688 -4.285 1 98.31 250 THR B C 1
ATOM 5889 O O . THR B 1 250 ? -15.938 17.891 -3.58 1 98.31 250 THR B O 1
ATOM 5892 N N . GLY B 1 251 ? -15.727 19.875 -4.539 1 97 251 GLY B N 1
ATOM 5893 C CA . GLY B 1 251 ? -17.016 20.344 -4.055 1 97 251 GLY B CA 1
ATOM 5894 C C . GLY B 1 251 ? -17.172 20.219 -2.551 1 97 251 GLY B C 1
ATOM 5895 O O . GLY B 1 251 ? -16.312 20.672 -1.795 1 97 251 GLY B O 1
ATOM 5896 N N . CYS B 1 252 ? -18.234 19.594 -2.139 1 94.94 252 CYS B N 1
ATOM 5897 C CA . CYS B 1 252 ? -18.547 19.5 -0.718 1 94.94 252 CYS B CA 1
ATOM 5898 C C . CYS B 1 252 ? -17.547 18.609 0.005 1 94.94 252 CYS B C 1
ATOM 5900 O O . CYS B 1 252 ? -17.328 18.766 1.208 1 94.94 252 CYS B O 1
ATOM 5902 N N . ASP B 1 253 ? -16.844 17.75 -0.739 1 96.31 253 ASP B N 1
ATOM 5903 C CA . ASP B 1 253 ? -15.891 16.828 -0.136 1 96.31 253 ASP B CA 1
ATOM 5904 C C . ASP B 1 253 ? -14.672 17.594 0.394 1 96.31 253 ASP B C 1
ATOM 5906 O O . ASP B 1 253 ? -13.922 17.062 1.22 1 96.31 253 ASP B O 1
ATOM 5910 N N . CYS B 1 254 ? -14.492 18.812 -0.059 1 97.69 254 CYS B N 1
ATOM 5911 C CA . CYS B 1 254 ? -13.359 19.641 0.372 1 97.69 254 CYS B CA 1
ATOM 5912 C C . CYS B 1 254 ? -13.469 19.969 1.855 1 97.69 254 CYS B C 1
ATOM 5914 O O . CYS B 1 254 ? -12.492 20.406 2.467 1 97.69 254 CYS B O 1
ATOM 5916 N N . ALA B 1 255 ? -14.633 19.766 2.434 1 94.88 255 ALA B N 1
ATOM 5917 C CA . ALA B 1 255 ? -14.836 20.031 3.855 1 94.88 255 ALA B CA 1
ATOM 5918 C C . ALA B 1 255 ? -14.281 18.891 4.715 1 94.88 255 ALA B C 1
ATOM 5920 O O . ALA B 1 255 ? -14.133 19.047 5.93 1 94.88 255 ALA B O 1
ATOM 5921 N N . VAL B 1 256 ? -13.992 17.766 4.102 1 93.75 256 VAL B N 1
ATOM 5922 C CA . VAL B 1 256 ? -13.422 16.625 4.816 1 93.75 256 VAL B CA 1
ATOM 5923 C C . VAL B 1 256 ? -11.898 16.734 4.848 1 93.75 256 VAL B C 1
ATOM 5925 O O . VAL B 1 256 ? -11.234 16.562 3.822 1 93.75 256 VAL B O 1
ATOM 5928 N N . LEU B 1 257 ? -11.336 16.938 5.984 1 93.44 257 LEU B N 1
ATOM 5929 C CA . LEU B 1 257 ? -9.922 17.281 6.113 1 93.44 257 LEU B CA 1
ATOM 5930 C C . LEU B 1 257 ? -9.039 16.109 5.719 1 93.44 257 LEU B C 1
ATOM 5932 O O . LEU B 1 257 ? -8.008 16.281 5.062 1 93.44 257 LEU B O 1
ATOM 5936 N N . HIS B 1 258 ? -9.406 14.906 6.156 1 92.25 258 HIS B N 1
ATOM 5937 C CA . HIS B 1 258 ? -8.695 13.695 5.781 1 92.25 258 HIS B CA 1
ATOM 5938 C C . HIS B 1 258 ? -9.5 12.859 4.793 1 92.25 258 HIS B C 1
ATOM 5940 O O . HIS B 1 258 ? -9.797 11.688 5.055 1 92.25 258 HIS B O 1
ATOM 5946 N N . TYR B 1 259 ? -9.844 13.461 3.686 1 94.69 259 TYR B N 1
ATOM 5947 C CA . TYR B 1 259 ? -10.531 12.781 2.588 1 94.69 259 TYR B CA 1
ATOM 5948 C C . TYR B 1 259 ? -9.609 11.766 1.916 1 94.69 259 TYR B C 1
ATOM 5950 O O . TYR B 1 259 ? -8.398 11.781 2.135 1 94.69 259 TYR B O 1
ATOM 5958 N N . GLY B 1 260 ? -10.18 10.734 1.191 1 94.38 260 GLY B N 1
ATOM 5959 C CA . GLY B 1 260 ? -9.391 9.75 0.464 1 94.38 260 GLY B CA 1
ATOM 5960 C C . GLY B 1 260 ? -9.266 8.43 1.198 1 94.38 260 GLY B C 1
ATOM 5961 O O . GLY B 1 260 ? -8.859 7.422 0.61 1 94.38 260 GLY B O 1
ATOM 5962 N N . HIS B 1 261 ? -9.578 8.359 2.461 1 91.38 261 HIS B N 1
ATOM 5963 C CA . HIS B 1 261 ? -9.539 7.133 3.244 1 91.38 261 HIS B CA 1
ATOM 5964 C C . HIS B 1 261 ? -10.625 6.16 2.809 1 91.38 261 HIS B C 1
ATOM 5966 O O . HIS B 1 261 ? -11.391 6.457 1.889 1 91.38 261 HIS B O 1
ATOM 5972 N N . ALA B 1 262 ? -10.695 5.039 3.447 1 90.25 262 ALA B N 1
ATOM 5973 C CA . ALA B 1 262 ? -11.547 3.943 2.994 1 90.25 262 ALA B CA 1
ATOM 5974 C C . ALA B 1 262 ? -13.023 4.34 3.043 1 90.25 262 ALA B C 1
ATOM 5976 O O . ALA B 1 262 ? -13.82 3.883 2.225 1 90.25 262 ALA B O 1
ATOM 5977 N N . GLY B 1 263 ? -13.43 5.223 3.938 1 88.19 263 GLY B N 1
ATOM 5978 C CA . GLY B 1 263 ? -14.812 5.648 4.066 1 88.19 263 GLY B CA 1
ATOM 5979 C C . GLY B 1 263 ? -15.203 6.711 3.055 1 88.19 263 GLY B C 1
ATOM 5980 O O . GLY B 1 263 ? -16.391 6.957 2.834 1 88.19 263 GLY B O 1
ATOM 5981 N N . ALA B 1 264 ? -14.234 7.402 2.477 1 90.94 264 ALA B N 1
ATOM 5982 C CA . ALA B 1 264 ? -14.391 8.422 1.441 1 90.94 264 ALA B CA 1
ATOM 5983 C C . ALA B 1 264 ? -13.258 8.352 0.421 1 90.94 264 ALA B C 1
ATOM 5985 O O . ALA B 1 264 ? -12.406 9.234 0.37 1 90.94 264 ALA B O 1
ATOM 5986 N N . PRO B 1 265 ? -13.281 7.363 -0.409 1 93.88 265 PRO B N 1
ATOM 5987 C CA . PRO B 1 265 ? -12.094 6.902 -1.14 1 93.88 265 PRO B CA 1
ATOM 5988 C C . PRO B 1 265 ? -11.93 7.594 -2.492 1 93.88 265 PRO B C 1
ATOM 5990 O O . PRO B 1 265 ? -11.648 6.93 -3.494 1 93.88 265 PRO B O 1
ATOM 5993 N N . ASN B 1 266 ? -12.078 8.945 -2.59 1 97.44 266 ASN B N 1
ATOM 5994 C CA . ASN B 1 266 ? -11.875 9.695 -3.824 1 97.44 266 ASN B CA 1
ATOM 5995 C C . ASN B 1 266 ? -12.719 9.125 -4.965 1 97.44 266 ASN B C 1
ATOM 5997 O O . ASN B 1 266 ? -12.219 8.945 -6.078 1 97.44 266 ASN B O 1
ATOM 6001 N N . ASP B 1 267 ? -13.961 8.836 -4.703 1 95.94 267 ASP B N 1
ATOM 6002 C CA . ASP B 1 267 ? -14.703 8.094 -5.719 1 95.94 267 ASP B CA 1
ATOM 6003 C C . ASP B 1 267 ? -15.844 8.93 -6.293 1 95.94 267 ASP B C 1
ATOM 6005 O O . ASP B 1 267 ? -16.578 8.461 -7.168 1 95.94 267 ASP B O 1
ATOM 6009 N N . ASN B 1 268 ? -16.031 10.203 -5.91 1 96.75 268 ASN B N 1
ATOM 6010 C CA . ASN B 1 268 ? -17.141 11.016 -6.41 1 96.75 268 ASN B CA 1
ATOM 6011 C C . ASN B 1 268 ? -16.828 11.609 -7.777 1 96.75 268 ASN B C 1
ATOM 6013 O O . ASN B 1 268 ? -15.656 11.82 -8.117 1 96.75 268 ASN B O 1
ATOM 6017 N N . GLN B 1 269 ? -17.844 11.852 -8.523 1 97.62 269 GLN B N 1
ATOM 6018 C CA . GLN B 1 269 ? -17.703 12.547 -9.797 1 97.62 269 GLN B CA 1
ATOM 6019 C C . GLN B 1 269 ? -17.375 14.023 -9.586 1 97.62 269 GLN B C 1
ATOM 6021 O O . GLN B 1 269 ? -17.938 14.664 -8.695 1 97.62 269 GLN B O 1
ATOM 6026 N N . ILE B 1 270 ? -16.5 14.531 -10.375 1 98.19 270 ILE B N 1
ATOM 6027 C CA . ILE B 1 270 ? -16.125 15.945 -10.352 1 98.19 270 ILE B CA 1
ATOM 6028 C C . ILE B 1 270 ? -17.094 16.75 -11.203 1 98.19 270 ILE B C 1
ATOM 6030 O O . ILE B 1 270 ? -17.188 16.547 -12.414 1 98.19 270 ILE B O 1
ATOM 6034 N N . ARG B 1 271 ? -17.875 17.719 -10.594 1 97.5 271 ARG B N 1
ATOM 6035 C CA . ARG B 1 271 ? -18.891 18.484 -11.305 1 97.5 271 ARG B CA 1
ATOM 6036 C C . ARG B 1 271 ? -18.344 19.844 -11.75 1 97.5 271 ARG B C 1
ATOM 6038 O O . ARG B 1 271 ? -17.453 20.391 -11.109 1 97.5 271 ARG B O 1
ATOM 6045 N N . ASP B 1 272 ? -18.875 20.281 -12.82 1 97.62 272 ASP B N 1
ATOM 6046 C CA . ASP B 1 272 ? -18.5 21.609 -13.297 1 97.62 272 ASP B CA 1
ATOM 6047 C C . ASP B 1 272 ? -18.734 22.656 -12.219 1 97.62 272 ASP B C 1
ATOM 6049 O O . ASP B 1 272 ? -19.812 22.719 -11.625 1 97.62 272 ASP B O 1
ATOM 6053 N N . GLY B 1 273 ? -17.703 23.438 -11.969 1 95 273 GLY B N 1
ATOM 6054 C CA . GLY B 1 273 ? -17.844 24.5 -10.984 1 95 273 GLY B CA 1
ATOM 6055 C C . GLY B 1 273 ? -17.328 24.109 -9.617 1 95 273 GLY B C 1
ATOM 6056 O O . GLY B 1 273 ? -17.156 24.969 -8.75 1 95 273 GLY B O 1
ATOM 6057 N N . ASP B 1 274 ? -17.078 22.828 -9.398 1 96.81 274 ASP B N 1
ATOM 6058 C CA . ASP B 1 274 ? -16.516 22.375 -8.125 1 96.81 274 ASP B CA 1
ATOM 6059 C C . ASP B 1 274 ? -15.148 23 -7.875 1 96.81 274 ASP B C 1
ATOM 6061 O O . ASP B 1 274 ? -14.352 23.141 -8.805 1 96.81 274 ASP B O 1
ATOM 6065 N N . MET B 1 275 ? -14.875 23.375 -6.594 1 97.94 275 MET B N 1
ATOM 6066 C CA . MET B 1 275 ? -13.492 23.562 -6.168 1 97.94 275 MET B CA 1
ATOM 6067 C C . MET B 1 275 ? -12.781 22.219 -6.023 1 97.94 275 MET B C 1
ATOM 6069 O O . MET B 1 275 ? -13.359 21.266 -5.52 1 97.94 275 MET B O 1
ATOM 6073 N N . CYS B 1 276 ? -11.617 22.203 -6.504 1 98.56 276 CYS B N 1
ATOM 6074 C CA . CYS B 1 276 ? -10.727 21.078 -6.207 1 98.56 276 CYS B CA 1
ATOM 6075 C C . CYS B 1 276 ? -9.844 21.391 -5.004 1 98.56 276 CYS B C 1
ATOM 6077 O O . CYS B 1 276 ? -9.375 22.516 -4.852 1 98.56 276 CYS B O 1
ATOM 6079 N N . LEU B 1 277 ? -9.695 20.531 -4.141 1 98.81 277 LEU B N 1
ATOM 6080 C CA . LEU B 1 277 ? -8.688 20.516 -3.086 1 98.81 277 LEU B CA 1
ATOM 6081 C C . LEU B 1 277 ? -7.848 19.25 -3.154 1 98.81 277 LEU B C 1
ATOM 6083 O O . LEU B 1 277 ? -8.234 18.203 -2.598 1 98.81 277 LEU B O 1
ATOM 6087 N N . PHE B 1 278 ? -6.762 19.328 -3.891 1 98.88 278 PHE B N 1
ATOM 6088 C CA . PHE B 1 278 ? -5.859 18.203 -4.102 1 98.88 278 PHE B CA 1
ATOM 6089 C C . PHE B 1 278 ? -4.656 18.281 -3.166 1 98.88 278 PHE B C 1
ATOM 6091 O O . PHE B 1 278 ? -3.783 19.141 -3.348 1 98.88 278 PHE B O 1
ATOM 6098 N N . ASP B 1 279 ? -4.68 17.5 -2.109 1 98.75 279 ASP B N 1
ATOM 6099 C CA . ASP B 1 279 ? -3.611 17.344 -1.125 1 98.75 279 ASP B CA 1
ATOM 6100 C C . ASP B 1 279 ? -2.877 16.016 -1.31 1 98.75 279 ASP B C 1
ATOM 6102 O O . ASP B 1 279 ? -3.322 14.984 -0.815 1 98.75 279 ASP B O 1
ATOM 6106 N N . MET B 1 280 ? -1.804 16.047 -2.049 1 98.69 280 MET B N 1
ATOM 6107 C CA . MET B 1 280 ? -1.05 14.875 -2.473 1 98.69 280 MET B CA 1
ATOM 6108 C C . MET B 1 280 ? 0.445 15.172 -2.51 1 98.69 280 MET B C 1
ATOM 6110 O O . MET B 1 280 ? 0.853 16.297 -2.826 1 98.69 280 MET B O 1
ATOM 6114 N N . GLY B 1 281 ? 1.249 14.227 -2.18 1 98.75 281 GLY B N 1
ATOM 6115 C CA . GLY B 1 281 ? 2.695 14.367 -2.17 1 98.75 281 GLY B CA 1
ATOM 6116 C C . GLY B 1 281 ? 3.426 13.062 -2.424 1 98.75 281 GLY B C 1
ATOM 6117 O O . GLY B 1 281 ? 3.082 12.031 -1.846 1 98.75 281 GLY B O 1
ATOM 6118 N N . GLY B 1 282 ? 4.402 13.086 -3.322 1 98.44 282 GLY B N 1
ATOM 6119 C CA . GLY B 1 282 ? 5.254 11.938 -3.592 1 98.44 282 GLY B CA 1
ATOM 6120 C C . GLY B 1 282 ? 6.324 11.727 -2.539 1 98.44 282 GLY B C 1
ATOM 6121 O O . GLY B 1 282 ? 6.547 12.594 -1.692 1 98.44 282 GLY B O 1
ATOM 6122 N N . GLU B 1 283 ? 6.91 10.609 -2.514 1 98.31 283 GLU B N 1
ATOM 6123 C CA . GLU B 1 283 ? 8.016 10.211 -1.648 1 98.31 283 GLU B CA 1
ATOM 6124 C C . GLU B 1 283 ? 9.188 9.664 -2.465 1 98.31 283 GLU B C 1
ATOM 6126 O O . GLU B 1 283 ? 8.992 8.812 -3.332 1 98.31 283 GLU B O 1
ATOM 6131 N N . TYR B 1 284 ? 10.359 10.25 -2.244 1 98.38 284 TYR B N 1
ATOM 6132 C CA . TYR B 1 284 ? 11.578 9.742 -2.873 1 98.38 284 TYR B CA 1
ATOM 6133 C C . TYR B 1 284 ? 12.586 9.297 -1.823 1 98.38 284 TYR B C 1
ATOM 6135 O O . TYR B 1 284 ? 12.984 10.086 -0.962 1 98.38 284 TYR B O 1
ATOM 6143 N N . TYR B 1 285 ? 12.969 7.992 -1.872 1 98.06 285 TYR B N 1
ATOM 6144 C CA . TYR B 1 285 ? 13.945 7.43 -0.952 1 98.06 285 TYR B CA 1
ATOM 6145 C C . TYR B 1 285 ? 13.57 7.727 0.495 1 98.06 285 TYR B C 1
ATOM 6147 O O . TYR B 1 285 ? 14.398 8.211 1.272 1 98.06 285 TYR B O 1
ATOM 6155 N N . CYS B 1 286 ? 12.305 7.645 0.83 1 97.75 286 CYS B N 1
ATOM 6156 C CA . CYS B 1 286 ? 11.711 7.75 2.156 1 97.75 286 CYS B CA 1
ATOM 6157 C C . CYS B 1 286 ? 11.633 9.203 2.604 1 97.75 286 CYS B C 1
ATOM 6159 O O . CYS B 1 286 ? 11.312 9.484 3.762 1 97.75 286 CYS B O 1
ATOM 6161 N N . TYR B 1 287 ? 11.93 10.156 1.749 1 98.75 287 TYR B N 1
ATOM 6162 C CA . TYR B 1 287 ? 11.719 11.562 2.062 1 98.75 287 TYR B CA 1
ATOM 6163 C C . TYR B 1 287 ? 10.461 12.086 1.384 1 98.75 287 TYR B C 1
ATOM 6165 O O . TYR B 1 287 ? 10.203 11.789 0.216 1 98.75 287 TYR B O 1
ATOM 6173 N N . CYS B 1 288 ? 9.719 12.898 2.107 1 98.75 288 CYS B N 1
ATOM 6174 C CA . CYS B 1 288 ? 8.336 13.18 1.746 1 98.75 288 CYS B CA 1
ATOM 6175 C C . CYS B 1 288 ? 8.195 14.594 1.187 1 98.75 288 CYS B C 1
ATOM 6177 O O . CYS B 1 288 ? 9.094 15.414 1.335 1 98.75 288 CYS B O 1
ATOM 6179 N N . SER B 1 289 ? 7.129 14.844 0.529 1 98.81 289 SER B N 1
ATOM 6180 C CA . SER B 1 289 ? 6.555 16.125 0.159 1 98.81 289 SER B CA 1
ATOM 6181 C C . SER B 1 289 ? 5.086 16.219 0.558 1 98.81 289 SER B C 1
ATOM 6183 O O . SER B 1 289 ? 4.457 15.203 0.86 1 98.81 289 SER B O 1
ATOM 6185 N N . ASP B 1 290 ? 4.566 17.406 0.66 1 98.81 290 ASP B N 1
ATOM 6186 C CA . ASP B 1 290 ? 3.18 17.641 1.053 1 98.81 290 ASP B CA 1
ATOM 6187 C C . ASP B 1 290 ? 2.668 18.969 0.498 1 98.81 290 ASP B C 1
ATOM 6189 O O . ASP B 1 290 ? 2.924 20.016 1.075 1 98.81 290 ASP B O 1
ATOM 6193 N N . ILE B 1 291 ? 1.933 18.875 -0.587 1 98.88 291 ILE B N 1
ATOM 6194 C CA . ILE B 1 291 ? 1.472 20.062 -1.285 1 98.88 291 ILE B CA 1
ATOM 6195 C C . ILE B 1 291 ? -0.04 20 -1.486 1 98.88 291 ILE B C 1
ATOM 6197 O O . ILE B 1 291 ? -0.575 18.953 -1.858 1 98.88 291 ILE B O 1
ATOM 6201 N N . THR B 1 292 ? -0.725 21.031 -1.146 1 98.88 292 THR B N 1
ATOM 6202 C CA . THR B 1 292 ? -2.154 21.125 -1.419 1 98.88 292 THR B CA 1
ATOM 6203 C C . THR B 1 292 ? -2.449 22.25 -2.402 1 98.88 292 THR B C 1
ATOM 6205 O O . THR B 1 292 ? -1.991 23.375 -2.213 1 98.88 292 THR B O 1
ATOM 6208 N N . CYS B 1 293 ? -3.139 21.953 -3.449 1 98.88 293 CYS B N 1
ATOM 6209 C CA . CYS B 1 293 ? -3.627 22.922 -4.426 1 98.88 293 CYS B CA 1
ATOM 6210 C C . CYS B 1 293 ? -5.148 22.969 -4.441 1 98.88 293 CYS B C 1
ATOM 6212 O O . CYS B 1 293 ? -5.801 21.922 -4.547 1 98.88 293 CYS B O 1
ATOM 6214 N N . SER B 1 294 ? -5.68 24.141 -4.301 1 98.88 294 SER B N 1
ATOM 6215 C CA . SER B 1 294 ? -7.109 24.359 -4.484 1 98.88 294 SER B CA 1
ATOM 6216 C C . SER B 1 294 ? -7.379 25.25 -5.703 1 98.88 294 SER B C 1
ATOM 6218 O O . SER B 1 294 ? -6.707 26.266 -5.906 1 98.88 294 SER B O 1
ATOM 6220 N N . PHE B 1 295 ? -8.281 24.859 -6.559 1 98.81 295 PHE B N 1
ATOM 6221 C CA . PHE B 1 295 ? -8.641 25.594 -7.766 1 98.81 295 PHE B CA 1
ATOM 6222 C C . PHE B 1 295 ? -9.961 25.109 -8.328 1 98.81 295 PHE B C 1
ATOM 6224 O O . PHE B 1 295 ? -10.383 23.984 -8.055 1 98.81 295 PHE B O 1
ATOM 6231 N N . PRO B 1 296 ? -10.68 25.969 -9.078 1 98.38 296 PRO B N 1
ATOM 6232 C CA . PRO B 1 296 ? -11.891 25.5 -9.742 1 98.38 296 PRO B CA 1
ATOM 6233 C C . PRO B 1 296 ? -11.586 24.516 -10.875 1 98.38 296 PRO B C 1
ATOM 6235 O O . PRO B 1 296 ? -10.734 24.781 -11.727 1 98.38 296 PRO B O 1
ATOM 6238 N N . VAL B 1 297 ? -12.305 23.453 -10.914 1 97.69 297 VAL B N 1
ATOM 6239 C CA . VAL B 1 297 ? -12.023 22.375 -11.859 1 97.69 297 VAL B CA 1
ATOM 6240 C C . VAL B 1 297 ? -12.086 22.906 -13.289 1 97.69 297 VAL B C 1
ATOM 6242 O O . VAL B 1 297 ? -11.375 22.422 -14.164 1 97.69 297 VAL B O 1
ATOM 6245 N N . ASN B 1 298 ? -12.977 23.922 -13.516 1 96.81 298 ASN B N 1
ATOM 6246 C CA . ASN B 1 298 ? -13.148 24.422 -14.875 1 96.81 298 ASN B CA 1
ATOM 6247 C C . ASN B 1 298 ? -12.172 25.562 -15.188 1 96.81 298 ASN B C 1
ATOM 6249 O O . ASN B 1 298 ? -12.227 26.156 -16.266 1 96.81 298 ASN B O 1
ATOM 6253 N N . GLY B 1 299 ? -11.344 26 -14.203 1 97.06 299 GLY B N 1
ATOM 6254 C CA . GLY B 1 299 ? -10.234 26.922 -14.453 1 97.06 299 GLY B CA 1
ATOM 6255 C C . GLY B 1 299 ? -10.586 28.375 -14.203 1 97.06 299 GLY B C 1
ATOM 6256 O O . GLY B 1 299 ? -9.742 29.25 -14.352 1 97.06 299 GLY B O 1
ATOM 6257 N N . LYS B 1 300 ? -11.836 28.625 -13.773 1 97.75 300 LYS B N 1
ATOM 6258 C CA . LYS B 1 300 ? -12.25 30.016 -13.531 1 97.75 300 LYS B CA 1
ATOM 6259 C C . LYS B 1 300 ? -12.93 30.141 -12.172 1 97.75 300 LYS B C 1
ATOM 6261 O O . LYS B 1 300 ? -13.938 29.484 -11.906 1 97.75 300 LYS B O 1
ATOM 6266 N N . PHE B 1 301 ? -12.453 31.078 -11.406 1 98.5 301 PHE B N 1
ATOM 6267 C CA . PHE B 1 301 ? -13.008 31.297 -10.078 1 98.5 301 PHE B CA 1
ATOM 6268 C C . PHE B 1 301 ? -14.305 32.094 -10.148 1 98.5 301 PHE B C 1
ATOM 6270 O O . PHE B 1 301 ? -14.398 33.062 -10.914 1 98.5 301 PHE B O 1
ATOM 6277 N N . THR B 1 302 ? -15.305 31.672 -9.391 1 97.81 302 THR B N 1
ATOM 6278 C CA . THR B 1 302 ? -16.422 32.562 -9.086 1 97.81 302 THR B CA 1
ATOM 6279 C C . THR B 1 302 ? -16.016 33.594 -8.016 1 97.81 302 THR B C 1
ATOM 6281 O O . THR B 1 302 ? -14.953 33.469 -7.402 1 97.81 302 THR B O 1
ATOM 6284 N N . SER B 1 303 ? -16.844 34.562 -7.758 1 97.69 303 SER B N 1
ATOM 6285 C CA . SER B 1 303 ? -16.547 35.562 -6.754 1 97.69 303 SER B CA 1
ATOM 6286 C C . SER B 1 303 ? -16.438 34.969 -5.363 1 97.69 303 SER B C 1
ATOM 6288 O O . SER B 1 303 ? -15.547 35.344 -4.59 1 97.69 303 SER B O 1
ATOM 6290 N N . ASP B 1 304 ? -17.344 34.031 -5.035 1 97.75 304 ASP B N 1
ATOM 6291 C CA . ASP B 1 304 ? -17.312 33.375 -3.732 1 97.75 304 ASP B CA 1
ATOM 6292 C C . ASP B 1 304 ? -16.062 32.531 -3.584 1 97.75 304 ASP B C 1
ATOM 6294 O O . ASP B 1 304 ? -15.414 32.531 -2.533 1 97.75 304 ASP B O 1
ATOM 6298 N N . GLN B 1 305 ? -15.75 31.75 -4.613 1 98.38 305 GLN B N 1
ATOM 6299 C CA . GLN B 1 305 ? -14.547 30.922 -4.594 1 98.38 305 GLN B CA 1
ATOM 6300 C C . GLN B 1 305 ? -13.297 31.781 -4.434 1 98.38 305 GLN B C 1
ATOM 6302 O O . GLN B 1 305 ? -12.398 31.438 -3.654 1 98.38 305 GLN B O 1
ATOM 6307 N N . ARG B 1 306 ? -13.258 32.875 -5.16 1 98.62 306 ARG B N 1
ATOM 6308 C CA . ARG B 1 306 ? -12.133 33.781 -5.098 1 98.62 306 ARG B CA 1
ATOM 6309 C C . ARG B 1 306 ? -11.977 34.375 -3.695 1 98.62 306 ARG B C 1
ATOM 6311 O O . ARG B 1 306 ? -10.859 34.469 -3.184 1 98.62 306 ARG B O 1
ATOM 6318 N N . LEU B 1 307 ? -13.047 34.75 -3.127 1 98.56 307 LEU B N 1
ATOM 6319 C CA . LEU B 1 307 ? -13.023 35.344 -1.791 1 98.56 307 LEU B CA 1
ATOM 6320 C C . LEU B 1 307 ? -12.336 34.406 -0.801 1 98.56 307 LEU B C 1
ATOM 6322 O O . LEU B 1 307 ? -11.406 34.812 -0.1 1 98.56 307 LEU B O 1
ATOM 6326 N N . ILE B 1 308 ? -12.797 33.156 -0.746 1 98.81 308 ILE B N 1
ATOM 6327 C CA . ILE B 1 308 ? -12.266 32.219 0.22 1 98.81 308 ILE B CA 1
ATOM 6328 C C . ILE B 1 308 ? -10.828 31.844 -0.152 1 98.81 308 ILE B C 1
ATOM 6330 O O . ILE B 1 308 ? -9.961 31.75 0.719 1 98.81 308 ILE B O 1
ATOM 6334 N N . TYR B 1 309 ? -10.555 31.625 -1.45 1 98.88 309 TYR B N 1
ATOM 6335 C CA . TYR B 1 309 ? -9.211 31.281 -1.903 1 98.88 309 TYR B CA 1
ATOM 6336 C C . TYR B 1 309 ? -8.211 32.375 -1.503 1 98.88 309 TYR B C 1
ATOM 6338 O O . TYR B 1 309 ? -7.145 32.062 -0.96 1 98.88 309 TYR B O 1
ATOM 6346 N N . GLU B 1 310 ? -8.539 33.562 -1.741 1 98.88 310 GLU B N 1
ATOM 6347 C CA . GLU B 1 310 ? -7.625 34.656 -1.468 1 98.88 310 GLU B CA 1
ATOM 6348 C C . GLU B 1 310 ? -7.438 34.875 0.033 1 98.88 310 GLU B C 1
ATOM 6350 O O . GLU B 1 310 ? -6.371 35.281 0.479 1 98.88 310 GLU B O 1
ATOM 6355 N N . ALA B 1 311 ? -8.508 34.625 0.815 1 98.88 311 ALA B N 1
ATOM 6356 C CA . ALA B 1 311 ? -8.344 34.656 2.268 1 98.88 311 ALA B CA 1
ATOM 6357 C C . ALA B 1 311 ? -7.262 33.688 2.717 1 98.88 311 ALA B C 1
ATOM 6359 O O . ALA B 1 311 ? -6.391 34.031 3.512 1 98.88 311 ALA B O 1
ATOM 6360 N N . VAL B 1 312 ? -7.289 32.438 2.193 1 98.94 312 VAL B N 1
ATOM 6361 C CA . VAL B 1 312 ? -6.336 31.406 2.57 1 98.94 312 VAL B CA 1
ATOM 6362 C C . VAL B 1 312 ? -4.953 31.75 2.018 1 98.94 312 VAL B C 1
ATOM 6364 O O . VAL B 1 312 ? -3.947 31.594 2.713 1 98.94 312 VAL B O 1
ATOM 6367 N N . LEU B 1 313 ? -4.906 32.188 0.762 1 98.94 313 LEU B N 1
ATOM 6368 C CA . LEU B 1 313 ? -3.629 32.562 0.174 1 98.94 313 LEU B CA 1
ATOM 6369 C C . LEU B 1 313 ? -2.977 33.688 0.981 1 98.94 313 LEU B C 1
ATOM 6371 O O . LEU B 1 313 ? -1.763 33.688 1.196 1 98.94 313 LEU B O 1
ATOM 6375 N N . ALA B 1 314 ? -3.777 34.656 1.388 1 98.94 314 ALA B N 1
ATOM 6376 C CA . ALA B 1 314 ? -3.254 35.75 2.211 1 98.94 314 ALA B CA 1
ATOM 6377 C C . ALA B 1 314 ? -2.648 35.219 3.506 1 98.94 314 ALA B C 1
ATOM 6379 O O . ALA B 1 314 ? -1.631 35.719 3.98 1 98.94 314 ALA B O 1
ATOM 6380 N N . ALA B 1 315 ? -3.309 34.281 4.082 1 98.94 315 ALA B N 1
ATOM 6381 C CA . ALA B 1 315 ? -2.795 33.656 5.305 1 98.94 315 ALA B CA 1
ATOM 6382 C C . ALA B 1 315 ? -1.457 32.969 5.059 1 98.94 315 ALA B C 1
ATOM 6384 O O . ALA B 1 315 ? -0.529 33.094 5.863 1 98.94 315 ALA B O 1
ATOM 6385 N N . VAL B 1 316 ? -1.319 32.188 3.979 1 98.88 316 VAL B N 1
ATOM 6386 C CA . VAL B 1 316 ? -0.06 31.547 3.619 1 98.88 316 VAL B CA 1
ATOM 6387 C C . VAL B 1 316 ? 1.043 32.594 3.506 1 98.88 316 VAL B C 1
ATOM 6389 O O . VAL B 1 316 ? 2.131 32.438 4.062 1 98.88 316 VAL B O 1
ATOM 6392 N N . ARG B 1 317 ? 0.744 33.656 2.82 1 98.75 317 ARG B N 1
ATOM 6393 C CA . ARG B 1 317 ? 1.723 34.719 2.58 1 98.75 317 ARG B CA 1
ATOM 6394 C C . ARG B 1 317 ? 2.102 35.406 3.881 1 98.75 317 ARG B C 1
ATOM 6396 O O . ARG B 1 317 ? 3.27 35.75 4.094 1 98.75 317 ARG B O 1
ATOM 6403 N N . ALA B 1 318 ? 1.123 35.688 4.676 1 98.81 318 ALA B N 1
ATOM 6404 C CA . ALA B 1 318 ? 1.404 36.281 5.965 1 98.81 318 ALA B CA 1
ATOM 6405 C C . ALA B 1 318 ? 2.391 35.469 6.773 1 98.81 318 ALA B C 1
ATOM 6407 O O . ALA B 1 318 ? 3.375 35.969 7.297 1 98.81 318 ALA B O 1
ATOM 6408 N N . VAL B 1 319 ? 2.162 34.156 6.852 1 98.88 319 VAL B N 1
ATOM 6409 C CA . VAL B 1 319 ? 2.996 33.281 7.656 1 98.88 319 VAL B CA 1
ATOM 6410 C C . VAL B 1 319 ? 4.383 33.156 7.027 1 98.88 319 VAL B C 1
ATOM 6412 O O . VAL B 1 319 ? 5.395 33.344 7.707 1 98.88 319 VAL B O 1
ATOM 6415 N N . THR B 1 320 ? 4.496 32.875 5.727 1 98.69 320 THR B N 1
ATOM 6416 C CA . THR B 1 320 ? 5.781 32.656 5.082 1 98.69 320 THR B CA 1
ATOM 6417 C C . THR B 1 320 ? 6.641 33.906 5.109 1 98.69 320 THR B C 1
ATOM 6419 O O . THR B 1 320 ? 7.871 33.844 5.16 1 98.69 320 THR B O 1
ATOM 6422 N N . SER B 1 321 ? 5.973 35.094 5.102 1 98.31 321 SER B N 1
ATOM 6423 C CA . SER B 1 321 ? 6.723 36.344 5.133 1 98.31 321 SER B CA 1
ATOM 6424 C C . SER B 1 321 ? 7.293 36.594 6.52 1 98.31 321 SER B C 1
ATOM 6426 O O . SER B 1 321 ? 8.258 37.344 6.668 1 98.31 321 SER B O 1
ATOM 6428 N N . HIS B 1 322 ? 6.758 36.031 7.551 1 98.25 322 HIS B N 1
ATOM 6429 C CA . HIS B 1 322 ? 7.191 36.281 8.922 1 98.25 322 HIS B CA 1
ATOM 6430 C C . HIS B 1 322 ? 8.078 35.125 9.43 1 98.25 322 HIS B C 1
ATOM 6432 O O . HIS B 1 322 ? 8.781 35.312 10.43 1 98.25 322 HIS B O 1
ATOM 6438 N N . LEU B 1 323 ? 8.023 34.031 8.789 1 98.19 323 LEU B N 1
ATOM 6439 C CA . LEU B 1 323 ? 8.711 32.844 9.273 1 98.19 323 LEU B CA 1
ATOM 6440 C C . LEU B 1 323 ? 10.227 33.031 9.234 1 98.19 323 LEU B C 1
ATOM 6442 O O . LEU B 1 323 ? 10.789 33.312 8.172 1 98.19 323 LEU B O 1
ATOM 6446 N N . ARG B 1 324 ? 10.852 32.938 10.305 1 98.06 324 ARG B N 1
ATOM 6447 C CA . ARG B 1 324 ? 12.297 33.031 10.508 1 98.06 324 ARG B CA 1
ATOM 6448 C C . ARG B 1 324 ? 12.703 32.438 11.852 1 98.06 324 ARG B C 1
ATOM 6450 O O . ARG B 1 324 ? 11.852 32.188 12.711 1 98.06 324 ARG B O 1
ATOM 6457 N N . PRO B 1 325 ? 14 32.125 12.008 1 98.19 325 PRO B N 1
ATOM 6458 C CA . PRO B 1 325 ? 14.43 31.531 13.266 1 98.19 325 PRO B CA 1
ATOM 6459 C C . PRO B 1 325 ? 13.977 32.312 14.492 1 98.19 325 PRO B C 1
ATOM 6461 O O . PRO B 1 325 ? 14.07 33.531 14.5 1 98.19 325 PRO B O 1
ATOM 6464 N N . GLY B 1 326 ? 13.438 31.594 15.484 1 97.75 326 GLY B N 1
ATOM 6465 C CA . GLY B 1 326 ? 13.039 32.219 16.734 1 97.75 326 GLY B CA 1
ATOM 6466 C C . GLY B 1 326 ? 11.555 32.5 16.812 1 97.75 326 GLY B C 1
ATOM 6467 O O . GLY B 1 326 ? 11.016 32.75 17.891 1 97.75 326 GLY B O 1
ATOM 6468 N N . VAL B 1 327 ? 10.922 32.469 15.727 1 97.69 327 VAL B N 1
ATOM 6469 C CA . VAL B 1 327 ? 9.484 32.719 15.68 1 97.69 327 VAL B CA 1
ATOM 6470 C C . VAL B 1 327 ? 8.727 31.547 16.281 1 97.69 327 VAL B C 1
ATOM 6472 O O . VAL B 1 327 ? 9.094 30.391 16.078 1 97.69 327 VAL B O 1
ATOM 6475 N N . SER B 1 328 ? 7.684 31.875 17.062 1 98 328 SER B N 1
ATOM 6476 C CA . SER B 1 328 ? 6.805 30.859 17.656 1 98 328 SER B CA 1
ATOM 6477 C C . SER B 1 328 ? 5.816 30.328 16.625 1 98 328 SER B C 1
ATOM 6479 O O . SER B 1 328 ? 5.062 31.094 16.016 1 98 328 SER B O 1
ATOM 6481 N N . TRP B 1 329 ? 5.781 28.969 16.484 1 98.44 329 TRP B N 1
ATOM 6482 C CA . TRP B 1 329 ? 4.836 28.359 15.562 1 98.44 329 TRP B CA 1
ATOM 6483 C C . TRP B 1 329 ? 3.398 28.641 15.977 1 98.44 329 TRP B C 1
ATOM 6485 O O . TRP B 1 329 ? 2.529 28.859 15.125 1 98.44 329 TRP B O 1
ATOM 6495 N N . LEU B 1 330 ? 3.131 28.641 17.281 1 98.31 330 LEU B N 1
ATOM 6496 C CA . LEU B 1 330 ? 1.809 28.953 17.812 1 98.31 330 LEU B CA 1
ATOM 6497 C C . LEU B 1 330 ? 1.354 30.328 17.359 1 98.31 330 LEU B C 1
ATOM 6499 O O . LEU B 1 330 ? 0.208 30.516 16.953 1 98.31 330 LEU B O 1
ATOM 6503 N N . GLU B 1 331 ? 2.273 31.297 17.422 1 98.25 331 GLU B N 1
ATOM 6504 C CA . GLU B 1 331 ? 1.939 32.656 17.016 1 98.25 331 GLU B CA 1
ATOM 6505 C C . GLU B 1 331 ? 1.697 32.75 15.508 1 98.25 331 GLU B C 1
ATOM 6507 O O . GLU B 1 331 ? 0.883 33.531 15.047 1 98.25 331 GLU B O 1
ATOM 6512 N N . MET B 1 332 ? 2.447 31.922 14.766 1 98.75 332 MET B N 1
ATOM 6513 C CA . MET B 1 332 ? 2.211 31.875 13.328 1 98.75 332 MET B CA 1
ATOM 6514 C C . MET B 1 332 ? 0.818 31.328 13.023 1 98.75 332 MET B C 1
ATOM 6516 O O . MET B 1 332 ? 0.171 31.766 12.07 1 98.75 332 MET B O 1
ATOM 6520 N N . HIS B 1 333 ? 0.331 30.344 13.812 1 98.75 333 HIS B N 1
ATOM 6521 C CA . HIS B 1 333 ? -1.032 29.859 13.656 1 98.75 333 HIS B CA 1
ATOM 6522 C C . HIS B 1 333 ? -2.053 30.969 13.898 1 98.75 333 HIS B C 1
ATOM 6524 O O . HIS B 1 333 ? -2.998 31.125 13.125 1 98.75 333 HIS B O 1
ATOM 6530 N N . LYS B 1 334 ? -1.856 31.719 14.938 1 98.69 334 LYS B N 1
ATOM 6531 C CA . LYS B 1 334 ? -2.748 32.844 15.25 1 98.69 334 LYS B CA 1
ATOM 6532 C C . LYS B 1 334 ? -2.754 33.875 14.133 1 98.69 334 LYS B C 1
ATOM 6534 O O . LYS B 1 334 ? -3.799 34.438 13.805 1 98.69 334 LYS B O 1
ATOM 6539 N N . LEU B 1 335 ? -1.553 34.094 13.617 1 98.81 335 LEU B N 1
ATOM 6540 C CA . LEU B 1 335 ? -1.44 35.031 12.5 1 98.81 335 LEU B CA 1
ATOM 6541 C C . LEU B 1 335 ? -2.283 34.594 11.32 1 98.81 335 LEU B C 1
ATOM 6543 O O . LEU B 1 335 ? -2.967 35.375 10.68 1 98.81 335 LEU B O 1
ATOM 6547 N N . ALA B 1 336 ? -2.248 33.312 11 1 98.88 336 ALA B N 1
ATOM 6548 C CA . ALA B 1 336 ? -3.047 32.75 9.914 1 98.88 336 ALA B CA 1
ATOM 6549 C C . ALA B 1 336 ? -4.539 32.906 10.195 1 98.88 336 ALA B C 1
ATOM 6551 O O . ALA B 1 336 ? -5.297 33.344 9.328 1 98.88 336 ALA B O 1
ATOM 6552 N N . GLU B 1 337 ? -4.98 32.562 11.391 1 98.75 337 GLU B N 1
ATOM 6553 C CA . GLU B 1 337 ? -6.383 32.688 11.773 1 98.75 337 GLU B CA 1
ATOM 6554 C C . GLU B 1 337 ? -6.848 34.156 11.641 1 98.75 337 GLU B C 1
ATOM 6556 O O . GLU B 1 337 ? -7.918 34.406 11.086 1 98.75 337 GLU B O 1
ATOM 6561 N N . ARG B 1 338 ? -6.059 35.031 12.172 1 98.81 338 ARG B N 1
ATOM 6562 C CA . ARG B 1 338 ? -6.398 36.438 12.125 1 98.81 338 ARG B CA 1
ATOM 6563 C C . ARG B 1 338 ? -6.586 36.906 10.68 1 98.81 338 ARG B C 1
ATOM 6565 O O . ARG B 1 338 ? -7.559 37.594 10.375 1 98.81 338 ARG B O 1
ATOM 6572 N N . THR B 1 339 ? -5.645 36.562 9.852 1 98.88 339 THR B N 1
ATOM 6573 C CA . THR B 1 339 ? -5.676 36.969 8.453 1 98.88 339 THR B CA 1
ATOM 6574 C C . THR B 1 339 ? -6.938 36.469 7.762 1 98.88 339 THR B C 1
ATOM 6576 O O . THR B 1 339 ? -7.59 37.188 7.02 1 98.88 339 THR B O 1
ATOM 6579 N N . ILE B 1 340 ? -7.324 35.219 8 1 98.88 340 ILE B N 1
ATOM 6580 C CA . ILE B 1 340 ? -8.516 34.625 7.398 1 98.88 340 ILE B CA 1
ATOM 6581 C C . ILE B 1 340 ? -9.758 35.344 7.91 1 98.88 340 ILE B C 1
ATOM 6583 O O . ILE B 1 340 ? -10.633 35.719 7.125 1 98.88 340 ILE B O 1
ATOM 6587 N N . LEU B 1 341 ? -9.844 35.594 9.211 1 98.88 341 LEU B N 1
ATOM 6588 C CA . LEU B 1 341 ? -11 36.25 9.805 1 98.88 341 LEU B CA 1
ATOM 6589 C C . LEU B 1 341 ? -11.156 37.656 9.25 1 98.88 341 LEU B C 1
ATOM 6591 O O . LEU B 1 341 ? -12.273 38.125 8.992 1 98.88 341 LEU B O 1
ATOM 6595 N N . GLU B 1 342 ? -10.047 38.344 9.078 1 98.88 342 GLU B N 1
ATOM 6596 C CA . GLU B 1 342 ? -10.086 39.688 8.492 1 98.88 342 GLU B CA 1
ATOM 6597 C C . GLU B 1 342 ? -10.68 39.656 7.086 1 98.88 342 GLU B C 1
ATOM 6599 O O . GLU B 1 342 ? -11.516 40.5 6.738 1 98.88 342 GLU B O 1
ATOM 6604 N N . HIS B 1 343 ? -10.266 38.75 6.316 1 98.75 343 HIS B N 1
ATOM 6605 C CA . HIS B 1 343 ? -10.758 38.625 4.949 1 98.75 343 HIS B CA 1
ATOM 6606 C C . HIS B 1 343 ? -12.234 38.25 4.922 1 98.75 343 HIS B C 1
ATOM 6608 O O . HIS B 1 343 ? -12.992 38.75 4.086 1 98.75 343 HIS B O 1
ATOM 6614 N N . LEU B 1 344 ? -12.633 37.312 5.801 1 98.75 344 LEU B N 1
ATOM 6615 C CA . LEU B 1 344 ? -14.031 36.906 5.863 1 98.75 344 LEU B CA 1
ATOM 6616 C C . LEU B 1 344 ? -14.914 38.094 6.293 1 98.75 344 LEU B C 1
ATOM 6618 O O . LEU B 1 344 ? -16.047 38.219 5.84 1 98.75 344 LEU B O 1
ATOM 6622 N N . LYS B 1 345 ? -14.398 38.906 7.176 1 98.75 345 LYS B N 1
ATOM 6623 C CA . LYS B 1 345 ? -15.125 40.094 7.582 1 98.75 345 LYS B CA 1
ATOM 6624 C C . LYS B 1 345 ? -15.281 41.062 6.41 1 98.75 345 LYS B C 1
ATOM 6626 O O . LYS B 1 345 ? -16.375 41.562 6.148 1 98.75 345 LYS B O 1
ATOM 6631 N N . VAL B 1 346 ? -14.188 41.344 5.707 1 98.44 346 VAL B N 1
ATOM 6632 C CA . VAL B 1 346 ? -14.211 42.219 4.555 1 98.44 346 VAL B CA 1
ATOM 6633 C C . VAL B 1 346 ? -15.156 41.688 3.49 1 98.44 346 VAL B C 1
ATOM 6635 O O . VAL B 1 346 ? -15.852 42.438 2.814 1 98.44 346 VAL B O 1
ATOM 6638 N N . GLY B 1 347 ? -15.227 40.375 3.385 1 98.06 347 GLY B N 1
ATOM 6639 C CA . GLY B 1 347 ? -16.078 39.719 2.406 1 98.06 347 GLY B CA 1
ATOM 6640 C C . GLY B 1 347 ? -17.531 39.656 2.83 1 98.06 347 GLY B C 1
ATOM 6641 O O . GLY B 1 347 ? -18.391 39.25 2.057 1 98.06 347 GLY B O 1
ATOM 6642 N N . GLY B 1 348 ? -17.859 40.031 4.051 1 98.31 348 GLY B N 1
ATOM 6643 C CA . GLY B 1 348 ? -19.234 40.156 4.496 1 98.31 348 GLY B CA 1
ATOM 6644 C C . GLY B 1 348 ? -19.781 38.906 5.164 1 98.31 348 GLY B C 1
ATOM 6645 O O . GLY B 1 348 ? -20.984 38.781 5.387 1 98.31 348 GLY B O 1
ATOM 6646 N N . LEU B 1 349 ? -18.953 37.969 5.484 1 98.62 349 LEU B N 1
ATOM 6647 C CA . LEU B 1 349 ? -19.406 36.75 6.137 1 98.62 349 LEU B CA 1
ATOM 6648 C C . LEU B 1 349 ? -19.438 36.906 7.652 1 98.62 349 LEU B C 1
ATOM 6650 O O . LEU B 1 349 ? -20.188 36.219 8.344 1 98.62 349 LEU B O 1
ATOM 6654 N N . LEU B 1 350 ? -18.578 37.812 8.133 1 98.81 350 LEU B N 1
ATOM 6655 C CA . LEU B 1 350 ? -18.438 38.062 9.57 1 98.81 350 LEU B CA 1
ATOM 6656 C C . LEU B 1 350 ? -18.625 39.531 9.898 1 98.81 350 LEU B C 1
ATOM 6658 O O . LEU B 1 350 ? -18.531 40.375 9.016 1 98.81 350 LEU B O 1
ATOM 6662 N N . GLN B 1 351 ? -18.875 39.781 11.164 1 98.62 351 GLN B N 1
ATOM 6663 C CA . GLN B 1 351 ? -19.016 41.125 11.68 1 98.62 351 GLN B CA 1
ATOM 6664 C C . GLN B 1 351 ? -18.391 41.25 13.062 1 98.62 351 GLN B C 1
ATOM 6666 O O . GLN B 1 351 ? -18.078 40.25 13.711 1 98.62 351 GLN B O 1
ATOM 6671 N N . GLY B 1 352 ? -18.156 42.531 13.461 1 98.12 352 GLY B N 1
ATOM 6672 C CA . GLY B 1 352 ? -17.531 42.781 14.758 1 98.12 352 GLY B CA 1
ATOM 6673 C C . GLY B 1 352 ? -16.031 42.938 14.688 1 98.12 352 GLY B C 1
ATOM 6674 O O . GLY B 1 352 ? -15.469 43.125 13.602 1 98.12 352 GLY B O 1
ATOM 6675 N N . SER B 1 353 ? -15.32 42.875 15.898 1 98 353 SER B N 1
ATOM 6676 C CA . SER B 1 353 ? -13.883 43.094 16 1 98 353 SER B CA 1
ATOM 6677 C C . SER B 1 353 ? -13.117 41.781 15.82 1 98 353 SER B C 1
ATOM 6679 O O . SER B 1 353 ? -13.414 40.781 16.469 1 98 353 SER B O 1
ATOM 6681 N N . VAL B 1 354 ? -12.117 41.875 14.969 1 98.62 354 VAL B N 1
ATOM 6682 C CA . VAL B 1 354 ? -11.289 40.688 14.742 1 98.62 354 VAL B CA 1
ATOM 6683 C C . VAL B 1 354 ? -10.578 40.312 16.047 1 98.62 354 VAL B C 1
ATOM 6685 O O . VAL B 1 354 ? -10.383 39.125 16.328 1 98.62 354 VAL B O 1
ATOM 6688 N N . GLU B 1 355 ? -10.188 41.281 16.828 1 98.38 355 GLU B N 1
ATOM 6689 C CA . GLU B 1 355 ? -9.555 41 18.109 1 98.38 355 GLU B CA 1
ATOM 6690 C C . GLU B 1 355 ? -10.453 40.156 19.016 1 98.38 355 GLU B C 1
ATOM 6692 O O . GLU B 1 355 ? -9.984 39.25 19.672 1 98.38 355 GLU B O 1
ATOM 6697 N N . THR B 1 356 ? -11.703 40.531 19.047 1 98.44 356 THR B N 1
ATOM 6698 C CA . THR B 1 356 ? -12.648 39.781 19.875 1 98.44 356 THR B CA 1
ATOM 6699 C C . THR B 1 356 ? -12.875 38.375 19.312 1 98.44 356 THR B C 1
ATOM 6701 O O . THR B 1 356 ? -13.055 37.406 20.062 1 98.44 356 THR B O 1
ATOM 6704 N N . MET B 1 357 ? -12.938 38.25 17.953 1 98.62 357 MET B N 1
ATOM 6705 C CA . MET B 1 357 ? -13.039 36.969 17.312 1 98.62 357 MET B CA 1
ATOM 6706 C C . MET B 1 357 ? -11.891 36.062 17.734 1 98.62 357 MET B C 1
ATOM 6708 O O . MET B 1 357 ? -12.086 34.875 18.016 1 98.62 357 MET B O 1
ATOM 6712 N N . MET B 1 358 ? -10.664 36.656 17.703 1 98.56 358 MET B N 1
ATOM 6713 C CA . MET B 1 358 ? -9.469 35.875 18.078 1 98.56 358 MET B CA 1
ATOM 6714 C C . MET B 1 358 ? -9.555 35.406 19.531 1 98.56 358 MET B C 1
ATOM 6716 O O . MET B 1 358 ? -9.219 34.25 19.828 1 98.56 358 MET B O 1
ATOM 6720 N N . SER B 1 359 ? -9.984 36.281 20.422 1 98.06 359 SER B N 1
ATOM 6721 C CA . SER B 1 359 ? -10.117 35.938 21.828 1 98.06 359 SER B CA 1
ATOM 6722 C C . SER B 1 359 ? -11.141 34.844 22.031 1 98.06 359 SER B C 1
ATOM 6724 O O . SER B 1 359 ? -10.992 34 22.938 1 98.06 359 SER B O 1
ATOM 6726 N N . ALA B 1 360 ? -12.133 34.812 21.188 1 98.19 360 ALA B N 1
ATOM 6727 C CA . ALA B 1 360 ? -13.195 33.812 21.281 1 98.19 360 ALA B CA 1
ATOM 6728 C C . ALA B 1 360 ? -12.828 32.531 20.516 1 98.19 360 ALA B C 1
ATOM 6730 O O . ALA B 1 360 ? -13.594 31.578 20.5 1 98.19 360 ALA B O 1
ATOM 6731 N N . HIS B 1 361 ? -11.672 32.5 19.812 1 98.19 361 HIS B N 1
ATOM 6732 C CA . HIS B 1 361 ? -11.156 31.391 19.031 1 98.19 361 HIS B CA 1
ATOM 6733 C C . HIS B 1 361 ? -12.109 31.016 17.891 1 98.19 361 HIS B C 1
ATOM 6735 O O . HIS B 1 361 ? -12.336 29.844 17.625 1 98.19 361 HIS B O 1
ATOM 6741 N N . LEU B 1 362 ? -12.719 32.062 17.266 1 98.56 362 LEU B N 1
ATOM 6742 C CA . LEU B 1 362 ? -13.617 31.859 16.141 1 98.56 362 LEU B CA 1
ATOM 6743 C C . LEU B 1 362 ? -12.891 31.188 14.984 1 98.56 362 LEU B C 1
ATOM 6745 O O . LEU B 1 362 ? -13.5 30.453 14.211 1 98.56 362 LEU B O 1
ATOM 6749 N N . GLY B 1 363 ? -11.555 31.453 14.922 1 98.38 363 GLY B N 1
ATOM 6750 C CA . GLY B 1 363 ? -10.766 30.875 13.836 1 98.38 363 GLY B CA 1
ATOM 6751 C C . GLY B 1 363 ? -10.859 29.359 13.766 1 98.38 363 GLY B C 1
ATOM 6752 O O . GLY B 1 363 ? -10.82 28.797 12.68 1 98.38 363 GLY B O 1
ATOM 6753 N N . ALA B 1 364 ? -11.047 28.672 14.891 1 97.56 364 ALA B N 1
ATOM 6754 C CA . ALA B 1 364 ? -11.078 27.219 14.984 1 97.56 364 ALA B CA 1
ATOM 6755 C C . ALA B 1 364 ? -12.312 26.656 14.273 1 97.56 364 ALA B C 1
ATOM 6757 O O . ALA B 1 364 ? -12.32 25.484 13.883 1 97.56 364 ALA B O 1
ATOM 6758 N N . ILE B 1 365 ? -13.32 27.469 14.07 1 97.5 365 ILE B N 1
ATOM 6759 C CA . ILE B 1 365 ? -14.539 27.047 13.383 1 97.5 365 ILE B CA 1
ATOM 6760 C C . ILE B 1 365 ? -14.25 26.875 11.891 1 97.5 365 ILE B C 1
ATOM 6762 O O . ILE B 1 365 ? -14.719 25.922 11.266 1 97.5 365 ILE B O 1
ATOM 6766 N N . PHE B 1 366 ? -13.398 27.766 11.336 1 98.25 366 PHE B N 1
ATOM 6767 C CA . PHE B 1 366 ? -13.141 27.781 9.898 1 98.25 366 PHE B CA 1
ATOM 6768 C C . PHE B 1 366 ? -11.844 27.062 9.57 1 98.25 366 PHE B C 1
ATOM 6770 O O . PHE B 1 366 ? -11.672 26.562 8.453 1 98.25 366 PHE B O 1
ATOM 6777 N N . MET B 1 367 ? -10.93 27 10.453 1 98 367 MET B N 1
ATOM 6778 C CA . MET B 1 367 ? -9.672 26.281 10.328 1 98 367 MET B CA 1
ATOM 6779 C C . MET B 1 367 ? -9.445 25.375 11.523 1 98 367 MET B C 1
ATOM 6781 O O . MET B 1 367 ? -8.586 25.641 12.367 1 98 367 MET B O 1
ATOM 6785 N N . PRO B 1 368 ? -10.062 24.25 11.5 1 95.69 368 PRO B N 1
ATOM 6786 C CA . PRO B 1 368 ? -10.039 23.406 12.695 1 95.69 368 PRO B CA 1
ATOM 6787 C C . PRO B 1 368 ? -8.742 22.609 12.828 1 95.69 368 PRO B C 1
ATOM 6789 O O . PRO B 1 368 ? -8.492 21.984 13.867 1 95.69 368 PRO B O 1
ATOM 6792 N N . HIS B 1 369 ? -7.938 22.484 11.82 1 96.06 369 HIS B N 1
ATOM 6793 C CA . HIS B 1 369 ? -6.66 21.781 11.891 1 96.06 369 HIS B CA 1
ATOM 6794 C C . HIS B 1 369 ? -5.523 22.75 12.203 1 96.06 369 HIS B C 1
ATOM 6796 O O . HIS B 1 369 ? -5.719 23.969 12.219 1 96.06 369 HIS B O 1
ATOM 6802 N N . GLY B 1 370 ? -4.363 22.25 12.516 1 97.31 370 GLY B N 1
ATOM 6803 C CA . GLY B 1 370 ? -3.189 23.062 12.773 1 97.31 370 GLY B CA 1
ATOM 6804 C C . GLY B 1 370 ? -2.623 23.703 11.516 1 97.31 370 GLY B C 1
ATOM 6805 O O . GLY B 1 370 ? -3.012 23.344 10.398 1 97.31 370 GLY B O 1
ATOM 6806 N N . LEU B 1 371 ? -1.722 24.625 11.719 1 98.5 371 LEU B N 1
ATOM 6807 C CA . LEU B 1 371 ? -1.156 25.422 10.641 1 98.5 371 LEU B CA 1
ATOM 6808 C C . LEU B 1 371 ? -0.299 24.562 9.719 1 98.5 371 LEU B C 1
ATOM 6810 O O . LEU B 1 371 ? -0.167 24.859 8.531 1 98.5 371 LEU B O 1
ATOM 6814 N N . GLY B 1 372 ? 0.302 23.547 10.281 1 98.31 372 GLY B N 1
ATOM 6815 C CA . GLY B 1 372 ? 1.205 22.688 9.539 1 98.31 372 GLY B CA 1
ATOM 6816 C C . GLY B 1 372 ? 1.946 21.703 10.422 1 98.31 372 GLY B C 1
ATOM 6817 O O . GLY B 1 372 ? 1.495 21.391 11.523 1 98.31 372 GLY B O 1
ATOM 6818 N N . HIS B 1 373 ? 2.965 21.109 9.859 1 98.5 373 HIS B N 1
ATOM 6819 C CA . HIS B 1 373 ? 3.717 20.078 10.555 1 98.5 373 HIS B CA 1
ATOM 6820 C C . HIS B 1 373 ? 5.152 20 10.039 1 98.5 373 HIS B C 1
ATOM 6822 O O . HIS B 1 373 ? 5.457 20.5 8.961 1 98.5 373 HIS B O 1
ATOM 6828 N N . LEU B 1 374 ? 5.984 19.391 10.891 1 98.56 374 LEU B N 1
ATOM 6829 C CA . LEU B 1 374 ? 7.344 19.062 10.469 1 98.56 374 LEU B CA 1
ATOM 6830 C C . LEU B 1 374 ? 7.332 18 9.375 1 98.56 374 LEU B C 1
ATOM 6832 O O . LEU B 1 374 ? 6.426 17.172 9.312 1 98.56 374 LEU B O 1
ATOM 6836 N N . MET B 1 375 ? 8.344 18.031 8.508 1 98.69 375 MET B N 1
ATOM 6837 C CA . MET B 1 375 ? 8.375 17.125 7.375 1 98.69 375 MET B CA 1
ATOM 6838 C C . MET B 1 375 ? 9.789 16.594 7.137 1 98.69 375 MET B C 1
ATOM 6840 O O . MET B 1 375 ? 10.766 17.328 7.332 1 98.69 375 MET B O 1
ATOM 6844 N N . GLY B 1 376 ? 9.977 15.391 6.785 1 98.44 376 GLY B N 1
ATOM 6845 C CA . GLY B 1 376 ? 11.211 14.695 6.48 1 98.44 376 GLY B CA 1
ATOM 6846 C C . GLY B 1 376 ? 11 13.273 5.996 1 98.44 376 GLY B C 1
ATOM 6847 O O . GLY B 1 376 ? 10.352 13.055 4.973 1 98.44 376 GLY B O 1
ATOM 6848 N N . CYS B 1 377 ? 11.414 12.289 6.809 1 98.25 377 CYS B N 1
ATOM 6849 C CA . CYS B 1 377 ? 11.242 10.883 6.453 1 98.25 377 CYS B CA 1
ATOM 6850 C C . CYS B 1 377 ? 9.797 10.445 6.672 1 98.25 377 CYS B C 1
ATOM 6852 O O . CYS B 1 377 ? 9.383 9.398 6.16 1 98.25 377 CYS B O 1
ATOM 6854 N N . ASP B 1 378 ? 9.094 11.195 7.391 1 98 378 ASP B N 1
ATOM 6855 C CA . ASP B 1 378 ? 7.641 11.094 7.5 1 98 378 ASP B CA 1
ATOM 6856 C C . ASP B 1 378 ? 6.961 12.391 7.078 1 98 378 ASP B C 1
ATOM 6858 O O . ASP B 1 378 ? 7.531 13.477 7.23 1 98 378 ASP B O 1
ATOM 6862 N N . VAL B 1 379 ? 5.773 12.242 6.512 1 98.38 379 VAL B N 1
ATOM 6863 C CA . VAL B 1 379 ? 5.066 13.469 6.133 1 98.38 379 VAL B CA 1
ATOM 6864 C C . VAL B 1 379 ? 4.793 14.305 7.375 1 98.38 379 VAL B C 1
ATOM 6866 O O . VAL B 1 379 ? 4.992 15.523 7.367 1 98.38 379 VAL B O 1
ATOM 6869 N N . HIS B 1 380 ? 4.293 13.672 8.391 1 98.06 380 HIS B N 1
ATOM 6870 C CA . HIS B 1 380 ? 4.285 14.258 9.727 1 98.06 380 HIS B CA 1
ATOM 6871 C C . HIS B 1 380 ? 5.5 13.805 10.531 1 98.06 380 HIS B C 1
ATOM 6873 O O . HIS B 1 380 ? 5.426 12.836 11.281 1 98.06 380 HIS B O 1
ATOM 6879 N N . ASP B 1 381 ? 6.539 14.5 10.344 1 97.81 381 ASP B N 1
ATOM 6880 C CA . ASP B 1 381 ? 7.824 14.086 10.898 1 97.81 381 ASP B CA 1
ATOM 6881 C C . ASP B 1 381 ? 7.887 14.344 12.398 1 97.81 381 ASP B C 1
ATOM 6883 O O . ASP B 1 381 ? 6.949 14.898 12.977 1 97.81 381 ASP B O 1
ATOM 6887 N N . VAL B 1 382 ? 8.938 14.055 13.062 1 96.31 382 VAL B N 1
ATOM 6888 C CA . VAL B 1 382 ? 9.023 13.875 14.508 1 96.31 382 VAL B CA 1
ATOM 6889 C C . VAL B 1 382 ? 9.625 15.133 15.141 1 96.31 382 VAL B C 1
ATOM 6891 O O . VAL B 1 382 ? 10.109 16.016 14.445 1 96.31 382 VAL B O 1
ATOM 6894 N N . GLY B 1 383 ? 9.438 15.219 16.5 1 96 383 GLY B N 1
ATOM 6895 C CA . GLY B 1 383 ? 10.125 16.234 17.281 1 96 383 GLY B CA 1
ATOM 6896 C C . GLY B 1 383 ? 9.234 17.422 17.641 1 96 383 GLY B C 1
ATOM 6897 O O . GLY B 1 383 ? 9.695 18.375 18.25 1 96 383 GLY B O 1
ATOM 6898 N N . GLY B 1 384 ? 7.98 17.391 17.281 1 97.19 384 GLY B N 1
ATOM 6899 C CA . GLY B 1 384 ? 7.105 18.531 17.484 1 97.19 384 GLY B CA 1
ATOM 6900 C C . GLY B 1 384 ? 6.91 18.875 18.953 1 97.19 384 GLY B C 1
ATOM 6901 O O . GLY B 1 384 ? 6.797 20.047 19.312 1 97.19 384 GLY B O 1
ATOM 6902 N N . TYR B 1 385 ? 6.891 17.906 19.797 1 97.44 385 TYR B N 1
ATOM 6903 C CA . TYR B 1 385 ? 6.648 18.094 21.219 1 97.44 385 TYR B CA 1
ATOM 6904 C C . TYR B 1 385 ? 7.648 17.312 22.047 1 97.44 385 TYR B C 1
ATOM 6906 O O . TYR B 1 385 ? 7.289 16.734 23.078 1 97.44 385 TYR B O 1
ATOM 6914 N N . ASN B 1 386 ? 8.852 17.188 21.562 1 94.62 386 ASN B N 1
ATOM 6915 C CA . ASN B 1 386 ? 9.922 16.562 22.328 1 94.62 386 ASN B CA 1
ATOM 6916 C C . ASN B 1 386 ? 10.219 17.328 23.609 1 94.62 386 ASN B C 1
ATOM 6918 O O . ASN B 1 386 ? 9.719 18.438 23.812 1 94.62 386 ASN B O 1
ATOM 6922 N N . LYS B 1 387 ? 11.031 16.656 24.484 1 92.31 387 LYS B N 1
ATOM 6923 C CA . LYS B 1 387 ? 11.461 17.328 25.703 1 92.31 387 LYS B CA 1
ATOM 6924 C C . LYS B 1 387 ? 12.133 18.656 25.391 1 92.31 387 LYS B C 1
ATOM 6926 O O . LYS B 1 387 ? 12.977 18.734 24.5 1 92.31 387 LYS B O 1
ATOM 6931 N N . GLY B 1 388 ? 11.711 19.625 26.109 1 91.44 388 GLY B N 1
ATOM 6932 C CA . GLY B 1 388 ? 12.289 20.938 25.891 1 91.44 388 GLY B CA 1
ATOM 6933 C C . GLY B 1 388 ? 11.453 21.812 24.984 1 91.44 388 GLY B C 1
ATOM 6934 O O . GLY B 1 388 ? 11.609 23.047 24.984 1 91.44 388 GLY B O 1
ATOM 6935 N N . ALA B 1 389 ? 10.57 21.266 24.219 1 94.31 389 ALA B N 1
ATOM 6936 C CA . ALA B 1 389 ? 9.664 22.031 23.375 1 94.31 389 ALA B CA 1
ATOM 6937 C C . ALA B 1 389 ? 8.484 22.562 24.188 1 94.31 389 ALA B C 1
ATOM 6939 O O . ALA B 1 389 ? 8.156 22.016 25.25 1 94.31 389 ALA B O 1
ATOM 6940 N N . PRO B 1 390 ? 7.914 23.672 23.734 1 96.94 390 PRO B N 1
ATOM 6941 C CA . PRO B 1 390 ? 6.703 24.141 24.406 1 96.94 390 PRO B CA 1
ATOM 6942 C C . PRO B 1 390 ? 5.609 23.078 24.453 1 96.94 390 PRO B C 1
ATOM 6944 O O . PRO B 1 390 ? 5.484 22.281 23.531 1 96.94 390 PRO B O 1
ATOM 6947 N N . SER B 1 391 ? 4.824 23.109 25.516 1 96.56 391 SER B N 1
ATOM 6948 C CA . SER B 1 391 ? 3.742 22.156 25.688 1 96.56 391 SER B CA 1
ATOM 6949 C C . SER B 1 391 ? 2.604 22.438 24.703 1 96.56 391 SER B C 1
ATOM 6951 O O . SER B 1 391 ? 2.445 23.562 24.234 1 96.56 391 SER B O 1
ATOM 6953 N N . ARG B 1 392 ? 1.864 21.453 24.438 1 96.94 392 ARG B N 1
ATOM 6954 C CA . ARG B 1 392 ? 0.705 21.594 23.562 1 96.94 392 ARG B CA 1
ATOM 6955 C C . ARG B 1 392 ? -0.39 22.422 24.219 1 96.94 392 ARG B C 1
ATOM 6957 O O . ARG B 1 392 ? -0.741 22.188 25.375 1 96.94 392 ARG B O 1
ATOM 6964 N N . SER B 1 393 ? -0.916 23.344 23.516 1 97.25 393 SER B N 1
ATOM 6965 C CA . SER B 1 393 ? -2.021 24.156 24.016 1 97.25 393 SER B CA 1
ATOM 6966 C C . SER B 1 393 ? -3.287 23.328 24.188 1 97.25 393 SER B C 1
ATOM 6968 O O . SER B 1 393 ? -3.471 22.328 23.5 1 97.25 393 SER B O 1
ATOM 6970 N N . THR B 1 394 ? -4.168 23.703 25.062 1 96.75 394 THR B N 1
ATOM 6971 C CA . THR B 1 394 ? -5.461 23.047 25.234 1 96.75 394 THR B CA 1
ATOM 6972 C C . THR B 1 394 ? -6.578 23.891 24.625 1 96.75 394 THR B C 1
ATOM 6974 O O . THR B 1 394 ? -7.742 23.484 24.641 1 96.75 394 THR B O 1
ATOM 6977 N N . GLU B 1 395 ? -6.266 25.047 24.109 1 96.44 395 GLU B N 1
ATOM 6978 C CA . GLU B 1 395 ? -7.262 25.969 23.594 1 96.44 395 GLU B CA 1
ATOM 6979 C C . GLU B 1 395 ? -7.785 25.516 22.234 1 96.44 395 GLU B C 1
ATOM 6981 O O . GLU B 1 395 ? -7.062 24.875 21.469 1 96.44 395 GLU B O 1
ATOM 6986 N N . PRO B 1 396 ? -9.094 25.906 21.938 1 94.12 396 PRO B N 1
ATOM 6987 C CA . PRO B 1 396 ? -9.672 25.516 20.641 1 94.12 396 PRO B CA 1
ATOM 6988 C C . PRO B 1 396 ? -8.812 25.938 19.453 1 94.12 396 PRO B C 1
ATOM 6990 O O . PRO B 1 396 ? -8.32 27.078 19.422 1 94.12 396 PRO B O 1
ATOM 6993 N N . GLY B 1 397 ? -8.609 25 18.562 1 93.75 397 GLY B N 1
ATOM 6994 C CA . GLY B 1 397 ? -7.777 25.266 17.391 1 93.75 397 GLY B CA 1
ATOM 6995 C C . GLY B 1 397 ? -6.301 25.016 17.656 1 93.75 397 GLY B C 1
ATOM 6996 O O . GLY B 1 397 ? -5.66 24.25 16.953 1 93.75 397 GLY B O 1
ATOM 6997 N N . LEU B 1 398 ? -5.781 25.688 18.719 1 97.38 398 LEU B N 1
ATOM 6998 C CA . LEU B 1 398 ? -4.359 25.609 19.047 1 97.38 398 LEU B CA 1
ATOM 6999 C C . LEU B 1 398 ? -3.98 24.219 19.531 1 97.38 398 LEU B C 1
ATOM 7001 O O . LEU B 1 398 ? -2.836 23.797 19.359 1 97.38 398 LEU B O 1
ATOM 7005 N N . LYS B 1 399 ? -4.887 23.469 20.141 1 96.25 399 LYS B N 1
ATOM 7006 C CA . LYS B 1 399 ? -4.652 22.125 20.641 1 96.25 399 LYS B CA 1
ATOM 7007 C C . LYS B 1 399 ? -4.355 21.156 19.5 1 96.25 399 LYS B C 1
ATOM 7009 O O . LYS B 1 399 ? -3.861 20.047 19.719 1 96.25 399 LYS B O 1
ATOM 7014 N N . ASN B 1 400 ? -4.668 21.547 18.25 1 95.44 400 ASN B N 1
ATOM 7015 C CA . ASN B 1 400 ? -4.508 20.672 17.094 1 95.44 400 ASN B CA 1
ATOM 7016 C C . ASN B 1 400 ? -3.174 20.906 16.391 1 95.44 400 ASN B C 1
ATOM 7018 O O . ASN B 1 400 ? -2.893 20.297 15.359 1 95.44 400 ASN B O 1
ATOM 7022 N N . LEU B 1 401 ? -2.33 21.797 16.969 1 98.12 401 LEU B N 1
ATOM 7023 C CA . LEU B 1 401 ? -1.001 22.016 16.422 1 98.12 401 LEU B CA 1
ATOM 7024 C C . LEU B 1 401 ? -0.133 20.781 16.562 1 98.12 401 LEU B C 1
ATOM 7026 O O . LEU B 1 401 ? -0.116 20.141 17.625 1 98.12 401 LEU B O 1
ATOM 7030 N N . ARG B 1 402 ? 0.587 20.422 15.508 1 97.75 402 ARG B N 1
ATOM 7031 C CA . ARG B 1 402 ? 1.468 19.266 15.547 1 97.75 402 ARG B CA 1
ATOM 7032 C C . ARG B 1 402 ? 2.854 19.641 16.062 1 97.75 402 ARG B C 1
ATOM 7034 O O . ARG B 1 402 ? 3.711 18.781 16.25 1 97.75 402 ARG B O 1
ATOM 7041 N N . THR B 1 403 ? 3.096 20.906 16.266 1 98 403 THR B N 1
ATOM 7042 C CA . THR B 1 403 ? 4.277 21.422 16.938 1 98 403 THR B CA 1
ATOM 7043 C C . THR B 1 403 ? 4.008 22.812 17.516 1 98 403 THR B C 1
ATOM 7045 O O . THR B 1 403 ? 3.148 23.547 17.016 1 98 403 THR B O 1
ATOM 7048 N N . ALA B 1 404 ? 4.637 23.141 18.547 1 97.06 404 ALA B N 1
ATOM 7049 C CA . ALA B 1 404 ? 4.59 24.484 19.141 1 97.06 404 ALA B CA 1
ATOM 7050 C C . ALA B 1 404 ? 5.988 25.094 19.234 1 97.06 404 ALA B C 1
ATOM 7052 O O . ALA B 1 404 ? 6.199 26.062 19.969 1 97.06 404 ALA B O 1
ATOM 7053 N N . ARG B 1 405 ? 6.879 24.531 18.516 1 97.19 405 ARG B N 1
ATOM 7054 C CA . ARG B 1 405 ? 8.289 24.875 18.641 1 97.19 405 ARG B CA 1
ATOM 7055 C C . ARG B 1 405 ? 8.547 26.297 18.125 1 97.19 405 ARG B C 1
ATOM 7057 O O . ARG B 1 405 ? 7.793 26.812 17.297 1 97.19 405 ARG B O 1
ATOM 7064 N N . TYR B 1 406 ? 9.617 26.875 18.688 1 97.88 406 TYR B N 1
ATOM 7065 C CA . TYR B 1 406 ? 10.258 27.984 17.984 1 97.88 406 TYR B CA 1
ATOM 7066 C C . TYR B 1 406 ? 11.07 27.484 16.797 1 97.88 406 TYR B C 1
ATOM 7068 O O . TYR B 1 406 ? 11.859 26.547 16.938 1 97.88 406 TYR B O 1
ATOM 7076 N N . VAL B 1 407 ? 10.82 28.062 15.68 1 97.38 407 VAL B N 1
ATOM 7077 C CA . VAL B 1 407 ? 11.375 27.531 14.445 1 97.38 407 VAL B CA 1
ATOM 7078 C C . VAL B 1 407 ? 12.883 27.766 14.414 1 97.38 407 VAL B C 1
ATOM 7080 O O . VAL B 1 407 ? 13.367 28.812 14.875 1 97.38 407 VAL B O 1
ATOM 7083 N N . LEU B 1 408 ? 13.641 26.844 13.922 1 97.94 408 LEU B N 1
ATOM 7084 C CA . LEU B 1 408 ? 15.094 26.875 13.828 1 97.94 408 LEU B CA 1
ATOM 7085 C C . LEU B 1 408 ? 15.555 26.703 12.391 1 97.94 408 LEU B C 1
ATOM 7087 O O . LEU B 1 408 ? 14.836 26.125 11.57 1 97.94 408 LEU B O 1
ATOM 7091 N N . PRO B 1 409 ? 16.766 27.219 12.109 1 98.56 409 PRO B N 1
ATOM 7092 C CA . PRO B 1 409 ? 17.297 27 10.766 1 98.56 409 PRO B CA 1
ATOM 7093 C C . PRO B 1 409 ? 17.359 25.516 10.391 1 98.56 409 PRO B C 1
ATOM 7095 O O . PRO B 1 409 ? 17.688 24.672 11.234 1 98.56 409 PRO B O 1
ATOM 7098 N N . ASN B 1 410 ? 16.984 25.172 9.133 1 98.62 410 ASN B N 1
ATOM 7099 C CA . ASN B 1 410 ? 17.078 23.859 8.516 1 98.62 410 ASN B CA 1
ATOM 7100 C C . ASN B 1 410 ? 15.938 22.953 8.961 1 98.62 410 ASN B C 1
ATOM 7102 O O . ASN B 1 410 ? 15.961 21.734 8.719 1 98.62 410 ASN B O 1
ATOM 7106 N N . MET B 1 411 ? 14.984 23.531 9.672 1 98.62 411 MET B N 1
ATOM 7107 C CA . MET B 1 411 ? 13.695 22.844 9.805 1 98.62 411 MET B CA 1
ATOM 7108 C C . MET B 1 411 ? 12.914 22.906 8.5 1 98.62 411 MET B C 1
ATOM 7110 O O . MET B 1 411 ? 12.977 23.906 7.777 1 98.62 411 MET B O 1
ATOM 7114 N N . VAL B 1 412 ? 12.305 21.859 8.164 1 98.88 412 VAL B N 1
ATOM 7115 C CA . VAL B 1 412 ? 11.359 21.828 7.051 1 98.88 412 VAL B CA 1
ATOM 7116 C C . VAL B 1 412 ? 9.938 21.641 7.59 1 98.88 412 VAL B C 1
ATOM 7118 O O . VAL B 1 412 ? 9.68 20.734 8.383 1 98.88 412 VAL B O 1
ATOM 7121 N N . LEU B 1 413 ? 9.031 22.531 7.215 1 98.5 413 LEU B N 1
ATOM 7122 C CA . LEU B 1 413 ? 7.645 22.531 7.676 1 98.5 413 LEU B CA 1
ATOM 7123 C C . LEU B 1 413 ? 6.684 22.734 6.508 1 98.5 413 LEU B C 1
ATOM 7125 O O . LEU B 1 413 ? 7.09 23.172 5.43 1 98.5 413 LEU B O 1
ATOM 7129 N N . THR B 1 414 ? 5.473 22.359 6.758 1 98.81 414 THR B N 1
ATOM 7130 C CA . THR B 1 414 ? 4.398 22.797 5.867 1 98.81 414 THR B CA 1
ATOM 7131 C C . THR B 1 414 ? 3.684 24.016 6.438 1 98.81 414 THR B C 1
ATOM 7133 O O . THR B 1 414 ? 3.52 24.141 7.652 1 98.81 414 THR B O 1
ATOM 7136 N N . VAL B 1 415 ? 3.357 24.938 5.652 1 98.88 415 VAL B N 1
ATOM 7137 C CA . VAL B 1 415 ? 2.426 26.016 5.953 1 98.88 415 VAL B CA 1
ATOM 7138 C C . VAL B 1 415 ? 1.117 25.797 5.195 1 98.88 415 VAL B C 1
ATOM 7140 O O . VAL B 1 415 ? 1.057 26 3.979 1 98.88 415 VAL B O 1
ATOM 7143 N N . GLU B 1 416 ? 0.089 25.375 5.965 1 98.81 416 GLU B N 1
ATOM 7144 C CA . GLU B 1 416 ? -1.08 24.875 5.25 1 98.81 416 GLU B CA 1
ATOM 7145 C C . GLU B 1 416 ? -2.373 25.391 5.875 1 98.81 416 GLU B C 1
ATOM 7147 O O . GLU B 1 416 ? -3.266 24.609 6.203 1 98.81 416 GLU B O 1
ATOM 7152 N N . PRO B 1 417 ? -2.553 26.734 5.926 1 98.81 417 PRO B N 1
ATOM 7153 C CA . PRO B 1 417 ? -3.859 27.219 6.375 1 98.81 417 PRO B CA 1
ATOM 7154 C C . PRO B 1 417 ? -5 26.781 5.461 1 98.81 417 PRO B C 1
ATOM 7156 O O . PRO B 1 417 ? -4.762 26.391 4.309 1 98.81 417 PRO B O 1
ATOM 7159 N N . GLY B 1 418 ? -6.172 26.734 6.02 1 98.69 418 GLY B N 1
ATOM 7160 C CA . GLY B 1 418 ? -7.395 26.453 5.289 1 98.69 418 GLY B CA 1
ATOM 7161 C C . GLY B 1 418 ? -8.602 27.172 5.844 1 98.69 418 GLY B C 1
ATOM 7162 O O . GLY B 1 418 ? -8.555 27.719 6.945 1 98.69 418 GLY B O 1
ATOM 7163 N N . CYS B 1 419 ? -9.586 27.281 5.07 1 98.81 419 CYS B N 1
ATOM 7164 C CA . CYS B 1 419 ? -10.891 27.828 5.438 1 98.81 419 CYS B CA 1
ATOM 7165 C C . CYS B 1 419 ? -12.008 26.906 4.957 1 98.81 419 CYS B C 1
ATOM 7167 O O . CYS B 1 419 ? -12.211 26.75 3.752 1 98.81 419 CYS B O 1
ATOM 7169 N N . TYR B 1 420 ? -12.703 26.359 5.938 1 98 420 TYR B N 1
ATOM 7170 C CA . TYR B 1 420 ? -13.688 25.344 5.633 1 98 420 TYR B CA 1
ATOM 7171 C C . TYR B 1 420 ? -15.07 25.734 6.137 1 98 420 TYR B C 1
ATOM 7173 O O . TYR B 1 420 ? -15.188 26.5 7.102 1 98 420 TYR B O 1
ATOM 7181 N N . PHE B 1 421 ? -16.016 25.297 5.449 1 97.44 421 PHE B N 1
ATOM 7182 C CA . PHE B 1 421 ? -17.406 25.422 5.883 1 97.44 421 PHE B CA 1
ATOM 7183 C C . PHE B 1 421 ? -17.984 24.047 6.223 1 97.44 421 PHE B C 1
ATOM 7185 O O . PHE B 1 421 ? -18.734 23.469 5.434 1 97.44 421 PHE B O 1
ATOM 7192 N N . ILE B 1 422 ? -17.625 23.609 7.371 1 95.5 422 ILE B N 1
ATOM 7193 C CA . ILE B 1 422 ? -18.062 22.328 7.887 1 95.5 422 ILE B CA 1
ATOM 7194 C C . ILE B 1 422 ? -19.391 22.5 8.625 1 95.5 422 ILE B C 1
ATOM 7196 O O . ILE B 1 422 ? -19.453 23.203 9.633 1 95.5 422 ILE B O 1
ATOM 7200 N N . LYS B 1 423 ? -20.406 21.828 8.188 1 92.81 423 LYS B N 1
ATOM 7201 C CA . LYS B 1 423 ? -21.766 22.047 8.656 1 92.81 423 LYS B CA 1
ATOM 7202 C C . LYS B 1 423 ? -21.844 21.922 10.18 1 92.81 423 LYS B C 1
ATOM 7204 O O . LYS B 1 423 ? -22.438 22.781 10.844 1 92.81 423 LYS B O 1
ATOM 7209 N N . ARG B 1 424 ? -21.234 20.922 10.734 1 91.88 424 ARG B N 1
ATOM 7210 C CA . ARG B 1 424 ? -21.344 20.672 12.172 1 91.88 424 ARG B CA 1
ATOM 7211 C C . ARG B 1 424 ? -20.672 21.781 12.969 1 91.88 424 ARG B C 1
ATOM 7213 O O . ARG B 1 424 ? -21.172 22.188 14.023 1 91.88 424 ARG B O 1
ATOM 7220 N N . LEU B 1 425 ? -19.562 22.297 12.523 1 94.81 425 LEU B N 1
ATOM 7221 C CA . LEU B 1 425 ? -18.844 23.359 13.227 1 94.81 425 LEU B CA 1
ATOM 7222 C C . LEU B 1 425 ? -19.578 24.688 13.086 1 94.81 425 LEU B C 1
ATOM 7224 O O . LEU B 1 425 ? -19.656 25.469 14.039 1 94.81 425 LEU B O 1
ATOM 7228 N N . ILE B 1 426 ? -20.109 24.953 11.883 1 96.31 426 ILE B N 1
ATOM 7229 C CA . ILE B 1 426 ? -20.859 26.188 11.656 1 96.31 426 ILE B CA 1
ATOM 7230 C C . ILE B 1 426 ? -22.109 26.188 12.531 1 96.31 426 ILE B C 1
ATOM 7232 O O . ILE B 1 426 ? -22.406 27.203 13.164 1 96.31 426 ILE B O 1
ATOM 7236 N N . LYS B 1 427 ? -22.797 25.047 12.57 1 94.69 427 LYS B N 1
ATOM 7237 C CA . LYS B 1 427 ? -23.969 24.953 13.414 1 94.69 427 LYS B CA 1
ATOM 7238 C C . LYS B 1 427 ? -23.625 25.172 14.883 1 94.69 427 LYS B C 1
ATOM 7240 O O . LYS B 1 427 ? -24.359 25.828 15.609 1 94.69 427 LYS B O 1
ATOM 7245 N N . LYS B 1 428 ? -22.547 24.594 15.297 1 94 428 LYS B N 1
ATOM 7246 C CA . LYS B 1 428 ? -22.078 24.766 16.672 1 94 428 LYS B CA 1
ATOM 7247 C C . LYS B 1 428 ? -21.828 26.234 16.969 1 94 428 LYS B C 1
ATOM 7249 O O . LYS B 1 428 ? -22.203 26.734 18.031 1 94 428 LYS B O 1
ATOM 7254 N N . ALA B 1 429 ? -21.188 26.922 16.078 1 97.25 429 ALA B N 1
ATOM 7255 C CA . ALA B 1 429 ? -20.891 28.344 16.25 1 97.25 429 ALA B CA 1
ATOM 7256 C C . ALA B 1 429 ? -22.156 29.172 16.281 1 97.25 429 ALA B C 1
ATOM 7258 O O . ALA B 1 429 ? -22.281 30.125 17.062 1 97.25 429 ALA B O 1
ATOM 7259 N N . GLN B 1 430 ? -23.109 28.828 15.422 1 97.19 430 GLN B N 1
ATOM 7260 C CA . GLN B 1 430 ? -24.375 29.547 15.344 1 97.19 430 GLN B CA 1
ATOM 7261 C C . GLN B 1 430 ? -25.188 29.391 16.625 1 97.19 430 GLN B C 1
ATOM 7263 O O . GLN B 1 430 ? -25.938 30.266 17.016 1 97.19 430 GLN B O 1
ATOM 7268 N N . SER B 1 431 ? -24.984 28.281 17.25 1 97.12 431 SER B N 1
ATOM 7269 C CA . SER B 1 431 ? -25.734 27.984 18.453 1 97.12 431 SER B CA 1
ATOM 7270 C C . SER B 1 431 ? -25.031 28.531 19.703 1 97.12 431 SER B C 1
ATOM 7272 O O . SER B 1 431 ? -25.594 28.516 20.797 1 97.12 431 SER B O 1
ATOM 7274 N N . SER B 1 432 ? -23.828 28.938 19.578 1 97.25 432 SER B N 1
ATOM 7275 C CA . SER B 1 432 ? -23.062 29.5 20.672 1 97.25 432 SER B CA 1
ATOM 7276 C C . SER B 1 432 ? -23.344 30.984 20.844 1 97.25 432 SER B C 1
ATOM 7278 O O . SER B 1 432 ? -23.109 31.781 19.938 1 97.25 432 SER B O 1
ATOM 7280 N N . PRO B 1 433 ? -23.766 31.344 22.031 1 96.31 433 PRO B N 1
ATOM 7281 C CA . PRO B 1 433 ? -24 32.781 22.234 1 96.31 433 PRO B CA 1
ATOM 7282 C C . PRO B 1 433 ? -22.734 33.594 22.047 1 96.31 433 PRO B C 1
ATOM 7284 O O . PRO B 1 433 ? -22.797 34.75 21.578 1 96.31 433 PRO B O 1
ATOM 7287 N N . GLU B 1 434 ? -21.672 33.031 22.328 1 97.06 434 GLU B N 1
ATOM 7288 C CA . GLU B 1 434 ? -20.391 33.719 22.234 1 97.06 434 GLU B CA 1
ATOM 7289 C C . GLU B 1 434 ? -19.953 33.875 20.781 1 97.06 434 GLU B C 1
ATOM 7291 O O . GLU B 1 434 ? -19.484 34.938 20.375 1 97.06 434 GLU B O 1
ATOM 7296 N N . LEU B 1 435 ? -20.172 32.906 19.969 1 98.25 435 LEU B N 1
ATOM 7297 C CA . LEU B 1 435 ? -19.609 32.906 18.609 1 98.25 435 LEU B CA 1
ATOM 7298 C C . LEU B 1 435 ? -20.641 33.438 17.609 1 98.25 435 LEU B C 1
ATOM 7300 O O . LEU B 1 435 ? -20.266 34.031 16.594 1 98.25 435 LEU B O 1
ATOM 7304 N N . SER B 1 436 ? -21.906 33.25 17.875 1 98.06 436 SER B N 1
ATOM 7305 C CA . SER B 1 436 ? -22.953 33.562 16.906 1 98.06 436 SER B CA 1
ATOM 7306 C C . SER B 1 436 ? -22.984 35.062 16.578 1 98.06 436 SER B C 1
ATOM 7308 O O . SER B 1 436 ? -23.391 35.438 15.477 1 98.06 436 SER B O 1
ATOM 7310 N N . GLN B 1 437 ? -22.547 35.875 17.484 1 98 437 GLN B N 1
ATOM 7311 C CA . GLN B 1 437 ? -22.609 37.312 17.297 1 98 437 GLN B CA 1
ATOM 7312 C C . GLN B 1 437 ? -21.703 37.75 16.156 1 98 437 GLN B C 1
ATOM 7314 O O . GLN B 1 437 ? -21.891 38.844 15.586 1 98 437 GLN B O 1
ATOM 7319 N N . PHE B 1 438 ? -20.703 36.938 15.82 1 98.69 438 PHE B N 1
ATOM 7320 C CA . PHE B 1 438 ? -19.734 37.344 14.797 1 98.69 438 PHE B CA 1
ATOM 7321 C C . PHE B 1 438 ? -20.203 36.906 13.414 1 98.69 438 PHE B C 1
ATOM 7323 O O . PHE B 1 438 ? -19.688 37.344 12.398 1 98.69 438 PHE B O 1
ATOM 7330 N N . LEU B 1 439 ? -21.156 35.938 13.32 1 98.56 439 LEU B N 1
ATOM 7331 C CA . LEU B 1 439 ? -21.547 35.312 12.07 1 98.56 439 LEU B CA 1
ATOM 7332 C C . LEU B 1 439 ? -22.703 36.062 11.406 1 98.56 439 LEU B C 1
ATOM 7334 O O . LEU B 1 439 ? -23.625 36.5 12.086 1 98.56 439 LEU B O 1
ATOM 7338 N N . ILE B 1 440 ? -22.641 36.219 10.109 1 98.38 440 ILE B N 1
ATOM 7339 C CA . ILE B 1 440 ? -23.781 36.656 9.312 1 98.38 440 ILE B CA 1
ATOM 7340 C C . ILE B 1 440 ? -24.438 35.469 8.625 1 98.38 440 ILE B C 1
ATOM 7342 O O . ILE B 1 440 ? -23.984 35.031 7.559 1 98.38 440 ILE B O 1
ATOM 7346 N N . PRO B 1 441 ? -25.453 35 9.18 1 96.38 441 PRO B N 1
ATOM 7347 C CA . PRO B 1 441 ? -26.016 33.719 8.797 1 96.38 441 PRO B CA 1
ATOM 7348 C C . PRO B 1 441 ? -26.344 33.625 7.312 1 96.38 441 PRO B C 1
ATOM 7350 O O . PRO B 1 441 ? -26.031 32.625 6.664 1 96.38 441 PRO B O 1
ATOM 7353 N N . GLU B 1 442 ? -26.938 34.594 6.746 1 96.25 442 GLU B N 1
ATOM 7354 C CA . GLU B 1 442 ? -27.328 34.594 5.34 1 96.25 442 GLU B CA 1
ATOM 7355 C C . GLU B 1 442 ? -26.109 34.469 4.43 1 96.25 442 GLU B C 1
ATOM 7357 O O . GLU B 1 442 ? -26.125 33.75 3.445 1 96.25 442 GLU B O 1
ATOM 7362 N N . ALA B 1 443 ? -25.141 35.25 4.762 1 97.44 443 ALA B N 1
ATOM 7363 C CA . ALA B 1 443 ? -23.906 35.219 3.971 1 97.44 443 ALA B CA 1
ATOM 7364 C C . ALA B 1 443 ? -23.203 33.875 4.078 1 97.44 443 ALA B C 1
ATOM 7366 O O . ALA B 1 443 ? -22.75 33.312 3.076 1 97.44 443 ALA B O 1
ATOM 7367 N N . ILE B 1 444 ? -23.109 33.344 5.305 1 97.31 444 ILE B N 1
ATOM 7368 C CA . ILE B 1 444 ? -22.453 32.062 5.547 1 97.31 444 ILE B CA 1
ATOM 7369 C C . ILE B 1 444 ? -23.219 30.953 4.84 1 97.31 444 ILE B C 1
ATOM 7371 O O . ILE B 1 444 ? -22.609 30 4.324 1 97.31 444 ILE B O 1
ATOM 7375 N N . GLY B 1 445 ? -24.5 31.062 4.762 1 95.88 445 GLY B N 1
ATOM 7376 C CA . GLY B 1 445 ? -25.359 30.078 4.125 1 95.88 445 GLY B CA 1
ATOM 7377 C C . GLY B 1 445 ? -25.031 29.859 2.662 1 95.88 445 GLY B C 1
ATOM 7378 O O . GLY B 1 445 ? -25.219 28.75 2.141 1 95.88 445 GLY B O 1
ATOM 7379 N N . ARG B 1 446 ? -24.484 30.859 2.002 1 94.75 446 ARG B N 1
ATOM 7380 C CA . ARG B 1 446 ? -24.062 30.766 0.605 1 94.75 446 ARG B CA 1
ATOM 7381 C C . ARG B 1 446 ? -22.984 29.703 0.426 1 94.75 446 ARG B C 1
ATOM 7383 O O . ARG B 1 446 ? -22.797 29.188 -0.677 1 94.75 446 ARG B O 1
ATOM 7390 N N . PHE B 1 447 ? -22.344 29.375 1.531 1 96.5 447 PHE B N 1
ATOM 7391 C CA . PHE B 1 447 ? -21.172 28.516 1.44 1 96.5 447 PHE B CA 1
ATOM 7392 C C . PHE B 1 447 ? -21.484 27.141 2.035 1 96.5 447 PHE B C 1
ATOM 7394 O O . PHE B 1 447 ? -20.562 26.359 2.305 1 96.5 447 PHE B O 1
ATOM 7401 N N . ALA B 1 448 ? -22.75 26.797 2.201 1 92.06 448 ALA B N 1
ATOM 7402 C CA . ALA B 1 448 ? -23.172 25.562 2.861 1 92.06 448 ALA B CA 1
ATOM 7403 C C . ALA B 1 448 ? -22.609 24.328 2.143 1 92.06 448 ALA B C 1
ATOM 7405 O O . ALA B 1 448 ? -22.266 23.344 2.779 1 92.06 448 ALA B O 1
ATOM 7406 N N . ASP B 1 449 ? -22.469 24.375 0.834 1 91.06 449 ASP B N 1
ATOM 7407 C CA . ASP B 1 449 ? -21.984 23.25 0.065 1 91.06 449 ASP B CA 1
ATOM 7408 C C . ASP B 1 449 ? -20.672 23.578 -0.637 1 91.06 449 ASP B C 1
ATOM 7410 O O . ASP B 1 449 ? -20.328 22.969 -1.647 1 91.06 449 ASP B O 1
ATOM 7414 N N . PHE B 1 450 ? -20.016 24.531 -0.063 1 94.69 450 PHE B N 1
ATOM 7415 C CA . PHE B 1 450 ? -18.781 25.031 -0.659 1 94.69 450 PHE B CA 1
ATOM 7416 C C . PHE B 1 450 ? -17.625 24.078 -0.393 1 94.69 450 PHE B C 1
ATOM 7418 O O . PHE B 1 450 ? -16.75 23.891 -1.245 1 94.69 450 PHE B O 1
ATOM 7425 N N . GLY B 1 451 ? -17.656 23.469 0.718 1 96.31 451 GLY B N 1
ATOM 7426 C CA . GLY B 1 451 ? -16.531 22.672 1.163 1 96.31 451 GLY B CA 1
ATOM 7427 C C . GLY B 1 451 ? -15.461 23.5 1.863 1 96.31 451 GLY B C 1
ATOM 7428 O O . GLY B 1 451 ? -15.664 23.938 2.992 1 96.31 451 GLY B O 1
ATOM 7429 N N . GLY B 1 452 ? -14.367 23.781 1.097 1 97.94 452 GLY B N 1
ATOM 7430 C CA . GLY B 1 452 ? -13.281 24.562 1.678 1 97.94 452 GLY B CA 1
ATOM 7431 C C . GLY B 1 452 ? -12.078 24.688 0.761 1 97.94 452 GLY B C 1
ATOM 7432 O O . GLY B 1 452 ? -12.094 24.172 -0.365 1 97.94 452 GLY B O 1
ATOM 7433 N N . VAL B 1 453 ? -11.172 25.469 1.211 1 98.81 453 VAL B N 1
ATOM 7434 C CA . VAL B 1 453 ? -9.906 25.703 0.529 1 98.81 453 VAL B CA 1
ATOM 7435 C C . VAL B 1 453 ? -8.75 25.438 1.487 1 98.81 453 VAL B C 1
ATOM 7437 O O . VAL B 1 453 ? -8.82 25.766 2.672 1 98.81 453 VAL B O 1
ATOM 7440 N N . ARG B 1 454 ? -7.77 24.781 1.044 1 98.81 454 ARG B N 1
ATOM 7441 C CA . ARG B 1 454 ? -6.484 24.625 1.711 1 98.81 454 ARG B CA 1
ATOM 7442 C C . ARG B 1 454 ? -5.328 24.875 0.745 1 98.81 454 ARG B C 1
ATOM 7444 O O . ARG B 1 454 ? -5.371 24.438 -0.406 1 98.81 454 ARG B O 1
ATOM 7451 N N . ILE B 1 455 ? -4.477 25.672 1.089 1 98.88 455 ILE B N 1
ATOM 7452 C CA . ILE B 1 455 ? -3.227 25.875 0.371 1 98.88 455 ILE B CA 1
ATOM 7453 C C . ILE B 1 455 ? -2.049 25.453 1.25 1 98.88 455 ILE B C 1
ATOM 7455 O O . ILE B 1 455 ? -1.95 25.875 2.406 1 98.88 455 ILE B O 1
ATOM 7459 N N . GLU B 1 456 ? -1.228 24.578 0.73 1 98.88 456 GLU B N 1
ATOM 7460 C CA . GLU B 1 456 ? -0.14 24.047 1.542 1 98.88 456 GLU B CA 1
ATOM 7461 C C . GLU B 1 456 ? 1.198 24.156 0.817 1 98.88 456 GLU B C 1
ATOM 7463 O O . GLU B 1 456 ? 1.367 23.609 -0.276 1 98.88 456 GLU B O 1
ATOM 7468 N N . GLU B 1 457 ? 2.131 24.859 1.431 1 98.81 457 GLU B N 1
ATOM 7469 C CA . GLU B 1 457 ? 3.508 25 0.971 1 98.81 457 GLU B CA 1
ATOM 7470 C C . GLU B 1 457 ? 4.465 24.188 1.83 1 98.81 457 GLU B C 1
ATOM 7472 O O . GLU B 1 457 ? 4.277 24.062 3.043 1 98.81 457 GLU B O 1
ATOM 7477 N N . ASP B 1 458 ? 5.402 23.562 1.151 1 98.88 458 ASP B N 1
ATOM 7478 C CA . ASP B 1 458 ? 6.578 23.062 1.861 1 98.88 458 ASP B CA 1
ATOM 7479 C C . ASP B 1 458 ? 7.633 24.172 2.004 1 98.88 458 ASP B C 1
ATOM 7481 O O . ASP B 1 458 ? 8.047 24.766 1.012 1 98.88 458 ASP B O 1
ATOM 7485 N N . VAL B 1 459 ? 8.133 24.391 3.242 1 98.88 459 VAL B N 1
ATOM 7486 C CA . VAL B 1 459 ? 9.039 25.516 3.455 1 98.88 459 VAL B CA 1
ATOM 7487 C C . VAL B 1 459 ? 10.281 25.031 4.211 1 98.88 459 VAL B C 1
ATOM 7489 O O . VAL B 1 459 ? 10.188 24.156 5.066 1 98.88 459 VAL B O 1
ATOM 7492 N N . LEU B 1 460 ? 11.406 25.578 3.861 1 98.88 460 LEU B N 1
ATOM 7493 C CA . LEU B 1 460 ? 12.672 25.438 4.57 1 98.88 460 LEU B CA 1
ATOM 7494 C C . LEU B 1 460 ? 12.992 26.703 5.352 1 98.88 460 LEU B C 1
ATOM 7496 O O . LEU B 1 460 ? 13.055 27.797 4.781 1 98.88 460 LEU B O 1
ATOM 7500 N N . VAL B 1 461 ? 13.156 26.578 6.645 1 98.75 461 VAL B N 1
ATOM 7501 C CA . VAL B 1 461 ? 13.594 27.719 7.438 1 98.75 461 VAL B CA 1
ATOM 7502 C C . VAL B 1 461 ? 15.078 27.984 7.207 1 98.75 461 VAL B C 1
ATOM 7504 O O . VAL B 1 461 ? 15.906 27.078 7.383 1 98.75 461 VAL B O 1
ATOM 7507 N N . THR B 1 462 ? 15.398 29.141 6.746 1 98.38 462 THR B N 1
ATOM 7508 C CA . THR B 1 462 ? 16.781 29.547 6.531 1 98.38 462 THR B CA 1
ATOM 7509 C C . THR B 1 462 ? 17.312 30.312 7.738 1 98.38 462 THR B C 1
ATOM 7511 O O . THR B 1 462 ? 16.688 30.328 8.797 1 98.38 462 THR B O 1
ATOM 7514 N N . ASP B 1 463 ? 18.484 30.906 7.59 1 97.94 463 ASP B N 1
ATOM 7515 C CA . ASP B 1 463 ? 19.125 31.625 8.695 1 97.94 463 ASP B CA 1
ATOM 7516 C C . ASP B 1 463 ? 18.406 32.938 8.992 1 97.94 463 ASP B C 1
ATOM 7518 O O . ASP B 1 463 ? 18.531 33.469 10.094 1 97.94 463 ASP B O 1
ATOM 7522 N N . ASP B 1 464 ? 17.688 33.438 8.023 1 97.25 464 ASP B N 1
ATOM 7523 C CA . ASP B 1 464 ? 17.109 34.781 8.242 1 97.25 464 ASP B CA 1
ATOM 7524 C C . ASP B 1 464 ? 15.68 34.812 7.734 1 97.25 464 ASP B C 1
ATOM 7526 O O . ASP B 1 464 ? 15.094 35.906 7.633 1 97.25 464 ASP B O 1
ATOM 7530 N N . GLY B 1 465 ? 15.125 33.781 7.359 1 97.94 465 GLY B N 1
ATOM 7531 C CA . GLY B 1 465 ? 13.773 33.719 6.824 1 97.94 465 GLY B CA 1
ATOM 7532 C C . GLY B 1 465 ? 13.359 32.281 6.461 1 97.94 465 GLY B C 1
ATOM 7533 O O . GLY B 1 465 ? 13.625 31.344 7.203 1 97.94 465 GLY B O 1
ATOM 7534 N N . CYS B 1 466 ? 12.547 32.188 5.406 1 97 466 CYS B N 1
ATOM 7535 C CA . CYS B 1 466 ? 12.195 30.844 4.926 1 97 466 CYS B CA 1
ATOM 7536 C C . CYS B 1 466 ? 12.18 30.797 3.404 1 97 466 CYS B C 1
ATOM 7538 O O . CYS B 1 466 ? 12.086 31.844 2.75 1 97 466 CYS B O 1
ATOM 7540 N N . GLU B 1 467 ? 12.469 29.719 2.861 1 98.44 467 GLU B N 1
ATOM 7541 C CA . GLU B 1 467 ? 12.383 29.391 1.441 1 98.44 467 GLU B CA 1
ATOM 7542 C C . GLU B 1 467 ? 11.188 28.5 1.149 1 98.44 467 GLU B C 1
ATOM 7544 O O . GLU B 1 467 ? 11.031 27.438 1.758 1 98.44 467 GLU B O 1
ATOM 7549 N N . VAL B 1 468 ? 10.297 29 0.281 1 98.75 468 VAL B N 1
ATOM 7550 C CA . VAL B 1 468 ? 9.211 28.156 -0.196 1 98.75 468 VAL B CA 1
ATOM 7551 C C . VAL B 1 468 ? 9.75 27.172 -1.239 1 98.75 468 VAL B C 1
ATOM 7553 O O . VAL B 1 468 ? 10.258 27.594 -2.283 1 98.75 468 VAL B O 1
ATOM 7556 N N . LEU B 1 469 ? 9.586 25.859 -0.947 1 98.75 469 LEU B N 1
ATOM 7557 C CA . LEU B 1 469 ? 10.156 24.828 -1.807 1 98.75 469 LEU B CA 1
ATOM 7558 C C . LEU B 1 469 ? 9.188 24.453 -2.92 1 98.75 469 LEU B C 1
ATOM 7560 O O . LEU B 1 469 ? 9.609 24.062 -4.012 1 98.75 469 LEU B O 1
ATOM 7564 N N . SER B 1 470 ? 7.887 24.469 -2.615 1 98.44 470 SER B N 1
ATOM 7565 C CA . SER B 1 470 ? 6.875 24.094 -3.604 1 98.44 470 SER B CA 1
ATOM 7566 C C . SER B 1 470 ? 6.824 25.109 -4.742 1 98.44 470 SER B C 1
ATOM 7568 O O . SER B 1 470 ? 7.078 26.297 -4.535 1 98.44 470 SER B O 1
ATOM 7570 N N . ASP B 1 471 ? 6.523 24.609 -5.891 1 97.69 471 ASP B N 1
ATOM 7571 C CA . ASP B 1 471 ? 6.469 25.438 -7.09 1 97.69 471 ASP B CA 1
ATOM 7572 C C . ASP B 1 471 ? 5.223 25.125 -7.918 1 97.69 471 ASP B C 1
ATOM 7574 O O . ASP B 1 471 ? 5.27 24.297 -8.836 1 97.69 471 ASP B O 1
ATOM 7578 N N . VAL B 1 472 ? 4.176 25.797 -7.668 1 98.12 472 VAL B N 1
ATOM 7579 C CA . VAL B 1 472 ? 2.879 25.672 -8.328 1 98.12 472 VAL B CA 1
ATOM 7580 C C . VAL B 1 472 ? 2.227 27.047 -8.445 1 98.12 472 VAL B C 1
ATOM 7582 O O . VAL B 1 472 ? 2.541 27.969 -7.676 1 98.12 472 VAL B O 1
ATOM 7585 N N . PRO B 1 473 ? 1.32 27.25 -9.414 1 98.06 473 PRO B N 1
ATOM 7586 C CA . PRO B 1 473 ? 0.611 28.531 -9.445 1 98.06 473 PRO B CA 1
ATOM 7587 C C . PRO B 1 473 ? -0.23 28.766 -8.195 1 98.06 473 PRO B C 1
ATOM 7589 O O . PRO B 1 473 ? -0.891 27.844 -7.707 1 98.06 473 PRO B O 1
ATOM 7592 N N . ARG B 1 474 ? -0.2 30.031 -7.711 1 98.62 474 ARG B N 1
ATOM 7593 C CA . ARG B 1 474 ? -0.895 30.281 -6.453 1 98.62 474 ARG B CA 1
ATOM 7594 C C . ARG B 1 474 ? -1.884 31.422 -6.586 1 98.62 474 ARG B C 1
ATOM 7596 O O . ARG B 1 474 ? -2.984 31.375 -6.031 1 98.62 474 ARG B O 1
ATOM 7603 N N . THR B 1 475 ? -1.559 32.438 -7.273 1 98.69 475 THR B N 1
ATOM 7604 C CA . THR B 1 475 ? -2.549 33.5 -7.398 1 98.69 475 THR B CA 1
ATOM 7605 C C . THR B 1 475 ? -3.695 33.094 -8.305 1 98.69 475 THR B C 1
ATOM 7607 O O . THR B 1 475 ? -3.537 32.156 -9.125 1 98.69 475 THR B O 1
ATOM 7610 N N . VAL B 1 476 ? -4.816 33.75 -8.133 1 98.62 476 VAL B N 1
ATOM 7611 C CA . VAL B 1 476 ? -5.973 33.469 -8.977 1 98.62 476 VAL B CA 1
ATOM 7612 C C . VAL B 1 476 ? -5.586 33.625 -10.445 1 98.62 476 VAL B C 1
ATOM 7614 O O . VAL B 1 476 ? -5.891 32.781 -11.273 1 98.62 476 VAL B O 1
ATOM 7617 N N . GLU B 1 477 ? -4.852 34.719 -10.758 1 98.25 477 GLU B N 1
ATOM 7618 C CA . GLU B 1 477 ? -4.441 35 -12.125 1 98.25 477 GLU B CA 1
ATOM 7619 C C . GLU B 1 477 ? -3.51 33.906 -12.656 1 98.25 477 GLU B C 1
ATOM 7621 O O . GLU B 1 477 ? -3.66 33.438 -13.797 1 98.25 477 GLU B O 1
ATOM 7626 N N . GLU B 1 478 ? -2.58 33.5 -11.875 1 98.06 478 GLU B N 1
ATOM 7627 C CA . GLU B 1 478 ? -1.639 32.469 -12.281 1 98.06 478 GLU B CA 1
ATOM 7628 C C . GLU B 1 478 ? -2.355 31.141 -12.555 1 98.06 478 GLU B C 1
ATOM 7630 O O . GLU B 1 478 ? -2.055 30.453 -13.531 1 98.06 478 GLU B O 1
ATOM 7635 N N . ILE B 1 479 ? -3.262 30.781 -11.68 1 98.38 479 ILE B N 1
ATOM 7636 C CA . ILE B 1 479 ? -3.984 29.531 -11.797 1 98.38 479 ILE B CA 1
ATOM 7637 C C . ILE B 1 479 ? -4.84 29.531 -13.062 1 98.38 479 ILE B C 1
ATOM 7639 O O . ILE B 1 479 ? -4.785 28.594 -13.859 1 98.38 479 ILE B O 1
ATOM 7643 N N . GLU B 1 480 ? -5.629 30.609 -13.266 1 98.12 480 GLU B N 1
ATOM 7644 C CA . GLU B 1 480 ? -6.492 30.703 -14.438 1 98.12 480 GLU B CA 1
ATOM 7645 C C . GLU B 1 480 ? -5.676 30.672 -15.727 1 98.12 480 GLU B C 1
ATOM 7647 O O . GLU B 1 480 ? -6.055 30.016 -16.703 1 98.12 480 GLU B O 1
ATOM 7652 N N . SER B 1 481 ? -4.57 31.375 -15.688 1 97.06 481 SER B N 1
ATOM 7653 C CA . SER B 1 481 ? -3.691 31.406 -16.859 1 97.06 481 SER B CA 1
ATOM 7654 C C . SER B 1 481 ? -3.096 30.016 -17.125 1 97.06 481 SER B C 1
ATOM 7656 O O . SER B 1 481 ? -3.076 29.562 -18.266 1 97.06 481 SER B O 1
ATOM 7658 N N . TRP B 1 482 ? -2.604 29.344 -16.094 1 96.19 482 TRP B N 1
ATOM 7659 C CA . TRP B 1 482 ? -1.986 28.031 -16.234 1 96.19 482 TRP B CA 1
ATOM 7660 C C . TRP B 1 482 ? -2.982 27.016 -16.781 1 96.19 482 TRP B C 1
ATOM 7662 O O . TRP B 1 482 ? -2.662 26.266 -17.703 1 96.19 482 TRP B O 1
ATOM 7672 N N . MET B 1 483 ? -4.148 27 -16.297 1 95.62 483 MET B N 1
ATOM 7673 C CA . MET B 1 483 ? -5.141 25.984 -16.656 1 95.62 483 MET B CA 1
ATOM 7674 C C . MET B 1 483 ? -5.703 26.234 -18.047 1 95.62 483 MET B C 1
ATOM 7676 O O . MET B 1 483 ? -6.312 25.344 -18.641 1 95.62 483 MET B O 1
ATOM 7680 N N . SER B 1 484 ? -5.551 27.469 -18.562 1 93.38 484 SER B N 1
ATOM 7681 C CA . SER B 1 484 ? -6.074 27.797 -19.891 1 93.38 484 SER B CA 1
ATOM 7682 C C . SER B 1 484 ? -5.148 27.281 -20.984 1 93.38 484 SER B C 1
ATOM 7684 O O . SER B 1 484 ? -5.539 27.234 -22.156 1 93.38 484 SER B O 1
ATOM 7686 N N . GLN B 1 485 ? -3.973 26.875 -20.656 1 86.38 485 GLN B N 1
ATOM 7687 C CA . GLN B 1 485 ? -2.998 26.391 -21.625 1 86.38 485 GLN B CA 1
ATOM 7688 C C . GLN B 1 485 ? -3.084 24.875 -21.797 1 86.38 485 GLN B C 1
ATOM 7690 O O . GLN B 1 485 ? -3.576 24.172 -20.906 1 86.38 485 GLN B O 1
ATOM 7695 N N . ASP B 1 486 ? -2.68 24.438 -23.047 1 76.38 486 ASP B N 1
ATOM 7696 C CA . ASP B 1 486 ? -2.697 23 -23.281 1 76.38 486 ASP B CA 1
ATOM 7697 C C . ASP B 1 486 ? -1.635 22.281 -22.453 1 76.38 486 ASP B C 1
ATOM 7699 O O . ASP B 1 486 ? -0.58 22.859 -22.156 1 76.38 486 ASP B O 1
ATOM 7703 N N . ALA B 1 487 ? -2.152 21.219 -22.016 1 64 487 ALA B N 1
ATOM 7704 C CA . ALA B 1 487 ? -1.217 20.391 -21.266 1 64 487 ALA B CA 1
ATOM 7705 C C . ALA B 1 487 ? -0.105 19.859 -22.156 1 64 487 ALA B C 1
ATOM 7707 O O . ALA B 1 487 ? -0.355 19.469 -23.297 1 64 487 ALA B O 1
ATOM 7708 N N . THR B 1 488 ? 1.075 20.328 -22.016 1 58.44 488 THR B N 1
ATOM 7709 C CA . THR B 1 488 ? 2.178 19.672 -22.703 1 58.44 488 THR B CA 1
ATOM 7710 C C . THR B 1 488 ? 2.738 18.531 -21.859 1 58.44 488 THR B C 1
ATOM 7712 O O . THR B 1 488 ? 2.574 18.531 -20.641 1 58.44 488 THR B O 1
ATOM 7715 N N . GLU B 1 489 ? 2.838 17.391 -22.516 1 50.28 489 GLU B N 1
ATOM 7716 C CA . GLU B 1 489 ? 3.27 16.188 -21.828 1 50.28 489 GLU B CA 1
ATOM 7717 C C . GLU B 1 489 ? 4.145 16.516 -20.625 1 50.28 489 GLU B C 1
ATOM 7719 O O . GLU B 1 489 ? 4.047 15.875 -19.578 1 50.28 489 GLU B O 1
ATOM 7724 N N . TYR B 1 490 ? 5.457 17.078 -20.875 1 51.03 490 TYR B N 1
ATOM 7725 C CA . TYR B 1 490 ? 6.516 17.203 -19.875 1 51.03 490 TYR B CA 1
ATOM 7726 C C . TYR B 1 490 ? 6.477 18.562 -19.188 1 51.03 490 TYR B C 1
ATOM 7728 O O . TYR B 1 490 ? 7.125 19.516 -19.641 1 51.03 490 TYR B O 1
ATOM 7736 N N . ASP B 1 491 ? 5.336 19.172 -18.844 1 46.06 491 ASP B N 1
ATOM 7737 C CA . ASP B 1 491 ? 5.82 20.297 -18.062 1 46.06 491 ASP B CA 1
ATOM 7738 C C . ASP B 1 491 ? 6.957 19.891 -17.141 1 46.06 491 ASP B C 1
ATOM 7740 O O . ASP B 1 491 ? 6.723 19.266 -16.094 1 46.06 491 ASP B O 1
ATOM 7744 N N . VAL B 1 492 ? 8.047 19.406 -17.844 1 40 492 VAL B N 1
ATOM 7745 C CA . VAL B 1 492 ? 9.328 18.812 -17.484 1 40 492 VAL B CA 1
ATOM 7746 C C . VAL B 1 492 ? 9.781 19.344 -16.125 1 40 492 VAL B C 1
ATOM 7748 O O . VAL B 1 492 ? 9.648 20.547 -15.859 1 40 492 VAL B O 1
ATOM 7751 N N . LEU B 1 493 ? 10.156 18.328 -15.234 1 46.91 493 LEU B N 1
ATOM 7752 C CA . LEU B 1 493 ? 10.977 18.484 -14.039 1 46.91 493 LEU B CA 1
ATOM 7753 C C . LEU B 1 493 ? 12.016 19.578 -14.227 1 46.91 493 LEU B C 1
ATOM 7755 O O . LEU B 1 493 ? 13.188 19.297 -14.453 1 46.91 493 LEU B O 1
ATOM 7759 N N . MET B 1 494 ? 11.82 20.641 -15.18 1 33.72 494 MET B N 1
ATOM 7760 C CA . MET B 1 494 ? 12.93 21.594 -15.07 1 33.72 494 MET B CA 1
ATOM 7761 C C . MET B 1 494 ? 13.008 22.172 -13.664 1 33.72 494 MET B C 1
ATOM 7763 O O . MET B 1 494 ? 11.977 22.484 -13.055 1 33.72 494 MET B O 1
#

Foldseek 3Di:
DFAWDADDDPADTFGLVQLLVLLLQLLVLVVVVPVVHPALDPLLALEKEKEAKAAWDDDPPDPDTDDFAIDLLVCSNFLDGDHGKMKMASSNVRAIEIAAADDDPVVCVVPPDDDDQVRSCRNRVGDGYHHPLCPLVVCVVSVGSEYEWEWDAFPQVRDIDDTDDDPNPVVYHYDHPPSNQSSLVSQQFHDPSLVVQLLLQQLQLLQQVLLLLQVFAAFAFLVVSVVSSCCSCCVAHVQPDWQDQKAWDKWLRLQPPPACDPVHNRGDGHHQQIKTWTWTTTDDSLFIDTWIDIDGSHLADDPVRQLQLVLQLQLLCQLQFPDAFQDWQLVSQLSSLLSSLVSCVVVPFWDDDSVLCSVVVVSCLFFVAGQKAWGTSHRRGGDQARPPFDDQDPDGSSNRHSHGGRDDARTKMKGKTKTFLDPVSVVVLCPDPSRVNTGDVVVSVVCNRRGMDIGMFIWGHHNGGIDTSHDHDRHSVRSSVSNVDHNDPPPPSD/DFAWDADDDPADTFGLVQLLVLLLQLLVLVVVVPVVHPALDPLLQLEKEKEAKAAWDDDPPDPDTDDFAIDLLVCSNFLDGDHGKMKMASSNVRAIEIAAADDDPVVCVVPPDDDDQVRSCRNRVGDGYHHPLCVLVVCVVSVGSEYEWEWDAFPVVRDIDDTDDDPNPVVYHYDHPPSNLSSLVSQQFHDPSLVVQLLLQQLQL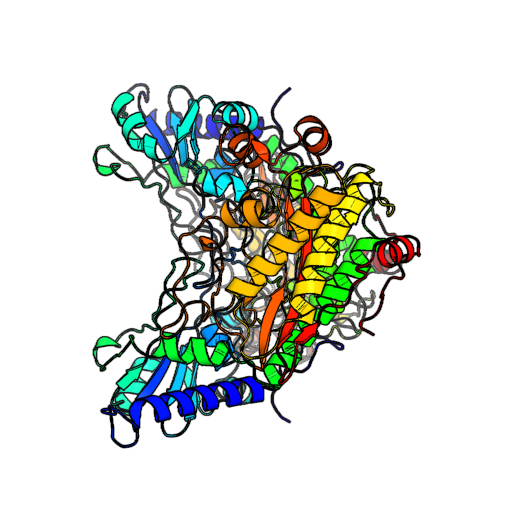LQLVLLLLQVFAAFAFLVVSVVSSCCSCCVAHVQPDWQDQKAWDKWLRLQPPPACDPVHNRGDGHHQQIKTWTWTTTDDSLFIDTWIDIDGSHLADDPVRQLQLVLQLQLLCQLQFPDAFQDWQLVSQLSSLLSSLVSCVVVPFWDDDSVLCSVVVVSCLFFVAGQKAWGTSHRRGGDQARPPFDDQDPDGSSNRHSHGGRDDARTKMKGKTKTFLDPVSVVVQCPDPSRVNTGDVVVSVVCNRRGMDIGMFIWGHHNGGIHTSHDHDRHSVRSSVSNVDHNDPDCPSD

Radius of gyration: 29.67 Å; Cα contacts (8 Å, |Δi|>4): 2234; chains: 2; bounding box: 68×84×69 Å

Solvent-accessible surface area (backbone atoms only — not comparable to full-atom values): 49654 Å² total; per-residue (Å²): 129,82,33,55,50,63,40,64,90,76,24,68,73,43,53,36,60,48,19,53,50,45,45,49,52,49,33,51,50,56,50,58,62,33,68,83,48,86,43,97,32,96,67,33,56,44,28,28,44,37,42,41,40,28,67,81,47,56,56,68,30,43,73,43,48,55,87,71,70,52,26,51,70,40,27,54,44,50,60,57,56,50,64,56,26,35,36,35,31,35,46,60,81,62,48,31,35,39,22,36,68,79,76,50,74,73,48,33,56,36,60,27,88,72,79,48,59,66,50,48,26,54,56,41,67,42,75,40,58,47,42,46,91,43,50,50,59,52,46,63,72,65,56,54,68,32,38,34,24,34,38,41,74,30,84,85,44,72,29,55,40,69,54,46,80,58,83,65,54,84,79,52,56,71,45,44,80,56,43,33,62,55,50,26,55,51,65,38,44,50,50,76,62,53,48,52,45,32,51,49,16,24,46,40,32,21,40,22,51,53,52,40,58,40,65,50,47,56,72,40,36,20,41,37,51,46,27,51,34,52,30,41,22,20,48,68,44,50,16,90,44,57,40,47,68,48,20,36,27,40,25,52,46,30,33,21,71,52,36,31,41,62,88,45,56,23,60,53,70,35,51,76,72,23,40,31,28,39,40,45,22,26,18,36,97,56,19,23,24,58,36,27,50,52,48,35,44,74,36,61,73,51,72,69,55,41,52,55,45,49,20,32,50,49,16,43,49,54,38,56,74,64,39,24,53,69,40,46,43,55,58,42,39,51,51,29,36,49,42,32,52,50,41,37,33,74,70,53,35,32,51,83,56,65,70,58,38,57,76,67,37,52,43,27,54,32,30,56,60,30,41,38,38,38,43,36,59,32,49,72,28,62,52,30,69,38,91,88,41,47,73,82,47,85,47,75,32,53,47,49,41,57,40,39,36,58,41,44,56,37,26,33,32,35,46,34,38,41,46,34,41,36,66,71,44,50,51,50,35,62,69,27,81,81,48,29,74,33,54,32,65,74,53,48,54,76,35,64,62,48,6,35,40,40,46,27,37,32,32,36,28,33,88,80,24,52,43,74,59,50,62,66,72,74,50,70,68,46,38,32,55,56,40,71,42,80,70,59,96,64,71,57,91,115,130,82,35,55,49,62,40,66,91,75,26,68,73,44,52,36,61,49,21,51,51,44,45,48,53,50,33,51,50,55,52,58,60,33,66,83,47,87,43,96,32,97,66,33,58,44,27,28,42,36,41,39,38,28,68,80,50,56,55,67,29,45,73,43,49,54,86,72,70,52,24,49,72,39,28,57,45,50,61,57,57,50,63,57,27,35,37,34,32,33,45,62,79,61,47,31,36,39,22,36,68,79,76,50,73,74,49,32,54,35,60,25,90,72,78,47,58,66,51,49,26,53,56,42,67,42,75,40,59,47,41,46,91,43,49,51,60,52,45,64,72,64,55,53,69,31,38,34,24,33,38,41,74,30,86,85,45,73,29,55,39,68,56,46,81,60,83,64,53,83,82,49,55,72,44,44,81,55,43,34,62,56,50,26,55,50,64,38,44,48,50,75,61,52,47,52,44,31,50,49,16,23,43,36,32,20,36,23,50,53,52,39,59,40,65,53,47,57,74,39,36,20,42,37,53,47,28,53,34,52,32,40,21,21,48,68,45,51,16,90,43,57,40,49,66,50,19,35,27,42,23,52,45,31,31,22,72,52,36,30,41,61,88,47,56,23,61,52,72,35,52,77,72,23,39,30,27,38,40,46,21,25,18,35,97,58,20,22,25,57,36,28,50,53,48,35,44,73,37,61,73,50,73,70,56,42,53,54,44,49,19,32,51,49,14,42,50,55,37,56,72,65,38,24,53,68,39,47,41,56,57,41,38,50,49,29,35,50,42,31,50,50,40,38,32,75,70,52,35,32,49,84,58,64,70,58,37,56,75,67,38,52,43,27,54,33,30,56,60,31,41,39,36,38,44,36,60,32,49,72,30,62,53,30,68,40,92,88,41,48,74,83,48,85,48,74,30,55,46,49,40,56,40,38,35,59,40,46,56,38,27,34,33,34,46,35,39,40,46,35,42,37,67,70,43,51,52,51,35,60,71,28,80,82,50,28,74,33,52,33,64,74,54,47,53,75,35,63,64,47,6,35,41,40,47,27,37,32,32,36,28,32,88,81,23,53,43,75,61,51,60,64,72,75,49,71,68,47,39,34,55,56,40,72,43,79,70,56,93,64,70,53,88,116

pLDDT: mean 95.23, std 7.95, range [31.64, 98.94]

Sequence (988 aa):
MEPVFKLGKRGLAVPMELHKMNRSRLCERLRSLWSSGAPPTPTLDGVYVLLQGGSDVPHGGSDVEIVFRQESYFHWTFGGLEPYWYGAIEVATQRAILFIPQISENSAVYMGEIPSLCDVIIRYGVDETYYTHEIERYFCEKNPSLLLTLHGLNTDSGRYTLEASFDGIDKFKVDNNILHHEMAECRLIKSPLELEVIRYAVSVSSAAHRHLMRKVKPGMYQFQAESIFQHYCYFYGGMRHVAYTCIAATGCDCAVLHYGHAGAPNDNQIRDGDMCLFDMGGEYYCYCSDITCSFPVNGKFTSDQRLIYEAVLAAVRAVTSHLRPGVSWLEMHKLAERTILEHLKVGGLLQGSVETMMSAHLGAIFMPHGLGHLMGCDVHDVGGYNKGAPSRSTEPGLKNLRTARYVLPNMVLTVEPGCYFIKRLIKKAQSSPELSQFLIPEAIGRFADFGGVRIEEDVLVTDDGCEVLSDVPRTVEEIESWMSQDATEYDVLMMEPVFKLGKRGLAVPMELHKMNRSRLCERLRSLWSSGAPPTPTLDGVYVLLQGGSDVPHGGSDVEIVFRQESYFHWTFGGLEPYWYGAIEVATQRAILFIPQISENSAVYMGEIPSLCDVIIRYGVDETYYTHEIERYFCEKNPSLLLTLHGLNTDSGRYTLEASFDGIDKFKVDNNILHHEMAECRLIKSPLELEVIRYAVSVSSAAHRHLMRKVKPGMYQFQAESIFQHYCYFYGGMRHVAYTCIAATGCDCAVLHYGHAGAPNDNQIRDGDMCLFDMGGEYYCYCSDITCSFPVNGKFTSDQRLIYEAVLAAVRAVTSHLRPGVSWLEMHKLAERTILEHLKVGGLLQGSVETMMSAHLGAIFMPHGLGHLMGCDVHDVGGYNKGAPSRSTEPGLKNLRTARYVLPNMVLTVEPGCYFIKRLIKKAQSSPELSQFLIPEAIGRFADFGGVRIEEDVLVTDDGCEVLSDVPRTVEEIESWMSQDATEYDVLM

InterPro domains:
  IPR000994 Peptidase M24 [PF00557] (197-463)
  IPR007865 Aminopeptidase P, N-terminal [PF05195] (19-140)
  IPR007865 Aminopeptidase P, N-terminal [SM01011] (14-158)
  IPR029149 Creatinase/Aminopeptidase P/Spt16, N-terminal [G3DSA:3.40.350.10] (2-188)
  IPR029149 Creatinase/Aminopeptidase P/Spt16, N-terminal [SSF53092] (14-190)
  IPR036005 Creatinase/aminopeptidase-like [G3DSA:3.90.230.10] (190-492)
  IPR036005 Creatinase/aminopeptidase-like [SSF55920] (191-486)
  IPR052433 Xaa-Pro dipeptidase-like [PTHR48480] (2-486)